Protein AF-0000000087714950 (afdb_homodimer)

Structure (mmCIF, N/CA/C/O backbone):
data_AF-0000000087714950-model_v1
#
loop_
_entity.id
_entity.type
_entity.pdbx_description
1 polymer 'Arogenate dehydratase'
#
loop_
_atom_site.group_PDB
_atom_site.id
_atom_site.type_symbol
_atom_site.label_atom_id
_atom_site.label_alt_id
_atom_site.label_comp_id
_atom_site.label_asym_id
_atom_site.label_entity_id
_atom_site.label_seq_id
_atom_site.pdbx_PDB_ins_code
_atom_site.Cartn_x
_atom_site.Cartn_y
_atom_site.Cartn_z
_atom_site.occupancy
_atom_site.B_iso_or_equiv
_atom_site.auth_seq_id
_atom_site.auth_comp_id
_atom_site.auth_asym_id
_atom_site.auth_atom_id
_atom_site.pdbx_PDB_model_num
ATOM 1 N N . MET A 1 1 ? -13.219 -39.031 -60.844 1 15.3 1 MET A N 1
ATOM 2 C CA . MET A 1 1 ? -12.625 -40.375 -60.906 1 15.3 1 MET A CA 1
ATOM 3 C C . MET A 1 1 ? -11.664 -40.594 -59.75 1 15.3 1 MET A C 1
ATOM 5 O O . MET A 1 1 ? -11.156 -39.625 -59.156 1 15.3 1 MET A O 1
ATOM 9 N N . MET A 1 2 ? -10.938 -41.938 -59.406 1 16.28 2 MET A N 1
ATOM 10 C CA . MET A 1 2 ? -10.492 -42.906 -58.406 1 16.28 2 MET A CA 1
ATOM 11 C C . MET A 1 2 ? -9.055 -42.656 -57.969 1 16.28 2 MET A C 1
ATOM 13 O O . MET A 1 2 ? -8.672 -42.938 -56.844 1 16.28 2 MET A O 1
ATOM 17 N N . PRO A 1 3 ? -7.832 -42.438 -58.625 1 15.53 3 PRO A N 1
ATOM 18 C CA . PRO A 1 3 ? -6.824 -43.5 -58.812 1 15.53 3 PRO A CA 1
ATOM 19 C C . PRO A 1 3 ? -5.918 -43.656 -57.594 1 15.53 3 PRO A C 1
ATOM 21 O O . PRO A 1 3 ? -5.836 -42.781 -56.75 1 15.53 3 PRO A O 1
ATOM 24 N N . SER A 1 4 ? -4.766 -44.625 -57.594 1 15.7 4 SER A N 1
ATOM 25 C CA . SER A 1 4 ? -4.031 -45.844 -57.281 1 15.7 4 SER A CA 1
ATOM 26 C C . SER A 1 4 ? -2.832 -45.562 -56.375 1 15.7 4 SER A C 1
ATOM 28 O O . SER A 1 4 ? -2.713 -46.125 -55.281 1 15.7 4 SER A O 1
ATOM 30 N N . GLY A 1 5 ? -1.456 -45.938 -56.719 1 15.38 5 GLY A N 1
ATOM 31 C CA . GLY A 1 5 ? -0.588 -47.094 -56.594 1 15.38 5 GLY A CA 1
ATOM 32 C C . GLY A 1 5 ? 0.594 -46.844 -55.688 1 15.38 5 GLY A C 1
ATOM 33 O O . GLY A 1 5 ? 0.843 -47.625 -54.75 1 15.38 5 GLY A O 1
ATOM 34 N N . ARG A 1 6 ? 1.871 -46.375 -56.094 1 15.61 6 ARG A N 1
ATOM 35 C CA . ARG A 1 6 ? 3.086 -47.156 -56.25 1 15.61 6 ARG A CA 1
ATOM 36 C C . ARG A 1 6 ? 3.922 -47.188 -55 1 15.61 6 ARG A C 1
ATOM 38 O O . ARG A 1 6 ? 3.789 -46.281 -54.125 1 15.61 6 ARG A O 1
ATOM 45 N N . GLY A 1 7 ? 5.199 -48.031 -54.844 1 15.09 7 GLY A N 1
ATOM 46 C CA . GLY A 1 7 ? 6.035 -49.156 -54.406 1 15.09 7 GLY A CA 1
ATOM 47 C C . GLY A 1 7 ? 7.223 -48.719 -53.562 1 15.09 7 GLY A C 1
ATOM 48 O O . GLY A 1 7 ? 7.512 -49.312 -52.531 1 15.09 7 GLY A O 1
ATOM 49 N N . VAL A 1 8 ? 8.258 -47.844 -53.906 1 15.03 8 VAL A N 1
ATOM 50 C CA . VAL A 1 8 ? 9.617 -48.312 -54.188 1 15.03 8 VAL A CA 1
ATOM 51 C C . VAL A 1 8 ? 10.367 -48.531 -52.875 1 15.03 8 VAL A C 1
ATOM 53 O O . VAL A 1 8 ? 10.023 -47.969 -51.844 1 15.03 8 VAL A O 1
ATOM 56 N N . ALA A 1 9 ? 11.703 -49.219 -52.875 1 14.42 9 ALA A N 1
ATOM 57 C CA . ALA A 1 9 ? 12.672 -50.281 -52.594 1 14.42 9 ALA A CA 1
ATOM 58 C C . ALA A 1 9 ? 13.57 -49.875 -51.406 1 14.42 9 ALA A C 1
ATOM 60 O O . ALA A 1 9 ? 13.57 -48.719 -51 1 14.42 9 ALA A O 1
ATOM 61 N N . SER A 1 10 ? 15.148 -50.125 -51.5 1 13.69 10 SER A N 1
ATOM 62 C CA . SER A 1 10 ? 16.156 -51.156 -51.281 1 13.69 10 SER A CA 1
ATOM 63 C C . SER A 1 10 ? 17.172 -50.719 -50.219 1 13.69 10 SER A C 1
ATOM 65 O O . SER A 1 10 ? 17.625 -51.562 -49.406 1 13.69 10 SER A O 1
ATOM 67 N N . ARG A 1 11 ? 18.062 -49.562 -50.312 1 14.57 11 ARG A N 1
ATOM 68 C CA . ARG A 1 11 ? 19.5 -49.812 -50.406 1 14.57 11 ARG A CA 1
ATOM 69 C C . ARG A 1 11 ? 20.047 -50.312 -49.062 1 14.57 11 ARG A C 1
ATOM 71 O O . ARG A 1 11 ? 19.594 -49.875 -48 1 14.57 11 ARG A O 1
ATOM 78 N N . SER A 1 12 ? 21.328 -51.25 -48.875 1 13.93 12 SER A N 1
ATOM 79 C CA . SER A 1 12 ? 22.188 -52.375 -48.5 1 13.93 12 SER A CA 1
ATOM 80 C C . SER A 1 12 ? 23.172 -51.938 -47.406 1 13.93 12 SER A C 1
ATOM 82 O O . SER A 1 12 ? 23.375 -52.688 -46.438 1 13.93 12 SER A O 1
ATOM 84 N N . MET A 1 13 ? 24.234 -50.938 -47.5 1 14.24 13 MET A N 1
ATOM 85 C CA . MET A 1 13 ? 25.641 -51.312 -47.531 1 14.24 13 MET A CA 1
ATOM 86 C C . MET A 1 13 ? 26.141 -51.688 -46.125 1 14.24 13 MET A C 1
ATOM 88 O O . MET A 1 13 ? 25.734 -51.094 -45.156 1 14.24 13 MET A O 1
ATOM 92 N N . ALA A 1 14 ? 27.312 -52.75 -45.844 1 14.48 14 ALA A N 1
ATOM 93 C CA . ALA A 1 14 ? 28.016 -53.875 -45.25 1 14.48 14 ALA A CA 1
ATOM 94 C C . ALA A 1 14 ? 29.141 -53.406 -44.344 1 14.48 14 ALA A C 1
ATOM 96 O O . ALA A 1 14 ? 29.469 -54.062 -43.344 1 14.48 14 ALA A O 1
ATOM 97 N N . VAL A 1 15 ? 29.938 -52.281 -44.438 1 14.29 15 VAL A N 1
ATOM 98 C CA . VAL A 1 15 ? 31.375 -52.531 -44.531 1 14.29 15 VAL A CA 1
ATOM 99 C C . VAL A 1 15 ? 31.891 -53.125 -43.25 1 14.29 15 VAL A C 1
ATOM 101 O O . VAL A 1 15 ? 31.344 -52.875 -42.156 1 14.29 15 VAL A O 1
ATOM 104 N N . GLN A 1 16 ? 33.312 -53.625 -43.188 1 13.65 16 GLN A N 1
ATOM 105 C CA . GLN A 1 16 ? 34.281 -54.688 -42.938 1 13.65 16 GLN A CA 1
ATOM 106 C C . GLN A 1 16 ? 34.969 -54.531 -41.594 1 13.65 16 GLN A C 1
ATOM 108 O O . GLN A 1 16 ? 35 -55.469 -40.781 1 13.65 16 GLN A O 1
ATOM 113 N N . THR A 1 17 ? 36.344 -54 -41.5 1 14.19 17 THR A N 1
ATOM 114 C CA . THR A 1 17 ? 37.594 -54.781 -41.438 1 14.19 17 THR A CA 1
ATOM 115 C C . THR A 1 17 ? 38 -55.031 -40 1 14.19 17 THR A C 1
ATOM 117 O O . THR A 1 17 ? 37.5 -54.375 -39.062 1 14.19 17 THR A O 1
ATOM 120 N N . ASP A 1 18 ? 39.531 -54.969 -39.656 1 13.77 18 ASP A N 1
ATOM 121 C CA . ASP A 1 18 ? 40.594 -55.938 -39.406 1 13.77 18 ASP A CA 1
ATOM 122 C C . ASP A 1 18 ? 40.969 -55.906 -37.938 1 13.77 18 ASP A C 1
ATOM 124 O O . ASP A 1 18 ? 40.562 -55.031 -37.188 1 13.77 18 ASP A O 1
ATOM 128 N N . ALA A 1 19 ? 42.5 -55.625 -37.5 1 14.11 19 ALA A N 1
ATOM 129 C CA . ALA A 1 19 ? 43.594 -56.562 -37.25 1 14.11 19 ALA A CA 1
ATOM 130 C C . ALA A 1 19 ? 43.906 -56.656 -35.75 1 14.11 19 ALA A C 1
ATOM 132 O O . ALA A 1 19 ? 43.281 -55.969 -34.938 1 14.11 19 ALA A O 1
ATOM 133 N N . SER A 1 20 ? 45.406 -56.375 -35.25 1 13.87 20 SER A N 1
ATOM 134 C CA . SER A 1 20 ? 46.469 -57.281 -34.844 1 13.87 20 SER A CA 1
ATOM 135 C C . SER A 1 20 ? 46.625 -57.312 -33.344 1 13.87 20 SER A C 1
ATOM 137 O O . SER A 1 20 ? 46.625 -58.406 -32.719 1 13.87 20 SER A O 1
ATOM 139 N N . ALA A 1 21 ? 47.844 -56.625 -32.625 1 14.31 21 ALA A N 1
ATOM 140 C CA . ALA A 1 21 ? 49.094 -57.281 -32.188 1 14.31 21 ALA A CA 1
ATOM 141 C C . ALA A 1 21 ? 49 -57.656 -30.719 1 14.31 21 ALA A C 1
ATOM 143 O O . ALA A 1 21 ? 48.188 -57.094 -29.969 1 14.31 21 ALA A O 1
ATOM 144 N N . ALA A 1 22 ? 50.375 -57.938 -29.938 1 13.62 22 ALA A N 1
ATOM 145 C CA . ALA A 1 22 ? 51.094 -59.031 -29.328 1 13.62 22 ALA A CA 1
ATOM 146 C C . ALA A 1 22 ? 51.094 -58.906 -27.797 1 13.62 22 ALA A C 1
ATOM 148 O O . ALA A 1 22 ? 50.719 -59.875 -27.109 1 13.62 22 ALA A O 1
ATOM 149 N N . ALA A 1 23 ? 52.125 -58.125 -27.094 1 14.54 23 ALA A N 1
ATOM 150 C CA . ALA A 1 23 ? 53.25 -58.812 -26.469 1 14.54 23 ALA A CA 1
ATOM 151 C C . ALA A 1 23 ? 52.938 -59.188 -25.016 1 14.54 23 ALA A C 1
ATOM 153 O O . ALA A 1 23 ? 52.031 -58.594 -24.422 1 14.54 23 ALA A O 1
ATOM 154 N N . GLU A 1 24 ? 54.188 -59.438 -24.156 1 14.49 24 GLU A N 1
ATOM 155 C CA . GLU A 1 24 ? 54.719 -60.531 -23.359 1 14.49 24 GLU A CA 1
ATOM 156 C C . GLU A 1 24 ? 54.406 -60.344 -21.875 1 14.49 24 GLU A C 1
ATOM 158 O O . GLU A 1 24 ? 54 -59.25 -21.469 1 14.49 24 GLU A O 1
ATOM 163 N N . ALA A 1 25 ? 55.531 -60.719 -20.906 1 14.48 25 ALA A N 1
ATOM 164 C CA . ALA A 1 25 ? 55.719 -61.812 -19.984 1 14.48 25 ALA A CA 1
ATOM 165 C C . ALA A 1 25 ? 55.5 -61.375 -18.531 1 14.48 25 ALA A C 1
ATOM 167 O O . ALA A 1 25 ? 54.719 -62 -17.797 1 14.48 25 ALA A O 1
ATOM 168 N N . PRO A 1 26 ? 56.562 -60.688 -17.828 1 14.62 26 PRO A N 1
ATOM 169 C CA . PRO A 1 26 ? 57.312 -61.5 -16.859 1 14.62 26 PRO A CA 1
ATOM 170 C C . PRO A 1 26 ? 56.75 -61.438 -15.453 1 14.62 26 PRO A C 1
ATOM 172 O O . PRO A 1 26 ? 55.906 -60.562 -15.164 1 14.62 26 PRO A O 1
ATOM 175 N N . THR A 1 27 ? 57.719 -61.719 -14.43 1 14.76 27 THR A N 1
ATOM 176 C CA . THR A 1 27 ? 57.938 -62.688 -13.336 1 14.76 27 THR A CA 1
ATOM 177 C C . THR A 1 27 ? 57.594 -62.031 -11.992 1 14.76 27 THR A C 1
ATOM 179 O O . THR A 1 27 ? 56.781 -62.562 -11.227 1 14.76 27 THR A O 1
ATOM 182 N N . GLY A 1 28 ? 58.688 -61.375 -11.258 1 14.37 28 GLY A N 1
ATOM 183 C CA . GLY A 1 28 ? 59.312 -62.031 -10.117 1 14.37 28 GLY A CA 1
ATOM 184 C C . GLY A 1 28 ? 58.688 -61.594 -8.789 1 14.37 28 GLY A C 1
ATOM 185 O O . GLY A 1 28 ? 57.875 -60.688 -8.742 1 14.37 28 GLY A O 1
ATOM 186 N N . PRO A 1 29 ? 59.688 -61.469 -7.691 1 15.43 29 PRO A N 1
ATOM 187 C CA . PRO A 1 29 ? 59.812 -62.156 -6.402 1 15.43 29 PRO A CA 1
ATOM 188 C C . PRO A 1 29 ? 59.188 -61.375 -5.258 1 15.43 29 PRO A C 1
ATOM 190 O O . PRO A 1 29 ? 58.75 -60.219 -5.449 1 15.43 29 PRO A O 1
ATOM 193 N N . SER A 1 30 ? 59.719 -61.688 -4.02 1 14.6 30 SER A N 1
ATOM 194 C CA . SER A 1 30 ? 59.406 -62.156 -2.67 1 14.6 30 SER A CA 1
ATOM 195 C C . SER A 1 30 ? 59.312 -61 -1.687 1 14.6 30 SER A C 1
ATOM 197 O O . SER A 1 30 ? 58.344 -60.906 -0.93 1 14.6 30 SER A O 1
ATOM 199 N N . ALA A 1 31 ? 60.531 -60.281 -1.38 1 14.11 31 ALA A N 1
ATOM 200 C CA . ALA A 1 31 ? 61.188 -60.438 -0.092 1 14.11 31 ALA A CA 1
ATOM 201 C C . ALA A 1 31 ? 60.594 -59.5 0.951 1 14.11 31 ALA A C 1
ATOM 203 O O . ALA A 1 31 ? 59.875 -58.562 0.611 1 14.11 31 ALA A O 1
ATOM 204 N N . ALA A 1 32 ? 61.562 -58.875 1.852 1 14.25 32 ALA A N 1
ATOM 205 C CA . ALA A 1 32 ? 61.969 -59.031 3.242 1 14.25 32 ALA A CA 1
ATOM 206 C C . ALA A 1 32 ? 61.438 -57.906 4.109 1 14.25 32 ALA A C 1
ATOM 208 O O . ALA A 1 32 ? 60.656 -58.125 5.031 1 14.25 32 ALA A O 1
ATOM 209 N N . GLY A 1 33 ? 62.406 -57 4.637 1 14.34 33 GLY A N 1
ATOM 210 C CA . GLY A 1 33 ? 62.938 -56.875 5.988 1 14.34 33 GLY A CA 1
ATOM 211 C C . GLY A 1 33 ? 62.25 -55.781 6.797 1 14.34 33 GLY A C 1
ATOM 212 O O . GLY A 1 33 ? 61.406 -55.031 6.273 1 14.34 33 GLY A O 1
ATOM 213 N N . GLY A 1 34 ? 63.094 -54.969 7.621 1 14.45 34 GLY A N 1
ATOM 214 C CA . GLY A 1 34 ? 63.344 -54.781 9.039 1 14.45 34 GLY A CA 1
ATOM 215 C C . GLY A 1 34 ? 62.688 -53.531 9.594 1 14.45 34 GLY A C 1
ATOM 216 O O . GLY A 1 34 ? 61.781 -53.594 10.398 1 14.45 34 GLY A O 1
ATOM 217 N N . ALA A 1 35 ? 63.5 -52.344 9.711 1 14.24 35 ALA A N 1
ATOM 218 C CA . ALA A 1 35 ? 64.062 -51.844 10.961 1 14.24 35 ALA A CA 1
ATOM 219 C C . ALA A 1 35 ? 63.188 -50.75 11.562 1 14.24 35 ALA A C 1
ATOM 221 O O . ALA A 1 35 ? 62.312 -51.031 12.383 1 14.24 35 ALA A O 1
ATOM 222 N N . ALA A 1 36 ? 63.781 -49.438 11.695 1 14.85 36 ALA A N 1
ATOM 223 C CA . ALA A 1 36 ? 64.25 -48.719 12.867 1 14.85 36 ALA A CA 1
ATOM 224 C C . ALA A 1 36 ? 63.219 -47.719 13.367 1 14.85 36 ALA A C 1
ATOM 226 O O . ALA A 1 36 ? 62.344 -47.281 12.602 1 14.85 36 ALA A O 1
ATOM 227 N N . ALA A 1 37 ? 63.438 -47.062 14.711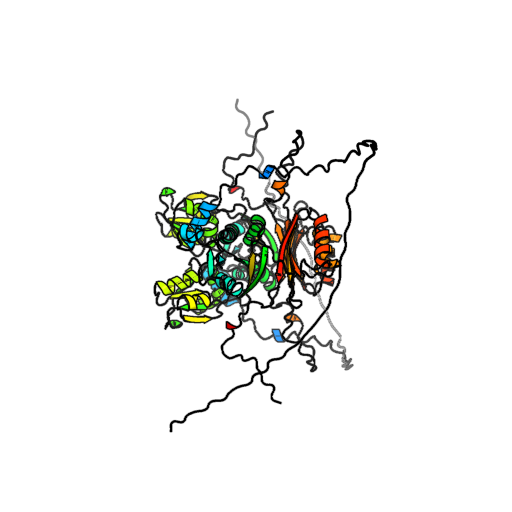 1 15.73 37 ALA A N 1
ATOM 228 C CA . ALA A 1 37 ? 62.875 -46.688 16.016 1 15.73 37 ALA A CA 1
ATOM 229 C C . ALA A 1 37 ? 62.438 -45.219 16 1 15.73 37 ALA A C 1
ATOM 231 O O . ALA A 1 37 ? 61.719 -44.781 16.922 1 15.73 37 ALA A O 1
ATOM 232 N N . ALA A 1 38 ? 62.688 -44.375 14.984 1 15.3 38 ALA A N 1
ATOM 233 C CA . ALA A 1 38 ? 63.125 -43.094 15.531 1 15.3 38 ALA A CA 1
ATOM 234 C C . ALA A 1 38 ? 62 -42.344 16.234 1 15.3 38 ALA A C 1
ATOM 236 O O . ALA A 1 38 ? 60.844 -42.375 15.766 1 15.3 38 ALA A O 1
ATOM 237 N N . SER A 1 39 ? 62.219 -41.781 17.484 1 16.08 39 SER A N 1
ATOM 238 C CA . SER A 1 39 ? 61.625 -41.312 18.734 1 16.08 39 SER A CA 1
ATOM 239 C C . SER A 1 39 ? 60.969 -39.938 18.578 1 16.08 39 SER A C 1
ATOM 241 O O . SER A 1 39 ? 60.25 -39.5 19.469 1 16.08 39 SER A O 1
ATOM 243 N N . GLY A 1 40 ? 61.062 -39.219 17.469 1 15.93 40 GLY A N 1
ATOM 244 C CA . GLY A 1 40 ? 61.25 -37.812 17.797 1 15.93 40 GLY A CA 1
ATOM 245 C C . GLY A 1 40 ? 60.062 -37.219 18.516 1 15.93 40 GLY A C 1
ATOM 246 O O . GLY A 1 40 ? 58.969 -37.781 18.484 1 15.93 40 GLY A O 1
ATOM 247 N N . SER A 1 41 ? 60.344 -35.969 19.203 1 17.78 41 SER A N 1
ATOM 248 C CA . SER A 1 41 ? 59.938 -35.094 20.312 1 17.78 41 SER A CA 1
ATOM 249 C C . SER A 1 41 ? 58.656 -34.375 20 1 17.78 41 SER A C 1
ATOM 251 O O . SER A 1 41 ? 58.375 -34.062 18.844 1 17.78 41 SER A O 1
ATOM 253 N N . SER A 1 42 ? 57.656 -34.281 21.016 1 16.75 42 SER A N 1
ATOM 254 C CA . SER A 1 42 ? 56.219 -34.094 21.219 1 16.75 42 SER A CA 1
ATOM 255 C C . SER A 1 42 ? 55.844 -32.625 21.156 1 16.75 42 SER A C 1
ATOM 257 O O . SER A 1 42 ? 54.688 -32.25 21.453 1 16.75 42 SER A O 1
ATOM 259 N N . SER A 1 43 ? 56.594 -31.688 20.438 1 18.31 43 SER A N 1
ATOM 260 C CA . SER A 1 43 ? 56.406 -30.312 20.859 1 18.31 43 SER A CA 1
ATOM 261 C C . SER A 1 43 ? 54.938 -29.891 20.703 1 18.31 43 SER A C 1
ATOM 263 O O . SER A 1 43 ? 54.312 -30.219 19.703 1 18.31 43 SER A O 1
ATOM 265 N N . SER A 1 44 ? 54.281 -29.469 21.859 1 17.69 44 SER A N 1
ATOM 266 C CA . SER A 1 44 ? 52.906 -29.234 22.297 1 17.69 44 SER A CA 1
ATOM 267 C C . SER A 1 44 ? 52.312 -28 21.625 1 17.69 44 SER A C 1
ATOM 269 O O . SER A 1 44 ? 52.344 -26.906 22.219 1 17.69 44 SER A O 1
ATOM 271 N N . SER A 1 45 ? 52.438 -27.812 20.344 1 17.39 45 SER A N 1
ATOM 272 C CA . SER A 1 45 ? 52.062 -26.5 19.828 1 17.39 45 SER A CA 1
ATOM 273 C C . SER A 1 45 ? 50.594 -26.172 20.172 1 17.39 45 SER A C 1
ATOM 275 O O . SER A 1 45 ? 49.719 -27.031 20.078 1 17.39 45 SER A O 1
ATOM 277 N N . GLY A 1 46 ? 50.375 -25.188 21.156 1 19.08 46 GLY A N 1
ATOM 278 C CA . GLY A 1 46 ? 49.188 -24.625 21.812 1 19.08 46 GLY A CA 1
ATOM 279 C C . GLY A 1 46 ? 48.156 -24.125 20.844 1 19.08 46 GLY A C 1
ATOM 280 O O . GLY A 1 46 ? 48.406 -23.156 20.109 1 19.08 46 GLY A O 1
ATOM 281 N N . GLY A 1 47 ? 47.469 -24.938 20.094 1 17.45 47 GLY A N 1
ATOM 282 C CA . GLY A 1 47 ? 46.5 -24.531 19.078 1 17.45 47 GLY A CA 1
ATOM 283 C C . GLY A 1 47 ? 45.344 -23.75 19.656 1 17.45 47 GLY A C 1
ATOM 284 O O . GLY A 1 47 ? 44.719 -24.172 20.625 1 17.45 47 GLY A O 1
ATOM 285 N N . ALA A 1 48 ? 45.562 -22.406 19.688 1 19.53 48 ALA A N 1
ATOM 286 C CA . ALA A 1 48 ? 44.531 -21.5 20.188 1 19.53 48 ALA A CA 1
ATOM 287 C C . ALA A 1 48 ? 43.156 -21.859 19.594 1 19.53 48 ALA A C 1
ATOM 289 O O . ALA A 1 48 ? 43.031 -21.984 18.359 1 19.53 48 ALA A O 1
ATOM 290 N N . ARG A 1 49 ? 42.375 -22.641 20.328 1 19.66 49 ARG A N 1
ATOM 291 C CA . ARG A 1 49 ? 41.062 -23.188 20.047 1 19.66 49 ARG A CA 1
ATOM 292 C C . ARG A 1 49 ? 40.094 -22.078 19.625 1 19.66 49 ARG A C 1
ATOM 294 O O . ARG A 1 49 ? 40 -21.047 20.297 1 19.66 49 ARG A O 1
ATOM 301 N N . ALA A 1 50 ? 39.938 -21.938 18.328 1 18.92 50 ALA A N 1
ATOM 302 C CA . ALA A 1 50 ? 39 -21.031 17.719 1 18.92 50 ALA A CA 1
ATOM 303 C C . ALA A 1 50 ? 37.656 -21.078 18.438 1 18.92 50 ALA A C 1
ATOM 305 O O . ALA A 1 50 ? 37.094 -22.156 18.641 1 18.92 50 ALA A O 1
ATOM 306 N N . GLY A 1 51 ? 37.5 -20.266 19.531 1 20.08 51 GLY A N 1
ATOM 307 C CA . GLY A 1 51 ? 36.312 -20.141 20.359 1 20.08 51 GLY A CA 1
ATOM 308 C C . GLY A 1 51 ? 35.031 -20.219 19.562 1 20.08 51 GLY A C 1
ATOM 309 O O . GLY A 1 51 ? 34.844 -19.469 18.609 1 20.08 51 GLY A O 1
ATOM 310 N N . GLY A 1 52 ? 34.562 -21.438 19.312 1 21.25 52 GLY A N 1
ATOM 311 C CA . GLY A 1 52 ? 33.312 -21.734 18.641 1 21.25 52 GLY A CA 1
ATOM 312 C C . GLY A 1 52 ? 32.156 -20.891 19.125 1 21.25 52 GLY A C 1
ATOM 313 O O . GLY A 1 52 ? 32 -20.625 20.312 1 21.25 52 GLY A O 1
ATOM 314 N N . VAL A 1 53 ? 31.938 -19.859 18.375 1 22.27 53 VAL A N 1
ATOM 315 C CA . VAL A 1 53 ? 30.812 -18.984 18.688 1 22.27 53 VAL A CA 1
ATOM 316 C C . VAL A 1 53 ? 29.641 -19.828 19.172 1 22.27 53 VAL A C 1
ATOM 318 O O . VAL A 1 53 ? 29.297 -20.844 18.562 1 22.27 53 VAL A O 1
ATOM 321 N N . PRO A 1 54 ? 29.609 -19.922 20.5 1 24.28 54 PRO A N 1
ATOM 322 C CA . PRO A 1 54 ? 28.562 -20.781 21.062 1 24.28 54 PRO A CA 1
ATOM 323 C C . PRO A 1 54 ? 27.281 -20.766 20.219 1 24.28 54 PRO A C 1
ATOM 325 O O . PRO A 1 54 ? 26.984 -19.766 19.547 1 24.28 54 PRO A O 1
ATOM 328 N N . PRO A 1 55 ? 26.969 -21.906 19.766 1 23.2 55 PRO A N 1
ATOM 329 C CA . PRO A 1 55 ? 25.734 -22.047 18.984 1 23.2 55 PRO A CA 1
ATOM 330 C C . PRO A 1 55 ? 24.562 -21.281 19.578 1 23.2 55 PRO A C 1
ATOM 332 O O . PRO A 1 55 ? 24.547 -21.016 20.797 1 23.2 55 PRO A O 1
ATOM 335 N N . LEU A 1 56 ? 24.188 -20.359 18.906 1 23.86 56 LEU A N 1
ATOM 336 C CA . LEU A 1 56 ? 23.031 -19.562 19.281 1 23.86 56 LEU A CA 1
ATOM 337 C C . LEU A 1 56 ? 21.969 -20.406 19.969 1 23.86 56 LEU A C 1
ATOM 339 O O . LEU A 1 56 ? 21.312 -21.219 19.312 1 23.86 56 LEU A O 1
ATOM 343 N N . ARG A 1 57 ? 22.234 -20.969 21.141 1 25.05 57 ARG A N 1
ATOM 344 C CA . ARG A 1 57 ? 21.422 -21.906 21.906 1 25.05 57 ARG A CA 1
ATOM 345 C C . ARG A 1 57 ? 19.969 -21.422 21.969 1 25.05 57 ARG A C 1
ATOM 347 O O . ARG A 1 57 ? 19.094 -22.188 22.375 1 25.05 57 ARG A O 1
ATOM 354 N N . GLY A 1 58 ? 19.953 -20.094 22.094 1 25.59 58 GLY A N 1
ATOM 355 C CA . GLY A 1 58 ? 18.672 -19.703 22.672 1 25.59 58 GLY A CA 1
ATOM 356 C C . GLY A 1 58 ? 17.5 -20.094 21.797 1 25.59 58 GLY A C 1
ATOM 357 O O . GLY A 1 58 ? 16.359 -19.734 22.109 1 25.59 58 GLY A O 1
ATOM 358 N N . LEU A 1 59 ? 17.766 -20.281 20.5 1 24.59 59 LEU A N 1
ATOM 359 C CA . LEU A 1 59 ? 16.609 -20.703 19.719 1 24.59 59 LEU A CA 1
ATOM 360 C C . LEU A 1 59 ? 16.156 -22.094 20.125 1 24.59 59 LEU A C 1
ATOM 362 O O . LEU A 1 59 ? 15.375 -22.734 19.406 1 24.59 59 LEU A O 1
ATOM 366 N N . GLU A 1 60 ? 16.812 -22.656 21.141 1 26.08 60 GLU A N 1
ATOM 367 C CA . GLU A 1 60 ? 16.469 -24.062 21.297 1 26.08 60 GLU A CA 1
ATOM 368 C C . GLU A 1 60 ? 14.969 -24.234 21.547 1 26.08 60 GLU A C 1
ATOM 370 O O . GLU A 1 60 ? 14.328 -25.109 20.969 1 26.08 60 GLU A O 1
ATOM 375 N N . GLY A 1 61 ? 14.516 -23.766 22.797 1 28.62 61 GLY A N 1
ATOM 376 C CA . GLY A 1 61 ? 13.367 -24.484 23.344 1 28.62 61 GLY A CA 1
ATOM 377 C C . GLY A 1 61 ? 12.062 -24.094 22.688 1 28.62 61 GLY A C 1
ATOM 378 O O . GLY A 1 61 ? 10.984 -24.469 23.156 1 28.62 61 GLY A O 1
ATOM 379 N N . ALA A 1 62 ? 11.867 -22.875 22.297 1 26.19 62 ALA A N 1
ATOM 380 C CA . ALA A 1 62 ? 10.477 -22.812 21.844 1 26.19 62 ALA A CA 1
ATOM 381 C C . ALA A 1 62 ? 10.211 -23.859 20.766 1 26.19 62 ALA A C 1
ATOM 383 O O . ALA A 1 62 ? 10.711 -23.75 19.641 1 26.19 62 ALA A O 1
ATOM 384 N N . ARG A 1 63 ? 10.125 -25.031 21.125 1 26.98 63 ARG A N 1
ATOM 385 C CA . ARG A 1 63 ? 9.602 -26.125 20.312 1 26.98 63 ARG A CA 1
ATOM 386 C C . ARG A 1 63 ? 8.414 -25.641 19.469 1 26.98 63 ARG A C 1
ATOM 388 O O . ARG A 1 63 ? 7.344 -25.359 20 1 26.98 63 ARG A O 1
ATOM 395 N N . LEU A 1 64 ? 8.703 -24.781 18.484 1 27.25 64 LEU A N 1
ATOM 396 C CA . LEU A 1 64 ? 7.652 -24.609 17.484 1 27.25 64 LEU A CA 1
ATOM 397 C C . LEU A 1 64 ? 6.836 -25.891 17.328 1 27.25 64 LEU A C 1
ATOM 399 O O . LEU A 1 64 ? 7.371 -26.938 16.953 1 27.25 64 LEU A O 1
ATOM 403 N N . ALA A 1 65 ? 5.895 -26.047 18.156 1 29.78 65 ALA A N 1
ATOM 404 C CA . ALA A 1 65 ? 4.98 -27.188 18.031 1 29.78 65 ALA A CA 1
ATOM 405 C C . ALA A 1 65 ? 4.793 -27.578 16.578 1 29.78 65 ALA A C 1
ATOM 407 O O . ALA A 1 65 ? 4.949 -26.75 15.672 1 29.78 65 ALA A O 1
ATOM 408 N N . SER A 1 66 ? 4.742 -28.781 16.188 1 29.92 66 SER A N 1
ATOM 409 C CA . SER A 1 66 ? 4.719 -29.406 14.875 1 29.92 66 SER A CA 1
ATOM 410 C C . SER A 1 66 ? 3.699 -28.734 13.961 1 29.92 66 SER A C 1
ATOM 412 O O . SER A 1 66 ? 2.504 -28.719 14.266 1 29.92 66 SER A O 1
ATOM 414 N N . PRO A 1 67 ? 3.893 -27.641 13.375 1 32.41 67 PRO A N 1
ATOM 415 C CA . PRO A 1 67 ? 3.115 -26.781 12.477 1 32.41 67 PRO A CA 1
ATOM 416 C C . PRO A 1 67 ? 2.332 -27.578 11.438 1 32.41 67 PRO A C 1
ATOM 418 O O . PRO A 1 67 ? 1.703 -26.984 10.555 1 32.41 67 PRO A O 1
ATOM 421 N N . ARG A 1 68 ? 2.439 -28.859 11.359 1 33.75 68 ARG A N 1
ATOM 422 C CA . ARG A 1 68 ? 1.912 -29.766 10.352 1 33.75 68 ARG A CA 1
ATOM 423 C C . ARG A 1 68 ? 0.387 -29.766 10.352 1 33.75 68 ARG A C 1
ATOM 425 O O . ARG A 1 68 ? -0.24 -29.812 9.297 1 33.75 68 ARG A O 1
ATOM 432 N N . SER A 1 69 ? -0.183 -29.781 11.586 1 34.59 69 SER A N 1
ATOM 433 C CA . SER A 1 69 ? -1.581 -30.188 11.672 1 34.59 69 SER A CA 1
ATOM 434 C C . SER A 1 69 ? -2.514 -29.062 11.242 1 34.59 69 SER A C 1
ATOM 436 O O . SER A 1 69 ? -3.508 -29.312 10.555 1 34.59 69 SER A O 1
ATOM 438 N N . LEU A 1 70 ? -2.229 -27.906 11.672 1 35.31 70 LEU A N 1
ATOM 439 C CA . LEU A 1 70 ? -3.18 -26.828 11.43 1 35.31 70 LEU A CA 1
ATOM 440 C C . LEU A 1 70 ? -3.131 -26.375 9.977 1 35.31 70 LEU A C 1
ATOM 442 O O . LEU A 1 70 ? -4.168 -26.094 9.375 1 35.31 70 LEU A O 1
ATOM 446 N N . THR A 1 71 ? -1.96 -26.375 9.375 1 39.06 71 THR A N 1
ATOM 447 C CA . THR A 1 71 ? -1.737 -25.922 8.008 1 39.06 71 THR A CA 1
ATOM 448 C C . THR A 1 71 ? -2.4 -26.875 7.008 1 39.06 71 THR A C 1
ATOM 450 O O . THR A 1 71 ? -3.027 -26.422 6.043 1 39.06 71 THR A O 1
ATOM 453 N N . THR A 1 72 ? -2.301 -28.109 7.316 1 41.28 72 THR A N 1
ATOM 454 C CA . THR A 1 72 ? -2.875 -29.125 6.441 1 41.28 72 THR A CA 1
ATOM 455 C C . THR A 1 72 ? -4.398 -29.016 6.41 1 41.28 72 THR A C 1
ATOM 457 O O . THR A 1 72 ? -5.012 -29.125 5.348 1 41.28 72 THR A O 1
ATOM 460 N N . ALA A 1 73 ? -4.922 -28.703 7.477 1 44.03 73 ALA A N 1
ATOM 461 C CA . ALA A 1 73 ? -6.379 -28.625 7.535 1 44.03 73 ALA A CA 1
ATOM 462 C C . ALA A 1 73 ? -6.883 -27.391 6.777 1 44.03 73 ALA A C 1
ATOM 464 O O . ALA A 1 73 ? -7.898 -27.469 6.078 1 44.03 73 ALA A O 1
ATOM 465 N N . LEU A 1 74 ? -6.168 -26.344 6.852 1 45.66 74 LEU A N 1
ATOM 466 C CA . LEU A 1 74 ? -6.598 -25.125 6.176 1 45.66 74 LEU A CA 1
ATOM 467 C C . LEU A 1 74 ? -6.477 -25.266 4.664 1 45.66 74 LEU A C 1
ATOM 469 O O . LEU A 1 74 ? -7.363 -24.844 3.922 1 45.66 74 LEU A O 1
ATOM 473 N N . ILE A 1 75 ? -5.445 -25.938 4.316 1 44 75 ILE A N 1
ATOM 474 C CA . ILE A 1 75 ? -5.23 -26.234 2.906 1 44 75 ILE A CA 1
ATOM 475 C C . ILE A 1 75 ? -6.293 -27.219 2.416 1 44 75 ILE A C 1
ATOM 477 O O . ILE A 1 75 ? -6.855 -27.031 1.332 1 44 75 ILE A O 1
ATOM 481 N N . ALA A 1 76 ? -6.586 -28.141 3.283 1 44.94 76 ALA A N 1
ATOM 482 C CA . ALA A 1 76 ? -7.613 -29.125 2.926 1 44.94 76 ALA A CA 1
ATOM 483 C C . ALA A 1 76 ? -8.961 -28.438 2.689 1 44.94 76 ALA A C 1
ATOM 485 O O . ALA A 1 76 ? -9.656 -28.734 1.719 1 44.94 76 ALA A O 1
ATOM 486 N N . ARG A 1 77 ? -9.164 -27.547 3.518 1 47.41 77 ARG A N 1
ATOM 487 C CA . ARG A 1 77 ? -10.43 -26.828 3.398 1 47.41 77 ARG A CA 1
ATOM 488 C C . ARG A 1 77 ? -10.438 -25.922 2.166 1 47.41 77 ARG A C 1
ATOM 490 O O . ARG A 1 77 ? -11.453 -25.828 1.474 1 47.41 77 ARG A O 1
ATOM 497 N N . ALA A 1 78 ? -9.297 -25.359 2.055 1 43.84 78 ALA A N 1
ATOM 498 C CA . ALA A 1 78 ? -9.234 -24.422 0.938 1 43.84 78 ALA A CA 1
ATOM 499 C C . ALA A 1 78 ? -9.273 -25.156 -0.399 1 43.84 78 ALA A C 1
ATOM 501 O O . ALA A 1 78 ? -9.789 -24.625 -1.389 1 43.84 78 ALA A O 1
ATOM 502 N N . THR A 1 79 ? -8.688 -26.422 -0.387 1 45.12 79 THR A N 1
ATOM 503 C CA . THR A 1 79 ? -8.617 -27.203 -1.622 1 45.12 79 THR A CA 1
ATOM 504 C C . THR A 1 79 ? -9.734 -28.234 -1.673 1 45.12 79 THR A C 1
ATOM 506 O O . THR A 1 79 ? -9.836 -29 -2.641 1 45.12 79 THR A O 1
ATOM 509 N N . ASN A 1 80 ? -10.695 -28.203 -0.871 1 47.09 80 ASN A N 1
ATOM 510 C CA . ASN A 1 80 ? -11.711 -29.234 -0.723 1 47.09 80 ASN A CA 1
ATOM 511 C C . ASN A 1 80 ? -11.102 -30.625 -0.807 1 47.09 80 ASN A C 1
ATOM 513 O O . ASN A 1 80 ? -11.711 -31.547 -1.354 1 47.09 80 ASN A O 1
ATOM 517 N N . LYS A 1 81 ? -9.781 -30.984 -0.607 1 46.69 81 LYS A N 1
ATOM 518 C CA . LYS A 1 81 ? -9.211 -32.312 -0.625 1 46.69 81 LYS A CA 1
ATOM 519 C C . LYS A 1 81 ? -8.883 -32.812 0.788 1 46.69 81 LYS A C 1
ATOM 521 O O . LYS A 1 81 ? -8.703 -31.984 1.698 1 46.69 81 LYS A O 1
ATOM 526 N N . THR A 1 82 ? -9.055 -34.188 1.089 1 47.59 82 THR A N 1
ATOM 527 C CA . THR A 1 82 ? -8.742 -34.844 2.357 1 47.59 82 THR A CA 1
ATOM 528 C C . THR A 1 82 ? -7.238 -34.812 2.621 1 47.59 82 THR A C 1
ATOM 530 O O . THR A 1 82 ? -6.441 -34.688 1.692 1 47.59 82 THR A O 1
ATOM 533 N N . LEU A 1 83 ? -6.703 -34.781 3.916 1 46.25 83 LEU A N 1
ATOM 534 C CA . LEU A 1 83 ? -5.312 -34.812 4.348 1 46.25 83 LEU A CA 1
ATOM 535 C C . LEU A 1 83 ? -4.578 -36 3.693 1 46.25 83 LEU A C 1
ATOM 537 O O . LEU A 1 83 ? -3.416 -35.844 3.301 1 46.25 83 LEU A O 1
ATOM 541 N N . ASP A 1 84 ? -5.172 -37.188 3.762 1 49.22 84 ASP A N 1
ATOM 542 C CA . ASP A 1 84 ? -4.602 -38.406 3.184 1 49.22 84 ASP A CA 1
ATOM 543 C C . ASP A 1 84 ? -4.262 -38.188 1.71 1 49.22 84 ASP A C 1
ATOM 545 O O . ASP A 1 84 ? -3.221 -38.656 1.238 1 49.22 84 ASP A O 1
ATOM 549 N N . GLU A 1 85 ? -5.133 -37.531 1.033 1 49.75 85 GLU A N 1
ATOM 550 C CA . GLU A 1 85 ? -4.906 -37.281 -0.386 1 49.75 85 GLU A CA 1
ATOM 551 C C . GLU A 1 85 ? -3.754 -36.281 -0.596 1 49.75 85 GLU A C 1
ATOM 553 O O . GLU A 1 85 ? -3.039 -36.375 -1.597 1 49.75 85 GLU A O 1
ATOM 558 N N . LEU A 1 86 ? -3.59 -35.406 0.331 1 45.44 86 LEU A N 1
ATOM 559 C CA . LEU A 1 86 ? -2.486 -34.469 0.275 1 45.44 86 LEU A CA 1
ATOM 560 C C . LEU A 1 86 ? -1.166 -35.156 0.622 1 45.44 86 LEU A C 1
ATOM 562 O O . LEU A 1 86 ? -0.114 -34.781 0.096 1 45.44 86 LEU A O 1
ATOM 566 N N . ASN A 1 87 ? -1.024 -35.938 1.559 1 43.72 87 ASN A N 1
ATOM 567 C CA . ASN A 1 87 ? 0.156 -36.688 2 1 43.72 87 ASN A CA 1
ATOM 568 C C . ASN A 1 87 ? 0.568 -37.75 0.984 1 43.72 87 ASN A C 1
ATOM 570 O O . ASN A 1 87 ? 1.702 -38.219 1.011 1 43.72 87 ASN A O 1
ATOM 574 N N . MET A 1 88 ? -0.331 -38.531 0.464 1 39.56 88 MET A N 1
ATOM 575 C CA . MET A 1 88 ? 0.059 -39.688 -0.349 1 39.56 88 MET A CA 1
ATOM 576 C C . MET A 1 88 ? 0.894 -39.25 -1.547 1 39.56 88 MET A C 1
ATOM 578 O O . MET A 1 88 ? 1.369 -40.062 -2.318 1 39.56 88 MET A O 1
ATOM 582 N N . SER A 1 89 ? 0.642 -38.094 -2.219 1 38.72 89 SER A N 1
ATOM 583 C CA . SER A 1 89 ? 1.478 -37.938 -3.404 1 38.72 89 SER A CA 1
ATOM 584 C C . SER A 1 89 ? 2.914 -37.594 -3.027 1 38.72 89 SER A C 1
ATOM 586 O O . SER A 1 89 ? 3.156 -36.594 -2.342 1 38.72 89 SER A O 1
ATOM 588 N N . SER A 1 90 ? 3.906 -38.375 -2.857 1 42.78 90 SER A N 1
ATOM 589 C CA . SER A 1 90 ? 5.363 -38.312 -2.781 1 42.78 90 SER A CA 1
ATOM 590 C C . SER A 1 90 ? 5.898 -37.062 -3.434 1 42.78 90 SER A C 1
ATOM 592 O O . SER A 1 90 ? 6.965 -36.562 -3.061 1 42.78 90 SER A O 1
ATOM 594 N N . LYS A 1 91 ? 5.844 -36.906 -4.832 1 46.16 91 LYS A N 1
A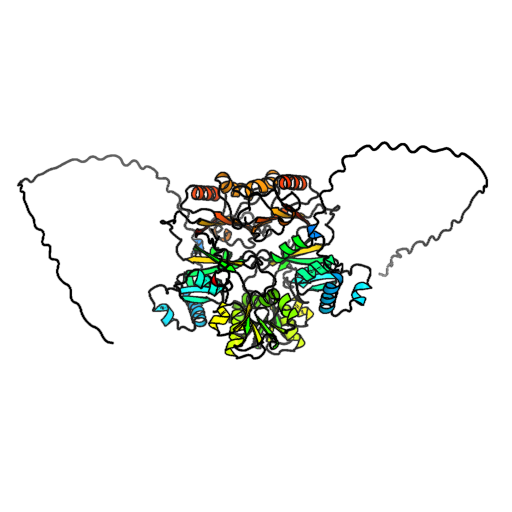TOM 595 C CA . LYS A 1 91 ? 6.441 -35.906 -5.719 1 46.16 91 LYS A CA 1
ATOM 596 C C . LYS A 1 91 ? 5.832 -34.531 -5.484 1 46.16 91 LYS A C 1
ATOM 598 O O . LYS A 1 91 ? 4.617 -34.406 -5.305 1 46.16 91 LYS A O 1
ATOM 603 N N . SER A 1 92 ? 6.496 -33.594 -4.898 1 56.84 92 SER A N 1
ATOM 604 C CA . SER A 1 92 ? 5.98 -32.25 -4.766 1 56.84 92 SER A CA 1
ATOM 605 C C . SER A 1 92 ? 5.016 -31.891 -5.898 1 56.84 92 SER A C 1
ATOM 607 O O . SER A 1 92 ? 5.344 -32.062 -7.074 1 56.84 92 SER A O 1
ATOM 609 N N . PRO A 1 93 ? 3.684 -31.844 -5.586 1 68.62 93 PRO A N 1
ATOM 610 C CA . PRO A 1 93 ? 2.691 -31.562 -6.625 1 68.62 93 PRO A CA 1
ATOM 611 C C . PRO A 1 93 ? 3.053 -30.359 -7.473 1 68.62 93 PRO A C 1
ATOM 613 O O . PRO A 1 93 ? 3.688 -29.422 -6.98 1 68.62 93 PRO A O 1
ATOM 616 N N . ASN A 1 94 ? 3.246 -30.516 -8.727 1 89.56 94 ASN A N 1
ATOM 617 C CA . ASN A 1 94 ? 3.408 -29.453 -9.719 1 89.56 94 ASN A CA 1
ATOM 618 C C . ASN A 1 94 ? 2.359 -28.359 -9.547 1 89.56 94 ASN A C 1
ATOM 620 O O . ASN A 1 94 ? 1.533 -28.141 -10.43 1 89.56 94 ASN A O 1
ATOM 624 N N . ARG A 1 95 ? 2.381 -27.781 -8.227 1 96.38 95 ARG A N 1
ATOM 625 C CA . ARG A 1 95 ? 1.401 -26.75 -7.875 1 96.38 95 ARG A CA 1
ATOM 626 C C . ARG A 1 95 ? 2.08 -25.422 -7.602 1 96.38 95 ARG A C 1
ATOM 628 O O . ARG A 1 95 ? 3.242 -25.375 -7.195 1 96.38 95 ARG A O 1
ATOM 635 N N . VAL A 1 96 ? 1.358 -24.359 -7.844 1 98 96 VAL A N 1
ATOM 636 C CA . VAL A 1 96 ? 1.809 -23.016 -7.547 1 98 96 VAL A CA 1
ATOM 637 C C . VAL A 1 96 ? 0.793 -22.312 -6.641 1 98 96 VAL A C 1
ATOM 639 O O . VAL A 1 96 ? -0.366 -22.141 -7.023 1 98 96 VAL A O 1
ATOM 642 N N . ALA A 1 97 ? 1.262 -21.969 -5.453 1 98.19 97 ALA A N 1
ATOM 643 C CA . ALA A 1 97 ? 0.392 -21.312 -4.477 1 98.19 97 ALA A CA 1
ATOM 644 C C . ALA A 1 97 ? 0.252 -19.828 -4.773 1 98.19 97 ALA A C 1
ATOM 646 O O . ALA A 1 97 ? 1.209 -19.188 -5.207 1 98.19 97 ALA A O 1
ATOM 647 N N . TYR A 1 98 ? -0.905 -19.25 -4.605 1 97.62 98 TYR A N 1
ATOM 648 C CA . TYR A 1 98 ? -1.191 -17.828 -4.711 1 97.62 98 TYR A CA 1
ATOM 649 C C . TYR A 1 98 ? -2.268 -17.406 -3.713 1 97.62 98 TYR A C 1
ATOM 651 O O . TYR A 1 98 ? -3.023 -18.25 -3.221 1 97.62 98 TYR A O 1
ATOM 659 N N . GLN A 1 99 ? -2.27 -16.172 -3.322 1 95.31 99 GLN A N 1
ATOM 660 C CA . GLN A 1 99 ? -3.32 -15.672 -2.441 1 95.31 99 GLN A CA 1
ATOM 661 C C . GLN A 1 99 ? -4.543 -15.227 -3.238 1 95.31 99 GLN A C 1
ATOM 663 O O . GLN A 1 99 ? -4.441 -14.375 -4.125 1 95.31 99 GLN A O 1
ATOM 668 N N . GLY A 1 100 ? -5.629 -15.727 -3.025 1 92.94 100 GLY A N 1
ATOM 669 C CA . GLY A 1 100 ? -6.867 -15.383 -3.705 1 92.94 100 GLY A CA 1
ATOM 670 C C . GLY A 1 100 ? -7.664 -16.594 -4.141 1 92.94 100 GLY A C 1
ATOM 671 O O . GLY A 1 100 ? -7.398 -17.719 -3.693 1 92.94 100 GLY A O 1
ATOM 672 N N . VAL A 1 101 ? -8.719 -16.359 -4.938 1 93.06 101 VAL A N 1
ATOM 673 C CA . VAL A 1 101 ? -9.594 -17.406 -5.461 1 93.06 101 VAL A CA 1
ATOM 674 C C . VAL A 1 101 ? -9.453 -17.469 -6.98 1 93.06 101 VAL A C 1
ATOM 676 O O . VAL A 1 101 ? -8.906 -16.562 -7.609 1 93.06 101 VAL A O 1
ATOM 679 N N . PRO A 1 102 ? -9.875 -18.625 -7.547 1 94.94 102 PRO A N 1
ATOM 680 C CA . PRO A 1 102 ? -9.828 -18.719 -9.008 1 94.94 102 PRO A CA 1
ATOM 681 C C . PRO A 1 102 ? -10.508 -17.531 -9.695 1 94.94 102 PRO A C 1
ATOM 683 O O . PRO A 1 102 ? -11.594 -17.109 -9.281 1 94.94 102 PRO A O 1
ATOM 686 N N . GLY A 1 103 ? -9.852 -16.969 -10.641 1 95.38 103 GLY A N 1
ATOM 687 C CA . GLY A 1 103 ? -10.359 -15.805 -11.344 1 95.38 103 GLY A CA 1
ATOM 688 C C . GLY A 1 103 ? -9.719 -14.508 -10.883 1 95.38 103 GLY A C 1
ATOM 689 O O . GLY A 1 103 ? -9.867 -13.469 -11.531 1 95.38 103 GLY A O 1
ATOM 690 N N . ALA A 1 104 ? -8.977 -14.555 -9.773 1 96.12 104 ALA A N 1
ATOM 691 C CA . ALA A 1 104 ? -8.312 -13.375 -9.227 1 96.12 104 ALA A CA 1
ATOM 692 C C . ALA A 1 104 ? -7.105 -12.984 -10.078 1 96.12 104 ALA A C 1
ATOM 694 O O . ALA A 1 104 ? -6.562 -13.812 -10.812 1 96.12 104 ALA A O 1
ATOM 695 N N . TYR A 1 105 ? -6.66 -11.797 -10 1 95.69 105 TYR A N 1
ATOM 696 C CA . TYR A 1 105 ? -5.465 -11.328 -10.695 1 95.69 105 TYR A CA 1
ATOM 697 C C . TYR A 1 105 ? -4.234 -12.102 -10.227 1 95.69 105 TYR A C 1
ATOM 699 O O . TYR A 1 105 ? -3.309 -12.336 -11.008 1 95.69 105 TYR A O 1
ATOM 707 N N . SER A 1 106 ? -4.234 -12.5 -8.992 1 96.94 106 SER A N 1
ATOM 708 C CA . SER A 1 106 ? -3.125 -13.289 -8.477 1 96.94 106 SER A CA 1
ATOM 709 C C . SER A 1 106 ? -3.045 -14.648 -9.164 1 96.94 106 SER A C 1
ATOM 711 O O . SER A 1 106 ? -1.956 -15.195 -9.352 1 96.94 106 SER A O 1
ATOM 713 N N . GLU A 1 107 ? -4.188 -15.18 -9.492 1 96.62 107 GLU A N 1
ATOM 714 C CA . GLU A 1 107 ? -4.156 -16.422 -10.25 1 96.62 107 GLU A CA 1
ATOM 715 C C . GLU A 1 107 ? -3.555 -16.203 -11.641 1 96.62 107 GLU A C 1
ATOM 717 O O . GLU A 1 107 ? -2.783 -17.047 -12.125 1 96.62 107 GLU A O 1
ATOM 722 N N . MET A 1 108 ? -3.951 -15.117 -12.227 1 95.69 108 MET A N 1
ATOM 723 C CA . MET A 1 108 ? -3.377 -14.781 -13.531 1 95.69 108 MET A CA 1
ATOM 724 C C . MET A 1 108 ? -1.856 -14.695 -13.445 1 95.69 108 MET A C 1
ATOM 726 O O . MET A 1 108 ? -1.156 -15.211 -14.32 1 95.69 108 MET A O 1
ATOM 730 N N . ALA A 1 109 ? -1.396 -14.078 -12.406 1 96.81 109 ALA A N 1
ATOM 731 C CA . ALA A 1 109 ? 0.046 -13.969 -12.195 1 96.81 109 ALA A CA 1
ATOM 732 C C . ALA A 1 109 ? 0.677 -15.352 -12.023 1 96.81 109 ALA A C 1
ATOM 734 O O . ALA A 1 109 ? 1.741 -15.625 -12.578 1 96.81 109 ALA A O 1
ATOM 735 N N . ALA A 1 110 ? 0.036 -16.188 -11.258 1 97.44 110 ALA A N 1
ATOM 736 C CA . ALA A 1 110 ? 0.532 -17.547 -11.016 1 97.44 110 ALA A CA 1
ATOM 737 C C . ALA A 1 110 ? 0.611 -18.344 -12.32 1 97.44 110 ALA A C 1
ATOM 739 O O . ALA A 1 110 ? 1.61 -19.016 -12.578 1 97.44 110 ALA A O 1
ATOM 740 N N . ARG A 1 111 ? -0.394 -18.25 -13.133 1 95.81 111 ARG A N 1
ATOM 741 C CA . ARG A 1 111 ? -0.436 -18.984 -14.398 1 95.81 111 ARG A CA 1
ATOM 742 C C . ARG A 1 111 ? 0.614 -18.453 -15.367 1 95.81 111 ARG A C 1
ATOM 744 O O . ARG A 1 111 ? 1.207 -19.203 -16.141 1 95.81 111 ARG A O 1
ATOM 751 N N . LYS A 1 112 ? 0.776 -17.156 -15.328 1 94.62 112 LYS A N 1
ATOM 752 C CA . LYS A 1 112 ? 1.778 -16.531 -16.188 1 94.62 112 LYS A CA 1
ATOM 753 C C . LYS A 1 112 ? 3.188 -16.953 -15.781 1 94.62 112 LYS A C 1
ATOM 755 O O . LYS A 1 112 ? 4.012 -17.281 -16.641 1 94.62 112 LYS A O 1
ATOM 760 N N . ALA A 1 113 ? 3.434 -17.016 -14.508 1 95.44 113 ALA A N 1
ATOM 761 C CA . ALA A 1 113 ? 4.762 -17.328 -13.984 1 95.44 113 ALA A CA 1
ATOM 762 C C . ALA A 1 113 ? 5.039 -18.828 -14.055 1 95.44 113 ALA A C 1
ATOM 764 O O . ALA A 1 113 ? 6.195 -19.234 -14.188 1 95.44 113 ALA A O 1
ATOM 765 N N . CYS A 1 114 ? 3.977 -19.625 -13.875 1 96 114 CYS A N 1
ATOM 766 C CA . CYS A 1 114 ? 4.082 -21.078 -13.883 1 96 114 CYS A CA 1
ATOM 767 C C . CYS A 1 114 ? 3.002 -21.703 -14.766 1 96 114 CYS A C 1
ATOM 769 O O . CYS A 1 114 ? 2.09 -22.359 -14.266 1 96 114 CYS A O 1
ATOM 771 N N . PRO A 1 115 ? 3.199 -21.672 -16.047 1 93.69 115 PRO A N 1
ATOM 772 C CA . PRO A 1 115 ? 2.146 -22.125 -16.953 1 93.69 115 PRO A CA 1
ATOM 773 C C . PRO A 1 115 ? 1.85 -23.609 -16.844 1 93.69 115 PRO A C 1
ATOM 775 O O . PRO A 1 115 ? 0.728 -24.047 -17.125 1 93.69 115 PRO A O 1
ATOM 778 N N . ASP A 1 116 ? 2.738 -24.422 -16.375 1 93.56 116 ASP A N 1
ATOM 779 C CA . ASP A 1 116 ? 2.564 -25.875 -16.344 1 93.56 116 ASP A CA 1
ATOM 780 C C . ASP A 1 116 ? 2.16 -26.344 -14.961 1 93.56 116 ASP A C 1
ATOM 782 O O . ASP A 1 116 ? 2.049 -27.547 -14.711 1 93.56 116 ASP A O 1
ATOM 786 N N . CYS A 1 117 ? 1.934 -25.422 -14.078 1 95.69 117 CYS A N 1
ATOM 787 C CA . CYS A 1 117 ? 1.599 -25.797 -12.711 1 95.69 117 CYS A CA 1
ATOM 788 C C . CYS A 1 117 ? 0.109 -25.625 -12.445 1 95.69 117 CYS A C 1
ATOM 790 O O . CYS A 1 117 ? -0.542 -24.781 -13.078 1 95.69 117 CYS A O 1
ATOM 792 N N . GLU A 1 118 ? -0.339 -26.438 -11.617 1 95.62 118 GLU A N 1
ATOM 793 C CA . GLU A 1 118 ? -1.71 -26.266 -11.148 1 95.62 118 GLU A CA 1
ATOM 794 C C . GLU A 1 118 ? -1.793 -25.203 -10.062 1 95.62 118 GLU A C 1
ATOM 796 O O . GLU A 1 118 ? -1.102 -25.281 -9.039 1 95.62 118 GLU A O 1
ATOM 801 N N . PRO A 1 119 ? -2.629 -24.219 -10.258 1 96.31 119 PRO A N 1
ATOM 802 C CA . PRO A 1 119 ? -2.744 -23.188 -9.234 1 96.31 119 PRO A CA 1
ATOM 803 C C . PRO A 1 119 ? -3.367 -23.688 -7.938 1 96.31 119 PRO A C 1
ATOM 805 O O . PRO A 1 119 ? -4.301 -24.5 -7.973 1 96.31 119 PRO A O 1
ATOM 808 N N . LEU A 1 120 ? -2.826 -23.281 -6.848 1 97 120 LEU A N 1
ATOM 809 C CA . LEU A 1 120 ? -3.316 -23.594 -5.508 1 97 120 LEU A CA 1
ATOM 810 C C . LEU A 1 120 ? -3.762 -22.328 -4.781 1 97 120 LEU A C 1
ATOM 812 O O . LEU A 1 120 ? -2.932 -21.594 -4.258 1 97 120 LEU A O 1
ATOM 816 N N . PRO A 1 121 ? -5.07 -22.078 -4.777 1 96.06 121 PRO A N 1
ATOM 817 C CA . PRO A 1 121 ? -5.574 -20.891 -4.102 1 96.06 121 PRO A CA 1
ATOM 818 C C . PRO A 1 121 ? -5.348 -20.922 -2.59 1 96.06 121 PRO A C 1
ATOM 820 O O . PRO A 1 121 ? -5.496 -21.984 -1.967 1 96.06 121 PRO A O 1
ATOM 823 N N . CYS A 1 122 ? -4.883 -19.828 -2.021 1 94.31 122 CYS A N 1
ATOM 824 C CA . CYS A 1 122 ? -4.688 -19.641 -0.588 1 94.31 122 CYS A CA 1
ATOM 825 C C . CYS A 1 122 ? -5.441 -18.406 -0.091 1 94.31 122 CYS A C 1
ATOM 827 O O . CYS A 1 122 ? -5.488 -17.391 -0.772 1 94.31 122 CYS A O 1
ATOM 829 N N . ASP A 1 123 ? -5.941 -18.406 1.095 1 86.69 123 ASP A N 1
ATOM 830 C CA . ASP A 1 123 ? -6.777 -17.344 1.631 1 86.69 123 ASP A CA 1
ATOM 831 C C . ASP A 1 123 ? -5.926 -16.156 2.072 1 86.69 123 ASP A C 1
ATOM 833 O O . ASP A 1 123 ? -6.395 -15.008 2.07 1 86.69 123 ASP A O 1
ATOM 837 N N . GLN A 1 124 ? -4.719 -16.5 2.48 1 89.5 124 GLN A N 1
ATOM 838 C CA . GLN A 1 124 ? -3.82 -15.477 3.008 1 89.5 124 GLN A CA 1
ATOM 839 C C . GLN A 1 124 ? -2.416 -15.625 2.43 1 89.5 124 GLN A C 1
ATOM 841 O O . GLN A 1 124 ? -2.043 -16.703 1.962 1 89.5 124 GLN A O 1
ATOM 846 N N . PHE A 1 125 ? -1.683 -14.539 2.5 1 93.75 125 PHE A N 1
ATOM 847 C CA . PHE A 1 125 ? -0.302 -14.586 2.035 1 93.75 125 PHE A CA 1
ATOM 848 C C . PHE A 1 125 ? 0.489 -15.648 2.785 1 93.75 125 PHE A C 1
ATOM 850 O O . PHE A 1 125 ? 1.207 -16.438 2.172 1 93.75 125 PHE A O 1
ATOM 857 N N . GLU A 1 126 ? 0.314 -15.664 4.043 1 92.06 126 GLU A N 1
ATOM 858 C CA . GLU A 1 126 ? 1.113 -16.562 4.871 1 92.06 126 GLU A CA 1
ATOM 859 C C . GLU A 1 126 ? 0.812 -18.016 4.551 1 92.06 126 GLU A C 1
ATOM 861 O O . GLU A 1 126 ? 1.699 -18.875 4.621 1 92.06 126 GLU A O 1
ATOM 866 N N . VAL A 1 127 ? -0.403 -18.281 4.16 1 93.06 127 VAL A N 1
ATOM 867 C CA . VAL A 1 127 ? -0.782 -19.641 3.811 1 93.06 127 VAL A CA 1
ATOM 868 C C . VAL A 1 127 ? -0.018 -20.094 2.566 1 93.06 127 VAL A C 1
ATOM 870 O O . VAL A 1 127 ? 0.37 -21.266 2.451 1 93.06 127 VAL A O 1
ATOM 873 N N . ALA A 1 128 ? 0.213 -19.203 1.693 1 96.69 128 ALA A N 1
ATOM 874 C CA . ALA A 1 128 ? 1.006 -19.516 0.508 1 96.69 128 ALA A CA 1
ATOM 875 C C . ALA A 1 128 ? 2.453 -19.828 0.883 1 96.69 128 ALA A C 1
ATOM 877 O O . ALA A 1 128 ? 3.059 -20.75 0.33 1 96.69 128 ALA A O 1
ATOM 878 N N . PHE A 1 129 ? 3.033 -19.094 1.878 1 96.56 129 PHE A N 1
ATOM 879 C CA . PHE A 1 129 ? 4.375 -19.375 2.377 1 96.56 129 PHE A CA 1
ATOM 880 C C . PHE A 1 129 ? 4.43 -20.734 3.053 1 96.56 129 PHE A C 1
ATOM 882 O O . PHE A 1 129 ? 5.367 -21.516 2.832 1 96.56 129 PHE A O 1
ATOM 889 N N . GLN A 1 130 ? 3.383 -21 3.764 1 94.25 130 GLN A N 1
ATOM 890 C CA . GLN A 1 130 ? 3.305 -22.281 4.457 1 94.25 130 GLN A CA 1
ATOM 891 C C . GLN A 1 130 ? 3.188 -23.438 3.469 1 94.25 130 GLN A C 1
ATOM 893 O O . GLN A 1 130 ? 3.799 -24.484 3.662 1 94.25 130 GLN A O 1
ATOM 898 N N . ALA A 1 131 ? 2.43 -23.188 2.424 1 94.88 131 ALA A N 1
ATOM 899 C CA . ALA A 1 131 ? 2.268 -24.234 1.409 1 94.88 131 ALA A CA 1
ATOM 900 C C . ALA A 1 131 ? 3.611 -24.609 0.8 1 94.88 131 ALA A C 1
ATOM 902 O O . ALA A 1 131 ? 3.869 -25.797 0.545 1 94.88 131 ALA A O 1
ATOM 903 N N . LEU A 1 132 ? 4.379 -23.672 0.593 1 93.88 132 LEU A N 1
ATOM 904 C CA . LEU A 1 132 ? 5.715 -23.922 0.056 1 93.88 132 LEU A CA 1
ATOM 905 C C . LEU A 1 132 ? 6.594 -24.609 1.093 1 93.88 132 LEU A C 1
ATOM 907 O O . LEU A 1 132 ? 7.254 -25.609 0.789 1 93.88 132 LEU A O 1
ATOM 911 N N . SER A 1 133 ? 6.582 -24.141 2.316 1 92.31 133 SER A N 1
ATOM 912 C CA . SER A 1 133 ? 7.449 -24.641 3.379 1 92.31 133 SER A CA 1
ATOM 913 C C . SER A 1 133 ? 7.086 -26.062 3.77 1 92.31 133 SER A C 1
ATOM 915 O O . SER A 1 133 ? 7.949 -26.844 4.188 1 92.31 133 SER A O 1
ATOM 917 N N . GLN A 1 134 ? 5.828 -26.344 3.604 1 90.62 134 GLN A N 1
ATOM 918 C CA . GLN A 1 134 ? 5.344 -27.672 4.008 1 90.62 134 GLN A CA 1
ATOM 919 C C . GLN A 1 134 ? 5.215 -28.594 2.809 1 90.62 134 GLN A C 1
ATOM 921 O O . GLN A 1 134 ? 4.512 -29.609 2.875 1 90.62 134 GLN A O 1
ATOM 926 N N . TRP A 1 135 ? 5.734 -28.234 1.674 1 90.06 135 TRP A N 1
ATOM 927 C CA . TRP A 1 135 ? 5.875 -29.047 0.473 1 90.06 135 TRP A CA 1
ATOM 928 C C . TRP A 1 135 ? 4.516 -29.359 -0.141 1 90.06 135 TRP A C 1
ATOM 930 O O . TRP A 1 135 ? 4.336 -30.406 -0.778 1 90.06 135 TRP A O 1
ATOM 940 N N . MET A 1 136 ? 3.588 -28.484 0.063 1 92.06 136 MET A N 1
ATOM 941 C CA . MET A 1 136 ? 2.273 -28.625 -0.556 1 92.06 136 MET A CA 1
ATOM 942 C C . MET A 1 136 ? 2.252 -27.984 -1.939 1 92.06 136 MET A C 1
ATOM 944 O O . MET A 1 136 ? 1.347 -28.25 -2.734 1 92.06 136 MET A O 1
ATOM 948 N N . ALA A 1 137 ? 3.17 -27.188 -2.17 1 95.5 137 ALA A N 1
ATOM 949 C CA . ALA A 1 137 ? 3.363 -26.547 -3.465 1 95.5 137 ALA A CA 1
ATOM 950 C C . ALA A 1 137 ? 4.848 -26.453 -3.816 1 95.5 137 ALA A C 1
ATOM 952 O O . ALA A 1 137 ? 5.703 -26.438 -2.928 1 95.5 137 ALA A O 1
ATOM 953 N N . GLU A 1 138 ? 5.039 -26.453 -5.098 1 94.69 138 GLU A N 1
ATOM 954 C CA . GLU A 1 138 ? 6.414 -26.312 -5.555 1 94.69 138 GLU A CA 1
ATOM 955 C C . GLU A 1 138 ? 6.832 -24.844 -5.605 1 94.69 138 GLU A C 1
ATOM 957 O O . GLU A 1 138 ? 7.988 -24.516 -5.336 1 94.69 138 GLU A O 1
ATOM 962 N N . TRP A 1 139 ? 5.891 -24.047 -5.949 1 96.81 139 TRP A N 1
ATOM 963 C CA . TRP A 1 139 ? 6.125 -22.609 -6.117 1 96.81 139 TRP A CA 1
ATOM 964 C C . TRP A 1 139 ? 5.043 -21.797 -5.418 1 96.81 139 TRP A C 1
ATOM 966 O O . TRP A 1 139 ? 3.988 -22.328 -5.066 1 96.81 139 TRP A O 1
ATOM 976 N N . ALA A 1 140 ? 5.383 -20.531 -5.168 1 98.19 140 ALA A N 1
ATOM 977 C CA . ALA A 1 140 ? 4.387 -19.531 -4.781 1 98.19 140 ALA A CA 1
ATOM 978 C C . ALA A 1 140 ? 4.578 -18.234 -5.566 1 98.19 140 ALA A C 1
ATOM 980 O O . ALA A 1 140 ? 5.707 -17.844 -5.871 1 98.19 140 ALA A O 1
ATOM 981 N N . VAL A 1 141 ? 3.52 -17.656 -5.945 1 98.38 141 VAL A N 1
ATOM 982 C CA . VAL A 1 141 ? 3.535 -16.359 -6.625 1 98.38 141 VAL A CA 1
ATOM 983 C C . VAL A 1 141 ? 2.744 -15.344 -5.812 1 98.38 141 VAL A C 1
ATOM 985 O O . VAL A 1 141 ? 1.548 -15.523 -5.57 1 98.38 141 VAL A O 1
ATOM 988 N N . LEU A 1 142 ? 3.449 -14.305 -5.387 1 98.44 142 LEU A N 1
ATOM 989 C CA . LEU A 1 142 ? 2.846 -13.32 -4.488 1 98.44 142 LEU A CA 1
ATOM 990 C C . LEU A 1 142 ? 3.158 -11.906 -4.949 1 98.44 142 LEU A C 1
ATOM 992 O O . LEU A 1 142 ? 4.238 -11.641 -5.484 1 98.44 142 LEU A O 1
ATOM 996 N N . PRO A 1 143 ? 2.154 -11.008 -4.703 1 96.56 143 PRO A N 1
ATOM 997 C CA . PRO A 1 143 ? 2.404 -9.602 -5.055 1 96.56 143 PRO A CA 1
ATOM 998 C C . PRO A 1 143 ? 3.393 -8.93 -4.109 1 96.56 143 PRO A C 1
ATOM 1000 O O . PRO A 1 143 ? 3.365 -9.172 -2.9 1 96.56 143 PRO A O 1
ATOM 1003 N N . ILE A 1 144 ? 4.281 -8.055 -4.648 1 95.31 144 ILE A N 1
ATOM 1004 C CA . ILE A 1 144 ? 5.285 -7.43 -3.795 1 95.31 144 ILE A CA 1
ATOM 1005 C C . ILE A 1 144 ? 5.238 -5.914 -3.971 1 95.31 144 ILE A C 1
ATOM 1007 O O . ILE A 1 144 ? 5.703 -5.168 -3.107 1 95.31 144 ILE A O 1
ATOM 1011 N N . GLU A 1 145 ? 4.699 -5.484 -5.078 1 91.81 145 GLU A N 1
ATOM 1012 C CA . GLU A 1 145 ? 4.617 -4.055 -5.367 1 91.81 145 GLU A CA 1
ATOM 1013 C C . GLU A 1 145 ? 3.457 -3.748 -6.309 1 91.81 145 GLU A C 1
ATOM 1015 O O . GLU A 1 145 ? 3.221 -4.48 -7.27 1 91.81 145 GLU A O 1
ATOM 1020 N N . ASN A 1 146 ? 2.744 -2.711 -5.973 1 88.56 146 ASN A N 1
ATOM 1021 C CA . ASN A 1 146 ? 1.676 -2.199 -6.824 1 88.56 146 ASN A CA 1
ATOM 1022 C C . ASN A 1 1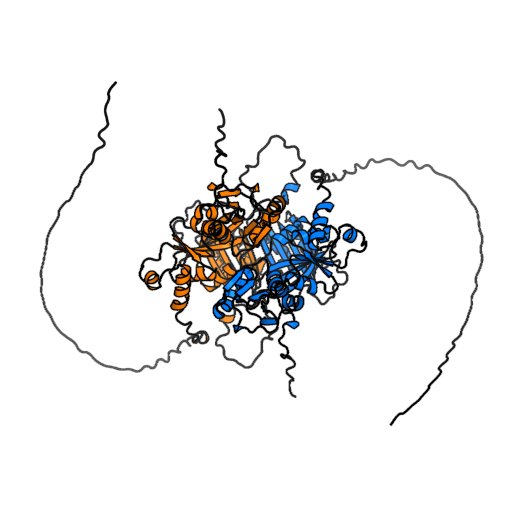46 ? 1.894 -0.731 -7.176 1 88.56 146 ASN A C 1
ATOM 1024 O O . ASN A 1 146 ? 2.297 0.063 -6.324 1 88.56 146 ASN A O 1
ATOM 1028 N N . SER A 1 147 ? 1.603 -0.408 -8.391 1 84.31 147 SER A N 1
ATOM 1029 C CA . SER A 1 147 ? 1.876 0.937 -8.891 1 84.31 147 SER A CA 1
ATOM 1030 C C . SER A 1 147 ? 1.041 1.979 -8.156 1 84.31 147 SER A C 1
ATOM 1032 O O . SER A 1 147 ? 1.438 3.143 -8.055 1 84.31 147 SER A O 1
ATOM 1034 N N . LEU A 1 148 ? -0.091 1.624 -7.602 1 79.19 148 LEU A N 1
ATOM 1035 C CA . LEU A 1 148 ? -0.961 2.568 -6.91 1 79.19 148 LEU A CA 1
ATOM 1036 C C . LEU A 1 148 ? -0.812 2.436 -5.398 1 79.19 148 LEU A C 1
ATOM 1038 O O . LEU A 1 148 ? -0.783 3.439 -4.68 1 79.19 148 LEU A O 1
ATOM 1042 N N . GLY A 1 149 ? -0.613 1.204 -4.949 1 81.88 149 GLY A N 1
ATOM 1043 C CA . GLY A 1 149 ? -0.606 0.924 -3.523 1 81.88 149 GLY A CA 1
ATOM 1044 C C . GLY A 1 149 ? 0.79 0.882 -2.93 1 81.88 149 GLY A C 1
ATOM 1045 O O . GLY A 1 149 ? 0.951 0.876 -1.708 1 81.88 149 GLY A O 1
ATOM 1046 N N . GLY A 1 150 ? 1.807 0.838 -3.83 1 85.56 150 GLY A N 1
ATOM 1047 C CA . GLY A 1 150 ? 3.17 0.78 -3.328 1 85.56 150 GLY A CA 1
ATOM 1048 C C . GLY A 1 150 ? 3.611 -0.625 -2.961 1 85.56 150 GLY A C 1
ATOM 1049 O O . GLY A 1 150 ? 3.096 -1.604 -3.5 1 85.56 150 GLY A O 1
ATOM 1050 N N . SER A 1 151 ? 4.59 -0.638 -2.076 1 90.44 151 SER A N 1
ATOM 1051 C CA . SER A 1 151 ? 5.145 -1.915 -1.645 1 90.44 151 SER A CA 1
ATOM 1052 C C . SER A 1 151 ? 4.18 -2.66 -0.731 1 90.44 151 SER A C 1
ATOM 1054 O O . SER A 1 151 ? 3.477 -2.043 0.074 1 90.44 151 SER A O 1
ATOM 1056 N N . ILE A 1 152 ? 4.148 -3.912 -0.904 1 91.81 152 ILE A N 1
ATOM 1057 C CA . ILE A 1 152 ? 3.332 -4.762 -0.04 1 91.81 152 ILE A CA 1
ATOM 1058 C C . ILE A 1 152 ? 4.195 -5.34 1.078 1 91.81 152 ILE A C 1
ATOM 1060 O O . ILE A 1 152 ? 4.707 -6.457 0.964 1 91.81 152 ILE A O 1
ATOM 1064 N N . HIS A 1 153 ? 4.242 -4.699 2.168 1 89.88 153 HIS A N 1
ATOM 1065 C CA . HIS A 1 153 ? 5.184 -4.961 3.254 1 89.88 153 HIS A CA 1
ATOM 1066 C C . HIS A 1 153 ? 4.902 -6.305 3.916 1 89.88 153 HIS A C 1
ATOM 1068 O O . HIS A 1 153 ? 5.824 -6.98 4.375 1 89.88 153 HIS A O 1
ATOM 1074 N N . ALA A 1 154 ? 3.631 -6.711 3.918 1 89 154 ALA A N 1
ATOM 1075 C CA . ALA A 1 154 ? 3.281 -8 4.508 1 89 154 ALA A CA 1
ATOM 1076 C C . ALA A 1 154 ? 4.051 -9.133 3.84 1 89 154 ALA A C 1
ATOM 1078 O O . ALA A 1 154 ? 4.477 -10.078 4.508 1 89 154 ALA A O 1
ATOM 1079 N N . VAL A 1 155 ? 4.207 -9.023 2.584 1 94.44 155 VAL A N 1
ATOM 1080 C CA . VAL A 1 155 ? 4.914 -10.062 1.848 1 94.44 155 VAL A CA 1
ATOM 1081 C C . VAL A 1 155 ? 6.41 -9.984 2.148 1 94.44 155 VAL A C 1
ATOM 1083 O O . VAL A 1 155 ? 7.066 -11.008 2.342 1 94.44 155 VAL A O 1
ATOM 1086 N N . TYR A 1 156 ? 6.934 -8.805 2.24 1 92.31 156 TYR A N 1
ATOM 1087 C CA . TYR A 1 156 ? 8.328 -8.625 2.623 1 92.31 156 TYR A CA 1
ATOM 1088 C C . TYR A 1 156 ? 8.602 -9.227 3.994 1 92.31 156 TYR A C 1
ATOM 1090 O O . TYR A 1 156 ? 9.602 -9.922 4.184 1 92.31 156 TYR A O 1
ATOM 1098 N N . ASP A 1 157 ? 7.75 -9.016 4.898 1 88.94 157 ASP A N 1
ATOM 1099 C CA . ASP A 1 157 ? 7.906 -9.539 6.25 1 88.94 157 ASP A CA 1
ATOM 1100 C C . ASP A 1 157 ? 7.914 -11.062 6.246 1 88.94 157 ASP A C 1
ATOM 1102 O O . ASP A 1 157 ? 8.703 -11.688 6.961 1 88.94 157 ASP A O 1
ATOM 1106 N N . LEU A 1 158 ? 7.059 -11.586 5.477 1 92.81 158 LEU A N 1
ATOM 1107 C CA . LEU A 1 158 ? 6.98 -13.047 5.395 1 92.81 158 LEU A CA 1
ATOM 1108 C C . LEU A 1 158 ? 8.242 -13.617 4.754 1 92.81 158 LEU A C 1
ATOM 1110 O O . LEU A 1 158 ? 8.68 -14.711 5.121 1 92.81 158 LEU A O 1
ATOM 1114 N N . LEU A 1 159 ? 8.812 -12.898 3.824 1 94.19 159 LEU A N 1
ATOM 1115 C CA . LEU A 1 159 ? 10.062 -13.32 3.211 1 94.19 159 LEU A CA 1
ATOM 1116 C C . LEU A 1 159 ? 11.172 -13.422 4.25 1 94.19 159 LEU A C 1
ATOM 1118 O O . LEU A 1 159 ? 12.023 -14.312 4.18 1 94.19 159 LEU A O 1
ATOM 1122 N N . LEU A 1 160 ? 11.133 -12.562 5.148 1 88.88 160 LEU A N 1
ATOM 1123 C CA . LEU A 1 160 ? 12.141 -12.547 6.199 1 88.88 160 LEU A CA 1
ATOM 1124 C C . LEU A 1 160 ? 11.898 -13.672 7.199 1 88.88 160 LEU A C 1
ATOM 1126 O O . LEU A 1 160 ? 12.844 -14.273 7.711 1 88.88 160 LEU A O 1
ATOM 1130 N N . ARG A 1 161 ? 10.672 -13.992 7.391 1 89.81 161 ARG A N 1
ATOM 1131 C CA . ARG A 1 161 ? 10.297 -14.977 8.398 1 89.81 161 ARG A CA 1
ATOM 1132 C C . ARG A 1 161 ? 10.5 -16.391 7.879 1 89.81 161 ARG A C 1
ATOM 1134 O O . ARG A 1 161 ? 10.984 -17.266 8.609 1 89.81 161 ARG A O 1
ATOM 1141 N N . TYR A 1 162 ? 10.117 -16.797 6.66 1 92 162 TYR A N 1
ATOM 1142 C CA . TYR A 1 162 ? 10.086 -18.156 6.137 1 92 162 TYR A CA 1
ATOM 1143 C C . TYR A 1 162 ? 11.367 -18.484 5.379 1 92 162 TYR A C 1
ATOM 1145 O O . TYR A 1 162 ? 11.617 -19.641 5.023 1 92 162 TYR A O 1
ATOM 1153 N N . ARG A 1 163 ? 12.305 -17.75 5.277 1 85.94 163 ARG A N 1
ATOM 1154 C CA . ARG A 1 163 ? 13.594 -17.938 4.629 1 85.94 163 ARG A CA 1
ATOM 1155 C C . ARG A 1 163 ? 13.43 -18.562 3.244 1 85.94 163 ARG A C 1
ATOM 1157 O O . ARG A 1 163 ? 14.133 -19.5 2.896 1 85.94 163 ARG A O 1
ATOM 1164 N N . LEU A 1 164 ? 12.492 -18.312 2.455 1 95 164 LEU A N 1
ATOM 1165 C CA . LEU A 1 164 ? 12.273 -18.672 1.062 1 95 164 LEU A CA 1
ATOM 1166 C C . LEU A 1 164 ? 13.016 -17.734 0.121 1 95 164 LEU A C 1
ATOM 1168 O O . LEU A 1 164 ? 13.578 -16.734 0.558 1 95 164 LEU A O 1
ATOM 1172 N N . HIS A 1 165 ? 13.086 -18.172 -1.234 1 95.94 165 HIS A N 1
ATOM 1173 C CA . HIS A 1 165 ? 13.914 -17.438 -2.184 1 95.94 165 HIS A CA 1
ATOM 1174 C C . HIS A 1 165 ? 13.102 -16.953 -3.377 1 95.94 165 HIS A C 1
ATOM 1176 O O . HIS A 1 165 ? 12.273 -17.703 -3.91 1 95.94 165 HIS A O 1
ATOM 1182 N N . ILE A 1 166 ? 13.359 -15.695 -3.752 1 97.44 166 ILE A N 1
ATOM 1183 C CA . ILE A 1 166 ? 12.781 -15.211 -5 1 97.44 166 ILE A CA 1
ATOM 1184 C C . ILE A 1 166 ? 13.547 -15.789 -6.188 1 97.44 166 ILE A C 1
ATOM 1186 O O . ILE A 1 166 ? 14.758 -15.617 -6.293 1 97.44 166 ILE A O 1
ATOM 1190 N N . VAL A 1 167 ? 12.812 -16.406 -7.141 1 95.75 167 VAL A N 1
ATOM 1191 C CA . VAL A 1 167 ? 13.5 -17.062 -8.258 1 95.75 167 VAL A CA 1
ATOM 1192 C C . VAL A 1 167 ? 12.961 -16.516 -9.578 1 95.75 167 VAL A C 1
ATOM 1194 O O . VAL A 1 167 ? 13.398 -16.938 -10.648 1 95.75 167 VAL A O 1
ATOM 1197 N N . GLY A 1 168 ? 12.031 -15.609 -9.492 1 95.19 168 GLY A N 1
ATOM 1198 C CA . GLY A 1 168 ? 11.453 -14.969 -10.664 1 95.19 168 GLY A CA 1
ATOM 1199 C C . GLY A 1 168 ? 10.484 -13.852 -10.312 1 95.19 168 GLY A C 1
ATOM 1200 O O . GLY A 1 168 ? 10.203 -13.609 -9.141 1 95.19 168 GLY A O 1
ATOM 1201 N N . GLU A 1 169 ? 10.125 -13.148 -11.328 1 96.06 169 GLU A N 1
ATOM 1202 C CA . GLU A 1 169 ? 9.102 -12.109 -11.18 1 96.06 169 GLU A CA 1
ATOM 1203 C C . GLU A 1 169 ? 8.219 -12.031 -12.422 1 96.06 169 GLU A C 1
ATOM 1205 O O . GLU A 1 169 ? 8.594 -12.516 -13.492 1 96.06 169 GLU A O 1
ATOM 1210 N N . THR A 1 170 ? 7.027 -11.562 -12.227 1 94.94 170 THR A N 1
ATOM 1211 C CA . THR A 1 170 ? 6.102 -11.266 -13.312 1 94.94 170 THR A CA 1
ATOM 1212 C C . THR A 1 170 ? 5.215 -10.078 -12.961 1 94.94 170 THR A C 1
ATOM 1214 O O . THR A 1 170 ? 5.102 -9.703 -11.789 1 94.94 170 THR A O 1
ATOM 1217 N N . SER A 1 171 ? 4.742 -9.43 -13.969 1 93.62 171 SER A N 1
ATOM 1218 C CA . SER A 1 171 ? 3.861 -8.281 -13.766 1 93.62 171 SER A CA 1
ATOM 1219 C C . SER A 1 171 ? 2.502 -8.508 -14.422 1 93.62 171 SER A C 1
ATOM 1221 O O . SER A 1 171 ? 2.414 -9.117 -15.484 1 93.62 171 SER A O 1
ATOM 1223 N N . VAL A 1 172 ? 1.48 -8.031 -13.695 1 93.12 172 VAL A N 1
ATOM 1224 C CA . VAL A 1 172 ? 0.119 -8.141 -14.211 1 93.12 172 VAL A CA 1
ATOM 1225 C C . VAL A 1 172 ? -0.561 -6.773 -14.172 1 93.12 172 VAL A C 1
ATOM 1227 O O . VAL A 1 172 ? -0.551 -6.098 -13.141 1 93.12 172 VAL A O 1
ATOM 1230 N N . SER A 1 173 ? -1.025 -6.348 -15.32 1 91.44 173 SER A N 1
ATOM 1231 C CA . SER A 1 173 ? -1.848 -5.145 -15.375 1 91.44 173 SER A CA 1
ATOM 1232 C C . SER A 1 173 ? -3.27 -5.422 -14.898 1 91.44 173 SER A C 1
ATOM 1234 O O . SER A 1 173 ? -3.885 -6.406 -15.312 1 91.44 173 SER A O 1
ATOM 1236 N N . VAL A 1 174 ? -3.684 -4.625 -13.984 1 92.06 174 VAL A N 1
ATOM 1237 C CA . VAL A 1 174 ? -5.062 -4.75 -13.516 1 92.06 174 VAL A CA 1
ATOM 1238 C C . VAL A 1 174 ? -6.008 -4.09 -14.516 1 92.06 174 VAL A C 1
ATOM 1240 O O . VAL A 1 174 ? -6.023 -2.865 -14.648 1 92.06 174 VAL A O 1
ATOM 1243 N N . ASN A 1 175 ? -6.656 -4.867 -15.281 1 94.5 175 ASN A N 1
ATOM 1244 C CA . ASN A 1 175 ? -7.652 -4.438 -16.25 1 94.5 175 ASN A CA 1
ATOM 1245 C C . ASN A 1 175 ? -9.055 -4.883 -15.852 1 94.5 175 ASN A C 1
ATOM 1247 O O . ASN A 1 175 ? -9.438 -6.031 -16.094 1 94.5 175 ASN A O 1
ATOM 1251 N N . HIS A 1 176 ? -9.82 -3.934 -15.328 1 97.31 176 HIS A N 1
ATOM 1252 C CA . HIS A 1 176 ? -11.148 -4.277 -14.828 1 97.31 176 HIS A CA 1
ATOM 1253 C C . HIS A 1 176 ? -12.148 -4.41 -15.977 1 97.31 176 HIS A C 1
ATOM 1255 O O . HIS A 1 176 ? -12.141 -3.602 -16.906 1 97.31 176 HIS A O 1
ATOM 1261 N N . CYS A 1 177 ? -12.938 -5.434 -15.906 1 98.06 177 CYS A N 1
ATOM 1262 C CA . CYS A 1 177 ? -14.023 -5.691 -16.844 1 98.06 177 CYS A CA 1
ATOM 1263 C C . CYS A 1 177 ? -15.375 -5.648 -16.141 1 98.06 177 CYS A C 1
ATOM 1265 O O . CYS A 1 177 ? -15.469 -5.938 -14.953 1 98.06 177 CYS A O 1
ATOM 1267 N N . LEU A 1 178 ? -16.312 -5.195 -16.891 1 98.69 178 LEU A N 1
ATOM 1268 C CA . LEU A 1 178 ? -17.703 -5.355 -16.453 1 98.69 178 LEU A CA 1
ATOM 1269 C C . LEU A 1 178 ? -18.281 -6.66 -16.984 1 98.69 178 LEU A C 1
ATOM 1271 O O . LEU A 1 178 ? -18.422 -6.84 -18.188 1 98.69 178 LEU A O 1
ATOM 1275 N N . LEU A 1 179 ? -18.625 -7.57 -16.062 1 98.81 179 LEU A N 1
ATOM 1276 C CA . LEU A 1 179 ? -19.031 -8.922 -16.422 1 98.81 179 LEU A CA 1
ATOM 1277 C C . LEU A 1 179 ? -20.5 -9.156 -16.062 1 98.81 179 LEU A C 1
ATOM 1279 O O . LEU A 1 179 ? -20.953 -8.742 -15 1 98.81 179 LEU A O 1
ATOM 1283 N N . ALA A 1 180 ? -21.219 -9.805 -16.938 1 98.69 180 ALA A N 1
ATOM 1284 C CA . ALA A 1 180 ? -22.625 -10.156 -16.703 1 98.69 180 ALA A CA 1
ATOM 1285 C C . ALA A 1 180 ? -22.984 -11.484 -17.359 1 98.69 180 ALA A C 1
ATOM 1287 O O . ALA A 1 180 ? -22.141 -12.102 -18.016 1 98.69 180 ALA A O 1
ATOM 1288 N N . LEU A 1 181 ? -24.203 -11.93 -17.047 1 98.5 181 LEU A N 1
ATOM 1289 C CA . LEU A 1 181 ? -24.703 -13.148 -17.688 1 98.5 181 LEU A CA 1
ATOM 1290 C C . LEU A 1 181 ? -24.719 -12.992 -19.203 1 98.5 181 LEU A C 1
ATOM 1292 O O . LEU A 1 181 ? -24.953 -11.898 -19.719 1 98.5 181 LEU A O 1
ATOM 1296 N N . PRO A 1 182 ? -24.422 -14.133 -19.922 1 97.94 182 PRO A N 1
ATOM 1297 C CA . PRO A 1 182 ? -24.484 -14.062 -21.375 1 97.94 182 PRO A CA 1
ATOM 1298 C C . PRO A 1 182 ? -25.828 -13.516 -21.875 1 97.94 182 PRO A C 1
ATOM 1300 O O . PRO A 1 182 ? -26.875 -13.875 -21.344 1 97.94 182 PRO A O 1
ATOM 1303 N N . GLY A 1 183 ? -25.75 -12.641 -22.844 1 97.06 183 GLY A N 1
ATOM 1304 C CA . GLY A 1 183 ? -26.953 -12.07 -23.422 1 97.06 183 GLY A CA 1
ATOM 1305 C C . GLY A 1 183 ? -27.391 -10.773 -22.75 1 97.06 183 GLY A C 1
ATOM 1306 O O . GLY A 1 183 ? -28.266 -10.078 -23.25 1 97.06 183 GLY A O 1
ATOM 1307 N N . THR A 1 184 ? -26.766 -10.391 -21.641 1 97.5 184 THR A N 1
ATOM 1308 C CA . THR A 1 184 ? -27.109 -9.164 -20.922 1 97.5 184 THR A CA 1
ATOM 1309 C C . THR A 1 184 ? -26.672 -7.938 -21.703 1 97.5 184 THR A C 1
ATOM 1311 O O . THR A 1 184 ? -25.562 -7.895 -22.25 1 97.5 184 THR A O 1
ATOM 1314 N N . LYS A 1 185 ? -27.516 -6.973 -21.828 1 96.88 185 LYS A N 1
ATOM 1315 C CA . LYS A 1 185 ? -27.172 -5.68 -22.406 1 96.88 185 LYS A CA 1
ATOM 1316 C C . LYS A 1 185 ? -26.734 -4.691 -21.328 1 96.88 185 LYS A C 1
ATOM 1318 O O . LYS A 1 185 ? -27.266 -4.723 -20.203 1 96.88 185 LYS A O 1
ATOM 1323 N N . LEU A 1 186 ? -25.891 -3.822 -21.703 1 97 186 LEU A N 1
ATOM 1324 C CA . LEU A 1 186 ? -25.344 -2.852 -20.766 1 97 186 LEU A CA 1
ATOM 1325 C C . LEU A 1 186 ? -26.438 -2.043 -20.094 1 97 186 LEU A C 1
ATOM 1327 O O . LEU A 1 186 ? -26.375 -1.788 -18.891 1 97 186 LEU A O 1
ATOM 1331 N N . GLY A 1 187 ? -27.422 -1.653 -20.844 1 95.69 187 GLY A N 1
ATOM 1332 C CA . GLY A 1 187 ? -28.516 -0.828 -20.344 1 95.69 187 GLY A CA 1
ATOM 1333 C C . GLY A 1 187 ? -29.391 -1.542 -19.328 1 95.69 187 GLY A C 1
ATOM 1334 O O . GLY A 1 187 ? -30.141 -0.904 -18.594 1 95.69 187 GLY A O 1
ATOM 1335 N N . GLU A 1 188 ? -29.25 -2.816 -19.188 1 96.5 188 GLU A N 1
ATOM 1336 C CA . GLU A 1 188 ? -30.062 -3.619 -18.281 1 96.5 188 GLU A CA 1
ATOM 1337 C C . GLU A 1 188 ? -29.406 -3.73 -16.906 1 96.5 188 GLU A C 1
ATOM 1339 O O . GLU A 1 188 ? -30.062 -4.152 -15.945 1 96.5 188 GLU A O 1
ATOM 1344 N N . VAL A 1 189 ? -28.203 -3.32 -16.828 1 97.94 189 VAL A N 1
ATOM 1345 C CA . VAL A 1 189 ? -27.469 -3.453 -15.578 1 97.94 189 VAL A CA 1
ATOM 1346 C C . VAL A 1 189 ? -27.922 -2.369 -14.602 1 97.94 189 VAL A C 1
ATOM 1348 O O . VAL A 1 189 ? -27.906 -1.182 -14.93 1 97.94 189 VAL A O 1
ATOM 1351 N N . THR A 1 190 ? -28.281 -2.797 -13.383 1 97.81 190 THR A N 1
ATOM 1352 C CA . THR A 1 190 ? -28.766 -1.847 -12.383 1 97.81 190 THR A CA 1
ATOM 1353 C C . THR A 1 190 ? -27.875 -1.878 -11.148 1 97.81 190 THR A C 1
ATOM 1355 O O . THR A 1 190 ? -27.828 -0.918 -10.375 1 97.81 190 THR A O 1
ATOM 1358 N N . ARG A 1 191 ? -27.188 -3.006 -10.961 1 97.94 191 ARG A N 1
ATOM 1359 C CA . ARG A 1 191 ? -26.312 -3.191 -9.812 1 97.94 191 ARG A CA 1
ATOM 1360 C C . ARG A 1 191 ? -24.969 -3.783 -10.234 1 97.94 191 ARG A C 1
ATOM 1362 O O . ARG A 1 191 ? -24.922 -4.617 -11.141 1 97.94 191 ARG A O 1
ATOM 1369 N N . VAL A 1 192 ? -24.016 -3.338 -9.539 1 98.5 192 VAL A N 1
ATOM 1370 C CA . VAL A 1 192 ? -22.672 -3.842 -9.836 1 98.5 192 VAL A CA 1
ATOM 1371 C C . VAL A 1 192 ? -22 -4.316 -8.555 1 98.5 192 VAL A C 1
ATOM 1373 O O . VAL A 1 192 ? -21.969 -3.588 -7.559 1 98.5 192 VAL A O 1
ATOM 1376 N N . LEU A 1 193 ? -21.469 -5.57 -8.633 1 98 193 LEU A N 1
ATOM 1377 C CA . LEU A 1 193 ? -20.812 -6.191 -7.488 1 98 193 LEU A CA 1
ATOM 1378 C C . LEU A 1 193 ? -19.297 -6.223 -7.684 1 98 193 LEU A C 1
ATOM 1380 O O . LEU A 1 193 ? -18.812 -6.504 -8.781 1 98 193 LEU A O 1
ATOM 1384 N N . SER A 1 194 ? -18.547 -5.918 -6.656 1 97.94 194 SER A N 1
ATOM 1385 C CA . SER A 1 194 ? -17.109 -6.152 -6.656 1 97.94 194 SER A CA 1
ATOM 1386 C C . SER A 1 194 ? -16.484 -5.832 -5.297 1 97.94 194 SER A C 1
ATOM 1388 O O . SER A 1 194 ? -17.219 -5.578 -4.328 1 97.94 194 SER A O 1
ATOM 1390 N N . HIS A 1 195 ? -15.203 -6.066 -5.148 1 95.31 195 HIS A N 1
ATOM 1391 C CA . HIS A 1 195 ? -14.453 -5.59 -3.992 1 95.31 195 HIS A CA 1
ATOM 1392 C C . HIS A 1 195 ? -14.508 -4.066 -3.893 1 95.31 195 HIS A C 1
ATOM 1394 O O . HIS A 1 195 ? -14.414 -3.369 -4.902 1 95.31 195 HIS A O 1
ATOM 1400 N N . PRO A 1 196 ? -14.578 -3.555 -2.609 1 92.06 196 PRO A N 1
ATOM 1401 C CA . PRO A 1 196 ? -14.672 -2.104 -2.443 1 92.06 196 PRO A CA 1
ATOM 1402 C C . PRO A 1 196 ? -13.547 -1.354 -3.154 1 92.06 196 PRO A C 1
ATOM 1404 O O . PRO A 1 196 ? -13.781 -0.302 -3.754 1 92.06 196 PRO A O 1
ATOM 1407 N N . GLN A 1 197 ? -12.406 -1.876 -3.145 1 89.88 197 GLN A N 1
ATOM 1408 C CA . GLN A 1 197 ? -11.266 -1.233 -3.799 1 89.88 197 GLN A CA 1
ATOM 1409 C C . GLN A 1 197 ? -11.461 -1.182 -5.312 1 89.88 197 GLN A C 1
ATOM 1411 O O . GLN A 1 197 ? -11.164 -0.168 -5.945 1 89.88 197 GLN A O 1
ATOM 1416 N N . ALA A 1 198 ? -11.938 -2.244 -5.828 1 94.44 198 ALA A N 1
ATOM 1417 C CA . ALA A 1 198 ? -12.203 -2.289 -7.262 1 94.44 198 ALA A CA 1
ATOM 1418 C C . ALA A 1 198 ? -13.32 -1.323 -7.645 1 94.44 198 ALA A C 1
ATOM 1420 O O . ALA A 1 198 ? -13.219 -0.612 -8.648 1 94.44 198 ALA A O 1
ATOM 1421 N N . LEU A 1 199 ? -14.344 -1.286 -6.848 1 94.62 199 LEU A N 1
ATOM 1422 C CA . LEU A 1 199 ? -15.453 -0.367 -7.09 1 94.62 199 LEU A CA 1
ATOM 1423 C C . LEU A 1 199 ? -14.969 1.079 -7.078 1 94.62 199 LEU A C 1
ATOM 1425 O O . LEU A 1 199 ? -15.391 1.885 -7.914 1 94.62 199 LEU A O 1
ATOM 1429 N N . ALA A 1 200 ? -14.078 1.319 -6.195 1 88.81 200 ALA A N 1
ATOM 1430 C CA . ALA A 1 200 ? -13.531 2.668 -6.098 1 88.81 200 ALA A CA 1
ATOM 1431 C C . ALA A 1 200 ? -12.688 3.006 -7.328 1 88.81 200 ALA A C 1
ATOM 1433 O O . ALA A 1 200 ? -12.664 4.156 -7.773 1 88.81 200 ALA A O 1
ATOM 1434 N N . GLN A 1 201 ? -12.07 2.068 -7.898 1 92.06 201 GLN A N 1
ATOM 1435 C CA . GLN A 1 201 ? -11.156 2.26 -9.023 1 92.06 201 GLN A CA 1
ATOM 1436 C C . GLN A 1 201 ? -11.922 2.443 -10.328 1 92.06 201 GLN A C 1
ATOM 1438 O O . GLN A 1 201 ? -11.352 2.859 -11.336 1 92.06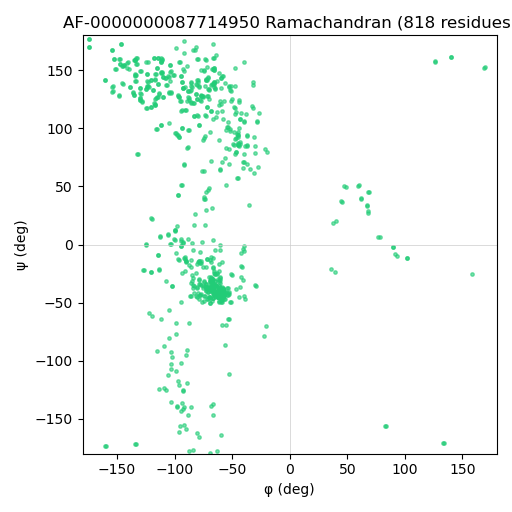 201 GLN A O 1
ATOM 1443 N N . VAL A 1 202 ? -13.195 2.125 -10.312 1 95.75 202 VAL A N 1
ATOM 1444 C CA . VAL A 1 202 ? -14.008 2.295 -11.516 1 95.75 202 VAL A CA 1
ATOM 1445 C C . VAL A 1 202 ? -15.156 3.26 -11.227 1 95.75 202 VAL A C 1
ATOM 1447 O O . VAL A 1 202 ? -16.203 3.199 -11.883 1 95.75 202 VAL A O 1
ATOM 1450 N N . ASP A 1 203 ? -15.047 4.043 -10.32 1 92.31 203 ASP A N 1
ATOM 1451 C CA . ASP A 1 203 ? -16.109 4.906 -9.836 1 92.31 203 ASP A CA 1
ATOM 1452 C C . ASP A 1 203 ? -16.625 5.832 -10.945 1 92.31 203 ASP A C 1
ATOM 1454 O O . ASP A 1 203 ? -17.828 6.016 -11.109 1 92.31 203 ASP A O 1
ATOM 1458 N N . GLY A 1 204 ? -15.734 6.48 -11.656 1 90.56 204 GLY A N 1
ATOM 1459 C CA . GLY A 1 204 ? -16.156 7.348 -12.742 1 90.56 204 GLY A CA 1
ATOM 1460 C C . GLY A 1 204 ? -17.047 6.652 -13.75 1 90.56 204 GLY A C 1
ATOM 1461 O O . GLY A 1 204 ? -18.078 7.199 -14.156 1 90.56 204 GLY A O 1
ATOM 1462 N N . TYR A 1 205 ? -16.625 5.477 -14.062 1 95 205 TYR A N 1
ATOM 1463 C CA . TYR A 1 205 ? -17.375 4.672 -15.016 1 95 205 TYR A CA 1
ATOM 1464 C C . TYR A 1 205 ? -18.766 4.324 -14.477 1 95 205 TYR A C 1
ATOM 1466 O O . TYR A 1 205 ? -19.766 4.449 -15.18 1 95 205 TYR A O 1
ATOM 1474 N N . LEU A 1 206 ? -18.859 3.957 -13.211 1 96.38 206 LEU A N 1
ATOM 1475 C CA . LEU A 1 206 ? -20.109 3.496 -12.602 1 96.38 206 LEU A CA 1
ATOM 1476 C C . LEU A 1 206 ? -21.078 4.656 -12.398 1 96.38 206 LEU A C 1
ATOM 1478 O O . LEU A 1 206 ? -22.297 4.477 -12.484 1 96.38 206 LEU A O 1
ATOM 1482 N N . ARG A 1 207 ? -20.562 5.738 -12.125 1 92.19 207 ARG A N 1
ATOM 1483 C CA . ARG A 1 207 ? -21.406 6.922 -11.984 1 92.19 207 ARG A CA 1
ATOM 1484 C C . ARG A 1 207 ? -22.094 7.266 -13.297 1 92.19 207 ARG A C 1
ATOM 1486 O O . ARG A 1 207 ? -23.266 7.629 -13.312 1 92.19 207 ARG A O 1
ATOM 1493 N N . LYS A 1 208 ? -21.391 7.152 -14.359 1 93.94 208 LYS A N 1
ATOM 1494 C CA . LYS A 1 208 ? -21.953 7.414 -15.688 1 93.94 208 LYS A CA 1
ATOM 1495 C C . LYS A 1 208 ? -23.062 6.41 -16.016 1 93.94 208 LYS A C 1
ATOM 1497 O O . LYS A 1 208 ? -24.047 6.758 -16.656 1 93.94 208 LYS A O 1
ATOM 1502 N N . LEU A 1 209 ? -22.859 5.23 -15.57 1 95.62 209 LEU A N 1
ATOM 1503 C CA . LEU A 1 209 ? -23.828 4.172 -15.852 1 95.62 209 LEU A CA 1
ATOM 1504 C C . LEU A 1 209 ? -25.031 4.273 -14.922 1 95.62 209 LEU A C 1
ATOM 1506 O O . LEU A 1 209 ? -26.062 3.633 -15.164 1 95.62 209 LEU A O 1
ATOM 1510 N N . LYS A 1 210 ? -24.938 5.035 -13.828 1 94.88 210 LYS A N 1
ATOM 1511 C CA . LYS A 1 210 ? -26 5.246 -12.852 1 94.88 210 LYS A CA 1
ATOM 1512 C C . LYS A 1 210 ? -26.438 3.924 -12.227 1 94.88 210 LYS A C 1
ATOM 1514 O O . LYS A 1 210 ? -27.641 3.625 -12.172 1 94.88 210 LYS A O 1
ATOM 1519 N N . VAL A 1 211 ? -25.547 3.164 -11.773 1 96.81 211 VAL A N 1
ATOM 1520 C CA . VAL A 1 211 ? -25.812 1.862 -11.172 1 96.81 211 VAL A CA 1
ATOM 1521 C C . VAL A 1 211 ? -25.531 1.914 -9.672 1 96.81 211 VAL A C 1
ATOM 1523 O O . VAL A 1 211 ? -24.828 2.805 -9.195 1 96.81 211 VAL A O 1
ATOM 1526 N N . VAL A 1 212 ? -26.125 0.948 -8.992 1 96.12 212 VAL A N 1
ATOM 1527 C CA . VAL A 1 212 ? -25.875 0.803 -7.559 1 96.12 212 VAL A CA 1
ATOM 1528 C C . VAL A 1 212 ? -24.672 -0.09 -7.328 1 96.12 212 VAL A C 1
ATOM 1530 O O . VAL A 1 212 ? -24.562 -1.166 -7.922 1 96.12 212 VAL A O 1
ATOM 1533 N N . LYS A 1 213 ? -23.781 0.382 -6.465 1 95.25 213 LYS A N 1
ATOM 1534 C CA . LYS A 1 213 ? -22.578 -0.379 -6.129 1 95.25 213 LYS A CA 1
ATOM 1535 C C . LYS A 1 213 ? -22.828 -1.274 -4.918 1 95.25 213 LYS A C 1
ATOM 1537 O O . LYS A 1 213 ? -23.438 -0.848 -3.934 1 95.25 213 LYS A O 1
ATOM 1542 N N . GLU A 1 214 ? -22.359 -2.457 -5.078 1 94.5 214 GLU A N 1
ATOM 1543 C CA . GLU A 1 214 ? -22.484 -3.402 -3.973 1 94.5 214 GLU A CA 1
ATOM 1544 C C . GLU A 1 214 ? -21.141 -4.074 -3.674 1 94.5 214 GLU A C 1
ATOM 1546 O O . GLU A 1 214 ? -20.578 -4.762 -4.531 1 94.5 214 GLU A O 1
ATOM 1551 N N . ALA A 1 215 ? -20.734 -3.975 -2.412 1 93.5 215 ALA A N 1
ATOM 1552 C CA . ALA A 1 215 ? -19.438 -4.504 -2.004 1 93.5 215 ALA A CA 1
ATOM 1553 C C . ALA A 1 215 ? -19.531 -5.988 -1.661 1 93.5 215 ALA A C 1
ATOM 1555 O O . ALA A 1 215 ? -20.484 -6.426 -1.023 1 93.5 215 ALA A O 1
ATOM 1556 N N . VAL A 1 216 ? -18.547 -6.711 -2.15 1 93.56 216 VAL A N 1
ATOM 1557 C CA . VAL A 1 216 ? -18.406 -8.117 -1.776 1 93.56 216 VAL A CA 1
ATOM 1558 C C . VAL A 1 216 ? -16.938 -8.398 -1.436 1 93.56 216 VAL A C 1
ATOM 1560 O O . VAL A 1 216 ? -16.109 -7.484 -1.376 1 93.56 216 VAL A O 1
ATOM 1563 N N . ASP A 1 217 ? -16.594 -9.617 -1.243 1 89.38 217 ASP A N 1
ATOM 1564 C CA . ASP A 1 217 ? -15.328 -10 -0.634 1 89.38 217 ASP A CA 1
ATOM 1565 C C . ASP A 1 217 ? -14.156 -9.734 -1.585 1 89.38 217 ASP A C 1
ATOM 1567 O O . ASP A 1 217 ? -13.102 -9.266 -1.164 1 89.38 217 ASP A O 1
ATOM 1571 N N . ASP A 1 218 ? -14.359 -10.156 -2.797 1 92.12 218 ASP A N 1
ATOM 1572 C CA . ASP A 1 218 ? -13.281 -10.008 -3.775 1 92.12 218 ASP A CA 1
ATOM 1573 C C . ASP A 1 218 ? -13.836 -9.938 -5.195 1 92.12 218 ASP A C 1
ATOM 1575 O O . ASP A 1 218 ? -15.031 -10.164 -5.414 1 92.12 218 ASP A O 1
ATOM 1579 N N . THR A 1 219 ? -13.016 -9.57 -6.082 1 95.62 219 THR A N 1
ATOM 1580 C CA . THR A 1 219 ? -13.445 -9.359 -7.457 1 95.62 219 THR A CA 1
ATOM 1581 C C . THR A 1 219 ? -13.859 -10.68 -8.109 1 95.62 219 THR A C 1
ATOM 1583 O O . THR A 1 219 ? -14.906 -10.758 -8.758 1 95.62 219 THR A O 1
ATOM 1586 N N . ALA A 1 220 ? -13.07 -11.695 -7.938 1 96.12 220 ALA A N 1
ATOM 1587 C CA . ALA A 1 220 ? -13.383 -13 -8.516 1 96.12 220 ALA A CA 1
ATOM 1588 C C . ALA A 1 220 ? -14.664 -13.57 -7.906 1 96.12 220 ALA A C 1
ATOM 1590 O O . ALA A 1 220 ? -15.492 -14.148 -8.617 1 96.12 220 ALA A O 1
ATOM 1591 N N . GLY A 1 221 ? -14.766 -13.383 -6.645 1 94.56 221 GLY A N 1
ATOM 1592 C CA . GLY A 1 221 ? -15.984 -13.82 -5.973 1 94.56 221 GLY A CA 1
ATOM 1593 C C . GLY A 1 221 ? -17.234 -13.133 -6.484 1 94.56 221 GLY A C 1
ATOM 1594 O O . GLY A 1 221 ? -18.297 -13.742 -6.551 1 94.56 221 GLY A O 1
ATOM 1595 N N . ALA A 1 222 ? -17.125 -11.875 -6.801 1 97.31 222 ALA A N 1
ATOM 1596 C CA . ALA A 1 222 ? -18.25 -11.141 -7.383 1 97.31 222 ALA A CA 1
ATOM 1597 C C . ALA A 1 222 ? -18.703 -11.781 -8.688 1 97.31 222 ALA A C 1
ATOM 1599 O O . ALA A 1 222 ? -19.906 -12 -8.891 1 97.31 222 ALA A O 1
ATOM 1600 N N . ALA A 1 223 ? -17.781 -12.109 -9.539 1 98.06 223 ALA A N 1
ATOM 1601 C CA . ALA A 1 223 ? -18.094 -12.766 -10.805 1 98.06 223 ALA A CA 1
ATOM 1602 C C . ALA A 1 223 ? -18.734 -14.133 -10.578 1 98.06 223 ALA A C 1
ATOM 1604 O O . ALA A 1 223 ? -19.734 -14.477 -11.219 1 98.06 223 ALA A O 1
ATOM 1605 N N . GLN A 1 224 ? -18.156 -14.859 -9.695 1 97.38 224 GLN A N 1
ATOM 1606 C CA . GLN A 1 224 ? -18.672 -16.188 -9.359 1 97.38 224 GLN A CA 1
ATOM 1607 C C . GLN A 1 224 ? -20.125 -16.094 -8.891 1 97.38 224 GLN A C 1
ATOM 1609 O O . GLN A 1 224 ? -20.953 -16.922 -9.289 1 97.38 224 GLN A O 1
ATOM 1614 N N . MET A 1 225 ? -20.406 -15.117 -8.055 1 97.25 225 MET A N 1
ATOM 1615 C CA . MET A 1 225 ? -21.75 -14.938 -7.512 1 97.25 225 MET A CA 1
ATOM 1616 C C . MET A 1 225 ? -22.75 -14.656 -8.625 1 97.25 225 MET A C 1
ATOM 1618 O O . MET A 1 225 ? -23.828 -15.258 -8.656 1 97.25 225 MET A O 1
ATOM 1622 N N . VAL A 1 226 ? -22.406 -13.82 -9.5 1 98.25 226 VAL A N 1
ATOM 1623 C CA . VAL A 1 226 ? -23.297 -13.469 -10.609 1 98.25 226 VAL A CA 1
ATOM 1624 C C . VAL A 1 226 ? -23.578 -14.719 -11.445 1 98.25 226 VAL A C 1
ATOM 1626 O O . VAL A 1 226 ? -24.734 -14.969 -11.812 1 98.25 226 VAL A O 1
ATOM 1629 N N . ALA A 1 227 ? -22.562 -15.469 -11.734 1 98 227 ALA A N 1
ATOM 1630 C CA . ALA A 1 227 ? -22.672 -16.641 -12.586 1 98 227 ALA A CA 1
ATOM 1631 C C . ALA A 1 227 ? -23.469 -17.75 -11.891 1 98 227 ALA A C 1
ATOM 1633 O O . ALA A 1 227 ? -24.406 -18.312 -12.469 1 98 227 ALA A O 1
ATOM 1634 N N . GLU A 1 228 ? -23.078 -18.047 -10.664 1 97.19 228 GLU A N 1
ATOM 1635 C CA . GLU A 1 228 ? -23.641 -19.188 -9.953 1 97.19 228 GLU A CA 1
ATOM 1636 C C . GLU A 1 228 ? -25.078 -18.922 -9.539 1 97.19 228 GLU A C 1
ATOM 1638 O O . GLU A 1 228 ? -25.922 -19.812 -9.578 1 97.19 228 GLU A O 1
ATOM 1643 N N . GLN A 1 229 ? -25.344 -17.688 -9.156 1 97.5 229 GLN A N 1
ATOM 1644 C CA . GLN A 1 229 ? -26.688 -17.344 -8.703 1 97.5 229 GLN A CA 1
ATOM 1645 C C . GLN A 1 229 ? -27.531 -16.812 -9.852 1 97.5 229 GLN A C 1
ATOM 1647 O O . GLN A 1 229 ? -28.703 -16.5 -9.664 1 97.5 229 GLN A O 1
ATOM 1652 N N . LYS A 1 230 ? -27 -16.781 -11.039 1 97.5 230 LYS A N 1
ATOM 1653 C CA . LYS A 1 230 ? -27.688 -16.328 -12.242 1 97.5 230 LYS A CA 1
ATOM 1654 C C . LYS A 1 230 ? -28.406 -15 -12.008 1 97.5 230 LYS A C 1
ATOM 1656 O O . LYS A 1 230 ? -29.594 -14.875 -12.297 1 97.5 230 LYS A O 1
ATOM 1661 N N . LEU A 1 231 ? -27.672 -14.047 -11.453 1 97.12 231 LEU A N 1
ATOM 1662 C CA . LEU A 1 231 ? -28.234 -12.758 -11.086 1 97.12 231 LEU A CA 1
ATOM 1663 C C . LEU A 1 231 ? -28.516 -11.914 -12.328 1 97.12 231 LEU A C 1
ATOM 1665 O O . LEU A 1 231 ? -27.578 -11.469 -13 1 97.12 231 LEU A O 1
ATOM 1669 N N . VAL A 1 232 ? -29.812 -11.703 -12.625 1 96.62 232 VAL A N 1
ATOM 1670 C CA . VAL A 1 232 ? -30.234 -10.906 -13.773 1 96.62 232 VAL A CA 1
ATOM 1671 C C . VAL A 1 232 ? -30.156 -9.422 -13.422 1 96.62 232 VAL A C 1
ATOM 1673 O O . VAL A 1 232 ? -30.562 -9.016 -12.328 1 96.62 232 VAL A O 1
ATOM 1676 N N . GLY A 1 233 ? -29.656 -8.609 -14.32 1 96.69 233 GLY A N 1
ATOM 1677 C CA . GLY A 1 233 ? -29.578 -7.172 -14.10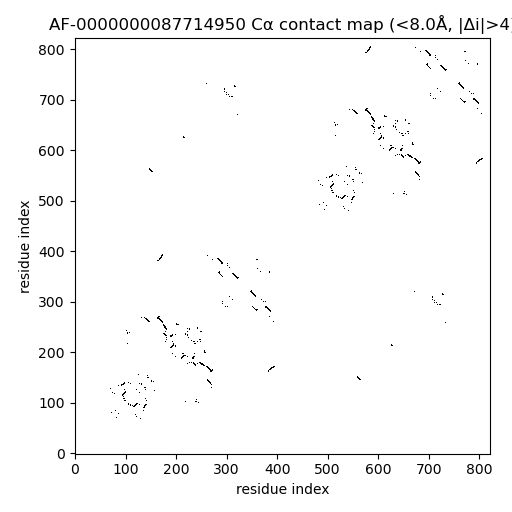2 1 96.69 233 GLY A CA 1
ATOM 1678 C C . GLY A 1 233 ? -28.422 -6.773 -13.203 1 96.69 233 GLY A C 1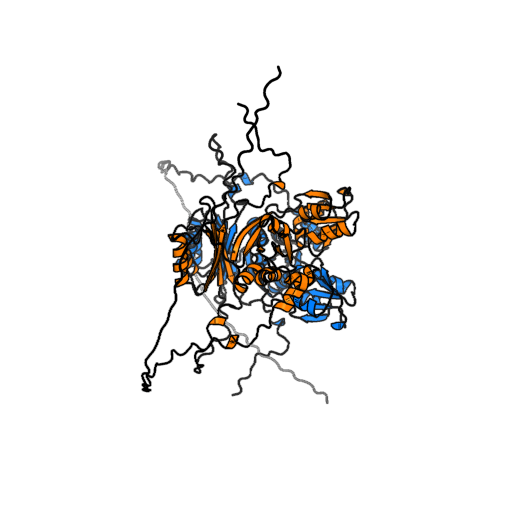
ATOM 1679 O O . GLY A 1 233 ? -28.312 -5.617 -12.789 1 96.69 233 GLY A O 1
ATOM 1680 N N . VAL A 1 234 ? -27.562 -7.762 -12.852 1 98.25 234 VAL A N 1
ATOM 1681 C CA . VAL A 1 234 ? -26.422 -7.535 -11.969 1 98.25 234 VAL A CA 1
ATOM 1682 C C . VAL A 1 234 ? -25.125 -7.848 -12.719 1 98.25 234 VAL A C 1
ATOM 1684 O O . VAL A 1 234 ? -25.047 -8.836 -13.453 1 98.25 234 VAL A O 1
ATOM 1687 N N . ALA A 1 235 ? -24.172 -6.93 -12.602 1 98.69 235 ALA A N 1
ATOM 1688 C CA . ALA A 1 235 ? -22.859 -7.16 -13.195 1 98.69 235 ALA A CA 1
ATOM 1689 C C . ALA A 1 235 ? -21.781 -7.191 -12.125 1 98.69 235 ALA A C 1
ATOM 1691 O O . ALA A 1 235 ? -22 -6.754 -10.992 1 98.69 235 ALA A O 1
ATOM 1692 N N . ALA A 1 236 ? -20.672 -7.77 -12.484 1 98.75 236 ALA A N 1
ATOM 1693 C CA . ALA A 1 236 ? -19.484 -7.809 -11.625 1 98.75 236 ALA A CA 1
ATOM 1694 C C . ALA A 1 236 ? -18.312 -7.059 -12.258 1 98.75 236 ALA A C 1
ATOM 1696 O O . ALA A 1 236 ? -18.156 -7.066 -13.484 1 98.75 236 ALA A O 1
ATOM 1697 N N . VAL A 1 237 ? -17.562 -6.367 -11.422 1 98.56 237 VAL A N 1
ATOM 1698 C CA . VAL A 1 237 ? -16.266 -5.844 -11.852 1 98.56 237 VAL A CA 1
ATOM 1699 C C . VAL A 1 237 ? -15.172 -6.832 -11.477 1 98.56 237 VAL A C 1
ATOM 1701 O O . VAL A 1 237 ? -14.938 -7.094 -10.289 1 98.56 237 VAL A O 1
ATOM 1704 N N . ALA A 1 238 ? -14.539 -7.375 -12.461 1 98.19 238 ALA A N 1
ATOM 1705 C CA . ALA A 1 238 ? -13.531 -8.398 -12.219 1 98.19 238 ALA A CA 1
ATOM 1706 C C . ALA A 1 238 ? -12.594 -8.539 -13.414 1 98.19 238 ALA A C 1
ATOM 1708 O O . ALA A 1 238 ? -12.586 -7.688 -14.312 1 98.19 238 ALA A O 1
ATOM 1709 N N . SER A 1 239 ? -11.742 -9.523 -13.352 1 96.56 239 SER A N 1
ATOM 1710 C CA . SER A 1 239 ? -10.75 -9.766 -14.391 1 96.56 239 SER A CA 1
ATOM 1711 C C . SER A 1 239 ? -11.367 -10.484 -15.586 1 96.56 239 SER A C 1
ATOM 1713 O O . SER A 1 239 ? -12.43 -11.094 -15.469 1 96.56 239 SER A O 1
ATOM 1715 N N . ARG A 1 240 ? -10.68 -10.367 -16.734 1 95.31 240 ARG A N 1
ATOM 1716 C CA . ARG A 1 240 ? -11.062 -11.156 -17.906 1 95.31 240 ARG A CA 1
ATOM 1717 C C . ARG A 1 240 ? -11.023 -12.648 -17.594 1 95.31 240 ARG A C 1
ATOM 1719 O O . ARG A 1 240 ? -11.891 -13.406 -18.047 1 95.31 240 ARG A O 1
ATOM 1726 N N . ARG A 1 241 ? -10.07 -13.047 -16.828 1 94.06 241 ARG A N 1
ATOM 1727 C CA . ARG A 1 241 ? -9.938 -14.445 -16.422 1 94.06 241 ARG A CA 1
ATOM 1728 C C . ARG A 1 241 ? -11.188 -14.93 -15.711 1 94.06 241 ARG A C 1
ATOM 1730 O O . ARG A 1 241 ? -11.633 -16.062 -15.922 1 94.06 241 ARG A O 1
ATOM 1737 N N . ALA A 1 242 ? -11.734 -14.109 -14.875 1 97 242 ALA A N 1
ATOM 1738 C CA . ALA A 1 242 ? -12.961 -14.469 -14.164 1 97 242 ALA A CA 1
ATOM 1739 C C . ALA A 1 242 ? -14.109 -14.695 -15.148 1 97 242 ALA A C 1
ATOM 1741 O O . ALA A 1 242 ? -14.922 -15.602 -14.961 1 97 242 ALA A O 1
ATOM 1742 N N . ALA A 1 243 ? -14.18 -13.898 -16.156 1 97.5 243 ALA A N 1
ATOM 1743 C CA . ALA A 1 243 ? -15.211 -14.07 -17.172 1 97.5 243 ALA A CA 1
ATOM 1744 C C . ALA A 1 243 ? -15.117 -15.438 -17.828 1 97.5 243 ALA A C 1
ATOM 1746 O O . ALA A 1 243 ? -16.125 -16.141 -17.969 1 97.5 243 ALA A O 1
ATOM 1747 N N . GLU A 1 244 ? -13.961 -15.789 -18.234 1 96 244 GLU A N 1
ATOM 1748 C CA . GLU A 1 244 ? -13.703 -17.062 -18.891 1 96 244 GLU A CA 1
ATOM 1749 C C . GLU A 1 244 ? -14.031 -18.234 -17.969 1 96 244 GLU A C 1
ATOM 1751 O O . GLU A 1 244 ? -14.703 -19.188 -18.375 1 96 244 GLU A O 1
ATOM 1756 N N . LEU A 1 245 ? -13.609 -18.109 -16.797 1 95.88 245 LEU A N 1
ATOM 1757 C CA . LEU A 1 245 ? -13.742 -19.188 -15.82 1 95.88 245 LEU A CA 1
ATOM 1758 C C . LEU A 1 245 ? -15.211 -19.438 -15.469 1 95.88 245 LEU A C 1
ATOM 1760 O O . LEU A 1 245 ? -15.633 -20.578 -15.32 1 95.88 245 LEU A O 1
ATOM 1764 N N . TYR A 1 246 ? -15.977 -18.328 -15.352 1 97.25 246 TYR A N 1
ATOM 1765 C CA . TYR A 1 246 ? -17.328 -18.469 -14.828 1 97.25 246 TYR A CA 1
ATOM 1766 C C . TYR A 1 246 ? -18.359 -18.328 -15.938 1 97.25 246 TYR A C 1
ATOM 1768 O O . TYR A 1 246 ? -19.562 -18.266 -15.672 1 97.25 246 TYR A O 1
ATOM 1776 N N . GLY A 1 247 ? -17.922 -18.281 -17.156 1 97.56 247 GLY A N 1
ATOM 1777 C CA . GLY A 1 247 ? -18.812 -18.25 -18.297 1 97.56 247 GLY A CA 1
ATOM 1778 C C . GLY A 1 247 ? -19.625 -16.969 -18.391 1 97.56 247 GLY A C 1
ATOM 1779 O O . GLY A 1 247 ? -20.812 -17 -18.719 1 97.56 247 GLY A O 1
ATOM 1780 N N . LEU A 1 248 ? -19.047 -15.859 -17.969 1 98.44 248 LEU A N 1
ATOM 1781 C CA . LEU A 1 248 ? -19.734 -14.57 -18.016 1 98.44 248 LEU A CA 1
ATOM 1782 C C . LEU A 1 248 ? -19.359 -13.805 -19.281 1 98.44 248 LEU A C 1
ATOM 1784 O O . LEU A 1 248 ? -18.328 -14.078 -19.891 1 98.44 248 LEU A O 1
ATOM 1788 N N . GLU A 1 249 ? -20.172 -12.906 -19.688 1 98.38 249 GLU A N 1
ATOM 1789 C CA . GLU A 1 249 ? -19.938 -12.031 -20.828 1 98.38 249 GLU A CA 1
ATOM 1790 C C . GLU A 1 249 ? -19.281 -10.719 -20.391 1 98.38 249 GLU A C 1
ATOM 1792 O O . GLU A 1 249 ? -19.672 -10.141 -19.375 1 98.38 249 GLU A O 1
ATOM 1797 N N . ILE A 1 250 ? -18.281 -10.336 -21.141 1 98.44 250 ILE A N 1
ATOM 1798 C CA . ILE A 1 250 ? -17.656 -9.039 -20.906 1 98.44 250 ILE A CA 1
ATOM 1799 C C . ILE A 1 250 ? -18.453 -7.941 -21.609 1 98.44 250 ILE A C 1
ATOM 1801 O O . ILE A 1 250 ? -18.453 -7.848 -22.828 1 98.44 250 ILE A O 1
ATOM 1805 N N . LEU A 1 251 ? -19.094 -7.113 -20.844 1 98.44 251 LEU A N 1
ATOM 1806 C CA . LEU A 1 251 ? -19.875 -6.02 -21.406 1 98.44 251 LEU A CA 1
ATOM 1807 C C . LEU A 1 251 ? -18.984 -4.848 -21.781 1 98.44 251 LEU A C 1
ATOM 1809 O O . LEU A 1 251 ? -19.281 -4.109 -22.719 1 98.44 251 LEU A O 1
ATOM 1813 N N . ASP A 1 252 ? -18 -4.656 -20.953 1 97.62 252 ASP A N 1
ATOM 1814 C CA . ASP A 1 252 ? -17.016 -3.602 -21.172 1 97.62 252 ASP A CA 1
ATOM 1815 C C . ASP A 1 252 ? -15.664 -3.973 -20.547 1 97.62 252 ASP A C 1
ATOM 1817 O O . ASP A 1 252 ? -15.609 -4.77 -19.609 1 97.62 252 ASP A O 1
ATOM 1821 N N . GLU A 1 253 ? -14.617 -3.443 -21.172 1 96.56 253 GLU A N 1
ATOM 1822 C CA . GLU A 1 253 ? -13.266 -3.734 -20.719 1 96.56 253 GLU A CA 1
ATOM 1823 C C . GLU A 1 253 ? -12.453 -2.451 -20.531 1 96.56 253 GLU A C 1
ATOM 1825 O O . GLU A 1 253 ? -12.672 -1.469 -21.25 1 96.56 253 GLU A O 1
ATOM 1830 N N . GLY A 1 254 ? -11.492 -2.508 -19.547 1 95.88 254 GLY A N 1
ATOM 1831 C CA . GLY A 1 254 ? -10.656 -1.339 -19.312 1 95.88 254 GLY A CA 1
ATOM 1832 C C . GLY A 1 254 ? -11.43 -0.173 -18.719 1 95.88 254 GLY A C 1
ATOM 1833 O O . GLY A 1 254 ? -11.305 0.961 -19.188 1 95.88 254 GLY A O 1
ATOM 1834 N N . ILE A 1 255 ? -12.25 -0.496 -17.719 1 96.38 255 ILE A N 1
ATOM 1835 C CA . ILE A 1 255 ? -13.203 0.501 -17.234 1 96.38 255 ILE A CA 1
ATOM 1836 C C . ILE A 1 255 ? -12.609 1.256 -16.047 1 96.38 255 ILE A C 1
ATOM 1838 O O . ILE A 1 255 ? -13.258 2.139 -15.484 1 96.38 255 ILE A O 1
ATOM 1842 N N . GLN A 1 256 ? -11.367 0.926 -15.578 1 94.5 256 GLN A N 1
ATOM 1843 C CA . GLN A 1 256 ? -10.758 1.578 -14.43 1 94.5 256 GLN A CA 1
ATOM 1844 C C . GLN A 1 256 ? -10.438 3.039 -14.734 1 94.5 256 GLN A C 1
ATOM 1846 O O . GLN A 1 256 ? -10.141 3.393 -15.875 1 94.5 256 GLN A O 1
ATOM 1851 N N . ASP A 1 257 ? -10.477 3.797 -13.68 1 87.62 257 ASP A N 1
ATOM 1852 C CA . ASP A 1 257 ? -10.234 5.23 -13.789 1 87.62 257 ASP A CA 1
ATOM 1853 C C . ASP A 1 257 ? -8.773 5.512 -14.148 1 87.62 257 ASP A C 1
ATOM 1855 O O . ASP A 1 257 ? -8.477 6.457 -14.883 1 87.62 257 ASP A O 1
ATOM 1859 N N . TYR A 1 258 ? -7.875 4.625 -13.602 1 82.06 258 TYR A N 1
ATOM 1860 C CA . TYR A 1 258 ? -6.445 4.746 -13.875 1 82.06 258 TYR A CA 1
ATOM 1861 C C . TYR A 1 258 ? -5.938 3.545 -14.664 1 82.06 258 TYR A C 1
ATOM 1863 O O . TYR A 1 258 ? -6.074 2.4 -14.227 1 82.06 258 TYR A O 1
ATOM 1871 N N . LYS A 1 259 ? -5.309 3.812 -15.719 1 82.06 259 LYS A N 1
ATOM 1872 C CA . LYS A 1 259 ? -4.91 2.732 -16.625 1 82.06 259 LYS A CA 1
ATOM 1873 C C . LYS A 1 259 ? -3.523 2.203 -16.266 1 82.06 259 LYS A C 1
ATOM 1875 O O . LYS A 1 259 ? -3.135 1.122 -16.703 1 82.06 259 LYS A O 1
ATOM 1880 N N . ASP A 1 260 ? -2.805 2.857 -15.5 1 80.12 260 ASP A N 1
ATOM 1881 C CA . ASP A 1 260 ? -1.447 2.443 -15.156 1 80.12 260 ASP A CA 1
ATOM 1882 C C . ASP A 1 260 ? -1.423 1.695 -13.828 1 80.12 260 ASP A C 1
ATOM 1884 O O . ASP A 1 260 ? -0.555 1.939 -12.984 1 80.12 260 ASP A O 1
ATOM 1888 N N . ASN A 1 261 ? -2.367 0.836 -13.633 1 87.12 261 ASN A N 1
ATOM 1889 C CA . ASN A 1 261 ? -2.416 -0.019 -12.453 1 87.12 261 ASN A CA 1
ATOM 1890 C C . ASN A 1 261 ? -1.756 -1.37 -12.719 1 87.12 261 ASN A C 1
ATOM 1892 O O . ASN A 1 261 ? -2.342 -2.238 -13.367 1 87.12 261 ASN A O 1
ATOM 1896 N N . VAL A 1 262 ? -0.527 -1.489 -12.266 1 89.75 262 VAL A N 1
ATOM 1897 C CA . VAL A 1 262 ? 0.255 -2.701 -12.492 1 89.75 262 VAL A CA 1
ATOM 1898 C C . VAL A 1 262 ? 0.745 -3.258 -11.156 1 89.75 262 VAL A C 1
ATOM 1900 O O . VAL A 1 262 ? 1.18 -2.502 -10.281 1 89.75 262 VAL A O 1
ATOM 1903 N N . THR A 1 263 ? 0.591 -4.551 -11 1 92.62 263 THR A N 1
ATOM 1904 C CA . THR A 1 263 ? 1.139 -5.223 -9.828 1 92.62 263 THR A CA 1
ATOM 1905 C C . THR A 1 263 ? 2.314 -6.117 -10.211 1 92.62 263 THR A C 1
ATOM 1907 O O . THR A 1 263 ? 2.23 -6.879 -11.18 1 92.62 263 THR A O 1
ATOM 1910 N N . ARG A 1 264 ? 3.453 -5.93 -9.547 1 94.31 264 ARG A N 1
ATOM 1911 C CA . ARG A 1 264 ? 4.613 -6.805 -9.68 1 94.31 264 ARG A CA 1
ATOM 1912 C C . ARG A 1 264 ? 4.527 -7.977 -8.703 1 94.31 264 ARG A C 1
ATOM 1914 O O . ARG A 1 264 ? 4.281 -7.785 -7.512 1 94.31 264 ARG A O 1
ATOM 1921 N N . PHE A 1 265 ? 4.652 -9.227 -9.25 1 97.31 265 PHE A N 1
ATOM 1922 C CA . PHE A 1 265 ? 4.629 -10.453 -8.469 1 97.31 265 PHE A CA 1
ATOM 1923 C C . PHE A 1 265 ? 5.996 -11.117 -8.461 1 97.31 265 PHE A C 1
ATOM 1925 O O . PHE A 1 265 ? 6.75 -11.016 -9.43 1 97.31 265 PHE A O 1
ATOM 1932 N N . ILE A 1 266 ? 6.266 -11.773 -7.352 1 97.69 266 ILE A N 1
ATOM 1933 C CA . ILE A 1 266 ? 7.488 -12.562 -7.262 1 97.69 266 ILE A CA 1
ATOM 1934 C C . ILE A 1 266 ? 7.145 -14.055 -7.238 1 97.69 266 ILE A C 1
ATOM 1936 O O . ILE A 1 266 ? 6.102 -14.445 -6.711 1 97.69 266 ILE A O 1
ATOM 1940 N N . LYS A 1 267 ? 8.008 -14.797 -7.871 1 97.69 267 LYS A N 1
ATOM 1941 C CA . LYS A 1 267 ? 7.961 -16.25 -7.801 1 97.69 267 LYS A CA 1
ATOM 1942 C C . LYS A 1 267 ? 8.914 -16.781 -6.73 1 97.69 267 LYS A C 1
ATOM 1944 O O . LYS A 1 267 ? 10.102 -16.469 -6.738 1 97.69 267 LYS A O 1
ATOM 1949 N N . LEU A 1 268 ? 8.375 -17.625 -5.805 1 97.88 268 LEU A N 1
ATOM 1950 C CA . LEU A 1 268 ? 9.148 -18.109 -4.66 1 97.88 268 LEU A CA 1
ATOM 1951 C C . LEU A 1 268 ? 9.43 -19.594 -4.781 1 97.88 268 LEU A C 1
ATOM 1953 O O . LEU A 1 268 ? 8.617 -20.344 -5.336 1 97.88 268 LEU A O 1
ATOM 1957 N N . SER A 1 269 ? 10.57 -19.953 -4.25 1 96.12 269 SER A N 1
ATOM 1958 C CA . SER A 1 269 ? 11.008 -21.344 -4.18 1 96.12 269 SER A CA 1
ATOM 1959 C C . SER A 1 269 ? 11.703 -21.641 -2.852 1 96.12 269 SER A C 1
ATOM 1961 O O . SER A 1 269 ? 12.133 -20.719 -2.156 1 96.12 269 SER A O 1
ATOM 1963 N N . ARG A 1 270 ? 11.695 -22.875 -2.52 1 93.5 270 ARG A N 1
ATOM 1964 C CA . ARG A 1 270 ? 12.438 -23.312 -1.334 1 93.5 270 ARG A CA 1
ATOM 1965 C C . ARG A 1 270 ? 13.938 -23.188 -1.552 1 93.5 270 ARG A C 1
ATOM 1967 O O . ARG A 1 270 ? 14.68 -22.828 -0.633 1 93.5 270 ARG A O 1
ATOM 1974 N N . ASP A 1 271 ? 14.352 -23.469 -2.746 1 89.56 271 ASP A N 1
ATOM 1975 C CA . ASP A 1 271 ? 15.766 -23.422 -3.09 1 89.56 271 ASP A CA 1
ATOM 1976 C C . ASP A 1 271 ? 16.078 -22.219 -3.982 1 89.56 271 ASP A C 1
ATOM 1978 O O . ASP A 1 271 ? 15.25 -21.828 -4.82 1 89.56 271 ASP A O 1
ATOM 1982 N N . PRO A 1 272 ? 17.25 -21.609 -3.766 1 87.38 272 PRO A N 1
ATOM 1983 C CA . PRO A 1 272 ? 17.641 -20.5 -4.629 1 87.38 272 PRO A CA 1
ATOM 1984 C C . PRO A 1 272 ? 17.875 -20.922 -6.074 1 87.38 272 PRO A C 1
ATOM 1986 O O . PRO A 1 272 ? 18.141 -22.094 -6.344 1 87.38 272 PRO A O 1
ATOM 1989 N N . LEU A 1 273 ? 17.625 -19.906 -6.934 1 81.25 273 LEU A N 1
ATOM 1990 C CA . LEU A 1 273 ? 17.953 -20.172 -8.336 1 81.25 273 LEU A CA 1
ATOM 1991 C C . LEU A 1 273 ? 19.469 -20.281 -8.523 1 81.25 273 LEU A C 1
ATOM 1993 O O . LEU A 1 273 ? 20.219 -19.391 -8.109 1 81.25 273 LEU A O 1
ATOM 1997 N N . VAL A 1 274 ? 19.953 -21.438 -8.898 1 63.09 274 VAL A N 1
ATOM 1998 C CA . VAL A 1 274 ? 21.391 -21.609 -9.164 1 63.09 274 VAL A CA 1
ATOM 1999 C C . VAL A 1 274 ? 21.672 -21.359 -10.641 1 63.09 274 VAL A C 1
ATOM 2001 O O . VAL A 1 274 ? 21.109 -22.016 -11.516 1 63.09 274 VAL A O 1
ATOM 2004 N N . THR A 1 275 ? 21.547 -20.172 -11.102 1 58.62 275 THR A N 1
ATOM 2005 C CA . THR A 1 275 ? 21.672 -19.891 -12.531 1 58.62 275 THR A CA 1
ATOM 2006 C C . THR A 1 275 ? 23.047 -20.281 -13.047 1 58.62 275 THR A C 1
ATOM 2008 O O . THR A 1 275 ? 24.062 -19.656 -12.688 1 58.62 275 THR A O 1
ATOM 2011 N N . THR A 1 276 ? 23.469 -21.438 -13.055 1 51.06 276 THR A N 1
ATOM 2012 C CA . THR A 1 276 ? 24.641 -21.641 -13.898 1 51.06 276 THR A CA 1
ATOM 2013 C C . THR A 1 276 ? 24.375 -21.125 -15.312 1 51.06 276 THR A C 1
ATOM 2015 O O . THR A 1 276 ? 25.312 -20.719 -16.016 1 51.06 276 THR A O 1
ATOM 2018 N N . ASP A 1 277 ? 23.234 -21.328 -15.883 1 47.56 277 ASP A N 1
ATOM 2019 C CA . ASP A 1 277 ? 23 -21.062 -17.297 1 47.56 277 ASP A CA 1
ATOM 2020 C C . ASP A 1 277 ? 22.406 -19.672 -17.5 1 47.56 277 ASP A C 1
ATOM 2022 O O . ASP A 1 277 ? 21.188 -19.531 -17.625 1 47.56 277 ASP A O 1
ATOM 2026 N N . THR A 1 278 ? 23.016 -18.719 -16.938 1 53.75 278 THR A N 1
ATOM 2027 C CA . THR A 1 278 ? 22.562 -17.344 -17.219 1 53.75 278 THR A CA 1
ATOM 2028 C C . THR A 1 278 ? 22.422 -17.125 -18.719 1 53.75 278 THR A C 1
ATOM 2030 O O . THR A 1 278 ? 23.375 -17.344 -19.484 1 53.75 278 THR A O 1
ATOM 2033 N N . ALA A 1 279 ? 21.266 -17.469 -19.203 1 52.97 279 ALA A N 1
ATOM 2034 C CA . ALA A 1 279 ? 21.156 -17.016 -20.578 1 52.97 279 ALA A CA 1
ATOM 2035 C C . ALA A 1 279 ? 21.75 -15.633 -20.766 1 52.97 279 ALA A C 1
ATOM 2037 O O . ALA A 1 279 ? 21.391 -14.695 -20.047 1 52.97 279 ALA A O 1
ATOM 2038 N N . PRO A 1 280 ? 22.922 -15.562 -21.391 1 57.09 280 PRO A N 1
ATOM 2039 C CA . PRO A 1 280 ? 23.703 -14.328 -21.516 1 57.09 280 PRO A CA 1
ATOM 2040 C C . PRO A 1 280 ? 22.859 -13.109 -21.828 1 57.09 280 PRO A C 1
ATOM 2042 O O . PRO A 1 280 ? 23.234 -11.984 -21.5 1 57.09 280 PRO A O 1
ATOM 2045 N N . ASP A 1 281 ? 21.609 -13.375 -22.344 1 66.06 281 ASP A N 1
ATOM 2046 C CA . ASP A 1 281 ? 21 -12.203 -22.969 1 66.06 281 ASP A CA 1
ATOM 2047 C C . ASP A 1 281 ? 19.922 -11.609 -22.062 1 66.06 281 ASP A C 1
ATOM 2049 O O . ASP A 1 281 ? 19.359 -10.555 -22.375 1 66.06 281 ASP A O 1
ATOM 2053 N N . ARG A 1 282 ? 19.703 -12.188 -20.891 1 80.25 282 ARG A N 1
ATOM 2054 C CA . ARG A 1 282 ? 18.625 -11.562 -20.125 1 80.25 282 ARG A CA 1
ATOM 2055 C C . ARG A 1 282 ? 19.156 -10.906 -18.859 1 80.25 282 ARG A C 1
ATOM 2057 O O . ARG A 1 282 ? 19.953 -11.516 -18.125 1 80.25 282 ARG A O 1
ATOM 2064 N N . PRO A 1 283 ? 18.766 -9.68 -18.719 1 88.62 283 PRO A N 1
ATOM 2065 C CA . PRO A 1 283 ? 19.219 -9.016 -17.484 1 88.62 283 PRO A CA 1
ATOM 2066 C C . PRO A 1 283 ? 18.672 -9.656 -16.219 1 88.62 283 PRO A C 1
ATOM 2068 O O . PRO A 1 283 ? 17.547 -10.18 -16.234 1 88.62 283 PRO A O 1
ATOM 2071 N N . TYR A 1 284 ? 19.562 -9.719 -15.234 1 92.56 284 TYR A N 1
ATOM 2072 C CA . TYR A 1 284 ? 19.172 -10.266 -13.938 1 92.56 284 TYR A CA 1
ATOM 2073 C C . TYR A 1 284 ? 18.969 -9.148 -12.922 1 92.56 284 TYR A C 1
ATOM 2075 O O . TYR A 1 284 ? 19.484 -8.039 -13.086 1 92.56 284 TYR A O 1
ATOM 2083 N N . LYS A 1 285 ? 18.109 -9.523 -11.945 1 94.38 285 LYS A N 1
ATOM 2084 C CA . LYS A 1 285 ? 17.844 -8.664 -10.805 1 94.38 285 LYS A CA 1
ATOM 2085 C C . LYS A 1 285 ? 18.125 -9.383 -9.492 1 94.38 285 LYS A C 1
ATOM 2087 O O . LYS A 1 285 ? 17.844 -10.578 -9.352 1 94.38 285 LYS A O 1
ATOM 2092 N N . THR A 1 286 ? 18.781 -8.664 -8.594 1 96.19 286 THR A N 1
ATOM 2093 C CA . THR A 1 286 ? 19 -9.18 -7.246 1 96.19 286 THR A CA 1
ATOM 2094 C C . THR A 1 286 ? 18.297 -8.305 -6.215 1 96.19 286 THR A C 1
ATOM 2096 O O . THR A 1 286 ? 18.406 -7.078 -6.246 1 96.19 286 THR A O 1
ATOM 2099 N N . SER A 1 287 ? 17.453 -8.938 -5.383 1 97 287 SER A N 1
ATOM 2100 C CA . SER A 1 287 ? 16.75 -8.258 -4.305 1 97 287 SER A CA 1
ATOM 2101 C C . SER A 1 287 ? 17.391 -8.547 -2.953 1 97 287 SER A C 1
ATOM 2103 O O . SER A 1 287 ? 17.672 -9.703 -2.623 1 97 287 SER A O 1
ATOM 2105 N N . ILE A 1 288 ? 17.656 -7.41 -2.148 1 96.88 288 ILE A N 1
ATOM 2106 C CA . ILE A 1 288 ? 18.281 -7.57 -0.844 1 96.88 288 ILE A CA 1
ATOM 2107 C C . ILE A 1 288 ? 17.547 -6.727 0.194 1 96.88 288 ILE A C 1
ATOM 2109 O O . ILE A 1 288 ? 16.766 -5.836 -0.159 1 96.88 288 ILE A O 1
ATOM 2113 N N . VAL A 1 289 ? 17.719 -7.109 1.436 1 95.25 289 VAL A N 1
ATOM 2114 C CA . VAL A 1 289 ? 17.281 -6.32 2.578 1 95.25 289 VAL A CA 1
ATOM 2115 C C . VAL A 1 289 ? 18.422 -6.18 3.584 1 95.25 289 VAL A C 1
ATOM 2117 O O . VAL A 1 289 ? 19.172 -7.129 3.814 1 95.25 289 VAL A O 1
ATOM 2120 N N . PHE A 1 290 ? 18.641 -4.949 4.102 1 94.31 290 PHE A N 1
ATOM 2121 C CA . PHE A 1 290 ? 19.703 -4.746 5.082 1 94.31 290 PHE A CA 1
ATOM 2122 C C . PHE A 1 290 ? 19.312 -3.648 6.07 1 94.31 290 PHE A C 1
ATOM 2124 O O . PHE A 1 290 ? 18.359 -2.916 5.848 1 94.31 290 PHE A O 1
ATOM 2131 N N . SER A 1 291 ? 19.953 -3.668 7.18 1 92.06 291 SER A N 1
ATOM 2132 C CA . SER A 1 291 ? 19.828 -2.6 8.164 1 92.06 291 SER A CA 1
ATOM 2133 C C . SER A 1 291 ? 21.125 -1.801 8.281 1 92.06 291 SER A C 1
ATOM 2135 O O . SER A 1 291 ? 22.156 -2.211 7.75 1 92.06 291 SER A O 1
ATOM 2137 N N . LEU A 1 292 ? 20.953 -0.622 8.758 1 90.88 292 LEU A N 1
ATOM 2138 C CA . LEU A 1 292 ? 22.109 0.244 8.953 1 90.88 292 LEU A CA 1
ATOM 2139 C C . LEU A 1 292 ? 22.203 0.71 10.406 1 90.88 292 LEU A C 1
ATOM 2141 O O . LEU A 1 292 ? 21.219 0.669 11.141 1 90.88 292 LEU A O 1
ATOM 2145 N N . LYS A 1 293 ? 23.438 1.072 10.758 1 86.12 293 LYS A N 1
ATOM 2146 C CA . LYS A 1 293 ? 23.625 1.739 12.047 1 86.12 293 LYS A CA 1
ATOM 2147 C C . LYS A 1 293 ? 22.938 3.102 12.055 1 86.12 293 LYS A C 1
ATOM 2149 O O . LYS A 1 293 ? 22.641 3.664 11 1 86.12 293 LYS A O 1
ATOM 2154 N N . GLN A 1 294 ? 22.734 3.52 13.258 1 81.5 294 GLN A N 1
ATOM 2155 C CA . GLN A 1 294 ? 22.094 4.824 13.383 1 81.5 294 GLN A CA 1
ATOM 2156 C C . GLN A 1 294 ? 23.062 5.953 13.055 1 81.5 294 GLN A C 1
ATOM 2158 O O . GLN A 1 294 ? 24.266 5.805 13.219 1 81.5 294 GLN A O 1
ATOM 2163 N N . GLY A 1 295 ? 22.391 7.082 12.492 1 83 295 GLY A N 1
ATOM 2164 C CA . GLY A 1 295 ? 23.203 8.266 12.266 1 83 295 GLY A CA 1
ATOM 2165 C C . GLY A 1 295 ? 23.125 8.773 10.836 1 83 295 GLY A C 1
ATOM 2166 O O . GLY A 1 295 ? 22.812 8.008 9.914 1 83 295 GLY A O 1
ATOM 2167 N N . PRO A 1 296 ? 23.453 10.047 10.695 1 87.06 296 PRO A N 1
ATOM 2168 C CA . PRO A 1 296 ? 23.406 10.656 9.359 1 87.06 296 PRO A CA 1
ATOM 2169 C C . PRO A 1 296 ? 24.422 10.07 8.406 1 87.06 296 PRO A C 1
ATOM 2171 O O . PRO A 1 296 ? 25.531 9.711 8.82 1 87.06 296 PRO A O 1
ATOM 2174 N N . GLY A 1 297 ? 24.047 9.852 7.148 1 90.38 297 GLY A N 1
ATOM 2175 C CA . GLY A 1 297 ? 24.984 9.484 6.102 1 90.38 297 GLY A CA 1
ATOM 2176 C C . GLY A 1 297 ? 25.172 7.98 5.969 1 90.38 297 GLY A C 1
ATOM 2177 O O . GLY A 1 297 ? 25.891 7.516 5.09 1 90.38 297 GLY A O 1
ATOM 2178 N N . GLN A 1 298 ? 24.531 7.188 6.812 1 91.06 298 GLN A N 1
ATOM 2179 C CA . GLN A 1 298 ? 24.703 5.738 6.773 1 91.06 298 GLN A CA 1
ATOM 2180 C C . GLN A 1 298 ? 24.219 5.156 5.449 1 91.06 298 GLN A C 1
ATOM 2182 O O . GLN A 1 298 ? 24.875 4.289 4.871 1 91.06 298 GLN A O 1
ATOM 2187 N N . LEU A 1 299 ? 23.109 5.645 5.004 1 92.75 299 LEU A N 1
ATOM 2188 C CA . LEU A 1 299 ? 22.609 5.148 3.732 1 92.75 299 LEU A CA 1
ATOM 2189 C C . LEU A 1 299 ? 23.531 5.543 2.582 1 92.75 299 LEU A C 1
ATOM 2191 O O . LEU A 1 299 ? 23.75 4.754 1.661 1 92.75 299 LEU A O 1
ATOM 2195 N N . PHE A 1 300 ? 24.047 6.75 2.672 1 93.5 300 PHE A N 1
ATOM 2196 C CA . PHE A 1 300 ? 25.016 7.227 1.685 1 93.5 300 PHE A CA 1
ATOM 2197 C C . PHE A 1 300 ? 26.203 6.285 1.601 1 93.5 300 PHE A C 1
ATOM 2199 O O . PHE A 1 300 ? 26.594 5.863 0.51 1 93.5 300 PHE A O 1
ATOM 2206 N N . LYS A 1 301 ? 26.688 5.938 2.691 1 93.25 301 LYS A N 1
ATOM 2207 C CA . LYS A 1 301 ? 27.828 5.023 2.744 1 93.25 301 LYS A CA 1
ATOM 2208 C C . LYS A 1 301 ? 27.453 3.652 2.186 1 93.25 301 LYS A C 1
ATOM 2210 O O . LYS A 1 301 ? 28.203 3.068 1.403 1 93.25 301 LYS A O 1
ATOM 2215 N N . ALA A 1 302 ? 26.344 3.184 2.547 1 94.56 302 ALA A N 1
ATOM 2216 C CA . ALA A 1 302 ? 25.875 1.866 2.117 1 94.56 302 ALA A CA 1
ATOM 2217 C C . ALA A 1 302 ? 25.719 1.809 0.602 1 94.56 302 ALA A C 1
ATOM 2219 O O . ALA A 1 302 ? 26.078 0.812 -0.03 1 94.56 302 ALA A O 1
ATOM 2220 N N . LEU A 1 303 ? 25.203 2.879 0.047 1 95.5 303 LEU A N 1
ATOM 2221 C CA . LEU A 1 303 ? 24.906 2.883 -1.382 1 95.5 303 LEU A CA 1
ATOM 2222 C C . LEU A 1 303 ? 26.188 3.061 -2.199 1 95.5 303 LEU A C 1
ATOM 2224 O O . LEU A 1 303 ? 26.188 2.809 -3.406 1 95.5 303 LEU A O 1
ATOM 2228 N N . SER A 1 304 ? 27.25 3.486 -1.595 1 95.25 304 SER A N 1
ATOM 2229 C CA . SER A 1 304 ? 28.516 3.682 -2.293 1 95.25 304 SER A CA 1
ATOM 2230 C C . SER A 1 304 ? 29.016 2.377 -2.896 1 95.25 304 SER A C 1
ATOM 2232 O O . SER A 1 304 ? 29.672 2.381 -3.939 1 95.25 304 SER A O 1
ATOM 2234 N N . VAL A 1 305 ? 28.641 1.299 -2.264 1 95.69 305 VAL A N 1
ATOM 2235 C CA . VAL A 1 305 ? 29.172 0.011 -2.703 1 95.69 305 VAL A CA 1
ATOM 2236 C C . VAL A 1 305 ? 28.609 -0.331 -4.086 1 95.69 305 VAL A C 1
ATOM 2238 O O . VAL A 1 305 ? 29.266 -1.028 -4.867 1 95.69 305 VAL A O 1
ATOM 2241 N N . PHE A 1 306 ? 27.516 0.109 -4.391 1 96.38 306 PHE A N 1
ATOM 2242 C CA . PHE A 1 306 ? 26.906 -0.116 -5.695 1 96.38 306 PHE A CA 1
ATOM 2243 C C . PHE A 1 306 ? 27.375 0.932 -6.699 1 96.38 306 PHE A C 1
ATOM 2245 O O . PHE A 1 306 ? 27.734 0.598 -7.824 1 96.38 306 PHE A O 1
ATOM 2252 N N . ALA A 1 307 ? 27.375 2.154 -6.223 1 94.88 307 ALA A N 1
ATOM 2253 C CA . ALA A 1 307 ? 27.703 3.279 -7.094 1 94.88 307 ALA A CA 1
ATOM 2254 C C . ALA A 1 307 ? 29.125 3.152 -7.641 1 94.88 307 ALA A C 1
ATOM 2256 O O . ALA A 1 307 ? 29.359 3.361 -8.828 1 94.88 307 ALA A O 1
ATOM 2257 N N . LEU A 1 308 ? 30.031 2.82 -6.852 1 94.25 308 LEU A N 1
ATOM 2258 C CA . LEU A 1 308 ? 31.438 2.764 -7.211 1 94.25 308 LEU A CA 1
ATOM 2259 C C . LEU A 1 308 ? 31.719 1.586 -8.141 1 94.25 308 LEU A C 1
ATOM 2261 O O . LEU A 1 308 ? 32.781 1.524 -8.773 1 94.25 308 LEU A O 1
ATOM 2265 N N . ARG A 1 309 ? 30.766 0.709 -8.258 1 96.19 309 ARG A N 1
ATOM 2266 C CA . ARG A 1 309 ? 30.922 -0.459 -9.117 1 96.19 309 ARG A CA 1
ATOM 2267 C C . ARG A 1 309 ? 29.969 -0.386 -10.32 1 96.19 309 ARG A C 1
ATOM 2269 O O . ARG A 1 309 ? 29.766 -1.386 -11.008 1 96.19 309 ARG A O 1
ATOM 2276 N N . ASP A 1 310 ? 29.328 0.671 -10.477 1 95.31 310 ASP A N 1
ATOM 2277 C CA . ASP A 1 310 ? 28.438 0.957 -11.594 1 95.31 310 ASP A CA 1
ATOM 2278 C C . ASP A 1 310 ? 27.281 -0.029 -11.625 1 95.31 310 ASP A C 1
ATOM 2280 O O . ASP A 1 310 ? 26.938 -0.552 -12.688 1 95.31 310 ASP A O 1
ATOM 2284 N N . ILE A 1 311 ? 26.828 -0.307 -10.484 1 95.5 311 ILE A N 1
ATOM 2285 C CA . ILE A 1 311 ? 25.656 -1.17 -10.367 1 95.5 311 ILE A CA 1
ATOM 2286 C C . ILE A 1 311 ? 24.406 -0.316 -10.242 1 95.5 311 ILE A C 1
ATOM 2288 O O . ILE A 1 311 ? 24.281 0.482 -9.312 1 95.5 311 ILE A O 1
ATOM 2292 N N . ASP A 1 312 ? 23.469 -0.55 -11.148 1 92.75 312 ASP A N 1
ATOM 2293 C CA . ASP A 1 312 ? 22.219 0.214 -11.156 1 92.75 312 ASP A CA 1
ATOM 2294 C C . ASP A 1 312 ? 21.188 -0.399 -10.211 1 92.75 312 ASP A C 1
ATOM 2296 O O . ASP A 1 312 ? 21.047 -1.622 -10.148 1 92.75 312 ASP A O 1
ATOM 2300 N N . MET A 1 313 ? 20.531 0.503 -9.531 1 92.69 313 MET A N 1
ATOM 2301 C CA . MET A 1 313 ? 19.453 0.059 -8.664 1 92.69 313 MET A CA 1
ATOM 2302 C C . MET A 1 313 ? 18.094 0.288 -9.328 1 92.69 313 MET A C 1
ATOM 2304 O O . MET A 1 313 ? 17.891 1.286 -10.023 1 92.69 313 MET A O 1
ATOM 2308 N N . THR A 1 314 ? 17.125 -0.607 -9.086 1 89.56 314 THR A N 1
ATOM 2309 C CA . THR A 1 314 ? 15.812 -0.486 -9.695 1 89.56 314 THR A CA 1
ATOM 2310 C C . THR A 1 314 ? 14.75 -0.228 -8.633 1 89.56 314 THR A C 1
ATOM 2312 O O . THR A 1 314 ? 13.594 0.059 -8.953 1 89.56 314 THR A O 1
ATOM 2315 N N . LYS A 1 315 ? 15.117 -0.338 -7.383 1 92.94 315 LYS A N 1
ATOM 2316 C CA . LYS A 1 315 ? 14.203 -0.051 -6.277 1 92.94 315 LYS A CA 1
ATOM 2317 C C . LYS A 1 315 ? 14.977 0.21 -4.984 1 92.94 315 LYS A C 1
ATOM 2319 O O . LYS A 1 315 ? 15.961 -0.469 -4.695 1 92.94 315 LYS A O 1
ATOM 2324 N N . ILE A 1 316 ? 14.539 1.141 -4.184 1 94.19 316 ILE A N 1
ATOM 2325 C CA . ILE A 1 316 ? 14.984 1.324 -2.811 1 94.19 316 ILE A CA 1
ATOM 2326 C C . ILE A 1 316 ? 13.828 1.808 -1.945 1 94.19 316 ILE A C 1
ATOM 2328 O O . ILE A 1 316 ? 13.016 2.633 -2.383 1 94.19 316 ILE A O 1
ATOM 2332 N N . GLU A 1 317 ? 13.758 1.264 -0.787 1 93.62 317 GLU A N 1
ATOM 2333 C CA . GLU A 1 317 ? 12.711 1.667 0.146 1 93.62 317 GLU A CA 1
ATOM 2334 C C . GLU A 1 317 ? 13.141 1.434 1.592 1 93.62 317 GLU A C 1
ATOM 2336 O O . GLU A 1 317 ? 13.703 0.386 1.916 1 93.62 317 GLU A O 1
ATOM 2341 N N . SER A 1 318 ? 12.922 2.477 2.35 1 92 318 SER A N 1
ATOM 2342 C CA . SER A 1 318 ? 13.148 2.324 3.783 1 92 318 SER A CA 1
ATOM 2343 C C . SER A 1 318 ? 11.867 1.948 4.512 1 92 318 SER A C 1
ATOM 2345 O O . SER A 1 318 ? 10.781 2.424 4.156 1 92 318 SER A O 1
ATOM 2347 N N . ARG A 1 319 ? 11.992 1.082 5.43 1 86.5 319 ARG A N 1
ATOM 2348 C CA . ARG A 1 319 ? 10.852 0.687 6.258 1 86.5 319 ARG A CA 1
ATOM 2349 C C . ARG A 1 319 ? 11.203 0.745 7.738 1 86.5 319 ARG A C 1
ATOM 2351 O O . ARG A 1 319 ? 12.18 0.125 8.172 1 86.5 319 ARG A O 1
ATOM 2358 N N . PRO A 1 320 ? 10.367 1.543 8.492 1 73.56 320 PRO A N 1
ATOM 2359 C CA . PRO A 1 320 ? 10.617 1.563 9.938 1 73.56 320 PRO A CA 1
ATOM 2360 C C . PRO A 1 320 ? 10.227 0.255 10.617 1 73.56 320 PRO A C 1
ATOM 2362 O O . PRO A 1 320 ? 9.242 -0.377 10.234 1 73.56 320 PRO A O 1
ATOM 2365 N N . MET A 1 321 ? 11.156 -0.332 11.398 1 64.19 321 MET A N 1
ATOM 2366 C CA . MET A 1 321 ? 10.828 -1.553 12.125 1 64.19 321 MET A CA 1
ATOM 2367 C C . MET A 1 321 ? 10.453 -1.236 13.57 1 64.19 321 MET A C 1
ATOM 2369 O O . MET A 1 321 ? 11.188 -0.54 14.273 1 64.19 321 MET A O 1
ATOM 2373 N N . ARG A 1 322 ? 9.289 -1.071 13.969 1 53.38 322 ARG A N 1
ATOM 2374 C CA . ARG A 1 322 ? 8.953 -0.863 15.375 1 53.38 322 ARG A CA 1
ATOM 2375 C C . ARG A 1 322 ? 9.539 -1.974 16.25 1 53.38 322 ARG A C 1
ATOM 2377 O O . ARG A 1 322 ? 10.117 -1.706 17.297 1 53.38 322 ARG A O 1
ATOM 2384 N N . SER A 1 323 ? 9.164 -3.238 16.141 1 47.41 323 SER A N 1
ATOM 2385 C CA . SER A 1 323 ? 9.703 -4.332 16.938 1 47.41 323 SER A CA 1
ATOM 2386 C C . SER A 1 323 ? 10.758 -5.113 16.172 1 47.41 323 SER A C 1
ATOM 2388 O O . SER A 1 323 ? 10.562 -5.441 14.992 1 47.41 323 SER A O 1
ATOM 2390 N N . ASN A 1 324 ? 12.055 -4.676 16.469 1 41.44 324 ASN A N 1
ATOM 2391 C CA . ASN A 1 324 ? 13.156 -5.336 15.773 1 41.44 324 ASN A CA 1
ATOM 2392 C C . ASN A 1 324 ? 13 -6.855 15.789 1 41.44 324 ASN A C 1
ATOM 2394 O O . ASN A 1 324 ? 13.156 -7.488 16.844 1 41.44 324 ASN A O 1
ATOM 2398 N N . PRO A 1 325 ? 12.312 -7.414 15.086 1 39.06 325 PRO A N 1
ATOM 2399 C CA . PRO A 1 325 ? 12.297 -8.875 15.164 1 39.06 325 PRO A CA 1
ATOM 2400 C C . PRO A 1 325 ? 13.695 -9.484 15.117 1 39.06 325 PRO A C 1
ATOM 2402 O O . PRO A 1 325 ? 13.906 -10.594 15.625 1 39.06 325 PRO A O 1
ATOM 2405 N N . ILE A 1 326 ? 14.672 -8.742 14.477 1 38.88 326 ILE A N 1
ATOM 2406 C CA . ILE A 1 326 ? 15.992 -9.336 14.328 1 38.88 326 ILE A CA 1
ATOM 2407 C C . ILE A 1 326 ? 16.75 -9.266 15.648 1 38.88 326 ILE A C 1
ATOM 2409 O O . ILE A 1 326 ? 17.5 -10.18 15.992 1 38.88 326 ILE A O 1
ATOM 2413 N N . LEU A 1 327 ? 16.688 -8.062 16.406 1 36.84 327 LEU A N 1
ATOM 2414 C CA . LEU A 1 327 ? 17.578 -7.922 17.562 1 36.84 327 LEU A CA 1
ATOM 2415 C C . LEU A 1 327 ? 17.203 -8.914 18.656 1 36.84 327 LEU A C 1
ATOM 2417 O O . LEU A 1 327 ? 17.906 -9.039 19.656 1 36.84 327 LEU A O 1
ATOM 2421 N N . THR A 1 328 ? 16.047 -9.422 18.672 1 33.91 328 THR A N 1
ATOM 2422 C CA . THR A 1 328 ? 15.844 -10.391 19.75 1 33.91 328 THR A CA 1
ATOM 2423 C C . THR A 1 328 ? 16.828 -11.562 19.609 1 33.91 328 THR A C 1
ATOM 2425 O O . THR A 1 328 ? 16.875 -12.438 20.469 1 33.91 328 THR A O 1
ATOM 2428 N N . VAL A 1 329 ? 17.609 -11.641 18.594 1 30.05 329 VAL A N 1
ATOM 2429 C CA . VAL A 1 329 ? 18.438 -12.836 18.562 1 30.05 329 VAL A CA 1
ATOM 2430 C C . VAL A 1 329 ? 19.562 -12.711 19.594 1 30.05 329 VAL A C 1
ATOM 2432 O O . VAL A 1 329 ? 19.906 -13.68 20.266 1 30.05 329 VAL A O 1
ATOM 2435 N N . GLU A 1 330 ? 20.375 -11.586 19.719 1 29.77 330 GLU A N 1
ATOM 2436 C CA . GLU A 1 330 ? 21.641 -11.703 20.453 1 29.77 330 GLU A CA 1
ATOM 2437 C C . GLU A 1 330 ? 21.406 -11.609 21.969 1 29.77 330 GLU A C 1
ATOM 2439 O O . GLU A 1 330 ? 22.312 -11.844 22.75 1 29.77 330 GLU A O 1
ATOM 2444 N N . SER A 1 331 ? 20.453 -11.062 22.578 1 30.58 331 SER A N 1
ATOM 2445 C CA . SER A 1 331 ? 20.641 -10.875 24.016 1 30.58 331 SER A CA 1
ATOM 2446 C C . SER A 1 331 ? 20.516 -12.195 24.766 1 30.58 331 SER A C 1
ATOM 2448 O O . SER A 1 331 ? 20.219 -12.203 25.953 1 30.58 331 SER A O 1
ATOM 2450 N N . GLY A 1 332 ? 20.594 -13.336 24.125 1 28.11 332 GLY A N 1
ATOM 2451 C CA . GLY A 1 332 ? 20.594 -14.43 25.078 1 28.11 332 GLY A CA 1
ATOM 2452 C C . GLY A 1 332 ? 21.703 -14.32 26.109 1 28.11 332 GLY A C 1
ATOM 2453 O O . GLY A 1 332 ? 21.469 -14.5 27.312 1 28.11 332 GLY A O 1
ATOM 2454 N N . ALA A 1 333 ? 22.984 -14.805 25.922 1 26.95 333 ALA A N 1
ATOM 2455 C CA . ALA A 1 333 ? 23.797 -15.438 26.953 1 26.95 333 ALA A CA 1
ATOM 2456 C C . ALA A 1 333 ? 24.516 -14.398 27.812 1 26.95 333 ALA A C 1
ATOM 2458 O O . ALA A 1 333 ? 25.281 -14.742 28.703 1 26.95 333 ALA A O 1
ATOM 2459 N N . ALA A 1 334 ? 25.109 -13.281 27.359 1 28.28 334 ALA A N 1
ATOM 2460 C CA . ALA A 1 334 ? 26.016 -12.852 28.422 1 28.28 334 ALA A CA 1
ATOM 2461 C C . ALA A 1 334 ? 25.266 -12.562 29.719 1 28.28 334 ALA A C 1
ATOM 2463 O O . ALA A 1 334 ? 24.078 -12.203 29.688 1 28.28 334 ALA A O 1
ATOM 2464 N N . GLY A 1 335 ? 25.766 -13.047 30.859 1 26.41 335 GLY A N 1
ATOM 2465 C CA . GLY A 1 335 ? 25.625 -12.742 32.281 1 26.41 335 GLY A CA 1
ATOM 2466 C C . GLY A 1 335 ? 25.359 -11.273 32.531 1 26.41 335 GLY A C 1
ATOM 2467 O O . GLY A 1 335 ? 26.109 -10.406 32.094 1 26.41 335 GLY A O 1
ATOM 2468 N N . ALA A 1 336 ? 24.141 -10.828 32.625 1 25.38 336 ALA A N 1
ATOM 2469 C CA . ALA A 1 336 ? 23.844 -9.586 33.312 1 25.38 336 ALA A CA 1
ATOM 2470 C C . ALA A 1 336 ? 24.688 -9.453 34.594 1 25.38 336 ALA A C 1
ATOM 2472 O O . ALA A 1 336 ? 24.469 -10.188 35.562 1 25.38 336 ALA A O 1
ATOM 2473 N N . GLY A 1 337 ? 25.922 -9.336 34.594 1 26.38 337 GLY A N 1
ATOM 2474 C CA . GLY A 1 337 ? 26.125 -8.508 35.75 1 26.38 337 GLY A CA 1
ATOM 2475 C C . GLY A 1 337 ? 25.094 -7.406 35.906 1 26.38 337 GLY A C 1
ATOM 2476 O O . GLY A 1 337 ? 24.375 -7.09 34.969 1 26.38 337 GLY A O 1
ATOM 2477 N N . GLU A 1 338 ? 24.766 -6.777 37.094 1 27.27 338 GLU A N 1
ATOM 2478 C CA . GLU A 1 338 ? 23.781 -5.867 37.656 1 27.27 338 GLU A CA 1
ATOM 2479 C C . GLU A 1 338 ? 23.469 -4.719 36.719 1 27.27 338 GLU A C 1
ATOM 2481 O O . GLU A 1 338 ? 22.609 -3.885 37 1 27.27 338 GLU A O 1
ATOM 2486 N N . GLY A 1 339 ? 24.453 -4.359 35.875 1 26.73 339 GLY A N 1
ATOM 2487 C CA . GLY A 1 339 ? 24.391 -2.939 35.562 1 26.73 339 GLY A CA 1
ATOM 2488 C C . GLY A 1 339 ? 23.156 -2.568 34.75 1 26.73 339 GLY A C 1
ATOM 2489 O O . GLY A 1 339 ? 22.359 -3.439 34.375 1 26.73 339 GLY A O 1
ATOM 2490 N N . THR A 1 340 ? 23.219 -1.48 33.75 1 26.89 340 THR A N 1
ATOM 2491 C CA . THR A 1 340 ? 22.375 -0.328 33.469 1 26.89 340 THR A CA 1
ATOM 2492 C C . THR A 1 340 ? 21.25 -0.712 32.5 1 26.89 340 THR A C 1
ATOM 2494 O O . THR A 1 340 ? 21.5 -1.324 31.469 1 26.89 340 THR A O 1
ATOM 2497 N N . ALA A 1 341 ? 20.016 -1.005 32.969 1 28.03 341 ALA A N 1
ATOM 2498 C CA . ALA A 1 341 ? 18.688 -0.931 32.312 1 28.03 341 ALA A CA 1
ATOM 2499 C C . ALA A 1 341 ? 18.719 -0.009 31.109 1 28.03 341 ALA A C 1
ATOM 2501 O O . ALA A 1 341 ? 18.984 1.189 31.234 1 28.03 341 ALA A O 1
ATOM 2502 N N . MET A 1 342 ? 19.188 -0.459 30.062 1 32.41 342 MET A N 1
ATOM 2503 C CA . MET A 1 342 ? 18.969 0.556 29.031 1 32.41 342 MET A CA 1
ATOM 2504 C C . MET A 1 342 ? 17.547 1.076 29.094 1 32.41 342 MET A C 1
ATOM 2506 O O . MET A 1 342 ? 16.594 0.301 29.266 1 32.41 342 MET A O 1
ATOM 2510 N N . PRO A 1 343 ? 17.25 2.346 29.438 1 28.88 343 PRO A N 1
ATOM 2511 C CA . PRO A 1 343 ? 15.891 2.875 29.594 1 28.88 343 PRO A CA 1
ATOM 2512 C C . PRO A 1 343 ? 14.953 2.432 28.469 1 28.88 343 PRO A C 1
ATOM 2514 O O . PRO A 1 343 ? 15.391 2.201 27.344 1 28.88 343 PRO A O 1
ATOM 2517 N N . ALA A 1 344 ? 13.789 1.794 28.719 1 32.91 344 ALA A N 1
ATOM 2518 C CA . ALA A 1 344 ? 12.594 1.382 27.984 1 32.91 344 ALA A CA 1
ATOM 2519 C C . ALA A 1 344 ? 12.32 2.33 26.812 1 32.91 344 ALA A C 1
ATOM 2521 O O . ALA A 1 344 ? 11.531 2.01 25.922 1 32.91 344 ALA A O 1
ATOM 2522 N N . GLY A 1 345 ? 12.555 3.682 26.828 1 34.44 345 GLY A N 1
ATOM 2523 C CA . GLY A 1 345 ? 12.133 4.766 25.953 1 34.44 345 GLY A CA 1
ATOM 2524 C C . GLY A 1 345 ? 12.773 4.711 24.578 1 34.44 345 GLY A C 1
ATOM 2525 O O . GLY A 1 345 ? 12.422 5.496 23.703 1 34.44 345 GLY A O 1
ATOM 2526 N N . SER A 1 346 ? 14.062 4.473 24.531 1 34.66 346 SER A N 1
ATOM 2527 C CA . SER A 1 346 ? 14.672 4.676 23.234 1 34.66 346 SER A CA 1
ATOM 2528 C C . SER A 1 346 ? 14.305 3.551 22.266 1 34.66 346 SER A C 1
ATOM 2530 O O . SER A 1 346 ? 15.055 2.584 22.109 1 34.66 346 SER A O 1
ATOM 2532 N N . GLN A 1 347 ? 13.125 3.076 22.281 1 35.94 347 GLN A N 1
ATOM 2533 C CA . GLN A 1 347 ? 12.797 2.146 21.203 1 35.94 347 GLN A CA 1
ATOM 2534 C C . GLN A 1 347 ? 13.375 2.623 19.875 1 35.94 347 GLN A C 1
ATOM 2536 O O . GLN A 1 347 ? 12.867 3.568 19.266 1 35.94 347 GLN A O 1
ATOM 2541 N N . ARG A 1 348 ? 14.664 2.578 19.656 1 40.62 348 ARG A N 1
ATOM 2542 C CA . ARG A 1 348 ? 15.477 2.865 18.484 1 40.62 348 ARG A CA 1
ATOM 2543 C C . ARG A 1 348 ? 14.867 2.24 17.234 1 40.62 348 ARG A C 1
ATOM 2545 O O . ARG A 1 348 ? 14.656 1.027 17.172 1 40.62 348 ARG A O 1
ATOM 2552 N N . PHE A 1 349 ? 13.977 2.906 16.609 1 49.41 349 PHE A N 1
ATOM 2553 C CA . PHE A 1 349 ? 13.445 2.465 15.32 1 49.41 349 PHE A CA 1
ATOM 2554 C C . PHE A 1 349 ? 14.578 2.008 14.398 1 49.41 349 PHE A C 1
ATOM 2556 O O . PHE A 1 349 ? 15.5 2.77 14.117 1 49.41 349 PHE A O 1
ATOM 2563 N N . ASN A 1 350 ? 14.922 0.718 14.328 1 63.59 350 ASN A N 1
ATOM 2564 C CA . ASN A 1 350 ? 15.797 0.155 13.305 1 63.59 350 ASN A CA 1
ATOM 2565 C C . ASN A 1 350 ? 15.102 0.087 11.953 1 63.59 350 ASN A C 1
ATOM 2567 O O . ASN A 1 350 ? 13.898 -0.166 11.883 1 63.59 350 ASN A O 1
ATOM 2571 N N . TYR A 1 351 ? 15.711 0.847 10.992 1 79.88 351 TYR A N 1
ATOM 2572 C CA . TYR A 1 351 ? 15.188 0.86 9.633 1 79.88 351 TYR A CA 1
ATOM 2573 C C . TYR A 1 351 ? 15.75 -0.298 8.82 1 79.88 351 TYR A C 1
ATOM 2575 O O . TYR A 1 351 ? 16.938 -0.636 8.945 1 79.88 351 TYR A O 1
ATOM 2583 N N . LEU A 1 352 ? 14.883 -0.948 8.164 1 90.25 352 LEU A N 1
ATOM 2584 C CA . LEU A 1 352 ? 15.281 -1.858 7.094 1 90.25 352 LEU A CA 1
ATOM 2585 C C . LEU A 1 352 ? 15.242 -1.158 5.742 1 90.25 352 LEU A C 1
ATOM 2587 O O . LEU A 1 352 ? 14.414 -0.278 5.516 1 90.25 352 LEU A O 1
ATOM 2591 N N . PHE A 1 353 ? 16.188 -1.547 4.918 1 94.5 353 PHE A N 1
ATOM 2592 C CA . PHE A 1 353 ? 16.219 -1.052 3.547 1 94.5 353 PHE A CA 1
ATOM 2593 C C . PHE A 1 353 ? 16.062 -2.195 2.555 1 94.5 353 PHE A C 1
ATOM 2595 O O . PHE A 1 353 ? 16.812 -3.172 2.592 1 94.5 353 PHE A O 1
ATOM 2602 N N . TYR A 1 354 ? 15.039 -2.09 1.731 1 94.94 354 TYR A N 1
ATOM 2603 C CA . TYR A 1 354 ? 14.836 -3.018 0.625 1 94.94 354 TYR A CA 1
ATOM 2604 C C . TYR A 1 354 ? 15.383 -2.441 -0.677 1 94.94 354 TYR A C 1
ATOM 2606 O O . TYR A 1 354 ? 15.031 -1.323 -1.061 1 94.94 354 TYR A O 1
ATOM 2614 N N . VAL A 1 355 ? 16.219 -3.258 -1.331 1 96.62 355 VAL A N 1
ATOM 2615 C CA . VAL A 1 355 ? 16.859 -2.762 -2.545 1 96.62 355 VAL A CA 1
ATOM 2616 C C . VAL A 1 355 ? 16.812 -3.838 -3.627 1 96.62 355 VAL A C 1
ATOM 2618 O O . VAL A 1 355 ? 17.062 -5.012 -3.352 1 96.62 355 VAL A O 1
ATOM 2621 N N . ASP A 1 356 ? 16.375 -3.449 -4.824 1 95.62 356 ASP A N 1
ATOM 2622 C CA . ASP A 1 356 ? 16.594 -4.223 -6.043 1 95.62 356 ASP A CA 1
ATOM 2623 C C . ASP A 1 356 ? 17.688 -3.588 -6.91 1 95.62 356 ASP A C 1
ATOM 2625 O O . ASP A 1 356 ? 17.656 -2.379 -7.156 1 95.62 356 ASP A O 1
ATOM 2629 N N . PHE A 1 357 ? 18.641 -4.402 -7.363 1 95.38 357 PHE A N 1
ATOM 2630 C CA . PHE A 1 357 ? 19.656 -3.873 -8.266 1 95.38 357 PHE A CA 1
ATOM 2631 C C . PHE A 1 357 ? 19.859 -4.809 -9.453 1 95.38 357 PHE A C 1
ATOM 2633 O O . PHE A 1 357 ? 19.562 -6 -9.367 1 95.38 357 PHE A O 1
ATOM 2640 N N . VAL A 1 358 ? 20.328 -4.211 -10.539 1 93.19 358 VAL A N 1
ATOM 2641 C CA . VAL A 1 358 ? 20.578 -4.977 -11.758 1 93.19 358 VAL A CA 1
ATOM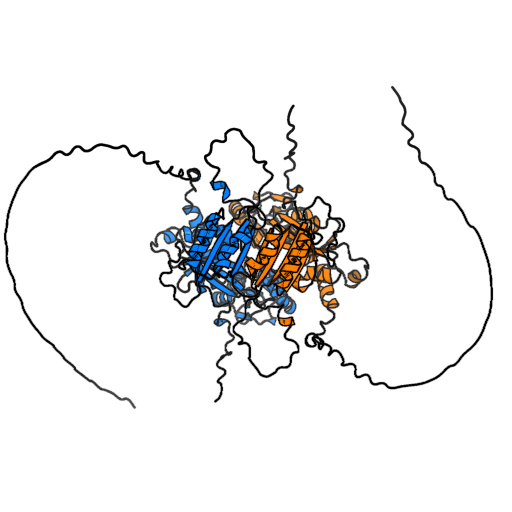 2642 C C . VAL A 1 358 ? 21.891 -5.762 -11.617 1 93.19 358 VAL A C 1
ATOM 2644 O O . VAL A 1 358 ? 22.938 -5.18 -11.336 1 93.19 358 VAL A O 1
ATOM 2647 N N . GLY A 1 359 ? 21.797 -7.031 -11.797 1 92.62 359 GLY A N 1
ATOM 2648 C CA . GLY A 1 359 ? 22.953 -7.91 -11.695 1 92.62 359 GLY A CA 1
ATOM 2649 C C . GLY A 1 359 ? 22.641 -9.219 -11 1 92.62 359 GLY A C 1
ATOM 2650 O O . GLY A 1 359 ? 21.625 -9.344 -10.312 1 92.62 359 GLY A O 1
ATOM 2651 N N . THR A 1 360 ? 23.516 -10.148 -11.234 1 91.56 360 THR A N 1
ATOM 2652 C CA . THR A 1 360 ? 23.375 -11.469 -10.641 1 91.56 360 THR A CA 1
ATOM 2653 C C . THR A 1 360 ? 24.484 -11.719 -9.609 1 91.56 360 THR A C 1
ATOM 2655 O O . THR A 1 360 ? 25.531 -11.086 -9.656 1 91.56 360 THR A O 1
ATOM 2658 N N . LEU A 1 361 ? 24.156 -12.609 -8.758 1 89.94 361 LEU A N 1
ATOM 2659 C CA . LEU A 1 361 ? 25.156 -12.977 -7.75 1 89.94 361 LEU A CA 1
ATOM 2660 C C . LEU A 1 361 ? 26.312 -13.719 -8.383 1 89.94 361 LEU A C 1
ATOM 2662 O O . LEU A 1 361 ? 27.359 -13.891 -7.754 1 89.94 361 LEU A O 1
ATOM 2666 N N . ALA A 1 362 ? 26.141 -14.109 -9.523 1 87 362 ALA A N 1
ATOM 2667 C CA . ALA A 1 362 ? 27.234 -14.789 -10.227 1 87 362 ALA A CA 1
ATOM 2668 C C . ALA A 1 362 ? 28.297 -13.789 -10.672 1 87 362 ALA A C 1
ATOM 2670 O O . ALA A 1 362 ? 29.438 -14.18 -10.945 1 87 362 ALA A O 1
ATOM 2671 N N . GLU A 1 363 ? 28 -12.531 -10.75 1 89.75 363 GLU A N 1
ATOM 2672 C CA . GLU A 1 363 ? 28.938 -11.492 -11.156 1 89.75 363 GLU A CA 1
ATOM 2673 C C . GLU A 1 363 ? 29.844 -11.07 -10 1 89.75 363 GLU A C 1
ATOM 2675 O O . GLU A 1 363 ? 29.344 -10.703 -8.93 1 89.75 363 GLU A O 1
ATOM 2680 N N . PRO A 1 364 ? 31.125 -11.062 -10.273 1 93.56 364 PRO A N 1
ATOM 2681 C CA . PRO A 1 364 ? 32.031 -10.664 -9.211 1 93.56 364 PRO A CA 1
ATOM 2682 C C . PRO A 1 364 ? 31.75 -9.266 -8.672 1 93.56 364 PRO A C 1
ATOM 2684 O O . PRO A 1 364 ? 31.906 -9.016 -7.469 1 93.56 364 PRO A O 1
ATOM 2687 N N . ARG A 1 365 ? 31.422 -8.383 -9.516 1 94.75 365 ARG A N 1
ATOM 2688 C CA . ARG A 1 365 ? 31.141 -7.027 -9.055 1 94.75 365 ARG A CA 1
ATOM 2689 C C . ARG A 1 365 ? 30 -7.016 -8.039 1 94.75 365 ARG A C 1
ATOM 2691 O O . ARG A 1 365 ? 30.047 -6.262 -7.066 1 94.75 365 ARG A O 1
ATOM 2698 N N . CYS A 1 366 ? 29.016 -7.793 -8.305 1 94.75 366 CYS A N 1
ATOM 2699 C CA . CYS A 1 366 ? 27.875 -7.871 -7.387 1 94.75 366 CYS A CA 1
ATOM 2700 C C . CYS A 1 366 ? 28.281 -8.555 -6.086 1 94.75 366 CYS A C 1
ATOM 2702 O O . CYS A 1 366 ? 27.875 -8.117 -5.004 1 94.75 366 CYS A O 1
ATOM 2704 N N . GLN A 1 367 ? 29.047 -9.539 -6.18 1 94.94 367 GLN A N 1
ATOM 2705 C CA . GLN A 1 367 ? 29.547 -10.227 -4.988 1 94.94 367 GLN A CA 1
ATOM 2706 C C . GLN A 1 367 ? 30.375 -9.297 -4.113 1 94.94 367 GLN A C 1
ATOM 2708 O O . GLN A 1 367 ? 30.188 -9.25 -2.895 1 94.94 367 GLN A O 1
ATOM 2713 N N . ASN A 1 368 ? 31.234 -8.648 -4.707 1 96.31 368 ASN A N 1
ATOM 2714 C CA . ASN A 1 368 ? 32.094 -7.723 -3.982 1 96.31 368 ASN A CA 1
ATOM 2715 C C . ASN A 1 368 ? 31.297 -6.609 -3.318 1 96.31 368 ASN A C 1
ATOM 2717 O O . ASN A 1 368 ? 31.609 -6.199 -2.197 1 96.31 368 ASN A O 1
ATOM 2721 N N . ALA A 1 369 ? 30.328 -6.137 -4.016 1 97.06 369 ALA A N 1
ATOM 2722 C CA . ALA A 1 369 ? 29.469 -5.102 -3.451 1 97.06 369 ALA A CA 1
ATOM 2723 C C . ALA A 1 369 ? 28.781 -5.594 -2.176 1 97.06 369 ALA A C 1
ATOM 2725 O O . ALA A 1 369 ? 28.781 -4.895 -1.159 1 97.06 369 ALA A O 1
ATOM 2726 N N . LEU A 1 370 ? 28.281 -6.773 -2.227 1 96.94 370 LEU A N 1
ATOM 2727 C CA . LEU A 1 370 ? 27.531 -7.316 -1.101 1 96.94 370 LEU A CA 1
ATOM 2728 C C . LEU A 1 370 ? 28.453 -7.648 0.064 1 96.94 370 LEU A C 1
ATOM 2730 O O . LEU A 1 370 ? 28.078 -7.469 1.227 1 96.94 370 LEU A O 1
ATOM 2734 N N . ARG A 1 371 ? 29.625 -8.125 -0.226 1 96.12 371 ARG A N 1
ATOM 2735 C CA . ARG A 1 371 ? 30.609 -8.367 0.82 1 96.12 371 ARG A CA 1
ATOM 2736 C C . ARG A 1 371 ? 30.984 -7.07 1.541 1 96.12 371 ARG A C 1
ATOM 2738 O O . ARG A 1 371 ? 31.062 -7.043 2.77 1 96.12 371 ARG A O 1
ATOM 2745 N N . HIS A 1 372 ? 31.188 -6.109 0.741 1 96.56 372 HIS A N 1
ATOM 2746 C CA . HIS A 1 372 ? 31.5 -4.805 1.311 1 96.56 372 HIS A CA 1
ATOM 2747 C C . HIS A 1 372 ? 30.344 -4.285 2.162 1 96.56 372 HIS A C 1
ATOM 2749 O O . HIS A 1 372 ? 30.562 -3.762 3.258 1 96.56 372 HIS A O 1
ATOM 2755 N N . LEU A 1 373 ? 29.141 -4.395 1.69 1 96.56 373 LEU A N 1
ATOM 2756 C CA . LEU A 1 373 ? 27.953 -3.969 2.434 1 96.56 373 LEU A CA 1
ATOM 2757 C C . LEU A 1 373 ? 27.844 -4.723 3.756 1 96.56 373 LEU A C 1
ATOM 2759 O O . LEU A 1 373 ? 27.484 -4.141 4.777 1 96.56 373 LEU A O 1
ATOM 2763 N N . GLN A 1 374 ? 28.172 -5.91 3.717 1 94.44 374 GLN A N 1
ATOM 2764 C CA . GLN A 1 374 ? 28.094 -6.777 4.887 1 94.44 374 GLN A CA 1
ATOM 2765 C C . GLN A 1 374 ? 29.031 -6.301 5.996 1 94.44 374 GLN A C 1
ATOM 2767 O O . GLN A 1 374 ? 28.766 -6.527 7.18 1 94.44 374 GLN A O 1
ATOM 2772 N N . GLU A 1 375 ? 30.047 -5.609 5.703 1 93 375 GLU A N 1
ATOM 2773 C CA . GLU A 1 375 ? 31 -5.102 6.684 1 93 375 GLU A CA 1
ATOM 2774 C C . GLU A 1 375 ? 30.391 -3.998 7.539 1 93 375 GLU A C 1
ATOM 2776 O O . GLU A 1 375 ? 30.766 -3.82 8.695 1 93 375 GLU A O 1
ATOM 2781 N N . SER A 1 376 ? 29.484 -3.359 6.961 1 88.94 376 SER A N 1
ATOM 2782 C CA . SER A 1 376 ? 28.969 -2.188 7.66 1 88.94 376 SER A CA 1
ATOM 2783 C C . SER A 1 376 ? 27.516 -2.391 8.086 1 88.94 376 SER A C 1
ATOM 2785 O O . SER A 1 376 ? 27.016 -1.692 8.969 1 88.94 376 SER A O 1
ATOM 2787 N N . ALA A 1 377 ? 26.844 -3.281 7.469 1 91.94 377 ALA A N 1
ATOM 2788 C CA . ALA A 1 377 ? 25.422 -3.508 7.762 1 91.94 377 ALA A CA 1
ATOM 2789 C C . ALA A 1 377 ? 25.25 -4.539 8.875 1 91.94 377 ALA A C 1
ATOM 2791 O O . ALA A 1 377 ? 25.719 -5.676 8.75 1 91.94 377 ALA A O 1
ATOM 2792 N N . PRO A 1 378 ? 24.562 -4.137 9.906 1 89.06 378 PRO A N 1
ATOM 2793 C CA . PRO A 1 378 ? 24.312 -5.098 10.984 1 89.06 378 PRO A CA 1
ATOM 2794 C C . PRO A 1 378 ? 23.531 -6.32 10.508 1 89.06 378 PRO A C 1
ATOM 2796 O O . PRO A 1 378 ? 23.688 -7.41 11.062 1 89.06 378 PRO A O 1
ATOM 2799 N N . PHE A 1 379 ? 22.781 -6.133 9.625 1 90.25 379 PHE A N 1
ATOM 2800 C CA . PHE A 1 379 ? 21.969 -7.191 9.047 1 90.25 379 PHE A CA 1
ATOM 2801 C C . PHE A 1 379 ? 21.922 -7.078 7.527 1 90.25 379 PHE A C 1
ATOM 2803 O O . PHE A 1 379 ? 21.828 -5.977 6.98 1 90.25 379 PHE A O 1
ATOM 2810 N N . LEU A 1 380 ? 22.094 -8.25 6.836 1 94.5 380 LEU A N 1
ATOM 2811 C CA . LEU A 1 380 ? 22 -8.312 5.383 1 94.5 380 LEU A CA 1
ATOM 2812 C C . LEU A 1 380 ? 21.469 -9.672 4.938 1 94.5 380 LEU A C 1
ATOM 2814 O O . LEU A 1 380 ? 21.953 -10.711 5.387 1 94.5 380 LEU A O 1
ATOM 2818 N N . ARG A 1 381 ? 20.422 -9.625 4.102 1 94.56 381 ARG A N 1
ATOM 2819 C CA . ARG A 1 381 ? 19.875 -10.852 3.523 1 94.56 381 ARG A CA 1
ATOM 2820 C C . ARG A 1 381 ? 19.609 -10.688 2.031 1 94.56 381 ARG A C 1
ATOM 2822 O O . ARG A 1 381 ? 19.031 -9.68 1.604 1 94.56 381 ARG A O 1
ATOM 2829 N N . VAL A 1 382 ? 20.141 -11.633 1.319 1 95.44 382 VAL A N 1
ATOM 2830 C CA . VAL A 1 382 ? 19.797 -11.711 -0.096 1 95.44 382 VAL A CA 1
ATOM 2831 C C . VAL A 1 382 ? 18.484 -12.469 -0.266 1 95.44 382 VAL A C 1
ATOM 2833 O O . VAL A 1 382 ? 18.375 -13.633 0.119 1 95.44 382 VAL A O 1
ATOM 2836 N N . LEU A 1 383 ? 17.484 -11.844 -0.863 1 96.44 383 LEU A N 1
ATOM 2837 C CA . LEU A 1 383 ? 16.172 -12.453 -1.025 1 96.44 383 LEU A CA 1
ATOM 2838 C C . LEU A 1 383 ? 16.125 -13.32 -2.277 1 96.44 383 LEU A C 1
ATOM 2840 O O . LEU A 1 383 ? 15.328 -14.258 -2.355 1 96.44 383 LEU A O 1
ATOM 2844 N N . GLY A 1 384 ? 16.891 -12.906 -3.275 1 95.5 384 GLY A N 1
ATOM 2845 C CA . GLY A 1 384 ? 16.969 -13.719 -4.48 1 95.5 384 GLY A CA 1
ATOM 2846 C C . GLY A 1 384 ? 17.656 -13.008 -5.629 1 95.5 384 GLY A C 1
ATOM 2847 O O . GLY A 1 384 ? 17.734 -11.773 -5.648 1 95.5 384 GLY A O 1
ATOM 2848 N N . SER A 1 385 ? 18.266 -13.75 -6.496 1 94.81 385 SER A N 1
ATOM 2849 C CA . SER A 1 385 ? 18.797 -13.336 -7.789 1 94.81 385 SER A CA 1
ATOM 2850 C C . SER A 1 385 ? 18.094 -14.062 -8.93 1 94.81 385 SER A C 1
ATOM 2852 O O . SER A 1 385 ? 18.141 -15.297 -9.008 1 94.81 385 SER A O 1
ATOM 2854 N N . TYR A 1 386 ? 17.438 -13.297 -9.844 1 93.75 386 TYR A N 1
ATOM 2855 C CA . TYR A 1 386 ? 16.5 -13.891 -10.789 1 93.75 386 TYR A CA 1
ATOM 2856 C C . TYR A 1 386 ? 16.422 -13.062 -12.062 1 93.75 386 TYR A C 1
ATOM 2858 O O . TYR A 1 386 ? 16.797 -11.891 -12.078 1 93.75 386 TYR A O 1
ATOM 2866 N N . PRO A 1 387 ? 15.938 -13.711 -13.164 1 92.12 387 PRO A N 1
ATOM 2867 C CA . PRO A 1 387 ? 15.781 -12.945 -14.406 1 92.12 387 PRO A CA 1
ATOM 2868 C C . PRO A 1 387 ? 14.711 -11.859 -14.305 1 92.12 387 PRO A C 1
ATOM 2870 O O . PRO A 1 387 ? 13.656 -12.086 -13.719 1 92.12 387 PRO A O 1
ATOM 2873 N N . MET A 1 388 ? 15.023 -10.758 -14.836 1 90.06 388 MET A N 1
ATOM 2874 C CA . MET A 1 388 ? 14.094 -9.633 -14.82 1 90.06 388 MET A CA 1
ATOM 2875 C C . MET A 1 388 ? 12.922 -9.883 -15.758 1 90.06 388 MET A C 1
ATOM 2877 O O . MET A 1 388 ? 13.086 -10.516 -16.812 1 90.06 388 MET A O 1
ATOM 2881 N N . ASP A 1 389 ? 11.789 -9.406 -15.281 1 83.81 389 ASP A N 1
ATOM 2882 C CA . ASP A 1 389 ? 10.625 -9.406 -16.156 1 83.81 389 ASP A CA 1
ATOM 2883 C C . ASP A 1 389 ? 10.664 -8.227 -17.141 1 83.81 389 ASP A C 1
ATOM 2885 O O . ASP A 1 389 ? 10.656 -7.066 -16.703 1 83.81 389 ASP A O 1
ATOM 2889 N N . LEU A 1 390 ? 10.852 -8.477 -18.359 1 65.69 390 LEU A N 1
ATOM 2890 C CA . LEU A 1 390 ? 10.969 -7.422 -19.359 1 65.69 390 LEU A CA 1
ATOM 2891 C C . LEU A 1 390 ? 9.602 -7.082 -19.953 1 65.69 390 LEU A C 1
ATOM 2893 O O . LEU A 1 390 ? 9.469 -6.121 -20.719 1 65.69 390 LEU A O 1
ATOM 2897 N N . GLU A 1 391 ? 8.555 -7.891 -19.734 1 62.06 391 GLU A N 1
ATOM 2898 C CA . GLU A 1 391 ? 7.219 -7.656 -20.266 1 62.06 391 GLU A CA 1
ATOM 2899 C C . GLU A 1 391 ? 6.383 -6.805 -19.312 1 62.06 391 GLU A C 1
ATOM 2901 O O . GLU A 1 391 ? 6.234 -7.145 -18.141 1 62.06 391 GLU A O 1
ATOM 2906 N N . LEU A 1 392 ? 6.609 -5.531 -19.453 1 50.84 392 LEU A N 1
ATOM 2907 C CA . LEU A 1 392 ? 5.762 -4.695 -18.609 1 50.84 392 LEU A CA 1
ATOM 2908 C C . LEU A 1 392 ? 4.285 -5.012 -18.844 1 50.84 392 LEU A C 1
ATOM 2910 O O . LEU A 1 392 ? 3.803 -4.938 -19.969 1 50.84 392 LEU A O 1
ATOM 2914 N N . GLY A 1 393 ? 3.58 -5.781 -18 1 50.06 393 GLY A N 1
ATOM 2915 C CA . GLY A 1 393 ? 2.23 -6.18 -17.641 1 50.06 393 GLY A CA 1
ATOM 2916 C C . GLY A 1 393 ? 1.319 -6.371 -18.844 1 50.06 393 GLY A C 1
ATOM 2917 O O . GLY A 1 393 ? 0.118 -6.598 -18.688 1 50.06 393 GLY A O 1
ATOM 2918 N N . VAL A 1 394 ? 1.576 -5.73 -20.047 1 39.5 394 VAL A N 1
ATOM 2919 C CA . VAL A 1 394 ? 0.511 -5.828 -21.031 1 39.5 394 VAL A CA 1
ATOM 2920 C C . VAL A 1 394 ? 0.497 -7.23 -21.641 1 39.5 394 VAL A C 1
ATOM 2922 O O . VAL A 1 394 ? 1.523 -7.715 -22.125 1 39.5 394 VAL A O 1
ATOM 2925 N N . VAL A 1 395 ? -0.184 -8.109 -21.109 1 37.66 395 VAL A N 1
ATOM 2926 C CA . VAL A 1 395 ? -0.387 -9.375 -21.812 1 37.66 395 VAL A CA 1
ATOM 2927 C C . VAL A 1 395 ? -0.858 -9.117 -23.234 1 37.66 395 VAL A C 1
ATOM 2929 O O . VAL A 1 395 ? -1.635 -8.188 -23.484 1 37.66 395 VAL A O 1
ATOM 2932 N N . ASP A 1 396 ? -0.191 -9.648 -24.281 1 36.16 396 ASP A N 1
ATOM 2933 C CA . ASP A 1 396 ? -0.605 -9.68 -25.688 1 36.16 396 ASP A CA 1
ATOM 2934 C C . ASP A 1 396 ? -2.1 -9.961 -25.812 1 36.16 396 ASP A C 1
ATOM 2936 O O . ASP A 1 396 ? -2.742 -9.523 -26.766 1 36.16 396 ASP A O 1
ATOM 2940 N N . SER A 1 397 ? -2.604 -10.867 -25.094 1 35.41 397 SER A N 1
ATOM 2941 C CA . SER A 1 397 ? -4 -11.211 -25.344 1 35.41 397 SER A CA 1
ATOM 2942 C C . SER A 1 397 ? -4.914 -10.016 -25.109 1 35.41 397 SER A C 1
ATOM 2944 O O . SER A 1 397 ? -6.117 -10.086 -25.359 1 35.41 397 SER A O 1
ATOM 2946 N N . ASP A 1 398 ? -4.395 -9.094 -24.453 1 34.59 398 ASP A N 1
ATOM 2947 C CA . ASP A 1 398 ? -5.242 -7.918 -24.281 1 34.59 398 ASP A CA 1
ATOM 2948 C C . ASP A 1 398 ? -5.137 -6.973 -25.469 1 34.59 398 ASP A C 1
ATOM 2950 O O . ASP A 1 398 ? -5.5 -5.801 -25.375 1 34.59 398 ASP A O 1
ATOM 2954 N N . LYS A 1 399 ? -4.367 -7.273 -26.5 1 33.88 399 LYS A N 1
ATOM 2955 C CA . LYS A 1 399 ? -4.434 -6.57 -27.781 1 33.88 399 LYS A CA 1
ATOM 2956 C C . LYS A 1 399 ? -5.809 -6.727 -28.422 1 33.88 399 LYS A C 1
ATOM 2958 O O . LYS A 1 399 ? -6.371 -7.824 -28.438 1 33.88 399 LYS A O 1
ATOM 2963 N N . PRO A 1 400 ? -6.512 -5.578 -28.656 1 29.94 400 PRO A N 1
ATOM 2964 C CA . PRO A 1 400 ? -7.699 -5.852 -29.469 1 29.94 400 PRO A CA 1
ATOM 2965 C C . PRO A 1 400 ? -7.395 -6.723 -30.688 1 29.94 400 PRO A C 1
ATOM 2967 O O . PRO A 1 400 ? -6.266 -6.723 -31.172 1 29.94 400 PRO A O 1
ATOM 2970 N N . PRO A 1 401 ? -8.148 -7.715 -31.062 1 28.47 401 PRO A N 1
ATOM 2971 C CA . PRO A 1 401 ? -8.148 -8.359 -32.375 1 28.47 401 PRO A CA 1
ATOM 2972 C C . PRO A 1 401 ? -8.195 -7.359 -33.531 1 28.47 401 PRO A C 1
ATOM 2974 O O . PRO A 1 401 ? -9.062 -6.484 -33.562 1 28.47 401 PRO A O 1
ATOM 2977 N N . GLY A 1 402 ? -6.98 -6.777 -34.219 1 32.38 402 GLY A N 1
ATOM 2978 C CA . GLY A 1 402 ? -6.762 -6.035 -35.438 1 32.38 402 GLY A CA 1
ATOM 2979 C C . GLY A 1 402 ? -5.469 -5.238 -35.438 1 32.38 402 GLY A C 1
ATOM 2980 O O . GLY A 1 402 ? -5.152 -4.551 -36.406 1 32.38 402 GLY A O 1
ATOM 2981 N N . PHE A 1 403 ? -4.938 -4.863 -34.344 1 28.78 403 PHE A N 1
ATOM 2982 C CA . PHE A 1 403 ? -3.756 -4.027 -34.5 1 28.78 403 PHE A CA 1
ATOM 2983 C C . PHE A 1 403 ? -2.551 -4.859 -34.938 1 28.78 403 PHE A C 1
ATOM 2985 O O . PHE A 1 403 ? -1.937 -5.535 -34.094 1 28.78 403 PHE A O 1
ATOM 2992 N N . ASP A 1 404 ? -2.652 -5.438 -36.094 1 29.06 404 ASP A N 1
ATOM 2993 C CA . ASP A 1 404 ? -1.51 -5.988 -36.844 1 29.06 404 ASP A CA 1
ATOM 2994 C C . ASP A 1 404 ? -0.408 -4.941 -37 1 29.06 404 ASP A C 1
ATOM 2996 O O . ASP A 1 404 ? -0.655 -3.846 -37.5 1 29.06 404 ASP A O 1
ATOM 3000 N N . GLY A 1 405 ? 0.406 -4.691 -36.156 1 28.06 405 GLY A N 1
ATOM 3001 C CA . GLY A 1 405 ? 1.568 -3.834 -36.312 1 28.06 405 GLY A CA 1
ATOM 3002 C C . GLY A 1 405 ? 2.252 -4.016 -37.656 1 28.06 405 GLY A C 1
ATOM 3003 O O . GLY A 1 405 ? 3.373 -3.543 -37.844 1 28.06 405 GLY A O 1
ATOM 3004 N N . SER A 1 406 ? 1.81 -4.98 -38.469 1 26.47 406 SER A N 1
ATOM 3005 C CA . SER A 1 406 ? 2.564 -5.094 -39.719 1 26.47 406 SER A CA 1
ATOM 3006 C C . SER A 1 406 ? 2.297 -3.906 -40.625 1 26.47 406 SER A C 1
ATOM 3008 O O . SER A 1 406 ? 1.263 -3.854 -41.312 1 26.47 406 SER A O 1
ATOM 3010 N N . GLY A 1 407 ? 2.357 -2.668 -40.219 1 24.03 407 GLY A N 1
ATOM 3011 C CA . GLY A 1 407 ? 2.42 -1.705 -41.312 1 24.03 407 GLY A CA 1
ATOM 3012 C C . GLY A 1 407 ? 3.43 -2.078 -42.375 1 24.03 407 GLY A C 1
ATOM 3013 O O . GLY A 1 407 ? 4.605 -2.299 -42.094 1 24.03 407 GLY A O 1
ATOM 3014 N N . SER A 1 408 ? 2.961 -2.834 -43.438 1 22.92 408 SER A N 1
ATOM 3015 C CA . SER A 1 408 ? 3.568 -3.068 -44.719 1 22.92 408 SER A CA 1
ATOM 3016 C C . SER A 1 408 ? 4.117 -1.776 -45.312 1 22.92 408 SER A C 1
ATOM 3018 O O . SER A 1 408 ? 3.385 -0.798 -45.469 1 22.92 408 SER A O 1
ATOM 3020 N N . GLY A 1 409 ? 5.297 -1.335 -45.062 1 20.53 409 GLY A N 1
ATOM 3021 C CA . GLY A 1 409 ? 6.062 -0.483 -45.969 1 20.53 409 GLY A CA 1
ATOM 3022 C C . GLY A 1 409 ? 6 -0.926 -47.406 1 20.53 409 GLY A C 1
ATOM 3023 O O . GLY A 1 409 ? 6.242 -2.094 -47.719 1 20.53 409 GLY A O 1
ATOM 3024 N N . GLN A 1 410 ? 4.965 -0.525 -48.188 1 20.03 410 GLN A N 1
ATOM 3025 C CA . GLN A 1 410 ? 5.047 -0.498 -49.656 1 20.03 410 GLN A CA 1
ATOM 3026 C C . GLN A 1 410 ? 6.383 0.067 -50.125 1 20.03 410 GLN A C 1
ATOM 3028 O O . GLN A 1 410 ? 6.77 1.171 -49.719 1 20.03 410 GLN A O 1
ATOM 3033 N N . ALA A 1 411 ? 7.227 -0.833 -50.656 1 19.11 411 ALA A N 1
ATOM 3034 C CA . ALA A 1 411 ? 8.195 -0.464 -51.656 1 19.11 411 ALA A CA 1
ATOM 3035 C C . ALA A 1 411 ? 7.5 0.059 -52.938 1 19.11 411 ALA A C 1
ATOM 3037 O O . ALA A 1 411 ? 6.453 -0.457 -53.312 1 19.11 411 ALA A O 1
ATOM 3038 N N . MET B 1 1 ? -13.156 29.234 66.312 1 16.55 1 MET B N 1
ATOM 3039 C CA . MET B 1 1 ? -13.039 30.688 66.25 1 16.55 1 MET B CA 1
ATOM 3040 C C . MET B 1 1 ? -13.32 31.172 64.812 1 16.55 1 MET B C 1
ATOM 3042 O O . MET B 1 1 ? -13.094 30.453 63.844 1 16.55 1 MET B O 1
ATOM 3046 N N . MET B 1 2 ? -13.719 32.469 64.5 1 17.91 2 MET B N 1
ATOM 3047 C CA . MET B 1 2 ? -14.695 33.156 63.656 1 17.91 2 MET B CA 1
ATOM 3048 C C . MET B 1 2 ? -14.078 33.531 62.312 1 17.91 2 MET B C 1
ATOM 3050 O O . MET B 1 2 ? -14.797 33.781 61.344 1 17.91 2 MET B O 1
ATOM 3054 N N . PRO B 1 3 ? -12.75 33.719 62.031 1 17.28 3 PRO B N 1
ATOM 3055 C CA . PRO B 1 3 ? -12.359 35.031 61.469 1 17.28 3 PRO B CA 1
ATOM 3056 C C . PRO B 1 3 ? -12.633 35.125 59.969 1 17.28 3 PRO B C 1
ATOM 3058 O O . PRO B 1 3 ? -12.883 34.125 59.312 1 17.28 3 PRO B O 1
ATOM 3061 N N . SER B 1 4 ? -11.93 36.188 59.25 1 17.47 4 SER B N 1
ATOM 3062 C CA . SER B 1 4 ? -12 37.406 58.5 1 17.47 4 SER B CA 1
ATOM 3063 C C . SER B 1 4 ? -11.766 37.188 57.031 1 17.47 4 SER B C 1
ATOM 3065 O O . SER B 1 4 ? -10.781 36.531 56.625 1 17.47 4 SER B O 1
ATOM 3067 N N . GLY B 1 5 ? -12.758 37.188 56.031 1 20.62 5 GLY B N 1
ATOM 3068 C CA . GLY B 1 5 ? -13.234 37 54.688 1 20.62 5 GLY B CA 1
ATOM 3069 C C . GLY B 1 5 ? -12.672 38.031 53.719 1 20.62 5 GLY B C 1
ATOM 3070 O O . GLY B 1 5 ? -13 39.219 53.812 1 20.62 5 GLY B O 1
ATOM 3071 N N . ARG B 1 6 ? -11.352 37.969 53.344 1 17.88 6 ARG B N 1
ATOM 3072 C CA . ARG B 1 6 ? -10.531 39 52.719 1 17.88 6 ARG B CA 1
ATOM 3073 C C . ARG B 1 6 ? -11.141 39.469 51.406 1 17.88 6 ARG B C 1
ATOM 3075 O O . ARG B 1 6 ? -11.617 38.656 50.594 1 17.88 6 ARG B O 1
ATOM 3082 N N . GLY B 1 7 ? -11.438 40.844 51.188 1 17.31 7 GLY B N 1
ATOM 3083 C CA . GLY B 1 7 ? -12.125 41.875 50.438 1 17.31 7 GLY B CA 1
ATOM 3084 C C . GLY B 1 7 ? -11.531 42.156 49.062 1 17.31 7 GLY B C 1
ATOM 3085 O O . GLY B 1 7 ? -10.719 43.062 48.906 1 17.31 7 GLY B O 1
ATOM 3086 N N . VAL B 1 8 ? -11.031 41.219 48.188 1 18.98 8 VAL B N 1
ATOM 3087 C CA . VAL B 1 8 ? -10.141 41.625 47.094 1 18.98 8 VAL B CA 1
ATOM 3088 C C . VAL B 1 8 ? -10.867 42.562 46.125 1 18.98 8 VAL B C 1
ATOM 3090 O O . VAL B 1 8 ? -11.961 42.25 45.656 1 18.98 8 VAL B O 1
ATOM 3093 N N . ALA B 1 9 ? -10.477 43.875 46 1 16.23 9 ALA B N 1
ATOM 3094 C CA . ALA B 1 9 ? -10.891 45.188 45.5 1 16.23 9 ALA B CA 1
ATOM 3095 C C . ALA B 1 9 ? -11.023 45.188 43.969 1 16.23 9 ALA B C 1
ATOM 3097 O O . ALA B 1 9 ? -10.25 44.531 43.281 1 16.23 9 ALA B O 1
ATOM 3098 N N . SER B 1 10 ? -12.172 45.812 43.281 1 16.69 10 SER B N 1
ATOM 3099 C CA . SER B 1 10 ? -13.031 46.062 42.125 1 16.69 10 SER B CA 1
ATOM 3100 C C . SER B 1 10 ? -12.445 47.156 41.219 1 16.69 10 SER B C 1
ATOM 3102 O O . SER B 1 10 ? -13.078 47.594 40.25 1 16.69 10 SER B O 1
ATOM 3104 N N . ARG B 1 11 ? -11.094 47.562 41.312 1 15.04 11 ARG B N 1
ATOM 3105 C CA . ARG B 1 11 ? -11.008 48.969 40.969 1 15.04 11 ARG B CA 1
ATOM 3106 C C . ARG B 1 11 ? -11.5 49.219 39.562 1 15.04 11 ARG B C 1
ATOM 3108 O O . ARG B 1 11 ? -11.562 48.312 38.75 1 15.04 11 ARG B O 1
ATOM 3115 N N . SER B 1 12 ? -11.109 50.562 38.969 1 14.84 12 SER B N 1
ATOM 3116 C CA . SER B 1 12 ? -11.656 51.875 38.531 1 14.84 12 SER B CA 1
ATOM 3117 C C . SER B 1 12 ? -11.742 51.969 37 1 14.84 12 SER B C 1
ATOM 3119 O O . SER B 1 12 ? -10.953 51.344 36.312 1 14.84 12 SER B O 1
ATOM 3121 N N . MET B 1 13 ? -12.797 52.562 36.344 1 15.98 13 MET B N 1
ATOM 3122 C CA . MET B 1 13 ? -13.68 52.906 35.25 1 15.98 13 MET B CA 1
ATOM 3123 C C . MET B 1 13 ? -13.031 53.938 34.312 1 15.98 13 MET B C 1
ATOM 3125 O O . MET B 1 13 ? -13.625 54.344 33.312 1 15.98 13 MET B O 1
ATOM 3129 N N . ALA B 1 14 ? -11.711 54.469 34.438 1 14.76 14 ALA B N 1
ATOM 3130 C CA . ALA B 1 14 ? -11.781 55.875 34.094 1 14.76 14 ALA B CA 1
ATOM 3131 C C . ALA B 1 14 ? -12.039 56.062 32.594 1 14.76 14 ALA B C 1
ATOM 3133 O O . ALA B 1 14 ? -11.422 55.375 31.766 1 14.76 14 ALA B O 1
ATOM 3134 N N . VAL B 1 15 ? -13.125 56.844 32.125 1 15.48 15 VAL B N 1
ATOM 3135 C CA . VAL B 1 15 ? -13.977 57.281 31.031 1 15.48 15 VAL B CA 1
ATOM 3136 C C . VAL B 1 15 ? -13.227 58.312 30.188 1 15.48 15 VAL B C 1
ATOM 3138 O O . VAL B 1 15 ? -13.648 58.656 29.078 1 15.48 15 VAL B O 1
ATOM 3141 N N . GLN B 1 16 ? -12.031 58.969 30.609 1 13.91 16 GLN B N 1
ATOM 3142 C CA . GLN B 1 16 ? -12.133 60.375 30.328 1 13.91 16 GLN B CA 1
ATOM 3143 C C . GLN B 1 16 ? -12.242 60.656 28.828 1 13.91 16 GLN B C 1
ATOM 3145 O O . GLN B 1 16 ? -11.852 59.812 28.016 1 13.91 16 GLN B O 1
ATOM 3150 N N . THR B 1 17 ? -12.289 62.062 28.5 1 14.32 17 THR B N 1
ATOM 3151 C CA . THR B 1 17 ? -12.977 63.219 27.906 1 14.32 17 THR B CA 1
ATOM 3152 C C . THR B 1 17 ? -12.352 63.594 26.578 1 14.32 17 THR B C 1
ATOM 3154 O O . THR B 1 17 ? -13.062 63.906 25.609 1 14.32 17 THR B O 1
ATOM 3157 N N . ASP B 1 18 ? -10.977 63.906 26.453 1 13.96 18 ASP B N 1
ATOM 3158 C CA . ASP B 1 18 ? -10.758 65.312 26.031 1 13.96 18 ASP B CA 1
ATOM 3159 C C . ASP B 1 18 ? -10.961 65.438 24.531 1 13.96 18 ASP B C 1
ATOM 3161 O O . ASP B 1 18 ? -10.539 64.625 23.75 1 13.96 18 ASP B O 1
ATOM 3165 N N . ALA B 1 19 ? -11.641 66.625 24.125 1 14.1 19 ALA B N 1
ATOM 3166 C CA . ALA B 1 19 ? -12.414 67.312 23.125 1 14.1 19 ALA B CA 1
ATOM 3167 C C . ALA B 1 19 ? -11.508 67.938 22.062 1 14.1 19 ALA B C 1
ATOM 3169 O O . ALA B 1 19 ? -11.93 68.188 20.922 1 14.1 19 ALA B O 1
ATOM 3170 N N . SER B 1 20 ? -10.273 68.5 22.438 1 14.01 20 SER B N 1
ATOM 3171 C CA . SER B 1 20 ? -10.227 69.875 22 1 14.01 20 SER B CA 1
ATOM 3172 C C . SER B 1 20 ? -10.172 70 20.469 1 14.01 20 SER B C 1
ATOM 3174 O O . SER B 1 20 ? -9.906 69 19.797 1 14.01 20 SER B O 1
ATOM 3176 N N . ALA B 1 21 ? -9.219 71.062 20.031 1 13.79 21 ALA B N 1
ATOM 3177 C CA . ALA B 1 21 ? -9.391 72.375 19.469 1 13.79 21 ALA B CA 1
ATOM 3178 C C . ALA B 1 21 ? -9.219 72.375 17.953 1 13.79 21 ALA B C 1
ATOM 3180 O O . ALA B 1 21 ? -10.086 72.812 17.203 1 13.79 21 ALA B O 1
ATOM 3181 N N . ALA B 1 22 ? -8.023 73 17.438 1 13.81 22 ALA B N 1
ATOM 3182 C CA . ALA B 1 22 ? -8.023 74.312 16.844 1 13.81 22 ALA B CA 1
ATOM 3183 C C . ALA B 1 22 ? -8.211 74.25 15.336 1 13.81 22 ALA B C 1
ATOM 3185 O O . ALA B 1 22 ? -8.117 73.125 14.742 1 13.81 22 ALA B O 1
ATOM 3186 N N . ALA B 1 23 ? -7.195 74.938 14.641 1 14.09 23 ALA B N 1
ATOM 3187 C CA . ALA B 1 23 ? -7.293 76.188 13.945 1 14.09 23 ALA B CA 1
ATOM 3188 C C . ALA B 1 23 ? -7.582 76 12.461 1 14.09 23 ALA B C 1
ATOM 3190 O O . ALA B 1 23 ? -7.445 74.875 11.938 1 14.09 23 ALA B O 1
ATOM 3191 N N . GLU B 1 24 ? -6.758 76.875 11.695 1 14.27 24 GLU B N 1
ATOM 3192 C CA . GLU B 1 24 ? -7.059 77.938 10.773 1 14.27 24 GLU B CA 1
ATOM 3193 C C . GLU B 1 24 ? -7.246 77.438 9.352 1 14.27 24 GLU B C 1
ATOM 3195 O O . GLU B 1 24 ? -6.77 76.375 9.016 1 14.27 24 GLU B O 1
ATOM 3200 N N . ALA B 1 25 ? -7.477 78.5 8.547 1 13.88 25 ALA B N 1
ATOM 3201 C CA . ALA B 1 25 ? -8.391 78.875 7.465 1 13.88 25 ALA B CA 1
ATOM 3202 C C . ALA B 1 25 ? -7.836 78.438 6.109 1 13.88 25 ALA B C 1
ATOM 3204 O O . ALA B 1 25 ? -8.547 77.812 5.301 1 13.88 25 ALA B O 1
ATOM 3205 N N . PRO B 1 26 ? -6.656 79.125 5.699 1 14.27 26 PRO B N 1
ATOM 3206 C CA . PRO B 1 26 ? -7.004 80.062 4.625 1 14.27 26 PRO B CA 1
ATOM 3207 C C . PRO B 1 26 ? -7.16 79.375 3.271 1 14.27 26 PRO B C 1
ATOM 3209 O O . PRO B 1 26 ? -6.758 78.188 3.111 1 14.27 26 PRO B O 1
ATOM 3212 N N . THR B 1 27 ? -7.16 80.312 2.342 1 14.23 27 THR B N 1
ATOM 3213 C CA . THR B 1 27 ? -7.887 80.688 1.137 1 14.23 27 THR B CA 1
ATOM 3214 C C . THR B 1 27 ? -7.289 80.062 -0.096 1 14.23 27 THR B C 1
ATOM 3216 O O . THR B 1 27 ? -7.996 79.375 -0.852 1 14.23 27 THR B O 1
ATOM 3219 N N . GLY B 1 28 ? -6.309 80.812 -0.729 1 13.92 28 GLY B N 1
ATOM 3220 C CA . GLY B 1 28 ? -6.672 81.438 -1.992 1 13.92 28 GLY B CA 1
ATOM 3221 C C . GLY B 1 28 ? -6.352 80.625 -3.197 1 13.92 28 GLY B C 1
ATOM 3222 O O . GLY B 1 28 ? -5.98 79.438 -3.049 1 13.92 28 GLY B O 1
ATOM 3223 N N . PRO B 1 29 ? -5.539 81.375 -4.098 1 14.37 29 PRO B N 1
ATOM 3224 C CA . PRO B 1 29 ? -5.969 81.688 -5.457 1 14.37 29 PRO B CA 1
ATOM 3225 C C . PRO B 1 29 ? -5.551 80.625 -6.488 1 14.37 29 PRO B C 1
ATOM 3227 O O . PRO B 1 29 ? -6.402 80.062 -7.184 1 14.37 29 PRO B O 1
ATOM 3230 N N . SER B 1 30 ? -4.332 81 -7.105 1 13.99 30 SER B N 1
ATOM 3231 C CA . SER B 1 30 ? -4.238 81.562 -8.445 1 13.99 30 SER B CA 1
ATOM 3232 C C . SER B 1 30 ? -4.027 80.5 -9.492 1 13.99 30 SER B C 1
ATOM 3234 O O . SER B 1 30 ? -3.672 79.312 -9.156 1 13.99 30 SER B O 1
ATOM 3236 N N . ALA B 1 31 ? -3.102 80.938 -10.469 1 13.79 31 ALA B N 1
ATOM 3237 C CA . ALA B 1 31 ? -3.211 81.25 -11.891 1 13.79 31 ALA B CA 1
ATOM 3238 C C . ALA B 1 31 ? -2.775 80 -12.742 1 13.79 31 ALA B C 1
ATOM 3240 O O . ALA B 1 31 ? -3.584 79.438 -13.469 1 13.79 31 ALA B O 1
ATOM 3241 N N . ALA B 1 32 ? -1.692 80.375 -13.547 1 13.45 32 ALA B N 1
ATOM 3242 C CA . ALA B 1 32 ? -1.712 80.562 -15 1 13.45 32 ALA B CA 1
ATOM 3243 C C . ALA B 1 32 ? -1.28 79.312 -15.734 1 13.45 32 ALA B C 1
ATOM 3245 O O . ALA B 1 32 ? -2.02 78.75 -16.578 1 13.45 32 ALA B O 1
ATOM 3246 N N . GLY B 1 33 ? 0.028 79.375 -16.203 1 13.37 33 GLY B N 1
ATOM 3247 C CA . GLY B 1 33 ? 0.357 79.562 -17.609 1 13.37 33 GLY B CA 1
ATOM 3248 C C . GLY B 1 33 ? 0.478 78.25 -18.359 1 13.37 33 GLY B C 1
ATOM 3249 O O . GLY B 1 33 ? 0.214 77.125 -17.812 1 13.37 33 GLY B O 1
ATOM 3250 N N . GLY B 1 34 ? 1.704 78.062 -18.891 1 13.98 34 GLY B N 1
ATOM 3251 C CA . GLY B 1 34 ? 2.133 78.062 -20.281 1 13.98 34 GLY B CA 1
ATOM 3252 C C . GLY B 1 34 ? 2.1 76.625 -20.906 1 13.98 34 GLY B C 1
ATOM 3253 O O . GLY B 1 34 ? 2.055 75.625 -20.203 1 13.98 34 GLY B O 1
ATOM 3254 N N . ALA B 1 35 ? 2.18 76.75 -22.281 1 13.68 35 ALA B N 1
ATOM 3255 C CA . ALA B 1 35 ? 1.688 76.125 -23.5 1 13.68 35 ALA B CA 1
ATOM 3256 C C . ALA B 1 35 ? 2.477 74.875 -23.812 1 13.68 35 ALA B C 1
ATOM 3258 O O . ALA B 1 35 ? 1.913 73.875 -24.281 1 13.68 35 ALA B O 1
ATOM 3259 N N . ALA B 1 36 ? 3.859 75 -23.719 1 13.87 36 ALA B N 1
ATOM 3260 C CA . ALA B 1 36 ? 4.504 74.812 -25.016 1 13.87 36 ALA B CA 1
ATOM 3261 C C . ALA B 1 36 ? 4.406 73.375 -25.469 1 13.87 36 ALA B C 1
ATOM 3263 O O . ALA B 1 36 ? 4.242 72.438 -24.656 1 13.87 36 ALA B O 1
ATOM 3264 N N . ALA B 1 37 ? 5.051 73.188 -26.719 1 14.18 37 ALA B N 1
ATOM 3265 C CA . ALA B 1 37 ? 4.82 72.688 -28.047 1 14.18 37 ALA B CA 1
ATOM 3266 C C . ALA B 1 37 ? 5.145 71.188 -28.078 1 14.18 37 ALA B C 1
ATOM 3268 O O . ALA B 1 37 ? 5.793 70.625 -27.172 1 14.18 37 ALA B O 1
ATOM 3269 N N . ALA B 1 38 ? 5.672 70.812 -29.312 1 13.51 38 ALA B N 1
ATOM 3270 C CA . ALA B 1 38 ? 5.227 69.938 -30.391 1 13.51 38 ALA B CA 1
ATOM 3271 C C . ALA B 1 38 ? 5.902 68.562 -30.297 1 13.51 38 ALA B C 1
ATOM 3273 O O . ALA B 1 38 ? 5.23 67.562 -30.297 1 13.51 38 ALA B O 1
ATOM 3274 N N . SER B 1 39 ? 7.238 68.5 -30.734 1 15.09 39 SER B N 1
ATOM 3275 C CA . SER B 1 39 ? 7.551 67.812 -31.984 1 15.09 39 SER B CA 1
ATOM 3276 C C . SER B 1 39 ? 7.828 66.375 -31.75 1 15.09 39 SER B C 1
ATOM 3278 O O . SER B 1 39 ? 8.203 65.938 -30.656 1 15.09 39 SER B O 1
ATOM 3280 N N . GLY B 1 40 ? 7.578 65.5 -32.844 1 14.72 40 GLY B N 1
ATOM 3281 C CA . GLY B 1 40 ? 7.125 64.188 -33.188 1 14.72 40 GLY B CA 1
ATOM 3282 C C . GLY B 1 40 ? 8.234 63.156 -33.156 1 14.72 40 GLY B C 1
ATOM 3283 O O . GLY B 1 40 ? 8 61.969 -33.406 1 14.72 40 GLY B O 1
ATOM 3284 N N . SER B 1 41 ? 9.555 63.594 -33.094 1 15.91 41 SER B N 1
ATOM 3285 C CA . SER B 1 41 ? 10.414 62.812 -34 1 15.91 41 SER B CA 1
ATOM 3286 C C . SER B 1 41 ? 10.43 61.344 -33.625 1 15.91 41 SER B C 1
ATOM 3288 O O . SER B 1 41 ? 10.258 61 -32.438 1 15.91 41 SER B O 1
ATOM 3290 N N . SER B 1 42 ? 10.57 60.5 -34.719 1 16.05 42 SER B N 1
ATOM 3291 C CA . SER B 1 42 ? 10.172 59.156 -35.188 1 16.05 42 SER B CA 1
ATOM 3292 C C . SER B 1 42 ? 11.125 58.094 -34.656 1 16.05 42 SER B C 1
ATOM 3294 O O . SER B 1 42 ? 10.945 56.906 -34.938 1 16.05 42 SER B O 1
ATOM 3296 N N . SER B 1 43 ? 12.164 58.5 -33.969 1 16.89 43 SER B N 1
ATOM 3297 C CA . SER B 1 43 ? 13.297 57.625 -34.219 1 16.89 43 SER B CA 1
ATOM 3298 C C . SER B 1 43 ? 12.961 56.188 -33.844 1 16.89 43 SER B C 1
ATOM 3300 O O . SER B 1 43 ? 12.461 55.906 -32.75 1 16.89 43 SER B O 1
ATOM 3302 N N . SER B 1 44 ? 12.945 55.344 -34.875 1 16.47 44 SER B N 1
ATOM 3303 C CA . SER B 1 44 ? 12.461 53.969 -35.062 1 16.47 44 SER B CA 1
ATOM 3304 C C . SER B 1 44 ? 13.305 53 -34.25 1 16.47 44 SER B C 1
ATOM 3306 O O . SER B 1 44 ? 13.133 51.781 -34.406 1 16.47 44 SER B O 1
ATOM 3308 N N . SER B 1 45 ? 13.805 53.375 -33.188 1 16.89 45 SER B N 1
ATOM 3309 C CA . SER B 1 45 ? 14.844 52.469 -32.719 1 16.89 45 SER B CA 1
ATOM 3310 C C . SER B 1 45 ? 14.352 51.031 -32.625 1 16.89 45 SER B C 1
ATOM 3312 O O . SER B 1 45 ? 13.281 50.75 -32.062 1 16.89 45 SER B O 1
ATOM 3314 N N . GLY B 1 46 ? 14.766 50.219 -33.562 1 17.52 46 GLY B N 1
ATOM 3315 C CA . GLY B 1 46 ? 14.391 48.844 -33.906 1 17.52 46 GLY B CA 1
ATOM 3316 C C . GLY B 1 46 ? 14.539 47.875 -32.719 1 17.52 46 GLY B C 1
ATOM 3317 O O . GLY B 1 46 ? 15.656 47.562 -32.344 1 17.52 46 GLY B O 1
ATOM 3318 N N . GLY B 1 47 ? 14.047 48.125 -31.656 1 16.25 47 GLY B N 1
ATOM 3319 C CA . GLY B 1 47 ? 14.32 47.281 -30.484 1 16.25 47 GLY B CA 1
ATOM 3320 C C . GLY B 1 47 ? 14 45.812 -30.703 1 16.25 47 GLY B C 1
ATOM 3321 O O . GLY B 1 47 ? 12.93 45.5 -31.219 1 16.25 47 GLY B O 1
ATOM 3322 N N . ALA B 1 48 ? 15.016 45.031 -31 1 18.34 48 ALA B N 1
ATOM 3323 C CA . ALA B 1 48 ? 14.859 43.625 -31.266 1 18.34 48 ALA B CA 1
ATOM 3324 C C . ALA B 1 48 ? 13.945 42.969 -30.234 1 18.34 48 ALA B C 1
ATOM 3326 O O . ALA B 1 48 ? 14.172 43.094 -29.031 1 18.34 48 ALA B O 1
ATOM 3327 N N . ARG B 1 49 ? 12.695 42.875 -30.469 1 18.14 49 ARG B N 1
ATOM 3328 C CA . ARG B 1 49 ? 11.594 42.375 -29.656 1 18.14 49 ARG B CA 1
ATOM 3329 C C . ARG B 1 49 ? 11.898 40.969 -29.109 1 18.14 49 ARG B C 1
ATOM 3331 O O . ARG B 1 49 ? 12.336 40.094 -29.844 1 18.14 49 ARG B O 1
ATOM 3338 N N . ALA B 1 50 ? 12.312 40.969 -27.875 1 17.89 50 ALA B N 1
ATOM 3339 C CA . ALA B 1 50 ? 12.578 39.75 -27.094 1 17.89 50 ALA B CA 1
ATOM 3340 C C . ALA B 1 50 ? 11.562 38.656 -27.422 1 17.89 50 ALA B C 1
ATOM 3342 O O . ALA B 1 50 ? 10.352 38.875 -27.344 1 17.89 50 ALA B O 1
ATOM 3343 N N . GLY B 1 51 ? 11.789 37.938 -28.391 1 19.81 51 GLY B N 1
ATOM 3344 C CA . GLY B 1 51 ? 10.945 36.906 -28.938 1 19.81 51 GLY B CA 1
ATOM 3345 C C . GLY B 1 51 ? 10.234 36.094 -27.875 1 19.81 51 GLY B C 1
ATOM 3346 O O . GLY B 1 51 ? 10.875 35.531 -26.969 1 19.81 51 GLY B O 1
ATOM 3347 N N . GLY B 1 52 ? 9.141 36.562 -27.422 1 20.53 52 GLY B N 1
ATOM 3348 C CA . GLY B 1 52 ? 8.289 36 -26.375 1 20.53 52 GLY B CA 1
ATOM 3349 C C . GLY B 1 52 ? 8.094 34.5 -26.531 1 20.53 52 GLY B C 1
ATOM 3350 O O . GLY B 1 52 ? 7.977 33.969 -27.641 1 20.53 52 GLY B O 1
ATOM 3351 N N . VAL B 1 53 ? 8.82 33.844 -25.781 1 21.27 53 VAL B N 1
ATOM 3352 C CA . VAL B 1 53 ? 8.727 32.406 -25.797 1 21.27 53 VAL B CA 1
ATOM 3353 C C . VAL B 1 53 ? 7.273 31.969 -26 1 21.27 53 VAL B C 1
ATOM 3355 O O . VAL B 1 53 ? 6.367 32.5 -25.344 1 21.27 53 VAL B O 1
ATOM 3358 N N . PRO B 1 54 ? 6.969 31.766 -27.25 1 24.16 54 PRO B N 1
ATOM 3359 C CA . PRO B 1 54 ? 5.547 31.531 -27.516 1 24.16 54 PRO B CA 1
ATOM 3360 C C . PRO B 1 54 ? 4.848 30.812 -26.359 1 24.16 54 PRO B C 1
ATOM 3362 O O . PRO B 1 54 ? 5.48 30.062 -25.609 1 24.16 54 PRO B O 1
ATOM 3365 N N . PRO B 1 55 ? 3.926 31.5 -25.828 1 22.95 55 PRO B N 1
ATOM 3366 C CA . PRO B 1 55 ? 3.17 30.906 -24.719 1 22.95 55 PRO B CA 1
ATOM 3367 C C . PRO B 1 55 ? 2.908 29.406 -24.922 1 22.95 55 PRO B C 1
ATOM 3369 O O . PRO B 1 55 ? 2.877 28.922 -26.047 1 22.95 55 PRO B O 1
ATOM 3372 N N . LEU B 1 56 ? 3.484 28.766 -24.156 1 23.75 56 LEU B N 1
ATOM 3373 C CA . LEU B 1 56 ? 3.26 27.328 -24.188 1 23.75 56 LEU B CA 1
ATOM 3374 C C . LEU B 1 56 ? 1.839 27 -24.641 1 23.75 56 LEU B C 1
ATOM 3376 O O . LEU B 1 56 ? 0.882 27.203 -23.891 1 23.75 56 LEU B O 1
ATOM 3380 N N . ARG B 1 57 ? 1.436 27.375 -25.844 1 25.84 57 ARG B N 1
ATOM 3381 C CA . ARG B 1 57 ? 0.122 27.453 -26.469 1 25.84 57 ARG B CA 1
ATOM 3382 C C . ARG B 1 57 ? -0.708 26.219 -26.172 1 25.84 57 ARG B C 1
ATOM 3384 O O . ARG B 1 57 ? -1.937 26.25 -26.266 1 25.84 57 ARG B O 1
ATOM 3391 N N . GLY B 1 58 ? 0.024 25.188 -26.344 1 25.31 58 GLY B N 1
ATOM 3392 C CA . GLY B 1 58 ? -0.845 24.047 -26.516 1 25.31 58 GLY B CA 1
ATOM 3393 C C . GLY B 1 58 ? -1.71 23.766 -25.312 1 25.31 58 GLY B C 1
ATOM 3394 O O . GLY B 1 58 ? -2.492 22.812 -25.297 1 25.31 58 GLY B O 1
ATOM 3395 N N . LEU B 1 59 ? -1.161 24.125 -24.156 1 24.55 59 LEU B N 1
ATOM 3396 C CA . LEU B 1 59 ? -2.055 24.062 -23 1 24.55 59 LEU B CA 1
ATOM 3397 C C . LEU B 1 59 ? -3.191 25.062 -23.141 1 24.55 59 LEU B C 1
ATOM 3399 O O . LEU B 1 59 ? -3.902 25.344 -22.172 1 24.55 59 LEU B O 1
ATOM 3403 N N . GLU B 1 60 ? -3.115 25.844 -24.172 1 26.22 60 GLU B N 1
ATOM 3404 C CA . GLU B 1 60 ? -4.086 26.938 -24.188 1 26.22 60 GLU B CA 1
ATOM 3405 C C . GLU B 1 60 ? -5.512 26.406 -24.062 1 26.22 60 GLU B C 1
ATOM 3407 O O . GLU B 1 60 ? -6.324 26.953 -23.312 1 26.22 60 GLU B O 1
ATOM 3412 N N . GLY B 1 61 ? -5.953 25.719 -25.172 1 28.16 61 GLY B N 1
ATOM 3413 C CA . GLY B 1 61 ? -7.387 25.688 -25.406 1 28.16 61 GLY B CA 1
ATOM 3414 C C . GLY B 1 61 ? -8.125 24.766 -24.453 1 28.16 61 GLY B C 1
ATOM 3415 O O . GLY B 1 61 ? -9.32 24.5 -24.625 1 28.16 61 GLY B O 1
ATOM 3416 N N . ALA B 1 62 ? -7.539 23.656 -24.078 1 25.41 62 ALA B N 1
ATOM 3417 C CA . ALA B 1 62 ? -8.57 23 -23.281 1 25.41 62 ALA B CA 1
ATOM 3418 C C . ALA B 1 62 ? -9 23.859 -22.109 1 25.41 62 ALA B C 1
ATOM 3420 O O . ALA B 1 62 ? -8.219 24.094 -21.172 1 25.41 62 ALA B O 1
ATOM 3421 N N . ARG B 1 63 ? -9.656 24.859 -22.297 1 26.88 63 ARG B N 1
ATOM 3422 C CA . ARG B 1 63 ? -10.461 25.578 -21.312 1 26.88 63 ARG B CA 1
ATOM 3423 C C . ARG B 1 63 ? -10.945 24.641 -20.219 1 26.88 63 ARG B C 1
ATOM 3425 O O . ARG B 1 63 ? -11.773 23.75 -20.469 1 26.88 63 ARG B O 1
ATOM 3432 N N . LEU B 1 64 ? -9.969 24.141 -19.438 1 27.09 64 LEU B N 1
ATOM 3433 C CA . LEU B 1 64 ? -10.492 23.531 -18.234 1 27.09 64 LEU B CA 1
ATOM 3434 C C . LEU B 1 64 ? -11.781 24.203 -17.781 1 27.09 64 LEU B C 1
ATOM 3436 O O . LEU B 1 64 ? -11.773 25.391 -17.422 1 27.09 64 LEU B O 1
ATOM 3440 N N . ALA B 1 65 ? -12.773 23.859 -18.406 1 29.17 65 ALA B N 1
ATOM 3441 C CA . ALA B 1 65 ? -14.102 24.375 -18.062 1 29.17 65 ALA B CA 1
ATOM 3442 C C . ALA B 1 65 ? -14.219 24.656 -16.562 1 29.17 65 ALA B C 1
ATOM 3444 O O . ALA B 1 65 ? -13.516 24.047 -15.766 1 29.17 65 ALA B O 1
ATOM 3445 N N . SER B 1 66 ? -14.773 25.688 -16.094 1 29.69 66 SER B N 1
ATOM 3446 C CA . SER B 1 66 ? -14.953 26.219 -14.75 1 29.69 66 SER B CA 1
ATOM 3447 C C . SER B 1 66 ? -15.266 25.109 -13.75 1 29.69 66 SER B C 1
ATOM 3449 O O . SER B 1 66 ? -16.281 24.422 -13.875 1 29.69 66 SER B O 1
ATOM 3451 N N . PRO B 1 67 ? -14.398 24.375 -13.305 1 32.44 67 PRO B N 1
ATOM 3452 C CA . PRO B 1 67 ? -14.414 23.234 -12.398 1 32.44 67 PRO B CA 1
ATOM 3453 C C . PRO B 1 67 ? -15.344 23.438 -11.203 1 32.44 67 PRO B C 1
ATOM 3455 O O . PRO B 1 67 ? -15.383 22.609 -10.297 1 32.44 67 PRO B O 1
ATOM 3458 N N . ARG B 1 68 ? -15.883 24.562 -11.031 1 33.62 68 ARG B N 1
ATOM 3459 C CA . ARG B 1 68 ? -16.734 25 -9.938 1 33.62 68 ARG B CA 1
ATOM 3460 C C . ARG B 1 68 ? -17.953 24.094 -9.781 1 33.62 68 ARG B C 1
ATOM 3462 O O . ARG B 1 68 ? -18.375 23.797 -8.664 1 33.62 68 ARG B O 1
ATOM 3469 N N . SER B 1 69 ? -18.5 23.734 -10.945 1 34.53 69 SER B N 1
ATOM 3470 C CA . SER B 1 69 ? -19.875 23.219 -10.898 1 34.53 69 SER B CA 1
ATOM 3471 C C . SER B 1 69 ? -19.891 21.75 -10.445 1 34.53 69 SER B C 1
ATOM 3473 O O . SER B 1 69 ? -20.781 21.359 -9.68 1 34.53 69 SER B O 1
ATOM 3475 N N . LEU B 1 70 ? -18.969 21.031 -10.953 1 35.41 70 LEU B N 1
ATOM 3476 C CA . LEU B 1 70 ? -19.078 19.594 -10.688 1 35.41 70 LEU B CA 1
ATOM 3477 C C . LEU B 1 70 ? -18.656 19.281 -9.25 1 35.41 70 LEU B C 1
ATOM 3479 O O . LEU B 1 70 ? -19.281 18.438 -8.594 1 35.41 70 LEU B O 1
ATOM 3483 N N . THR B 1 71 ? -17.656 19.969 -8.742 1 38.66 71 THR B N 1
ATOM 3484 C CA . THR B 1 71 ? -17.109 19.75 -7.41 1 38.66 71 THR B CA 1
ATOM 3485 C C . THR B 1 71 ? -18.125 20.125 -6.34 1 38.66 71 THR B C 1
ATOM 3487 O O . THR B 1 71 ? -18.297 19.406 -5.352 1 38.66 71 THR B O 1
ATOM 3490 N N . THR B 1 72 ? -18.734 21.188 -6.586 1 40.56 72 THR B N 1
ATOM 3491 C CA . THR B 1 72 ? -19.734 21.672 -5.645 1 40.56 72 THR B CA 1
ATOM 3492 C C . THR B 1 72 ? -20.906 20.688 -5.539 1 40.56 72 THR B C 1
ATOM 3494 O O . THR B 1 72 ? -21.391 20.406 -4.445 1 40.56 72 THR B O 1
ATOM 3497 N N . ALA B 1 73 ? -21.188 20.125 -6.598 1 42.47 73 ALA B N 1
ATOM 3498 C CA . ALA B 1 73 ? -22.312 19.203 -6.582 1 42.47 73 ALA B CA 1
ATOM 3499 C C . ALA B 1 73 ? -21.969 17.906 -5.852 1 42.47 73 ALA B C 1
ATOM 3501 O O . ALA B 1 73 ? -22.781 17.359 -5.109 1 42.47 73 ALA B O 1
ATOM 3502 N N . LEU B 1 74 ? -20.781 17.469 -6.02 1 43.88 74 LEU B N 1
ATOM 3503 C CA . LEU B 1 74 ? -20.391 16.219 -5.375 1 43.88 74 LEU B CA 1
ATOM 3504 C C . LEU B 1 74 ? -20.25 16.406 -3.869 1 43.88 74 LEU B C 1
ATOM 3506 O O . LEU B 1 74 ? -20.672 15.555 -3.092 1 43.88 74 LEU B O 1
ATOM 3510 N N . ILE B 1 75 ? -19.75 17.531 -3.547 1 43.44 75 ILE B N 1
ATOM 3511 C CA . ILE B 1 75 ? -19.641 17.906 -2.139 1 43.44 75 ILE B CA 1
ATOM 3512 C C . ILE B 1 75 ? -21.047 18.094 -1.552 1 43.44 75 ILE B C 1
ATOM 3514 O O . ILE B 1 75 ? -21.328 17.641 -0.442 1 43.44 75 ILE B O 1
ATOM 3518 N N . ALA B 1 76 ? -21.844 18.703 -2.365 1 43.38 76 ALA B N 1
ATOM 3519 C CA . ALA B 1 76 ? -23.219 18.906 -1.908 1 43.38 76 ALA B CA 1
ATOM 3520 C C . ALA B 1 76 ? -23.906 17.578 -1.624 1 43.38 76 ALA B C 1
ATOM 3522 O O . ALA B 1 76 ? -24.594 17.422 -0.606 1 43.38 76 ALA B O 1
ATOM 3523 N N . ARG B 1 77 ? -23.625 16.734 -2.488 1 45.28 77 ARG B N 1
ATOM 3524 C CA . ARG B 1 77 ? -24.25 15.422 -2.318 1 45.28 77 ARG B CA 1
ATOM 3525 C C . ARG B 1 77 ? -23.641 14.68 -1.134 1 45.28 77 ARG B C 1
ATOM 3527 O O . ARG B 1 77 ? -24.344 14 -0.391 1 45.28 77 ARG B O 1
ATOM 3534 N N . ALA B 1 78 ? -22.391 14.836 -1.109 1 42.28 78 ALA B N 1
ATOM 3535 C CA . ALA B 1 78 ? -21.719 14.102 -0.042 1 42.28 78 ALA B CA 1
ATOM 3536 C C . ALA B 1 78 ? -22.062 14.68 1.327 1 42.28 78 ALA B C 1
ATOM 3538 O O . ALA B 1 78 ? -22.109 13.953 2.32 1 42.28 78 ALA B O 1
ATOM 3539 N N . THR B 1 79 ? -22.281 16.062 1.35 1 43.84 79 THR B N 1
ATOM 3540 C CA . THR B 1 79 ? -22.594 16.734 2.607 1 43.84 79 THR B CA 1
ATOM 3541 C C . THR B 1 79 ? -24.109 16.938 2.756 1 43.84 79 THR B C 1
ATOM 3543 O O . THR B 1 79 ? -24.578 17.484 3.756 1 43.84 79 THR B O 1
ATOM 3546 N N . ASN B 1 80 ? -24.922 16.328 2.062 1 46.22 80 ASN B N 1
ATOM 3547 C CA . ASN B 1 80 ? -26.359 16.578 2.016 1 46.22 80 ASN B CA 1
ATOM 3548 C C . ASN B 1 80 ? -26.672 18.078 2.104 1 46.22 80 ASN B C 1
ATOM 3550 O O . ASN B 1 80 ? -27.672 18.469 2.711 1 46.22 80 ASN B O 1
ATOM 3554 N N . LYS B 1 81 ? -25.812 19.094 1.868 1 45.06 81 LYS B N 1
ATOM 3555 C CA . LYS B 1 81 ? -26.125 20.516 1.904 1 45.06 81 LYS B CA 1
ATOM 3556 C C . LYS B 1 81 ? -26.203 21.094 0.495 1 45.06 81 LYS B C 1
AT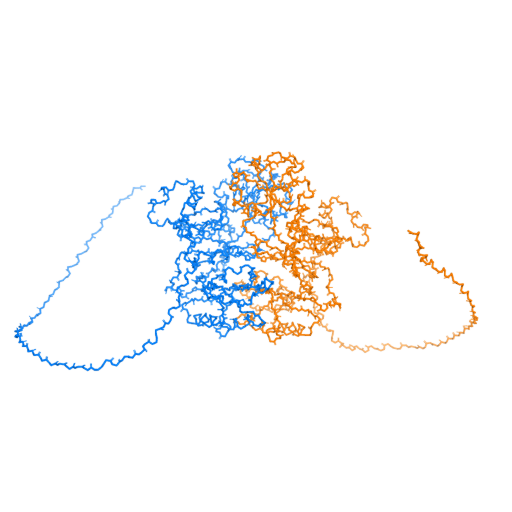OM 3558 O O . LYS B 1 81 ? -25.641 20.531 -0.444 1 45.06 81 LYS B O 1
ATOM 3563 N N . THR B 1 82 ? -27.188 22.141 0.235 1 45.5 82 THR B N 1
ATOM 3564 C CA . THR B 1 82 ? -27.391 22.859 -1.021 1 45.5 82 THR B CA 1
ATOM 3565 C C . THR B 1 82 ? -26.188 23.719 -1.364 1 45.5 82 THR B C 1
ATOM 3567 O O . THR B 1 82 ? -25.406 24.078 -0.482 1 45.5 82 THR B O 1
ATOM 3570 N N . LEU B 1 83 ? -25.828 24 -2.674 1 44.94 83 LEU B N 1
ATOM 3571 C CA . LEU B 1 83 ? -24.75 24.859 -3.184 1 44.94 83 LEU B CA 1
ATOM 3572 C C . LEU B 1 83 ? -24.812 26.234 -2.541 1 44.94 83 LEU B C 1
ATOM 3574 O O . LEU B 1 83 ? -23.781 26.828 -2.225 1 44.94 83 LEU B O 1
ATOM 3578 N N . ASP B 1 84 ? -26 26.844 -2.541 1 48.03 84 ASP B N 1
ATOM 3579 C CA . ASP B 1 84 ? -26.219 28.156 -1.946 1 48.03 84 ASP B CA 1
ATOM 3580 C C . ASP B 1 84 ? -25.719 28.188 -0.502 1 48.03 84 ASP B C 1
ATOM 3582 O O . ASP B 1 84 ? -25.125 29.188 -0.072 1 48.03 84 ASP B O 1
ATOM 3586 N N . GLU B 1 85 ? -26 27.156 0.192 1 48.88 85 GLU B N 1
ATOM 3587 C CA . GLU B 1 85 ? -25.547 27.078 1.582 1 48.88 85 GLU B CA 1
ATOM 3588 C C . GLU B 1 85 ? -24.031 26.953 1.675 1 48.88 85 GLU B C 1
ATOM 3590 O O . GLU B 1 85 ? -23.422 27.438 2.631 1 48.88 85 GLU B O 1
ATOM 3595 N N . LEU B 1 86 ? -23.469 26.328 0.701 1 44.38 86 LEU B N 1
ATOM 3596 C CA . LEU B 1 86 ? -22.016 26.219 0.636 1 44.38 86 LEU B CA 1
ATOM 3597 C C . LEU B 1 86 ? -21.391 27.547 0.235 1 44.38 86 LEU B C 1
ATOM 3599 O O . LEU B 1 86 ? -20.281 27.875 0.676 1 44.38 86 LEU B O 1
ATOM 3603 N N . ASN B 1 87 ? -21.812 28.266 -0.671 1 42.44 87 ASN B N 1
ATOM 3604 C CA . ASN B 1 87 ? -21.344 29.547 -1.158 1 42.44 87 ASN B CA 1
ATOM 3605 C C . ASN B 1 87 ? -21.547 30.656 -0.126 1 42.44 87 ASN B C 1
ATOM 3607 O O . ASN B 1 87 ? -20.938 31.719 -0.211 1 42.44 87 ASN B O 1
ATOM 3611 N N . MET B 1 88 ? -22.703 30.781 0.455 1 39.16 88 MET B N 1
ATOM 3612 C CA . MET B 1 88 ? -22.984 31.938 1.308 1 39.16 88 MET B CA 1
ATOM 3613 C C . MET B 1 88 ? -21.953 32.031 2.434 1 39.16 88 MET B C 1
ATOM 3615 O O . MET B 1 88 ? -21.984 33 3.217 1 39.16 88 MET B O 1
ATOM 3619 N N . SER B 1 89 ? -21.547 30.969 3.135 1 38.25 89 SER B N 1
ATOM 3620 C CA . SER B 1 89 ? -20.672 31.281 4.25 1 38.25 89 SER B CA 1
ATOM 3621 C C . SER B 1 89 ? -19.297 31.766 3.76 1 38.25 89 SER B C 1
ATOM 3623 O O . SER B 1 89 ? -18.625 31.062 3.006 1 38.25 89 SER B O 1
ATOM 3625 N N . SER B 1 90 ? -18.906 33.062 3.635 1 41.47 90 SER B N 1
ATOM 3626 C CA . SER B 1 90 ? -17.688 33.844 3.428 1 41.47 90 SER B CA 1
ATOM 3627 C C . SER B 1 90 ? -16.453 33.062 3.85 1 41.47 90 SER B C 1
ATOM 3629 O O . SER B 1 90 ? -15.367 33.281 3.299 1 41.47 90 SER B O 1
ATOM 3631 N N . LYS B 1 91 ? -16.125 32.969 5.234 1 45.31 91 LYS B N 1
ATOM 3632 C CA . LYS B 1 91 ? -14.969 32.531 6.008 1 45.31 91 LYS B CA 1
ATOM 3633 C C . LYS B 1 91 ? -14.711 31.031 5.785 1 45.31 91 LYS B C 1
ATOM 3635 O O . LYS B 1 91 ? -15.648 30.234 5.758 1 45.31 91 LYS B O 1
ATOM 3640 N N . SER B 1 92 ? -13.664 30.625 5.105 1 56.91 92 SER B N 1
ATOM 3641 C CA . SER B 1 92 ? -13.328 29.219 4.957 1 56.91 92 SER B CA 1
ATOM 3642 C C . SER B 1 92 ? -13.812 28.391 6.148 1 56.91 92 SER B C 1
ATOM 3644 O O . SER B 1 92 ? -13.555 28.75 7.301 1 56.91 92 SER B O 1
ATOM 3646 N N . PRO B 1 93 ? -14.914 27.594 5.961 1 68 93 PRO B N 1
ATOM 3647 C CA . PRO B 1 93 ? -15.453 26.812 7.07 1 68 93 PRO B CA 1
ATOM 3648 C C . PRO B 1 93 ? -14.375 26.047 7.836 1 68 93 PRO B C 1
ATOM 3650 O O . PRO B 1 93 ? -13.359 25.656 7.254 1 68 93 PRO B O 1
ATOM 3653 N N . ASN B 1 94 ? -14.203 26.359 9.07 1 89.56 94 ASN B N 1
ATOM 3654 C CA . ASN B 1 94 ? -13.359 25.609 10 1 89.56 94 ASN B CA 1
ATOM 3655 C C . ASN B 1 94 ? -13.586 24.109 9.883 1 89.56 94 ASN B C 1
ATOM 3657 O O . ASN B 1 94 ? -14.047 23.469 10.836 1 89.56 94 ASN B O 1
ATOM 3661 N N . ARG B 1 95 ? -13.352 23.609 8.547 1 96.25 95 ARG B N 1
ATOM 3662 C CA . ARG B 1 95 ? -13.578 22.203 8.25 1 96.25 95 ARG B CA 1
ATOM 3663 C C . ARG B 1 95 ? -12.273 21.5 7.879 1 96.25 95 ARG B C 1
ATOM 3665 O O . ARG B 1 95 ? -11.352 22.141 7.363 1 96.25 95 ARG B O 1
ATOM 3672 N N . VAL B 1 96 ? -12.234 20.234 8.156 1 98 96 VAL B N 1
ATOM 3673 C CA . VAL B 1 96 ? -11.109 19.391 7.777 1 98 96 VAL B CA 1
ATOM 3674 C C . VAL B 1 96 ? -11.609 18.203 6.945 1 98 96 VAL B C 1
ATOM 3676 O O . VAL B 1 96 ? -12.406 17.406 7.426 1 98 96 VAL B O 1
ATOM 3679 N N . ALA B 1 97 ? -11.125 18.172 5.711 1 98.12 97 ALA B N 1
ATOM 3680 C CA . ALA B 1 97 ? -11.539 17.109 4.797 1 98.12 97 ALA B CA 1
ATOM 3681 C C . ALA B 1 97 ? -10.758 15.82 5.059 1 98.12 97 ALA B C 1
ATOM 3683 O O . ALA B 1 97 ? -9.57 15.867 5.383 1 98.12 97 ALA B O 1
ATOM 3684 N N . TYR B 1 98 ? -11.375 14.68 4.98 1 97.56 98 TYR B N 1
ATOM 3685 C CA . TYR B 1 98 ? -10.773 13.359 5.07 1 97.56 98 TYR B CA 1
ATOM 3686 C C . TYR B 1 98 ? -11.484 12.367 4.16 1 97.56 98 TYR B C 1
ATOM 3688 O O . TYR B 1 98 ? -12.633 12.594 3.762 1 97.56 98 TYR B O 1
ATOM 3696 N N . GLN B 1 99 ? -10.781 11.344 3.74 1 95.25 99 GLN B N 1
ATOM 3697 C CA . GLN B 1 99 ? -11.422 10.297 2.941 1 95.25 99 GLN B CA 1
ATOM 3698 C C . GLN B 1 99 ? -12.078 9.25 3.83 1 95.25 99 GLN B C 1
ATOM 3700 O O . GLN B 1 99 ? -11.422 8.648 4.68 1 95.25 99 GLN B O 1
ATOM 3705 N N . GLY B 1 100 ? -13.266 9.016 3.721 1 92.94 100 GLY B N 1
ATOM 3706 C CA . GLY B 1 100 ? -14.008 8.039 4.5 1 92.94 100 GLY B CA 1
ATOM 3707 C C . GLY B 1 100 ? -15.312 8.57 5.043 1 92.94 100 GLY B C 1
ATOM 3708 O O . GLY B 1 100 ? -15.781 9.633 4.621 1 92.94 100 GLY B O 1
ATOM 3709 N N . VAL B 1 101 ? -15.953 7.785 5.926 1 92.94 101 VAL B N 1
ATOM 3710 C CA . VAL B 1 101 ? -17.219 8.141 6.559 1 92.94 101 VAL B CA 1
ATOM 3711 C C . VAL B 1 101 ? -17.016 8.328 8.062 1 92.94 101 VAL B C 1
ATOM 3713 O O . VAL B 1 101 ? -15.984 7.93 8.609 1 92.94 101 VAL B O 1
ATOM 3716 N N . PRO B 1 102 ? -17.984 9.047 8.703 1 94.81 102 PRO B N 1
ATOM 3717 C CA . PRO B 1 102 ? -17.844 9.188 10.156 1 94.81 102 PRO B CA 1
ATOM 3718 C C . PRO B 1 102 ? -17.656 7.848 10.867 1 94.81 102 PRO B C 1
ATOM 3720 O O . PRO B 1 102 ? -18.328 6.867 10.531 1 94.81 102 PRO B O 1
ATOM 3723 N N . GLY B 1 103 ? -16.719 7.789 11.734 1 95.31 103 GLY B N 1
ATOM 3724 C CA . GLY B 1 103 ? -16.375 6.562 12.438 1 95.31 103 GLY B CA 1
ATOM 3725 C C . GLY B 1 103 ? -15.148 5.871 11.891 1 95.31 103 GLY B C 1
ATOM 3726 O O . GLY B 1 103 ? -14.609 4.965 12.523 1 95.31 103 GLY B O 1
ATOM 3727 N N . ALA B 1 104 ? -14.688 6.312 10.719 1 96.19 104 ALA B N 1
ATOM 3728 C CA . ALA B 1 104 ? -13.508 5.727 10.078 1 96.19 104 ALA B CA 1
ATOM 3729 C C . ALA B 1 104 ? -12.227 6.141 10.805 1 96.19 104 ALA B C 1
ATOM 3731 O O . ALA B 1 104 ? -12.211 7.148 11.516 1 96.19 104 ALA B O 1
ATOM 3732 N N . TYR B 1 105 ? -11.188 5.422 10.656 1 95.81 105 TYR B N 1
ATOM 3733 C CA . TYR B 1 105 ? -9.883 5.762 11.219 1 95.81 105 TYR B CA 1
ATOM 3734 C C . TYR B 1 105 ? -9.383 7.09 10.672 1 95.81 105 TYR B C 1
ATOM 3736 O O . TYR B 1 105 ? -8.703 7.84 11.375 1 95.81 105 TYR B O 1
ATOM 3744 N N . SER B 1 106 ? -9.719 7.371 9.453 1 97 106 SER B N 1
ATOM 3745 C CA . SER B 1 106 ? -9.336 8.648 8.859 1 97 106 SER B CA 1
ATOM 3746 C C . SER B 1 106 ? -10 9.812 9.578 1 97 106 SER B C 1
ATOM 3748 O O . SER B 1 106 ? -9.422 10.898 9.688 1 97 106 SER B O 1
ATOM 3750 N N . GLU B 1 107 ? -11.211 9.594 10.016 1 96.62 107 GLU B N 1
ATOM 3751 C CA . GLU B 1 107 ? -11.836 10.641 10.805 1 96.62 107 GLU B CA 1
ATOM 3752 C C . GLU B 1 107 ? -11.109 10.859 12.125 1 96.62 107 GLU B C 1
ATOM 3754 O O . GLU B 1 107 ? -10.93 11.992 12.57 1 96.62 107 GLU B O 1
ATOM 3759 N N . MET B 1 108 ? -10.734 9.766 12.711 1 95.81 108 MET B N 1
ATOM 3760 C CA . MET B 1 108 ? -9.961 9.859 13.945 1 95.81 108 MET B CA 1
ATOM 3761 C C . MET B 1 108 ? -8.688 10.672 13.727 1 95.81 108 MET B C 1
ATOM 3763 O O . MET B 1 108 ? -8.344 11.523 14.547 1 95.81 108 MET B O 1
ATOM 3767 N N . ALA B 1 109 ? -8.055 10.406 12.641 1 96.88 109 ALA B N 1
ATOM 3768 C CA . ALA B 1 109 ? -6.852 11.156 12.289 1 96.88 109 ALA B CA 1
ATOM 3769 C C . ALA B 1 109 ? -7.16 12.641 12.102 1 96.88 109 ALA B C 1
ATOM 3771 O O . ALA B 1 109 ? -6.41 13.5 12.57 1 96.88 109 ALA B O 1
ATOM 3772 N N . ALA B 1 110 ? -8.234 12.922 11.43 1 97.5 110 ALA B N 1
ATOM 3773 C CA . ALA B 1 110 ? -8.641 14.305 11.188 1 97.5 110 ALA B CA 1
ATOM 3774 C C . ALA B 1 110 ? -8.922 15.031 12.5 1 97.5 110 ALA B C 1
ATOM 3776 O O . ALA B 1 110 ? -8.484 16.172 12.688 1 97.5 110 ALA B O 1
ATOM 3777 N N . ARG B 1 111 ? -9.602 14.391 13.391 1 95.81 111 ARG B N 1
ATOM 3778 C CA . ARG B 1 111 ? -9.945 14.992 14.68 1 95.81 111 ARG B CA 1
ATOM 3779 C C . ARG B 1 111 ? -8.703 15.195 15.531 1 95.81 111 ARG B C 1
ATOM 3781 O O . ARG B 1 111 ? -8.602 16.188 16.266 1 95.81 111 ARG B O 1
ATOM 3788 N N . LYS B 1 112 ? -7.832 14.25 15.438 1 94.75 112 LYS B N 1
ATOM 3789 C CA . LYS B 1 112 ? -6.582 14.352 16.188 1 94.75 112 LYS B CA 1
ATOM 3790 C C . LYS B 1 112 ? -5.723 15.5 15.664 1 94.75 112 LYS B C 1
ATOM 3792 O O . LYS B 1 112 ? -5.172 16.281 16.453 1 94.75 112 LYS B O 1
ATOM 3797 N N . ALA B 1 113 ? -5.664 15.672 14.375 1 95.56 113 ALA B N 1
ATOM 3798 C CA . ALA B 1 113 ? -4.824 16.688 13.742 1 95.56 113 ALA B CA 1
ATOM 3799 C C . ALA B 1 113 ? -5.465 18.062 13.836 1 95.56 113 ALA B C 1
ATOM 3801 O O . ALA B 1 113 ? -4.762 19.078 13.883 1 95.56 113 ALA B O 1
ATOM 3802 N N . CYS B 1 114 ? -6.805 18.078 13.773 1 96 114 CYS B N 1
ATOM 3803 C CA . CYS B 1 114 ? -7.566 19.312 13.82 1 96 114 CYS B CA 1
ATOM 3804 C C . CYS B 1 114 ? -8.719 19.219 14.812 1 96 114 CYS B C 1
ATOM 3806 O O . CYS B 1 114 ? -9.883 19.203 14.422 1 96 114 CYS B O 1
ATOM 3808 N N . PRO B 1 115 ? -8.43 19.344 16.062 1 93.69 115 PRO B N 1
ATOM 3809 C CA . PRO B 1 115 ? -9.461 19.109 17.094 1 93.69 115 PRO B CA 1
ATOM 3810 C C . PRO B 1 115 ? -10.578 20.141 17.047 1 93.69 115 PRO B C 1
ATOM 3812 O O . PRO B 1 115 ? -11.711 19.844 17.422 1 93.69 115 PRO B O 1
ATOM 3815 N N . ASP B 1 116 ? -10.383 21.312 16.547 1 93.62 116 ASP B N 1
ATOM 3816 C CA . ASP B 1 116 ? -11.367 22.391 16.578 1 93.62 116 ASP B CA 1
ATOM 3817 C C . ASP B 1 116 ? -12.102 22.5 15.242 1 93.62 116 ASP B C 1
ATOM 3819 O O . ASP B 1 116 ? -12.906 23.406 15.047 1 93.62 116 ASP B O 1
ATOM 3823 N N . CYS B 1 117 ? -11.828 21.609 14.344 1 95.69 117 CYS B N 1
ATOM 3824 C CA . CYS B 1 117 ? -12.438 21.672 13.023 1 95.69 117 CYS B CA 1
ATOM 3825 C C . CYS B 1 117 ? -13.562 20.656 12.883 1 95.69 117 CYS B C 1
ATOM 3827 O O . CYS B 1 117 ? -13.547 19.625 13.547 1 95.69 117 CYS B O 1
ATOM 3829 N N . GLU B 1 118 ? -14.469 21.031 12.109 1 95.5 118 GLU B N 1
ATOM 3830 C CA . GLU B 1 118 ? -15.523 20.094 11.75 1 95.5 118 GLU B CA 1
ATOM 3831 C C . GLU B 1 118 ? -15.062 19.141 10.648 1 95.5 118 GLU B C 1
ATOM 3833 O O . GLU B 1 118 ? -14.641 19.594 9.578 1 95.5 118 GLU B O 1
ATOM 3838 N N . PRO B 1 119 ? -15.164 17.859 10.898 1 96.25 119 PRO B N 1
ATOM 3839 C CA . PRO B 1 119 ? -14.742 16.922 9.867 1 96.25 119 PRO B CA 1
ATOM 3840 C C . PRO B 1 119 ? -15.656 16.922 8.641 1 96.25 119 PRO B C 1
ATOM 3842 O O . PRO B 1 119 ? -16.875 17.047 8.773 1 96.25 119 PRO B O 1
ATOM 3845 N N . LEU B 1 120 ? -15.07 16.891 7.496 1 96.88 120 LEU B N 1
ATOM 3846 C CA . LEU B 1 120 ? -15.766 16.828 6.219 1 96.88 120 LEU B CA 1
ATOM 3847 C C . LEU B 1 120 ? -15.461 15.516 5.496 1 96.88 120 LEU B C 1
ATOM 3849 O O . LEU B 1 120 ? -14.398 15.375 4.887 1 96.88 120 LEU B O 1
ATOM 3853 N N . PRO B 1 121 ? -16.375 14.555 5.594 1 95.94 121 PRO B N 1
ATOM 3854 C CA . PRO B 1 121 ? -16.156 13.266 4.926 1 95.94 121 PRO B CA 1
ATOM 3855 C C . PRO B 1 121 ? -16.125 13.391 3.404 1 95.94 121 PRO B C 1
ATOM 3857 O O . PRO B 1 121 ? -16.906 14.141 2.828 1 95.94 121 PRO B O 1
ATOM 3860 N N . CYS B 1 122 ? -15.141 12.75 2.785 1 94.12 122 CYS B N 1
ATOM 3861 C CA . CYS B 1 122 ? -15 12.672 1.335 1 94.12 122 CYS B CA 1
ATOM 3862 C C . CYS B 1 122 ? -14.945 11.219 0.869 1 94.12 122 CYS B C 1
ATOM 3864 O O . CYS B 1 122 ? -14.32 10.383 1.52 1 94.12 122 CYS B O 1
ATOM 3866 N N . ASP B 1 123 ? -15.453 10.898 -0.265 1 86.44 123 ASP B N 1
ATOM 3867 C CA . ASP B 1 123 ? -15.555 9.523 -0.756 1 86.44 123 ASP B CA 1
ATOM 3868 C C . ASP B 1 123 ? -14.211 9.047 -1.311 1 86.44 123 ASP B C 1
ATOM 3870 O O . ASP B 1 123 ? -13.922 7.848 -1.304 1 86.44 123 ASP B O 1
ATOM 3874 N N . GLN B 1 124 ? -13.484 10.031 -1.817 1 89.5 124 GLN B N 1
ATOM 3875 C CA . GLN B 1 124 ? -12.211 9.711 -2.455 1 89.5 124 GLN B CA 1
ATOM 3876 C C . GLN B 1 124 ? -11.109 10.664 -1.999 1 89.5 124 GLN B C 1
ATOM 3878 O O . GLN B 1 124 ? -11.398 11.773 -1.536 1 89.5 124 GLN B O 1
ATOM 3883 N N . PHE B 1 125 ? -9.891 10.203 -2.168 1 93.75 125 PHE B N 1
ATOM 3884 C CA . PHE B 1 125 ? -8.758 11.055 -1.824 1 93.75 125 PHE B CA 1
ATOM 3885 C C . PHE B 1 125 ? -8.805 12.359 -2.607 1 93.75 125 PHE B C 1
ATOM 3887 O O . PHE B 1 125 ? -8.633 13.438 -2.035 1 93.75 125 PHE B O 1
ATOM 3894 N N . GLU B 1 126 ? -9.07 12.234 -3.848 1 91.94 126 GLU B N 1
ATOM 3895 C CA . GLU B 1 126 ? -9.023 13.414 -4.715 1 91.94 126 GLU B CA 1
ATOM 3896 C C . GLU B 1 126 ? -10.086 14.43 -4.324 1 91.94 126 GLU B C 1
ATOM 3898 O O . GLU B 1 126 ? -9.875 15.641 -4.445 1 91.94 126 GLU B O 1
ATOM 3903 N N . VAL B 1 127 ? -11.188 13.945 -3.83 1 92.94 127 VAL B N 1
ATOM 3904 C CA . VAL B 1 127 ? -12.258 14.844 -3.408 1 92.94 127 VAL B CA 1
ATOM 3905 C C . VAL B 1 127 ? -11.789 15.688 -2.225 1 92.94 127 VAL B C 1
ATOM 3907 O O . VAL B 1 127 ? -12.141 16.859 -2.111 1 92.94 127 VAL B O 1
ATOM 3910 N N . ALA B 1 128 ? -11 15.117 -1.401 1 96.62 128 ALA B N 1
ATOM 3911 C CA . ALA B 1 128 ? -10.438 15.867 -0.283 1 96.62 128 ALA B CA 1
ATOM 3912 C C . ALA B 1 128 ? -9.484 16.953 -0.777 1 96.62 128 ALA B C 1
ATOM 3914 O O . ALA B 1 128 ? -9.484 18.078 -0.255 1 96.62 128 ALA B O 1
ATOM 3915 N N . PHE B 1 129 ? -8.68 16.672 -1.84 1 96.44 129 PHE B N 1
ATOM 3916 C CA . PHE B 1 129 ? -7.801 17.656 -2.447 1 96.44 129 PHE B CA 1
ATOM 3917 C C . PHE B 1 129 ? -8.609 18.781 -3.084 1 96.44 129 PHE B C 1
ATOM 3919 O O . PHE B 1 129 ? -8.281 19.969 -2.922 1 96.44 129 PHE B O 1
ATOM 3926 N N . GLN B 1 130 ? -9.664 18.359 -3.686 1 94 130 GLN B N 1
ATOM 3927 C CA . GLN B 1 130 ? -10.539 19.344 -4.332 1 94 130 GLN B CA 1
ATOM 3928 C C . GLN B 1 130 ? -11.219 20.234 -3.305 1 94 130 GLN B C 1
ATOM 3930 O O . GLN B 1 130 ? -11.352 21.438 -3.516 1 94 130 GLN B O 1
ATOM 3935 N N . ALA B 1 131 ? -11.594 19.625 -2.207 1 94.69 131 ALA B N 1
ATOM 3936 C CA . ALA B 1 131 ? -12.242 20.406 -1.152 1 94.69 131 ALA B CA 1
ATOM 3937 C C . ALA B 1 131 ? -11.328 21.516 -0.647 1 94.69 131 ALA B C 1
ATOM 3939 O O . ALA B 1 131 ? -11.781 22.625 -0.378 1 94.69 131 ALA B O 1
ATOM 3940 N N . LEU B 1 132 ? -10.148 21.188 -0.533 1 93.81 132 LEU B N 1
ATOM 3941 C CA . LEU B 1 132 ? -9.172 22.188 -0.104 1 93.81 132 LEU B CA 1
ATOM 3942 C C . LEU B 1 132 ? -8.945 23.234 -1.191 1 93.81 132 LEU B C 1
ATOM 3944 O O . LEU B 1 132 ? -8.969 24.438 -0.916 1 93.81 132 LEU B O 1
ATOM 3948 N N . SER B 1 133 ? -8.789 22.812 -2.424 1 92.25 133 SER B N 1
ATOM 3949 C CA . SER B 1 133 ? -8.469 23.688 -3.545 1 92.25 133 SER B CA 1
ATOM 3950 C C . SER B 1 133 ? -9.633 24.625 -3.857 1 92.25 133 SER B C 1
ATOM 3952 O O . SER B 1 133 ? -9.422 25.75 -4.328 1 92.25 133 SER B O 1
ATOM 3954 N N . GLN B 1 134 ? -10.797 24.125 -3.572 1 90.31 134 GLN B N 1
ATOM 3955 C CA . GLN B 1 134 ? -11.984 24.906 -3.896 1 90.31 134 GLN B CA 1
ATOM 3956 C C . GLN B 1 134 ? -12.531 25.625 -2.662 1 90.31 134 GLN B C 1
ATOM 3958 O O . GLN B 1 134 ? -13.688 26.031 -2.641 1 90.31 134 GLN B O 1
ATOM 3963 N N . TRP B 1 135 ? -11.797 25.672 -1.587 1 89.69 135 TRP B N 1
ATOM 3964 C CA . TRP B 1 135 ? -12.047 26.453 -0.378 1 89.69 135 TRP B CA 1
ATOM 3965 C C . TRP B 1 135 ? -13.273 25.922 0.361 1 89.69 135 TRP B C 1
ATOM 3967 O O . TRP B 1 135 ? -13.969 26.688 1.044 1 89.69 135 TRP B O 1
ATOM 3977 N N . MET B 1 136 ? -13.547 24.672 0.195 1 91.62 136 MET B N 1
ATOM 3978 C CA . MET B 1 136 ? -14.633 24.031 0.935 1 91.62 136 MET B CA 1
ATOM 3979 C C . MET B 1 136 ? -14.148 23.547 2.295 1 91.62 136 MET B C 1
ATOM 3981 O O . MET B 1 136 ? -14.961 23.25 3.178 1 91.62 136 MET B O 1
ATOM 3985 N N . ALA B 1 137 ? -12.922 23.422 2.416 1 95.31 137 ALA B N 1
ATOM 3986 C CA . ALA B 1 137 ? -12.273 23.031 3.666 1 95.31 137 ALA B CA 1
ATOM 3987 C C . ALA B 1 137 ? -10.992 23.844 3.881 1 95.31 137 ALA B C 1
ATOM 3989 O O . ALA B 1 137 ? -10.367 24.297 2.918 1 95.31 137 ALA B O 1
ATOM 3990 N N . GLU B 1 138 ? -10.719 24 5.152 1 94.62 138 GLU B N 1
ATOM 3991 C CA . GLU B 1 138 ? -9.484 24.703 5.484 1 94.62 138 GLU B CA 1
ATOM 3992 C C . GLU B 1 138 ? -8.289 23.75 5.449 1 94.62 138 GLU B C 1
ATOM 3994 O O . GLU B 1 138 ? -7.188 24.156 5.059 1 94.62 138 GLU B O 1
ATOM 3999 N N . TRP B 1 139 ? -8.547 22.562 5.855 1 96.88 139 TRP B N 1
ATOM 4000 C CA . TRP B 1 139 ? -7.504 21.531 5.957 1 96.88 139 TRP B CA 1
ATOM 4001 C C . TRP B 1 139 ? -7.969 20.219 5.336 1 96.88 139 TRP B C 1
ATOM 4003 O O . TRP B 1 139 ? -9.164 20.031 5.098 1 96.88 139 TRP B O 1
ATOM 4013 N N . ALA B 1 140 ? -6.988 19.391 5.02 1 98.19 140 ALA B N 1
ATOM 4014 C CA . ALA B 1 140 ? -7.246 17.984 4.695 1 98.19 140 ALA B CA 1
ATOM 4015 C C . ALA B 1 140 ? -6.27 17.062 5.418 1 98.19 140 ALA B C 1
ATOM 4017 O O . ALA B 1 140 ? -5.102 17.422 5.609 1 98.19 140 ALA B O 1
ATOM 4018 N N . VAL B 1 141 ? -6.754 15.984 5.875 1 98.38 141 VAL B N 1
ATOM 4019 C CA . VAL B 1 141 ? -5.926 14.961 6.512 1 98.38 141 VAL B CA 1
ATOM 4020 C C . VAL B 1 141 ? -6.047 13.648 5.742 1 98.38 141 VAL B C 1
ATOM 4022 O O . VAL B 1 141 ? -7.141 13.094 5.617 1 98.38 141 VAL B O 1
ATOM 4025 N N . LEU B 1 142 ? -4.906 13.211 5.223 1 98.44 142 LEU B N 1
ATOM 4026 C CA . LEU B 1 142 ? -4.906 12.039 4.355 1 98.44 142 LEU B CA 1
ATOM 4027 C C . LEU B 1 142 ? -3.783 11.078 4.738 1 98.44 142 LEU B C 1
ATOM 4029 O O . LEU B 1 142 ? -2.711 11.516 5.164 1 98.44 142 LEU B O 1
ATOM 4033 N N . PRO B 1 143 ? -4.086 9.75 4.555 1 96.62 143 PRO B N 1
ATOM 4034 C CA . PRO B 1 143 ? -3.037 8.766 4.84 1 96.62 143 PRO B CA 1
ATOM 4035 C C . PRO B 1 143 ? -1.928 8.766 3.789 1 96.62 143 PRO B C 1
ATOM 4037 O O . PRO B 1 143 ? -2.201 8.922 2.596 1 96.62 143 PRO B O 1
ATOM 4040 N N . ILE B 1 144 ? -0.653 8.602 4.223 1 95.38 144 ILE B N 1
ATOM 4041 C CA . ILE B 1 144 ? 0.447 8.656 3.266 1 95.38 144 ILE B CA 1
ATOM 4042 C C . ILE B 1 144 ? 1.31 7.402 3.4 1 95.38 144 ILE B C 1
ATOM 4044 O O . ILE B 1 144 ? 2.043 7.047 2.477 1 95.38 144 ILE B O 1
ATOM 4048 N N . GLU B 1 145 ? 1.229 6.773 4.539 1 91.88 145 GLU B N 1
ATOM 4049 C CA . GLU B 1 145 ? 2.02 5.574 4.789 1 91.88 145 GLU B CA 1
ATOM 4050 C C . GLU B 1 145 ? 1.342 4.672 5.82 1 91.88 145 GLU B C 1
ATOM 4052 O O . GLU B 1 145 ? 0.804 5.156 6.816 1 91.88 145 GLU B O 1
ATOM 4057 N N . ASN B 1 146 ? 1.353 3.398 5.52 1 88.62 146 ASN B N 1
ATOM 4058 C CA . ASN B 1 146 ? 0.863 2.385 6.449 1 88.62 146 ASN B CA 1
ATOM 4059 C C . ASN B 1 146 ? 1.926 1.33 6.738 1 88.62 146 ASN B C 1
ATOM 4061 O O . ASN B 1 146 ? 2.637 0.893 5.832 1 88.62 146 ASN B O 1
ATOM 4065 N N . SER B 1 147 ? 1.985 0.929 7.969 1 84.25 147 SER B N 1
ATOM 4066 C CA . SER B 1 147 ? 3.033 0.012 8.406 1 84.25 147 SER B CA 1
ATOM 4067 C C . SER B 1 147 ? 2.902 -1.343 7.715 1 84.25 147 SER B C 1
ATOM 4069 O O . SER B 1 147 ? 3.893 -2.057 7.543 1 84.25 147 SER B O 1
ATOM 4071 N N . LEU B 1 148 ? 1.733 -1.729 7.273 1 79.69 148 LEU B N 1
ATOM 4072 C CA . LEU B 1 148 ? 1.522 -3.023 6.633 1 79.69 148 LEU B CA 1
ATOM 4073 C C . LEU B 1 148 ? 1.429 -2.871 5.117 1 79.69 148 LEU B C 1
ATOM 4075 O O . LEU B 1 148 ? 1.972 -3.689 4.375 1 79.69 148 LEU B O 1
ATOM 4079 N N . GLY B 1 149 ? 0.825 -1.768 4.695 1 82.25 149 GLY B N 1
ATOM 4080 C CA . GLY B 1 149 ? 0.542 -1.574 3.281 1 82.25 149 GLY B CA 1
ATOM 4081 C C . GLY B 1 149 ? 1.597 -0.749 2.568 1 82.25 149 GLY B C 1
ATOM 4082 O O . GLY B 1 149 ? 1.622 -0.693 1.337 1 82.25 149 GLY B O 1
ATOM 4083 N N . GLY B 1 150 ? 2.473 -0.09 3.367 1 85.62 150 GLY B N 1
ATOM 4084 C CA . GLY B 1 150 ? 3.494 0.74 2.746 1 85.62 150 GLY B CA 1
ATOM 4085 C C . GLY B 1 150 ? 2.998 2.127 2.385 1 85.62 150 GLY B C 1
ATOM 4086 O O . GLY B 1 150 ? 2.057 2.635 2.998 1 85.62 150 GLY B O 1
ATOM 4087 N N . SER B 1 151 ? 3.691 2.686 1.421 1 90.44 151 SER B N 1
ATOM 4088 C CA . SER B 1 151 ? 3.352 4.035 0.979 1 90.44 151 SER B CA 1
ATOM 4089 C C . SER B 1 151 ? 2.053 4.047 0.183 1 90.44 151 SER B C 1
ATOM 4091 O O . SER B 1 151 ? 1.769 3.107 -0.565 1 90.44 151 SER B O 1
ATOM 4093 N N . ILE B 1 152 ? 1.315 5.051 0.384 1 91.88 152 ILE B N 1
ATOM 4094 C CA . ILE B 1 152 ? 0.085 5.242 -0.377 1 91.88 152 ILE B CA 1
ATOM 4095 C C . ILE B 1 152 ? 0.346 6.18 -1.553 1 91.88 152 ILE B C 1
ATOM 4097 O O . ILE B 1 152 ? 0.112 7.387 -1.455 1 91.88 152 ILE B O 1
ATOM 4101 N N . HIS B 1 153 ? 0.661 5.652 -2.658 1 89.88 153 HIS B N 1
ATOM 4102 C CA . HIS B 1 153 ? 1.169 6.379 -3.816 1 89.88 153 HIS B CA 1
ATOM 4103 C C . HIS B 1 153 ? 0.099 7.289 -4.41 1 89.88 153 HIS B C 1
ATOM 4105 O O . HIS B 1 153 ? 0.409 8.359 -4.934 1 89.88 153 HIS B O 1
ATOM 4111 N N . ALA B 1 154 ? -1.165 6.883 -4.281 1 89.12 154 ALA B N 1
ATOM 4112 C CA . ALA B 1 154 ? -2.252 7.711 -4.801 1 89.12 154 ALA B CA 1
ATOM 4113 C C . ALA B 1 154 ? -2.232 9.102 -4.176 1 89.12 154 ALA B C 1
ATOM 4115 O O . ALA B 1 154 ? -2.494 10.094 -4.852 1 89.12 154 ALA B O 1
ATOM 4116 N N . VAL B 1 155 ? -1.927 9.133 -2.941 1 94.44 155 VAL B N 1
ATOM 4117 C CA . VAL B 1 155 ? -1.892 10.414 -2.244 1 94.44 155 VAL B CA 1
ATOM 4118 C C . VAL B 1 155 ? -0.662 11.211 -2.682 1 94.44 155 VAL B C 1
ATOM 4120 O O . VAL B 1 155 ? -0.744 12.422 -2.906 1 94.44 155 VAL B O 1
ATOM 4123 N N . TYR B 1 156 ? 0.428 10.547 -2.855 1 92.31 156 TYR B N 1
ATOM 4124 C CA . TYR B 1 156 ? 1.63 11.195 -3.365 1 92.31 156 TYR B CA 1
ATOM 4125 C C . TYR B 1 156 ? 1.376 11.812 -4.738 1 92.31 156 TYR B C 1
ATOM 4127 O O . TYR B 1 156 ? 1.761 12.953 -4.996 1 92.31 156 TYR B O 1
ATOM 4135 N N . ASP B 1 157 ? 0.731 11.109 -5.566 1 89 157 ASP B N 1
ATOM 4136 C CA . ASP B 1 157 ? 0.43 11.586 -6.914 1 89 157 ASP B CA 1
ATOM 4137 C C . ASP B 1 157 ? -0.449 12.836 -6.867 1 89 157 ASP B C 1
ATOM 4139 O O . ASP B 1 157 ? -0.238 13.781 -7.633 1 89 157 ASP B O 1
ATOM 4143 N N . LEU B 1 158 ? -1.374 12.797 -6.012 1 92.88 158 LEU B N 1
ATOM 4144 C CA . LEU B 1 158 ? -2.273 13.938 -5.879 1 92.88 158 LEU B CA 1
ATOM 4145 C C . LEU B 1 158 ? -1.532 15.156 -5.34 1 92.88 158 LEU B C 1
ATOM 4147 O O . LEU B 1 158 ? -1.841 16.297 -5.707 1 92.88 158 LEU B O 1
ATOM 4151 N N . LEU B 1 159 ? -0.567 14.922 -4.48 1 94.31 159 LEU B N 1
ATOM 4152 C CA . LEU B 1 159 ? 0.254 16.016 -3.971 1 94.31 159 LEU B CA 1
ATOM 4153 C C . LEU B 1 159 ? 1.005 16.703 -5.105 1 94.31 159 LEU B C 1
ATOM 4155 O O . LEU B 1 159 ? 1.191 17.922 -5.078 1 94.31 159 LEU B O 1
ATOM 4159 N N . LEU B 1 160 ? 1.387 15.953 -6.016 1 89.12 160 LEU B N 1
ATOM 4160 C CA . LEU B 1 160 ? 2.115 16.5 -7.156 1 89.12 160 LEU B CA 1
ATOM 4161 C C . LEU B 1 160 ? 1.175 17.25 -8.102 1 89.12 160 LEU B C 1
ATOM 4163 O O . LEU B 1 160 ? 1.549 18.266 -8.672 1 89.12 160 LEU B O 1
ATOM 4167 N N . ARG B 1 161 ? -0.029 16.797 -8.156 1 89.81 161 ARG B N 1
ATOM 4168 C CA . ARG B 1 161 ? -0.993 17.359 -9.102 1 89.81 161 ARG B CA 1
ATOM 4169 C C . ARG B 1 161 ? -1.609 18.641 -8.555 1 89.81 161 ARG B C 1
ATOM 4171 O O . ARG B 1 161 ? -1.796 19.609 -9.297 1 89.81 161 ARG B O 1
ATOM 4178 N N . TYR B 1 162 ? -2.039 18.781 -7.305 1 92 162 TYR B N 1
ATOM 4179 C CA . TYR B 1 162 ? -2.805 19.891 -6.742 1 92 162 TYR B CA 1
ATOM 4180 C C . TYR B 1 162 ? -1.885 20.922 -6.086 1 92 162 TYR B C 1
ATOM 4182 O O . TYR B 1 162 ? -2.322 22 -5.715 1 92 162 TYR B O 1
ATOM 4190 N N . ARG B 1 163 ? -0.715 20.891 -6.098 1 86 163 ARG B N 1
ATOM 4191 C CA . ARG B 1 163 ? 0.283 21.812 -5.551 1 86 163 ARG B CA 1
ATOM 4192 C C . ARG B 1 163 ? -0.093 22.25 -4.145 1 86 163 ARG B C 1
ATOM 4194 O O . ARG B 1 163 ? -0.047 23.453 -3.83 1 86 163 ARG B O 1
ATOM 4201 N N . LEU B 1 164 ? -0.62 21.516 -3.281 1 95.06 164 LEU B N 1
ATOM 4202 C CA . LEU B 1 164 ? -0.897 21.734 -1.865 1 95.06 164 LEU B CA 1
ATOM 4203 C C . LEU B 1 164 ? 0.335 21.422 -1.019 1 95.06 164 LEU B C 1
ATOM 4205 O O . LEU B 1 164 ? 1.337 20.922 -1.531 1 95.06 164 LEU B O 1
ATOM 4209 N N . HIS B 1 165 ? 0.257 21.859 0.335 1 96.19 165 HIS B N 1
ATOM 4210 C CA . HIS B 1 165 ? 1.438 21.781 1.188 1 96.19 165 HIS B CA 1
ATOM 4211 C C . HIS B 1 165 ? 1.162 20.938 2.434 1 96.19 165 HIS B C 1
ATOM 4213 O O . HIS B 1 165 ? 0.104 21.078 3.053 1 96.19 165 HIS B O 1
ATOM 4219 N N . ILE B 1 166 ? 2.143 20.062 2.738 1 97.5 166 ILE B N 1
ATOM 4220 C CA . ILE B 1 166 ? 2.074 19.359 4.016 1 97.5 166 ILE B CA 1
ATOM 4221 C C . ILE B 1 166 ? 2.463 20.312 5.148 1 97.5 166 ILE B C 1
ATOM 4223 O O . ILE B 1 166 ? 3.557 20.891 5.141 1 97.5 166 ILE B O 1
ATOM 4227 N N . VAL B 1 167 ? 1.604 20.438 6.18 1 95.88 167 VAL B N 1
ATOM 4228 C CA . VAL B 1 167 ? 1.883 21.391 7.25 1 95.88 167 VAL B CA 1
ATOM 4229 C C . VAL B 1 167 ? 1.88 20.672 8.594 1 95.88 167 VAL B C 1
ATOM 4231 O O . VAL B 1 167 ? 2.086 21.281 9.641 1 95.88 167 VAL B O 1
ATOM 4234 N N . GLY B 1 168 ? 1.65 19.391 8.57 1 95.19 168 GLY B N 1
ATOM 4235 C CA . GLY B 1 168 ? 1.657 18.562 9.766 1 95.19 168 GLY B CA 1
ATOM 4236 C C . GLY B 1 168 ? 1.496 17.078 9.477 1 95.19 168 GLY B C 1
ATOM 4237 O O . GLY B 1 168 ? 1.301 16.688 8.32 1 95.19 168 GLY B O 1
ATOM 4238 N N . GLU B 1 169 ? 1.701 16.312 10.492 1 96.06 169 GLU B N 1
ATOM 4239 C CA . GLU B 1 169 ? 1.463 14.875 10.414 1 96.06 169 GLU B CA 1
ATOM 4240 C C . GLU B 1 169 ? 0.903 14.336 11.719 1 96.06 169 GLU B C 1
ATOM 4242 O O . GLU B 1 169 ? 1.027 14.969 12.766 1 96.06 169 GLU B O 1
ATOM 4247 N N . THR B 1 170 ? 0.198 13.266 11.625 1 94.88 170 THR B N 1
ATOM 4248 C CA . THR B 1 170 ? -0.28 12.516 12.781 1 94.88 170 THR B CA 1
ATOM 4249 C C . THR B 1 170 ? -0.339 11.023 12.469 1 94.88 170 THR B C 1
ATOM 4251 O O . THR B 1 170 ? -0.33 10.625 11.305 1 94.88 170 THR B O 1
ATOM 4254 N N . SER B 1 171 ? -0.253 10.242 13.492 1 93.62 171 SER B N 1
ATOM 4255 C CA . SER B 1 171 ? -0.315 8.789 13.336 1 93.62 171 SER B CA 1
ATOM 4256 C C . SER B 1 171 ? -1.486 8.203 14.117 1 93.62 171 SER B C 1
ATOM 4258 O O . SER B 1 171 ? -1.821 8.68 15.203 1 93.62 171 SER B O 1
ATOM 4260 N N . VAL B 1 172 ? -2.1 7.207 13.477 1 93.19 172 VAL B N 1
ATOM 4261 C CA . VAL B 1 172 ? -3.219 6.516 14.109 1 93.19 172 VAL B CA 1
ATOM 4262 C C . VAL B 1 172 ? -2.975 5.008 14.086 1 93.19 172 VAL B C 1
ATOM 4264 O O . VAL B 1 172 ? -2.664 4.438 13.039 1 93.19 172 VAL B O 1
ATOM 4267 N N . SER B 1 173 ? -2.988 4.426 15.266 1 91.62 173 SER B N 1
ATOM 4268 C CA . SER B 1 173 ? -2.945 2.971 15.359 1 91.62 173 SER B CA 1
ATOM 4269 C C . SER B 1 173 ? -4.297 2.354 15.023 1 91.62 173 SER B C 1
ATOM 4271 O O . SER B 1 173 ? -5.332 2.807 15.516 1 91.62 173 SER B O 1
ATOM 4273 N N . VAL B 1 174 ? -4.25 1.436 14.125 1 92.25 174 VAL B N 1
ATOM 4274 C CA . VAL B 1 174 ? -5.477 0.719 13.789 1 92.25 174 VAL B CA 1
ATOM 4275 C C . VAL B 1 174 ? -5.77 -0.337 14.852 1 92.25 174 VAL B C 1
ATOM 4277 O O . VAL B 1 174 ? -5.059 -1.339 14.953 1 92.25 174 VAL B O 1
ATOM 4280 N N . ASN B 1 175 ? -6.676 -0.052 15.695 1 94.56 175 ASN B N 1
ATOM 4281 C CA . ASN B 1 175 ? -7.141 -0.952 16.75 1 94.56 175 ASN B CA 1
ATOM 4282 C C . ASN B 1 175 ? -8.57 -1.415 16.484 1 94.56 175 ASN B C 1
ATOM 4284 O O . ASN B 1 175 ? -9.523 -0.695 16.797 1 94.56 175 ASN B O 1
ATOM 4288 N N . HIS B 1 176 ? -8.688 -2.646 16 1 97.38 176 HIS B N 1
ATOM 4289 C CA . HIS B 1 176 ? -10 -3.154 15.641 1 97.38 176 HIS B CA 1
ATOM 4290 C C . HIS B 1 176 ? -10.781 -3.596 16.875 1 97.38 176 HIS B C 1
ATOM 4292 O O . HIS B 1 176 ? -10.227 -4.227 17.766 1 97.38 176 HIS B O 1
ATOM 4298 N N . CYS B 1 177 ? -12.031 -3.227 16.906 1 98.06 177 CYS B N 1
ATOM 4299 C CA . CYS B 1 177 ? -12.969 -3.621 17.953 1 98.06 177 CYS B CA 1
ATOM 4300 C C . CYS B 1 177 ? -14.102 -4.465 17.375 1 98.06 177 CYS B C 1
ATOM 4302 O O . CYS B 1 177 ? -14.453 -4.32 16.203 1 98.06 177 CYS B O 1
ATOM 4304 N N . LEU B 1 178 ? -14.531 -5.355 18.188 1 98.75 178 LEU B N 1
ATOM 4305 C CA . LEU B 1 178 ? -15.781 -6.043 17.891 1 98.75 178 LEU B CA 1
ATOM 4306 C C . LEU B 1 178 ? -16.969 -5.305 18.5 1 98.75 178 LEU B C 1
ATOM 4308 O O . LEU B 1 178 ? -17.078 -5.207 19.734 1 98.75 178 LEU B O 1
ATOM 4312 N N . LEU B 1 179 ? -17.859 -4.789 17.656 1 98.81 179 LEU B N 1
ATOM 4313 C CA . LEU B 1 179 ? -18.938 -3.918 18.094 1 98.81 179 LEU B CA 1
ATOM 4314 C C . LEU B 1 179 ? -20.297 -4.582 17.875 1 98.81 179 LEU B C 1
ATOM 4316 O O . LEU B 1 179 ? -20.516 -5.219 16.844 1 98.81 179 LEU B O 1
ATOM 4320 N N . ALA B 1 180 ? -21.172 -4.449 18.828 1 98.75 180 ALA B N 1
ATOM 4321 C CA . ALA B 1 180 ? -22.531 -4.984 18.734 1 98.75 180 ALA B CA 1
ATOM 4322 C C . ALA B 1 180 ? -23.531 -4.094 19.469 1 98.75 180 ALA B C 1
ATOM 4324 O O . ALA B 1 180 ? -23.141 -3.084 20.062 1 98.75 180 ALA B O 1
ATOM 4325 N N . LEU B 1 181 ? -24.812 -4.461 19.281 1 98.5 181 LEU B N 1
ATOM 4326 C CA . LEU B 1 181 ? -25.859 -3.734 20 1 98.5 181 LEU B CA 1
ATOM 4327 C C . LEU B 1 181 ? -25.641 -3.82 21.5 1 98.5 181 LEU B C 1
ATOM 4329 O O . LEU B 1 181 ? -25.141 -4.832 22 1 98.5 181 LEU B O 1
ATOM 4333 N N . PRO B 1 182 ? -26 -2.701 22.219 1 98 182 PRO B N 1
ATOM 4334 C CA . PRO B 1 182 ? -25.875 -2.756 23.688 1 98 182 PRO B CA 1
ATOM 4335 C C . PRO B 1 182 ? -26.594 -3.961 24.297 1 98 182 PRO B C 1
ATOM 4337 O O . PRO B 1 182 ? -27.703 -4.301 23.875 1 98 182 PRO B O 1
ATOM 4340 N N . GLY B 1 183 ? -25.922 -4.613 25.219 1 97 183 GLY B N 1
ATOM 4341 C CA . GLY B 1 183 ? -26.516 -5.762 25.875 1 97 183 GLY B CA 1
ATOM 4342 C C . GLY B 1 183 ? -26.172 -7.078 25.219 1 97 183 GLY B C 1
ATOM 4343 O O . GLY B 1 183 ? -26.438 -8.148 25.781 1 97 183 GLY B O 1
ATOM 4344 N N . THR B 1 184 ? -25.562 -7.055 24.031 1 97.56 184 THR B N 1
ATOM 4345 C CA . THR B 1 184 ? -25.203 -8.273 23.312 1 97.56 184 THR B CA 1
ATOM 4346 C C . THR B 1 184 ? -24.062 -9 24.031 1 97.56 184 THR B C 1
ATOM 4348 O O . THR B 1 184 ? -23.078 -8.375 24.453 1 97.56 184 THR B O 1
ATOM 4351 N N . LYS B 1 185 ? -24.172 -10.281 24.203 1 96.88 185 LYS B N 1
ATOM 4352 C CA . LYS B 1 185 ? -23.078 -11.109 24.703 1 96.88 185 LYS B CA 1
ATOM 4353 C C . LYS B 1 185 ? -22.266 -11.695 23.562 1 96.88 185 LYS B C 1
ATOM 4355 O O . LYS B 1 185 ? -22.812 -12 22.484 1 96.88 185 LYS B O 1
ATOM 4360 N N . LEU B 1 186 ? -21.047 -11.914 23.828 1 97 186 LEU B N 1
ATOM 4361 C CA . LEU B 1 186 ? -20.109 -12.398 22.828 1 97 186 LEU B CA 1
ATOM 4362 C C . LEU B 1 186 ? -20.594 -13.719 22.234 1 97 186 LEU B C 1
ATOM 4364 O O . LEU B 1 186 ? -20.516 -13.93 21.016 1 97 186 LEU B O 1
ATOM 4368 N N . GLY B 1 187 ? -21.109 -14.578 23.062 1 95.75 187 GLY B N 1
ATOM 4369 C CA . GLY B 1 187 ? -21.547 -15.898 22.625 1 95.75 187 GLY B CA 1
ATOM 4370 C C . GLY B 1 187 ? -22.766 -15.852 21.719 1 95.75 187 GLY B C 1
ATOM 4371 O O . GLY B 1 187 ? -23.078 -16.828 21.047 1 95.75 187 GLY B O 1
ATOM 4372 N N . GLU B 1 188 ? -23.406 -14.734 21.594 1 96.56 188 GLU B N 1
ATOM 4373 C CA . GLU B 1 188 ? -24.625 -14.578 20.797 1 96.56 188 GLU B CA 1
ATOM 4374 C C . GLU B 1 188 ? -24.281 -14.156 19.359 1 96.56 188 GLU B C 1
ATOM 4376 O O . GLU B 1 188 ? -25.125 -14.211 18.484 1 96.56 188 GLU B O 1
ATOM 4381 N N . VAL B 1 189 ? -23.062 -13.789 19.172 1 97.94 189 VAL B N 1
ATOM 4382 C CA . VAL B 1 189 ? -22.656 -13.297 17.859 1 97.94 189 VAL B CA 1
ATOM 4383 C C . VAL B 1 189 ? -22.469 -14.469 16.891 1 97.94 189 VAL B C 1
ATOM 4385 O O . VAL B 1 189 ? -21.75 -15.422 17.188 1 97.94 189 VAL B O 1
ATOM 4388 N N . THR B 1 190 ? -23.125 -14.375 15.734 1 97.88 190 THR B N 1
ATOM 4389 C CA . THR B 1 190 ? -23.047 -15.453 14.758 1 97.88 190 THR B CA 1
ATOM 4390 C C . THR B 1 190 ? -22.469 -14.945 13.445 1 97.88 190 THR B C 1
ATOM 4392 O O . THR B 1 190 ? -21.953 -15.727 12.641 1 97.88 190 THR B O 1
ATOM 4395 N N . ARG B 1 191 ? -22.594 -13.633 13.227 1 97.94 191 ARG B N 1
ATOM 4396 C CA . ARG B 1 191 ? -22.094 -13.008 12.008 1 97.94 191 ARG B CA 1
ATOM 4397 C C . ARG B 1 191 ? -21.312 -11.734 12.328 1 97.94 191 ARG B C 1
ATOM 4399 O O . ARG B 1 191 ? -21.672 -10.992 13.25 1 97.94 191 ARG B O 1
ATOM 4406 N N . VAL B 1 192 ? -20.344 -11.555 11.516 1 98.5 192 VAL B N 1
ATOM 4407 C CA . VAL B 1 192 ? -19.531 -10.359 11.711 1 98.5 192 VAL B CA 1
ATOM 4408 C C . VAL B 1 192 ? -19.375 -9.617 10.383 1 98.5 192 VAL B C 1
ATOM 4410 O O . VAL B 1 192 ? -19.016 -10.219 9.367 1 98.5 192 VAL B O 1
ATOM 4413 N N . LEU B 1 193 ? -19.656 -8.281 10.453 1 98 193 LEU B N 1
ATOM 4414 C CA . LEU B 1 193 ? -19.594 -7.426 9.273 1 98 193 LEU B CA 1
ATOM 4415 C C . LEU B 1 193 ? -18.375 -6.516 9.328 1 98 193 LEU B C 1
ATOM 4417 O O . LEU B 1 193 ? -18.047 -5.977 10.391 1 98 193 LEU B O 1
ATOM 4421 N N . SER B 1 194 ? -17.672 -6.352 8.227 1 97.94 194 SER B N 1
ATOM 4422 C CA . SER B 1 194 ? -16.641 -5.324 8.102 1 97.94 194 SER B CA 1
ATOM 4423 C C . SER B 1 194 ? -16.094 -5.266 6.684 1 97.94 194 SER B C 1
ATOM 4425 O O . SER B 1 194 ? -16.609 -5.926 5.781 1 97.94 194 SER B O 1
ATOM 4427 N N . HIS B 1 195 ? -15.195 -4.328 6.438 1 95.38 195 HIS B N 1
ATOM 4428 C CA . HIS B 1 195 ? -14.414 -4.316 5.203 1 95.38 195 HIS B CA 1
ATOM 4429 C C . HIS B 1 195 ? -13.586 -5.586 5.062 1 95.38 195 HIS B C 1
ATOM 4431 O O . HIS B 1 195 ? -13.008 -6.066 6.043 1 95.38 195 HIS B O 1
ATOM 4437 N N . PRO B 1 196 ? -13.461 -6.086 3.771 1 92.12 196 PRO B N 1
ATOM 4438 C CA . PRO B 1 196 ? -12.703 -7.324 3.57 1 92.12 196 PRO B CA 1
ATOM 4439 C C . PRO B 1 196 ? -11.297 -7.262 4.156 1 92.12 196 PRO B C 1
ATOM 4441 O O . PRO B 1 196 ? -10.828 -8.234 4.746 1 92.12 196 PRO B O 1
ATOM 4444 N N . GLN B 1 197 ? -10.672 -6.172 4.062 1 90.06 197 GLN B N 1
ATOM 4445 C CA . GLN B 1 197 ? -9.32 -6.02 4.598 1 90.06 197 GLN B CA 1
ATOM 4446 C C . GLN B 1 197 ? -9.312 -6.129 6.117 1 90.06 197 GLN B C 1
ATOM 4448 O O . GLN B 1 197 ? -8.43 -6.762 6.695 1 90.06 197 GLN B O 1
ATOM 4453 N N . ALA B 1 198 ? -10.266 -5.531 6.703 1 94.56 198 ALA B N 1
ATOM 4454 C CA . ALA B 1 198 ? -10.375 -5.609 8.156 1 94.56 198 ALA B CA 1
ATOM 4455 C C . ALA B 1 198 ? -10.68 -7.031 8.609 1 94.56 198 ALA B C 1
ATOM 4457 O O . ALA B 1 198 ? -10.102 -7.523 9.578 1 94.56 198 ALA B O 1
ATOM 4458 N N . LEU B 1 199 ? -11.57 -7.672 7.902 1 94.62 199 LEU B N 1
ATOM 4459 C CA . LEU B 1 199 ? -11.906 -9.055 8.219 1 94.62 199 LEU B CA 1
ATOM 4460 C C . LEU B 1 199 ? -10.672 -9.953 8.117 1 94.62 199 LEU B C 1
ATOM 4462 O O . LEU B 1 199 ? -10.469 -10.828 8.969 1 94.62 199 LEU B O 1
ATOM 4466 N N . ALA B 1 200 ? -9.898 -9.664 7.148 1 89 200 ALA B N 1
ATOM 4467 C CA . ALA B 1 200 ? -8.68 -10.445 6.965 1 89 200 ALA B CA 1
ATOM 4468 C C . ALA B 1 200 ? -7.691 -10.195 8.102 1 89 200 ALA B C 1
ATOM 4470 O O . ALA B 1 200 ? -6.965 -11.102 8.508 1 89 200 ALA B O 1
ATOM 4471 N N . GLN B 1 201 ? -7.68 -9.039 8.641 1 92.06 201 GLN B N 1
ATOM 4472 C CA . GLN B 1 201 ? -6.73 -8.633 9.672 1 92.06 201 GLN B CA 1
ATOM 4473 C C . GLN B 1 201 ? -7.129 -9.188 11.039 1 92.06 201 GLN B C 1
ATOM 4475 O O . GLN B 1 201 ? -6.332 -9.164 11.984 1 92.06 201 GLN B O 1
ATOM 4480 N N . VAL B 1 202 ? -8.344 -9.672 11.156 1 95.81 202 VAL B N 1
ATOM 4481 C CA . VAL B 1 202 ? -8.797 -10.25 12.414 1 95.81 202 VAL B CA 1
ATOM 4482 C C . VAL B 1 202 ? -9.188 -11.711 12.211 1 95.81 202 VAL B C 1
ATOM 4484 O O . VAL B 1 202 ? -10.008 -12.25 12.953 1 95.81 202 VAL B O 1
ATOM 4487 N N . ASP B 1 203 ? -8.734 -12.312 11.273 1 92.38 203 ASP B N 1
ATOM 4488 C CA . ASP B 1 203 ? -9.141 -13.656 10.867 1 92.38 203 ASP B CA 1
ATOM 4489 C C . ASP B 1 203 ? -8.906 -14.664 11.984 1 92.38 203 ASP B C 1
ATOM 4491 O O . ASP B 1 203 ? -9.758 -15.508 12.258 1 92.38 203 ASP B O 1
ATOM 4495 N N . GLY B 1 204 ? -7.746 -14.648 12.586 1 90.81 204 GLY B N 1
ATOM 4496 C CA . GLY B 1 204 ? -7.477 -15.562 13.688 1 90.81 204 GLY B CA 1
ATOM 4497 C C . GLY B 1 204 ? -8.516 -15.492 14.789 1 90.81 204 GLY B C 1
ATOM 4498 O O . GLY B 1 204 ? -8.984 -16.531 15.273 1 90.81 204 GLY B O 1
ATOM 4499 N N . TYR B 1 205 ? -8.852 -14.297 15.094 1 95.31 205 TYR B N 1
ATOM 4500 C CA . TYR B 1 205 ? -9.836 -14.055 16.141 1 95.31 205 TYR B CA 1
ATOM 4501 C C . TYR B 1 205 ? -11.203 -14.586 15.734 1 95.31 205 TYR B C 1
ATOM 4503 O O . TYR B 1 205 ? -11.875 -15.25 16.531 1 95.31 205 TYR B O 1
ATOM 4511 N N . LEU B 1 206 ? -11.617 -14.383 14.492 1 96.38 206 LEU B N 1
ATOM 4512 C CA . LEU B 1 206 ? -12.945 -14.75 14.016 1 96.38 206 LEU B CA 1
ATOM 4513 C C . LEU B 1 206 ? -13.07 -16.266 13.867 1 96.38 206 LEU B C 1
ATOM 4515 O O . LEU B 1 206 ? -14.148 -16.828 14.07 1 96.38 206 LEU B O 1
ATOM 4519 N N . ARG B 1 207 ? -12.039 -16.844 13.523 1 92.38 207 ARG B N 1
ATOM 4520 C CA . ARG B 1 207 ? -12.047 -18.312 13.422 1 92.38 207 ARG B CA 1
ATOM 4521 C C . ARG B 1 207 ? -12.281 -18.953 14.781 1 92.38 207 ARG B C 1
ATOM 4523 O O . ARG B 1 207 ? -13.023 -19.922 14.891 1 92.38 207 ARG B O 1
ATOM 4530 N N . LYS B 1 208 ? -11.68 -18.422 15.773 1 94.06 208 LYS B N 1
ATOM 4531 C CA . LYS B 1 208 ? -11.859 -18.922 17.141 1 94.06 208 LYS B CA 1
ATOM 4532 C C . LYS B 1 208 ? -13.305 -18.734 17.609 1 94.06 208 LYS B C 1
ATOM 4534 O O . LYS B 1 208 ? -13.844 -19.578 18.328 1 94.06 208 LYS B O 1
ATOM 4539 N N . LEU B 1 209 ? -13.875 -17.688 17.172 1 95.62 209 LEU B N 1
ATOM 4540 C CA . LEU B 1 209 ? -15.242 -17.375 17.578 1 95.62 209 LEU B CA 1
ATOM 4541 C C . LEU B 1 209 ? -16.234 -18.188 16.766 1 95.62 209 LEU B C 1
ATOM 4543 O O . LEU B 1 209 ? -17.422 -18.25 17.109 1 95.62 209 LEU B O 1
ATOM 4547 N N . LYS B 1 210 ? -15.82 -18.766 15.648 1 95.06 210 LYS B N 1
ATOM 4548 C CA . LYS B 1 210 ? -16.656 -19.594 14.758 1 95.06 210 LYS B CA 1
ATOM 4549 C C . LYS B 1 210 ? -17.828 -18.781 14.219 1 95.06 210 LYS B C 1
ATOM 4551 O O . LYS B 1 210 ? -18.969 -19.234 14.281 1 95.06 210 LYS B O 1
ATOM 4556 N N . VAL B 1 211 ? -17.578 -17.672 13.695 1 96.88 211 VAL B N 1
ATOM 4557 C CA . VAL B 1 211 ? -18.625 -16.781 13.164 1 96.88 211 VAL B CA 1
ATOM 4558 C C . VAL B 1 211 ? -18.5 -16.703 11.641 1 96.88 211 VAL B C 1
ATOM 4560 O O . VAL B 1 211 ? -17.453 -17.031 11.078 1 96.88 211 VAL B O 1
ATOM 4563 N N . VAL B 1 212 ? -19.594 -16.281 11.047 1 96.25 212 VAL B N 1
ATOM 4564 C CA . VAL B 1 212 ? -19.625 -16.062 9.602 1 96.25 212 VAL B CA 1
ATOM 4565 C C . VAL B 1 212 ? -19.172 -14.641 9.297 1 96.25 212 VAL B C 1
ATOM 4567 O O . VAL B 1 212 ? -19.656 -13.688 9.914 1 96.25 212 VAL B O 1
ATOM 4570 N N . LYS B 1 213 ? -18.281 -14.531 8.344 1 95.31 213 LYS B N 1
ATOM 4571 C CA . LYS B 1 213 ? -17.781 -13.227 7.926 1 95.31 213 LYS B CA 1
ATOM 4572 C C . LYS B 1 213 ? -18.594 -12.672 6.766 1 95.31 213 LYS B C 1
ATOM 4574 O O . LYS B 1 213 ? -18.938 -13.398 5.828 1 95.31 213 LYS B O 1
ATOM 4579 N N . GLU B 1 214 ? -18.906 -11.422 6.906 1 94.5 214 GLU B N 1
ATOM 4580 C CA . GLU B 1 214 ? -19.641 -10.758 5.84 1 94.5 214 GLU B CA 1
ATOM 4581 C C . GLU B 1 214 ? -18.969 -9.445 5.445 1 94.5 214 GLU B C 1
ATOM 4583 O O . GLU B 1 214 ? -18.844 -8.531 6.266 1 94.5 214 GLU B O 1
ATOM 4588 N N . ALA B 1 215 ? -18.688 -9.32 4.148 1 93.56 215 ALA B N 1
ATOM 4589 C CA . ALA B 1 215 ? -17.984 -8.148 3.641 1 93.56 215 ALA B CA 1
ATOM 4590 C C . ALA B 1 215 ? -18.953 -7.008 3.352 1 93.56 215 ALA B C 1
ATOM 4592 O O . ALA B 1 215 ? -20.047 -7.227 2.818 1 93.56 215 ALA B O 1
ATOM 4593 N N . VAL B 1 216 ? -18.547 -5.836 3.77 1 93.56 216 VAL B N 1
ATOM 4594 C CA . VAL B 1 216 ? -19.281 -4.617 3.426 1 93.56 216 VAL B CA 1
ATOM 4595 C C . VAL B 1 216 ? -18.297 -3.545 2.961 1 93.56 216 VAL B C 1
ATOM 4597 O O . VAL B 1 216 ? -17.109 -3.812 2.801 1 93.56 216 VAL B O 1
ATOM 4600 N N . ASP B 1 217 ? -18.734 -2.361 2.771 1 89.19 217 ASP B N 1
ATOM 4601 C CA . ASP B 1 217 ? -17.984 -1.331 2.062 1 89.19 217 ASP B CA 1
ATOM 4602 C C . ASP B 1 217 ? -16.797 -0.838 2.896 1 89.19 217 ASP B C 1
ATOM 4604 O O . ASP B 1 217 ? -15.711 -0.619 2.369 1 89.19 217 ASP B O 1
ATOM 4608 N N . ASP B 1 218 ? -17.109 -0.58 4.133 1 92.06 218 ASP B N 1
ATOM 4609 C CA . ASP B 1 218 ? -16.062 -0.049 5.008 1 92.06 218 ASP B CA 1
ATOM 4610 C C . ASP B 1 218 ? -16.344 -0.391 6.469 1 92.06 218 ASP B C 1
ATOM 4612 O O . ASP B 1 218 ? -17.422 -0.89 6.797 1 92.06 218 ASP B O 1
ATOM 4616 N N . THR B 1 219 ? -15.383 -0.19 7.266 1 95.69 219 THR B N 1
ATOM 4617 C CA . THR B 1 219 ? -15.484 -0.578 8.664 1 95.69 219 THR B CA 1
ATOM 4618 C C . THR B 1 219 ? -16.531 0.275 9.391 1 95.69 219 THR B C 1
ATOM 4620 O O . THR B 1 219 ? -17.359 -0.249 10.133 1 95.69 219 THR B O 1
ATOM 4623 N N . ALA B 1 220 ? -16.484 1.56 9.188 1 96.12 220 ALA B N 1
ATOM 4624 C CA . ALA B 1 220 ? -17.453 2.453 9.828 1 96.12 220 ALA B CA 1
ATOM 4625 C C . ALA B 1 220 ? -18.875 2.16 9.352 1 96.12 220 ALA B C 1
ATOM 4627 O O . ALA B 1 220 ? -19.812 2.168 10.148 1 96.12 220 ALA B O 1
ATOM 4628 N N . GLY B 1 221 ? -18.969 1.903 8.094 1 94.44 221 GLY B N 1
ATOM 4629 C CA . GLY B 1 221 ? -20.266 1.536 7.547 1 94.44 221 GLY B CA 1
ATOM 4630 C C . GLY B 1 221 ? -20.828 0.265 8.156 1 94.44 221 GLY B C 1
ATOM 4631 O O . GLY B 1 221 ? -22.047 0.142 8.336 1 94.44 221 GLY B O 1
ATOM 4632 N N . ALA B 1 222 ? -19.984 -0.687 8.43 1 97.31 222 ALA B N 1
ATOM 4633 C CA . ALA B 1 222 ? -20.422 -1.918 9.086 1 97.31 222 ALA B CA 1
ATOM 4634 C C . ALA B 1 222 ? -21.047 -1.622 10.445 1 97.31 222 ALA B C 1
ATOM 4636 O O . ALA B 1 222 ? -22.125 -2.137 10.766 1 97.31 222 ALA B O 1
ATOM 4637 N N . ALA B 1 223 ? -20.406 -0.787 11.211 1 98.06 223 ALA B N 1
ATOM 4638 C CA . ALA B 1 223 ? -20.922 -0.399 12.523 1 98.06 223 ALA B CA 1
ATOM 4639 C C . ALA B 1 223 ? -22.25 0.33 12.398 1 98.06 223 ALA B C 1
ATOM 4641 O O . ALA B 1 223 ? -23.203 0.047 13.141 1 98.06 223 ALA B O 1
ATOM 4642 N N . GLN B 1 224 ? -22.297 1.234 11.492 1 97.38 224 GLN B N 1
ATOM 4643 C CA . GLN B 1 224 ? -23.516 1.998 11.25 1 97.38 224 GLN B CA 1
ATOM 4644 C C . GLN B 1 224 ? -24.672 1.076 10.906 1 97.38 224 GLN B C 1
ATOM 4646 O O . GLN B 1 224 ? -25.781 1.265 11.406 1 97.38 224 GLN B O 1
ATOM 4651 N N . MET B 1 225 ? -24.406 0.094 10.07 1 97.19 225 MET B N 1
ATOM 4652 C CA . MET B 1 225 ? -25.438 -0.852 9.648 1 97.19 225 MET B CA 1
ATOM 4653 C C . MET B 1 225 ? -25.984 -1.633 10.836 1 97.19 225 MET B C 1
ATOM 4655 O O . MET B 1 225 ? -27.203 -1.768 10.992 1 97.19 225 MET B O 1
ATOM 4659 N N . VAL B 1 226 ? -25.141 -2.094 11.656 1 98.31 226 VAL B N 1
ATOM 4660 C CA . VAL B 1 226 ? -25.562 -2.857 12.828 1 98.31 226 VAL B CA 1
ATOM 4661 C C . VAL B 1 226 ? -26.438 -1.991 13.727 1 98.31 226 VAL B C 1
ATOM 4663 O O . VAL B 1 226 ? -27.484 -2.441 14.211 1 98.31 226 VAL B O 1
ATOM 4666 N N . ALA B 1 227 ? -26.016 -0.771 13.938 1 98 227 ALA B N 1
ATOM 4667 C CA . ALA B 1 227 ? -26.719 0.149 14.828 1 98 227 ALA B CA 1
ATOM 4668 C C . ALA B 1 227 ? -28.062 0.572 14.242 1 98 227 ALA B C 1
ATOM 4670 O O . ALA B 1 227 ? -29.078 0.508 14.922 1 98 227 ALA B O 1
ATOM 4671 N N . GLU B 1 228 ? -28.016 1.004 13.008 1 97.12 228 GLU B N 1
ATOM 4672 C CA . GLU B 1 228 ? -29.219 1.583 12.383 1 97.12 228 GLU B CA 1
ATOM 4673 C C . GLU B 1 228 ? -30.266 0.513 12.094 1 97.12 228 GLU B C 1
ATOM 4675 O O . GLU B 1 228 ? -31.453 0.759 12.227 1 97.12 228 GLU B O 1
ATOM 4680 N N . GLN B 1 229 ? -29.797 -0.638 11.711 1 97.5 229 GLN B N 1
ATOM 4681 C CA . GLN B 1 229 ? -30.719 -1.712 11.367 1 97.5 229 GLN B CA 1
ATOM 4682 C C . GLN B 1 229 ? -31 -2.602 12.578 1 97.5 229 GLN B C 1
ATOM 4684 O O . GLN B 1 229 ? -31.781 -3.549 12.484 1 97.5 229 GLN B O 1
ATOM 4689 N N . LYS B 1 230 ? -30.438 -2.303 13.711 1 97.5 230 LYS B N 1
ATOM 4690 C CA . LYS B 1 230 ? -30.625 -3.035 14.961 1 97.5 230 LYS B CA 1
ATOM 4691 C C . LYS B 1 230 ? -30.453 -4.535 14.75 1 97.5 230 LYS B C 1
ATOM 4693 O O . LYS B 1 230 ? -31.312 -5.324 15.141 1 97.5 230 LYS B O 1
ATOM 4698 N N . LEU B 1 231 ? -29.359 -4.906 14.094 1 97.19 231 LEU B N 1
ATOM 4699 C CA . LEU B 1 231 ? -29.109 -6.297 13.742 1 97.19 231 LEU B CA 1
ATOM 4700 C C . LEU B 1 231 ? -28.719 -7.109 14.977 1 97.19 231 LEU B C 1
ATOM 4702 O O . LEU B 1 231 ? -27.641 -6.914 15.547 1 97.19 231 LEU B O 1
ATOM 4706 N N . VAL B 1 232 ? -29.609 -8.023 15.383 1 96.62 232 VAL B N 1
ATOM 4707 C CA . VAL B 1 232 ? -29.391 -8.883 16.547 1 96.62 232 VAL B CA 1
ATOM 4708 C C . VAL B 1 232 ? -28.5 -10.062 16.141 1 96.62 232 VAL B C 1
ATOM 4710 O O . VAL B 1 232 ? -28.688 -10.648 15.078 1 96.62 232 VAL B O 1
ATOM 4713 N N . GLY B 1 233 ? -27.547 -10.414 16.984 1 96.75 233 GLY B N 1
ATOM 4714 C CA . GLY B 1 233 ? -26.656 -11.531 16.703 1 96.75 233 GLY B CA 1
ATOM 4715 C C . GLY B 1 233 ? -25.578 -11.211 15.703 1 96.75 233 GLY B C 1
ATOM 4716 O O . GLY B 1 233 ? -24.859 -12.102 15.242 1 96.75 233 GLY B O 1
ATOM 4717 N N . VAL B 1 234 ? -25.484 -9.922 15.297 1 98.31 234 VAL B N 1
ATOM 4718 C CA . VAL B 1 234 ? -24.5 -9.461 14.305 1 98.31 234 VAL B CA 1
ATOM 4719 C C . VAL B 1 234 ? -23.578 -8.43 14.938 1 98.31 234 VAL B C 1
ATOM 4721 O O . VAL B 1 234 ? -24.016 -7.57 15.703 1 98.31 234 VAL B O 1
ATOM 4724 N N . ALA B 1 235 ? -22.281 -8.641 14.695 1 98.69 235 ALA B N 1
ATOM 4725 C CA . ALA B 1 235 ? -21.297 -7.672 15.18 1 98.69 235 ALA B CA 1
ATOM 4726 C C . ALA B 1 235 ? -20.531 -7.043 14.016 1 98.69 235 ALA B C 1
ATOM 4728 O O . ALA B 1 235 ? -20.562 -7.559 12.891 1 98.69 235 ALA B O 1
ATOM 4729 N N . ALA B 1 236 ? -19.938 -5.918 14.289 1 98.75 236 ALA B N 1
ATOM 4730 C CA . ALA B 1 236 ? -19.094 -5.227 13.328 1 98.75 236 ALA B CA 1
ATOM 4731 C C . ALA B 1 236 ? -17.656 -5.141 13.828 1 98.75 236 ALA B C 1
ATOM 4733 O O . ALA B 1 236 ? -17.422 -5.008 15.031 1 98.75 236 ALA B O 1
ATOM 4734 N N . VAL B 1 237 ? -16.719 -5.285 12.906 1 98.56 237 VAL B N 1
ATOM 4735 C CA . VAL B 1 237 ? -15.336 -4.949 13.195 1 98.56 237 VAL B CA 1
ATOM 4736 C C . VAL B 1 237 ? -15.047 -3.516 12.75 1 98.56 237 VAL B C 1
ATOM 4738 O O . VAL B 1 237 ? -15.117 -3.203 11.555 1 98.56 237 VAL B O 1
ATOM 4741 N N . ALA B 1 238 ? -14.766 -2.678 13.688 1 98.19 238 ALA B N 1
ATOM 4742 C CA . ALA B 1 238 ? -14.562 -1.262 13.383 1 98.19 238 ALA B CA 1
ATOM 4743 C C . ALA B 1 238 ? -13.781 -0.571 14.5 1 98.19 238 ALA B C 1
ATOM 4745 O O . ALA B 1 238 ? -13.203 -1.233 15.359 1 98.19 238 ALA B O 1
ATOM 4746 N N . SER B 1 239 ? -13.68 0.729 14.375 1 96.56 239 SER B N 1
ATOM 4747 C CA . SER B 1 239 ? -12.914 1.526 15.328 1 96.56 239 SER B CA 1
ATOM 4748 C C . SER B 1 239 ? -13.727 1.791 16.594 1 96.56 239 SER B C 1
ATOM 4750 O O . SER B 1 239 ? -14.953 1.667 16.594 1 96.56 239 SER B O 1
ATOM 4752 N N . ARG B 1 240 ? -13.008 2.121 17.672 1 95.44 240 ARG B N 1
ATOM 4753 C CA . ARG B 1 240 ? -13.664 2.572 18.891 1 95.44 240 ARG B CA 1
ATOM 4754 C C . ARG B 1 240 ? -14.523 3.803 18.625 1 95.44 240 ARG B C 1
ATOM 4756 O O . ARG B 1 240 ? -15.625 3.928 19.172 1 95.44 240 ARG B O 1
ATOM 4763 N N . ARG B 1 241 ? -14.047 4.656 17.797 1 94.12 241 ARG B N 1
ATOM 4764 C CA . ARG B 1 241 ? -14.781 5.859 17.422 1 94.12 241 ARG B CA 1
ATOM 4765 C C . ARG B 1 241 ? -16.156 5.508 16.844 1 94.12 241 ARG B C 1
ATOM 4767 O O . ARG B 1 241 ? -17.141 6.18 17.125 1 94.12 241 ARG B O 1
ATOM 4774 N N . ALA B 1 242 ? -16.188 4.508 16.031 1 97.06 242 ALA B N 1
ATOM 4775 C CA . ALA B 1 242 ? -17.453 4.062 15.453 1 97.06 242 ALA B CA 1
ATOM 4776 C C . ALA B 1 242 ? -18.422 3.607 16.531 1 97.06 242 ALA B C 1
ATOM 4778 O O . ALA B 1 242 ? -19.625 3.873 16.453 1 97.06 242 ALA B O 1
ATOM 4779 N N . ALA B 1 243 ? -17.938 2.947 17.531 1 97.56 243 ALA B N 1
ATOM 4780 C CA . ALA B 1 243 ? -18.766 2.51 18.641 1 97.56 243 ALA B CA 1
ATOM 4781 C C . ALA B 1 243 ? -19.438 3.701 19.328 1 97.56 243 ALA B C 1
ATOM 4783 O O . ALA B 1 243 ? -20.641 3.691 19.562 1 97.56 243 ALA B O 1
ATOM 4784 N N . GLU B 1 244 ? -18.641 4.668 19.625 1 95.94 244 GLU B N 1
ATOM 4785 C CA . GLU B 1 244 ? -19.125 5.875 20.297 1 95.94 244 GLU B CA 1
ATOM 4786 C C . GLU B 1 244 ? -20.156 6.609 19.438 1 95.94 244 GLU B C 1
ATOM 4788 O O . GLU B 1 244 ? -21.203 7.004 19.938 1 95.94 244 GLU B O 1
ATOM 4793 N N . LEU B 1 245 ? -19.859 6.723 18.25 1 95.88 245 LEU B N 1
ATOM 4794 C CA . LEU B 1 245 ? -20.672 7.492 17.312 1 95.88 245 LEU B CA 1
ATOM 4795 C C . LEU B 1 245 ? -22.031 6.828 17.109 1 95.88 245 LEU B C 1
ATOM 4797 O O . LEU B 1 245 ? -23.062 7.512 17.031 1 95.88 245 LEU B O 1
ATOM 4801 N N . TYR B 1 246 ? -22.016 5.492 17.016 1 97.25 246 TYR B N 1
ATOM 4802 C CA . TYR B 1 246 ? -23.25 4.809 16.625 1 97.25 246 TYR B CA 1
ATOM 4803 C C . TYR B 1 246 ? -23.891 4.125 17.828 1 97.25 246 TYR B C 1
ATOM 4805 O O . TYR B 1 246 ? -24.859 3.367 17.672 1 97.25 246 TYR B O 1
ATOM 4813 N N . GLY B 1 247 ? -23.406 4.375 19.016 1 97.56 247 GLY B N 1
ATOM 4814 C CA . GLY B 1 247 ? -24.016 3.859 20.219 1 97.56 247 GLY B CA 1
ATOM 4815 C C . GLY B 1 247 ? -23.922 2.35 20.344 1 97.56 247 GLY B C 1
ATOM 4816 O O . GLY B 1 247 ? -24.875 1.696 20.781 1 97.56 247 GLY B O 1
ATOM 4817 N N . LEU B 1 248 ? -22.844 1.775 19.859 1 98.5 248 LEU B N 1
ATOM 4818 C CA . LEU B 1 248 ? -22.641 0.332 19.922 1 98.5 248 LEU B CA 1
ATOM 4819 C C . LEU B 1 248 ? -21.781 -0.041 21.125 1 98.5 248 LEU B C 1
ATOM 4821 O O . LEU B 1 248 ? -21.047 0.799 21.656 1 98.5 248 LEU B O 1
ATOM 4825 N N . GLU B 1 249 ? -21.875 -1.237 21.578 1 98.38 249 GLU B N 1
ATOM 4826 C CA . GLU B 1 249 ? -21.062 -1.783 22.656 1 98.38 249 GLU B CA 1
ATOM 4827 C C . GLU B 1 249 ? -19.828 -2.486 22.125 1 98.38 249 GLU B C 1
ATOM 4829 O O . GLU B 1 249 ? -19.891 -3.209 21.125 1 98.38 249 GLU B O 1
ATOM 4834 N N . ILE B 1 250 ? -18.719 -2.199 22.766 1 98.44 250 ILE B N 1
ATOM 4835 C CA . ILE B 1 250 ? -17.484 -2.896 22.438 1 98.44 250 ILE B CA 1
ATOM 4836 C C . ILE B 1 250 ? -17.422 -4.234 23.172 1 98.44 250 ILE B C 1
ATOM 4838 O O . ILE B 1 250 ? -17.25 -4.27 24.391 1 98.44 250 ILE B O 1
ATOM 4842 N N . LEU B 1 251 ? -17.531 -5.289 22.438 1 98.44 251 LEU B N 1
ATOM 4843 C CA . LEU B 1 251 ? -17.484 -6.621 23.031 1 98.44 251 LEU B CA 1
ATOM 4844 C C . LEU B 1 251 ? -16.031 -7.039 23.297 1 98.44 251 LEU B C 1
ATOM 4846 O O . LEU B 1 251 ? -15.766 -7.785 24.234 1 98.44 251 LEU B O 1
ATOM 4850 N N . ASP B 1 252 ? -15.203 -6.652 22.375 1 97.69 252 ASP B N 1
ATOM 4851 C CA . ASP B 1 252 ? -13.773 -6.93 22.469 1 97.69 252 ASP B CA 1
ATOM 4852 C C . ASP B 1 252 ? -12.961 -5.863 21.75 1 97.69 252 ASP B C 1
ATOM 4854 O O . ASP B 1 252 ? -13.461 -5.211 20.828 1 97.69 252 ASP B O 1
ATOM 4858 N N . GLU B 1 253 ? -11.758 -5.66 22.25 1 96.62 253 GLU B N 1
ATOM 4859 C CA . GLU B 1 253 ? -10.867 -4.648 21.672 1 96.62 253 GLU B CA 1
ATOM 4860 C C . GLU B 1 253 ? -9.484 -5.227 21.391 1 96.62 253 GLU B C 1
ATOM 4862 O O . GLU B 1 253 ? -9.023 -6.129 22.094 1 96.62 253 GLU B O 1
ATOM 4867 N N . GLY B 1 254 ? -8.828 -4.656 20.328 1 95.88 254 GLY B N 1
ATOM 4868 C CA . GLY B 1 254 ? -7.5 -5.129 19.984 1 95.88 254 GLY B CA 1
ATOM 4869 C C . GLY B 1 254 ? -7.492 -6.539 19.438 1 95.88 254 GLY B C 1
ATOM 4870 O O . GLY B 1 254 ? -6.691 -7.375 19.859 1 95.88 254 GLY B O 1
ATOM 4871 N N . ILE B 1 255 ? -8.445 -6.793 18.516 1 96.44 255 ILE B N 1
ATOM 4872 C CA . ILE B 1 255 ? -8.672 -8.172 18.094 1 96.44 255 ILE B CA 1
ATOM 4873 C C . ILE B 1 255 ? -7.863 -8.477 16.828 1 96.44 255 ILE B C 1
ATOM 4875 O O . ILE B 1 255 ? -7.922 -9.586 16.312 1 96.44 255 ILE B O 1
ATOM 4879 N N . GLN B 1 256 ? -7.098 -7.488 16.266 1 94.56 256 GLN B N 1
ATOM 4880 C CA . GLN B 1 256 ? -6.324 -7.695 15.039 1 94.56 256 GLN B CA 1
ATOM 4881 C C . GLN B 1 256 ? -5.191 -8.688 15.266 1 94.56 256 GLN B C 1
ATOM 4883 O O . GLN B 1 256 ? -4.645 -8.773 16.359 1 94.56 256 GLN B O 1
ATOM 4888 N N . ASP B 1 257 ? -4.867 -9.359 14.195 1 87.75 257 ASP B N 1
ATOM 4889 C CA . ASP B 1 257 ? -3.822 -10.375 14.234 1 87.75 257 ASP B CA 1
ATOM 4890 C C . ASP B 1 257 ? -2.447 -9.75 14.453 1 87.75 257 ASP B C 1
ATOM 4892 O O . ASP B 1 257 ? -1.592 -10.328 15.125 1 87.75 257 ASP B O 1
ATOM 4896 N N . TYR B 1 258 ? -2.291 -8.516 13.859 1 82.25 258 TYR B N 1
ATOM 4897 C CA . TYR B 1 258 ? -1.04 -7.777 13.992 1 82.25 258 TYR B CA 1
ATOM 4898 C C . TYR B 1 258 ? -1.252 -6.488 14.773 1 82.25 258 TYR B C 1
ATOM 4900 O O . TYR B 1 258 ? -2.074 -5.648 14.398 1 82.25 258 TYR B O 1
ATOM 4908 N N . LYS B 1 259 ? -0.495 -6.309 15.766 1 82.38 259 LYS B N 1
ATOM 4909 C CA . LYS B 1 259 ? -0.717 -5.176 16.656 1 82.38 259 LYS B CA 1
ATOM 4910 C C . LYS B 1 259 ? 0.062 -3.947 16.188 1 82.38 259 LYS B C 1
ATOM 4912 O O . LYS B 1 259 ? -0.212 -2.83 16.641 1 82.38 259 LYS B O 1
ATOM 4917 N N . ASP B 1 260 ? 0.958 -4.074 15.352 1 80.38 260 ASP B N 1
ATOM 4918 C CA . ASP B 1 260 ? 1.78 -2.957 14.898 1 80.38 260 ASP B CA 1
ATOM 4919 C C . ASP B 1 260 ? 1.247 -2.379 13.586 1 80.38 260 ASP B C 1
ATOM 4921 O O . ASP B 1 260 ? 2.018 -2.105 12.664 1 80.38 260 ASP B O 1
ATOM 4925 N N . ASN B 1 261 ? -0.039 -2.232 13.5 1 87.44 261 ASN B N 1
ATOM 4926 C CA . ASN B 1 261 ? -0.682 -1.601 12.352 1 87.44 261 ASN B CA 1
ATOM 4927 C C . ASN B 1 261 ? -0.913 -0.111 12.594 1 87.44 261 ASN B C 1
ATOM 4929 O O . ASN B 1 261 ? -1.839 0.271 13.312 1 87.44 261 ASN B O 1
ATOM 4933 N N . VAL B 1 262 ? -0.032 0.685 12.039 1 89.88 262 VAL B N 1
ATOM 4934 C CA . VAL B 1 262 ? -0.086 2.129 12.234 1 89.88 262 VAL B CA 1
ATOM 4935 C C . VAL B 1 262 ? -0.132 2.832 10.875 1 89.88 262 VAL B C 1
ATOM 4937 O O . VAL B 1 262 ? 0.583 2.449 9.945 1 89.88 262 VAL B O 1
ATOM 4940 N N . THR B 1 263 ? -1.02 3.781 10.773 1 92.69 263 THR B N 1
ATOM 4941 C CA . THR B 1 263 ? -1.073 4.613 9.57 1 92.69 263 THR B CA 1
ATOM 4942 C C . THR B 1 263 ? -0.61 6.035 9.883 1 92.69 263 THR B C 1
ATOM 4944 O O . THR B 1 263 ? -1.04 6.633 10.867 1 92.69 263 THR B O 1
ATOM 4947 N N . ARG B 1 264 ? 0.348 6.527 9.109 1 94.25 264 ARG B N 1
ATOM 4948 C CA . ARG B 1 264 ? 0.787 7.918 9.164 1 94.25 264 ARG B CA 1
ATOM 4949 C C . ARG B 1 264 ? -0.055 8.789 8.234 1 94.25 264 ARG B C 1
ATOM 4951 O O . ARG B 1 264 ? -0.25 8.453 7.066 1 94.25 264 ARG B O 1
ATOM 4958 N N . PHE B 1 265 ? -0.62 9.891 8.805 1 97.38 265 PHE B N 1
ATOM 4959 C CA . PHE B 1 265 ? -1.427 10.852 8.062 1 97.38 265 PHE B CA 1
ATOM 4960 C C . PHE B 1 265 ? -0.708 12.195 7.953 1 97.38 265 PHE B C 1
ATOM 4962 O O . PHE B 1 265 ? 0.049 12.57 8.852 1 97.38 265 PHE B O 1
ATOM 4969 N N . ILE B 1 266 ? -0.977 12.859 6.84 1 97.75 266 ILE B N 1
ATOM 4970 C CA . ILE B 1 266 ? -0.456 14.211 6.664 1 97.75 266 ILE B CA 1
ATOM 4971 C C . ILE B 1 266 ? -1.604 15.219 6.719 1 97.75 266 ILE B C 1
ATOM 4973 O O . ILE B 1 266 ? -2.723 14.914 6.297 1 97.75 266 ILE B O 1
ATOM 4977 N N . LYS B 1 267 ? -1.277 16.328 7.289 1 97.69 267 LYS B N 1
ATOM 4978 C CA . LYS B 1 267 ? -2.168 17.484 7.27 1 97.69 267 LYS B CA 1
ATOM 4979 C C . LYS B 1 267 ? -1.805 18.453 6.133 1 97.69 267 LYS B C 1
ATOM 4981 O O . LYS B 1 267 ? -0.656 18.875 6.027 1 97.69 267 LYS B O 1
ATOM 4986 N N . LEU B 1 268 ? -2.816 18.797 5.289 1 97.88 268 LEU B N 1
ATOM 4987 C CA . LEU B 1 268 ? -2.576 19.594 4.094 1 97.88 268 LEU B CA 1
ATOM 4988 C C . LEU B 1 268 ? -3.207 20.969 4.234 1 97.88 268 LEU B C 1
ATOM 4990 O O . LEU B 1 268 ? -4.246 21.125 4.883 1 97.88 268 LEU B O 1
ATOM 4994 N N . SER B 1 269 ? -2.543 21.906 3.613 1 96.19 269 SER B N 1
ATOM 4995 C CA . SER B 1 269 ? -3.004 23.297 3.549 1 96.19 269 SER B CA 1
ATOM 4996 C C . SER B 1 269 ? -2.732 23.906 2.178 1 96.19 269 SER B C 1
ATOM 4998 O O . SER B 1 269 ? -1.91 23.391 1.415 1 96.19 269 SER B O 1
ATOM 5000 N N . ARG B 1 270 ? -3.486 24.891 1.885 1 93.56 270 ARG B N 1
ATOM 5001 C CA . ARG B 1 270 ? -3.248 25.641 0.653 1 93.56 270 ARG B CA 1
ATOM 5002 C C . ARG B 1 270 ? -1.943 26.438 0.734 1 93.56 270 ARG B C 1
ATOM 5004 O O . ARG B 1 270 ? -1.217 26.547 -0.256 1 93.56 270 ARG B O 1
ATOM 5011 N N . ASP B 1 271 ? -1.668 26.938 1.893 1 90.19 271 ASP B N 1
ATOM 5012 C CA . ASP B 1 271 ? -0.46 27.734 2.107 1 90.19 271 ASP B CA 1
ATOM 5013 C C . ASP B 1 271 ? 0.564 26.953 2.934 1 90.19 271 ASP B C 1
ATOM 5015 O O . ASP B 1 271 ? 0.197 26.188 3.828 1 90.19 271 ASP B O 1
ATOM 5019 N N . PRO B 1 272 ? 1.848 27.141 2.596 1 87.81 272 PRO B N 1
ATOM 5020 C CA . PRO B 1 272 ? 2.891 26.484 3.387 1 87.81 272 PRO B CA 1
ATOM 5021 C C . PRO B 1 272 ? 2.963 27 4.82 1 87.81 272 PRO B C 1
ATOM 5023 O O . PRO B 1 272 ? 2.521 28.125 5.098 1 87.81 272 PRO B O 1
ATOM 5026 N N . LEU B 1 273 ? 3.426 26.062 5.668 1 81.88 273 LEU B N 1
ATOM 5027 C CA . LEU B 1 273 ? 3.668 26.5 7.035 1 81.88 273 LEU B CA 1
ATOM 5028 C C . LEU B 1 273 ? 4.844 27.469 7.098 1 81.88 273 LEU B C 1
ATOM 5030 O O . LEU B 1 273 ? 5.93 27.172 6.598 1 81.88 273 LEU B O 1
ATOM 5034 N N . VAL B 1 274 ? 4.613 28.719 7.461 1 64.12 274 VAL B N 1
ATOM 5035 C CA . VAL B 1 274 ? 5.688 29.688 7.602 1 64.12 274 VAL B CA 1
ATOM 5036 C C . VAL B 1 274 ? 6.199 29.688 9.039 1 64.12 274 VAL B C 1
ATOM 5038 O O . VAL B 1 274 ? 5.434 29.906 9.984 1 64.12 274 VAL B O 1
ATOM 5041 N N . THR B 1 275 ? 6.832 28.672 9.469 1 59.03 275 THR B N 1
ATOM 5042 C CA . THR B 1 275 ? 7.219 28.547 10.867 1 59.03 275 THR B CA 1
ATOM 5043 C C . THR B 1 275 ? 8.148 29.688 11.273 1 59.03 275 THR B C 1
ATOM 5045 O O . THR B 1 275 ? 9.289 29.766 10.805 1 59.03 275 THR B O 1
ATOM 5048 N N . THR B 1 276 ? 7.797 30.859 11.305 1 51.78 276 THR B N 1
ATOM 5049 C CA . THR B 1 276 ? 8.711 31.734 12.039 1 51.78 276 THR B CA 1
ATOM 5050 C C . THR B 1 276 ? 8.938 31.219 13.453 1 51.78 276 THR B C 1
ATOM 5052 O O . THR B 1 276 ? 9.984 31.469 14.055 1 51.78 276 THR B O 1
ATOM 5055 N N . ASP B 1 277 ? 7.945 30.734 14.141 1 48.12 277 ASP B N 1
ATOM 5056 C CA . ASP B 1 277 ? 8.062 30.406 15.562 1 48.12 277 ASP B CA 1
ATOM 5057 C C . ASP B 1 277 ? 8.422 28.938 15.766 1 48.12 277 ASP B C 1
ATOM 5059 O O . ASP B 1 277 ? 7.551 28.109 16.031 1 48.12 277 ASP B O 1
ATOM 5063 N N . THR B 1 278 ? 9.422 28.5 15.109 1 53.78 278 THR B N 1
ATOM 5064 C CA . THR B 1 278 ? 9.898 27.156 15.383 1 53.78 278 THR B CA 1
ATOM 5065 C C . THR B 1 278 ? 10.062 26.938 16.891 1 53.78 278 THR B C 1
ATOM 5067 O O . THR B 1 278 ? 10.797 27.672 17.547 1 53.78 278 THR B O 1
ATOM 5070 N N . ALA B 1 279 ? 8.961 26.562 17.516 1 53.19 279 ALA B N 1
ATOM 5071 C CA . ALA B 1 279 ? 9.266 26.156 18.875 1 53.19 279 ALA B CA 1
ATOM 5072 C C . ALA B 1 279 ? 10.57 25.375 18.953 1 53.19 279 ALA B C 1
ATOM 5074 O O . ALA B 1 279 ? 10.734 24.375 18.234 1 53.19 279 ALA B O 1
ATOM 5075 N N . PRO B 1 280 ? 11.625 26.016 19.453 1 56.94 280 PRO B N 1
ATOM 5076 C CA . PRO B 1 280 ? 12.984 25.453 19.438 1 56.94 280 PRO B CA 1
ATOM 5077 C C . PRO B 1 280 ? 13.023 23.984 19.797 1 56.94 280 PRO B C 1
ATOM 5079 O O . PRO B 1 280 ? 13.945 23.266 19.391 1 56.94 280 PRO B O 1
ATOM 5082 N N . ASP B 1 281 ? 11.898 23.5 20.453 1 66 281 ASP B N 1
ATOM 5083 C CA . ASP B 1 281 ? 12.141 22.219 21.094 1 66 281 ASP B CA 1
ATOM 5084 C C . ASP B 1 281 ? 11.523 21.078 20.281 1 66 281 ASP B C 1
ATOM 5086 O O . ASP B 1 281 ? 11.711 19.906 20.594 1 66 281 ASP B O 1
ATOM 5090 N N . ARG B 1 282 ? 10.883 21.406 19.141 1 80 282 ARG B N 1
ATOM 5091 C CA . ARG B 1 282 ? 10.297 20.25 18.453 1 80 282 ARG B CA 1
ATOM 5092 C C . ARG B 1 282 ? 11 20 17.125 1 80 282 ARG B C 1
ATOM 5094 O O . ARG B 1 282 ? 11.227 20.922 16.344 1 80 282 ARG B O 1
ATOM 5101 N N . PRO B 1 283 ? 11.359 18.75 16.984 1 88.62 283 PRO B N 1
ATOM 5102 C CA . PRO B 1 283 ? 12 18.438 15.703 1 88.62 283 PRO B CA 1
ATOM 5103 C C . PRO B 1 283 ? 11.062 18.594 14.508 1 88.62 283 PRO B C 1
ATOM 5105 O O . PRO B 1 283 ? 9.852 18.375 14.641 1 88.62 283 PRO B O 1
ATOM 5108 N N . TYR B 1 284 ? 11.664 19.141 13.445 1 92.62 284 TYR B N 1
ATOM 5109 C CA . TYR B 1 284 ? 10.914 19.312 12.203 1 92.62 284 TYR B CA 1
ATOM 5110 C C . TYR B 1 284 ? 11.305 18.266 11.18 1 92.62 284 TYR B C 1
ATOM 5112 O O . TYR B 1 284 ? 12.383 17.672 11.266 1 92.62 284 TYR B O 1
ATOM 5120 N N . LYS B 1 285 ? 10.305 18.047 10.289 1 94.38 285 LYS B N 1
ATOM 5121 C CA . LYS B 1 285 ? 10.484 17.156 9.148 1 94.38 285 LYS B CA 1
ATOM 5122 C C . LYS B 1 285 ? 10.18 17.875 7.836 1 94.38 285 LYS B C 1
ATOM 5124 O O . LYS B 1 285 ? 9.242 18.672 7.762 1 94.38 285 LYS B O 1
ATOM 5129 N N . THR B 1 286 ? 11.062 17.641 6.875 1 96.25 286 THR B N 1
ATOM 5130 C CA . THR B 1 286 ? 10.805 18.141 5.531 1 96.25 286 THR B CA 1
ATOM 5131 C C . THR B 1 286 ? 10.656 17 4.539 1 96.25 286 THR B C 1
ATOM 5133 O O . THR B 1 286 ? 11.477 16.078 4.523 1 96.25 286 THR B O 1
ATOM 5136 N N . SER B 1 287 ? 9.539 17 3.805 1 97 287 SER B N 1
ATOM 5137 C CA . SER B 1 287 ? 9.266 16 2.771 1 97 287 SER B CA 1
ATOM 5138 C C . SER B 1 287 ? 9.508 16.578 1.378 1 97 287 SER B C 1
ATOM 5140 O O . SER B 1 287 ? 9.023 17.672 1.057 1 97 287 SER B O 1
ATOM 5142 N N . ILE B 1 288 ? 10.297 15.781 0.529 1 97 288 ILE B N 1
ATOM 5143 C CA . ILE B 1 288 ? 10.594 16.25 -0.821 1 97 288 ILE B CA 1
ATOM 5144 C C . ILE B 1 288 ? 10.406 15.102 -1.814 1 97 288 ILE B C 1
ATOM 5146 O O . ILE B 1 288 ? 10.328 13.938 -1.42 1 97 288 ILE B O 1
ATOM 5150 N N . VAL B 1 289 ? 10.211 15.477 -3.059 1 95.25 289 VAL B N 1
ATOM 5151 C CA . VAL B 1 289 ? 10.211 14.547 -4.18 1 95.25 289 VAL B CA 1
ATOM 5152 C C . VAL B 1 289 ? 11.125 15.07 -5.285 1 95.25 289 VAL B C 1
ATOM 5154 O O . VAL B 1 289 ? 11.164 16.266 -5.551 1 95.25 289 VAL B O 1
ATOM 5157 N N . PHE B 1 290 ? 11.969 14.18 -5.863 1 94.44 290 PHE B N 1
ATOM 5158 C CA . PHE B 1 290 ? 12.852 14.602 -6.941 1 94.44 290 PHE B CA 1
ATOM 5159 C C . PHE B 1 290 ? 13.102 13.461 -7.922 1 94.44 290 PHE B C 1
ATOM 5161 O O . PHE B 1 290 ? 12.766 12.312 -7.637 1 94.44 290 PHE B O 1
ATOM 5168 N N . SER B 1 291 ? 13.508 13.812 -9.07 1 92.06 291 SER B N 1
ATOM 5169 C CA . SER B 1 291 ? 13.945 12.852 -10.078 1 92.06 291 SER B CA 1
ATOM 5170 C C . SER B 1 291 ? 15.445 12.953 -10.32 1 92.06 291 SER B C 1
ATOM 5172 O O . SER B 1 291 ? 16.094 13.898 -9.875 1 92.06 291 SER B O 1
ATOM 5174 N N . LEU B 1 292 ? 15.961 11.875 -10.844 1 90.94 292 LEU B N 1
ATOM 5175 C CA . LEU B 1 292 ? 17.375 11.844 -11.164 1 90.94 292 LEU B CA 1
ATOM 5176 C C . LEU B 1 292 ? 17.594 11.477 -12.625 1 90.94 292 LEU B C 1
ATOM 5178 O O . LEU B 1 292 ? 16.719 10.906 -13.266 1 90.94 292 LEU B O 1
ATOM 5182 N N . LYS B 1 293 ? 18.781 11.898 -13.086 1 86 293 LYS B N 1
ATOM 5183 C CA . LYS B 1 293 ? 19.188 11.43 -14.406 1 86 293 LYS B CA 1
ATOM 5184 C C . LYS B 1 293 ? 19.438 9.922 -14.391 1 86 293 LYS B C 1
ATOM 5186 O O . LYS B 1 293 ? 19.625 9.32 -13.336 1 86 293 LYS B O 1
ATOM 5191 N N . GLN B 1 294 ? 19.406 9.414 -15.586 1 81.5 294 GLN B N 1
ATOM 5192 C CA . GLN B 1 294 ? 19.641 7.98 -15.688 1 81.5 294 GLN B CA 1
ATOM 5193 C C . GLN B 1 294 ? 21.125 7.645 -15.484 1 81.5 294 GLN B C 1
ATOM 5195 O O . GLN B 1 294 ? 22 8.469 -15.773 1 81.5 294 GLN B O 1
ATOM 5200 N N . GLY B 1 295 ? 21.281 6.355 -14.906 1 82.69 295 GLY B N 1
ATOM 5201 C CA . GLY B 1 295 ? 22.656 5.883 -14.781 1 82.69 295 GLY B CA 1
ATOM 5202 C C . GLY B 1 295 ? 23.016 5.465 -13.367 1 82.69 295 GLY B C 1
ATOM 5203 O O . GLY B 1 295 ? 22.391 5.922 -12.406 1 82.69 295 GLY B O 1
ATOM 5204 N N . PRO B 1 296 ? 24.031 4.625 -13.281 1 87.12 296 PRO B N 1
ATOM 5205 C CA . PRO B 1 296 ? 24.469 4.133 -11.977 1 87.12 296 PRO B CA 1
ATOM 5206 C C . PRO B 1 296 ? 25.047 5.242 -11.094 1 87.12 296 PRO B C 1
ATOM 5208 O O . PRO B 1 296 ? 25.688 6.16 -11.594 1 87.12 296 PRO B O 1
ATOM 5211 N N . GLY B 1 297 ? 24.719 5.234 -9.805 1 90.25 297 GLY B N 1
ATOM 5212 C CA . GLY B 1 297 ? 25.344 6.113 -8.836 1 90.25 297 GLY B CA 1
ATOM 5213 C C . GLY B 1 297 ? 24.625 7.441 -8.68 1 90.25 297 GLY B C 1
ATOM 5214 O O . GLY B 1 297 ? 25.016 8.273 -7.855 1 90.25 297 GLY B O 1
ATOM 5215 N N . GLN B 1 298 ? 23.562 7.676 -9.438 1 91 298 GLN B N 1
ATOM 5216 C CA . GLN B 1 298 ? 22.859 8.953 -9.375 1 91 298 GLN B CA 1
ATOM 5217 C C . GLN B 1 298 ? 22.25 9.188 -7.996 1 91 298 GLN B C 1
ATOM 5219 O O . GLN B 1 298 ? 22.328 10.289 -7.457 1 91 298 GLN B O 1
ATOM 5224 N N . LEU B 1 299 ? 21.688 8.156 -7.473 1 92.75 299 LEU B N 1
ATOM 5225 C CA . LEU B 1 299 ? 21.094 8.297 -6.145 1 92.75 299 LEU B CA 1
ATOM 5226 C C . LEU B 1 299 ? 22.172 8.547 -5.094 1 92.75 299 LEU B C 1
ATOM 5228 O O . LEU B 1 299 ? 21.969 9.344 -4.172 1 92.75 299 LEU B O 1
ATOM 5232 N N . PHE B 1 300 ? 23.297 7.883 -5.266 1 93.62 300 PHE B N 1
ATOM 5233 C CA . PHE B 1 300 ? 24.438 8.086 -4.383 1 93.62 300 PHE B CA 1
ATOM 5234 C C . PHE B 1 300 ? 24.859 9.555 -4.379 1 93.62 300 PHE B C 1
ATOM 5236 O O . PHE B 1 300 ? 25.031 10.148 -3.314 1 93.62 300 PHE B O 1
ATOM 5243 N N . LYS B 1 301 ? 24.953 10.086 -5.488 1 93.25 301 LYS B N 1
ATOM 5244 C CA . LYS B 1 301 ? 25.328 11.484 -5.617 1 93.25 301 LYS B CA 1
ATOM 5245 C C . LYS B 1 301 ? 24.281 12.398 -4.984 1 93.25 301 LYS B C 1
ATOM 5247 O O . LYS B 1 301 ? 24.609 13.336 -4.258 1 93.25 301 LYS B O 1
ATOM 5252 N N . ALA B 1 302 ? 23.062 12.109 -5.25 1 94.56 302 ALA B N 1
ATOM 5253 C CA . ALA B 1 302 ? 21.969 12.922 -4.742 1 94.56 302 ALA B CA 1
ATOM 5254 C C . ALA B 1 302 ? 21.938 12.914 -3.219 1 94.56 302 ALA B C 1
ATOM 5256 O O . ALA B 1 302 ? 21.703 13.953 -2.592 1 94.56 302 ALA B O 1
ATOM 5257 N N . LEU B 1 303 ? 22.203 11.766 -2.635 1 95.5 303 LEU B N 1
ATOM 5258 C CA . LEU B 1 303 ? 22.094 11.633 -1.187 1 95.5 303 LEU B CA 1
ATOM 5259 C C . LEU B 1 303 ? 23.297 12.25 -0.492 1 95.5 303 LEU B C 1
ATOM 5261 O O . LEU B 1 303 ? 23.266 12.492 0.717 1 95.5 303 LEU B O 1
ATOM 5265 N N . SER B 1 304 ? 24.359 12.5 -1.21 1 95.19 304 SER B N 1
ATOM 5266 C CA . SER B 1 304 ? 25.547 13.102 -0.632 1 95.19 304 SER B CA 1
ATOM 5267 C C . SER B 1 304 ? 25.266 14.477 -0.041 1 95.19 304 SER B C 1
ATOM 5269 O O . SER B 1 304 ? 25.891 14.883 0.941 1 95.19 304 SER B O 1
ATOM 5271 N N . VAL B 1 305 ? 24.281 15.125 -0.609 1 95.75 305 VAL B N 1
ATOM 5272 C CA . VAL B 1 305 ? 23.984 16.484 -0.181 1 95.75 305 VAL B CA 1
ATOM 5273 C C . VAL B 1 305 ? 23.469 16.484 1.253 1 95.75 305 VAL B C 1
ATOM 5275 O O . VAL B 1 305 ? 23.656 17.453 1.994 1 95.75 305 VAL B O 1
ATOM 5278 N N . PHE B 1 306 ? 22.859 15.484 1.644 1 96.38 306 PHE B N 1
ATOM 5279 C CA . PHE B 1 306 ? 22.344 15.352 3.004 1 96.38 306 PHE B CA 1
ATOM 5280 C C . PHE B 1 306 ? 23.422 14.797 3.932 1 96.38 306 PHE B C 1
ATOM 5282 O O . PHE B 1 306 ? 23.625 15.32 5.031 1 96.38 306 PHE B O 1
ATOM 5289 N N . ALA B 1 307 ? 24.094 13.797 3.42 1 94.94 307 ALA B N 1
ATOM 5290 C CA . ALA B 1 307 ? 25.094 13.102 4.227 1 94.94 307 ALA B CA 1
ATOM 5291 C C . ALA B 1 307 ? 26.219 14.047 4.645 1 94.94 307 ALA B C 1
ATOM 5293 O O . ALA B 1 307 ? 26.641 14.047 5.805 1 94.94 307 ALA B O 1
ATOM 5294 N N . LEU B 1 308 ? 26.672 14.82 3.793 1 94.25 308 LEU B N 1
ATOM 5295 C CA . LEU B 1 308 ? 27.812 15.703 4.027 1 94.25 308 LEU B CA 1
ATOM 5296 C C . LEU B 1 308 ? 27.438 16.844 4.965 1 94.25 308 LEU B C 1
ATOM 5298 O O . LEU B 1 308 ? 28.297 17.531 5.5 1 94.25 308 LEU B O 1
ATOM 5302 N N . ARG B 1 309 ? 26.172 17.016 5.203 1 96.19 309 ARG B N 1
ATOM 5303 C CA . ARG B 1 309 ? 25.688 18.078 6.082 1 96.19 309 ARG B CA 1
ATOM 5304 C C . ARG B 1 309 ? 25.078 17.5 7.355 1 96.19 309 ARG B C 1
ATOM 5306 O O . ARG B 1 309 ? 24.375 18.203 8.086 1 96.19 309 ARG B O 1
ATOM 5313 N N . ASP B 1 310 ? 25.188 16.266 7.535 1 95.38 310 ASP B N 1
ATOM 5314 C CA . ASP B 1 310 ? 24.734 15.547 8.719 1 95.38 310 ASP B CA 1
ATOM 5315 C C . ASP B 1 310 ? 23.219 15.672 8.883 1 95.38 310 ASP B C 1
ATOM 5317 O O . ASP B 1 310 ? 22.734 15.922 9.984 1 95.38 310 ASP B O 1
ATOM 5321 N N . ILE B 1 311 ? 22.578 15.617 7.793 1 95.5 311 ILE B N 1
ATOM 5322 C CA . ILE B 1 311 ? 21.125 15.625 7.801 1 95.5 311 ILE B CA 1
ATOM 5323 C C . ILE B 1 311 ? 20.594 14.195 7.762 1 95.5 311 ILE B C 1
ATOM 5325 O O . ILE B 1 311 ? 20.875 13.445 6.828 1 95.5 311 ILE B O 1
ATOM 5329 N N . ASP B 1 312 ? 19.781 13.867 8.758 1 92.75 312 ASP B N 1
ATOM 5330 C CA . ASP B 1 312 ? 19.234 12.523 8.859 1 92.75 312 ASP B CA 1
ATOM 5331 C C . ASP B 1 312 ? 17.953 12.391 8.023 1 92.75 312 ASP B C 1
ATOM 5333 O O . ASP B 1 312 ? 17.125 13.305 7.996 1 92.75 312 ASP B O 1
ATOM 5337 N N . MET B 1 313 ? 17.891 11.242 7.391 1 92.69 313 MET B N 1
ATOM 5338 C CA . MET B 1 313 ? 16.672 10.945 6.641 1 92.69 313 MET B CA 1
ATOM 5339 C C . MET B 1 313 ? 15.773 9.992 7.418 1 92.69 313 MET B C 1
ATOM 5341 O O . MET B 1 313 ? 16.266 9.094 8.102 1 92.69 313 MET B O 1
ATOM 5345 N N . THR B 1 314 ? 14.461 10.156 7.281 1 89.69 314 THR B N 1
ATOM 5346 C CA . THR B 1 314 ? 13.516 9.297 7.996 1 89.69 314 THR B CA 1
ATOM 5347 C C . THR B 1 314 ? 12.719 8.438 7.023 1 89.69 314 THR B C 1
ATOM 5349 O O . THR B 1 314 ? 11.984 7.539 7.438 1 89.69 314 THR B O 1
ATOM 5352 N N . LYS B 1 315 ? 12.844 8.703 5.762 1 92.94 315 LYS B N 1
ATOM 5353 C CA . LYS B 1 315 ? 12.172 7.91 4.734 1 92.94 315 LYS B CA 1
ATOM 5354 C C . LYS B 1 315 ? 12.836 8.109 3.371 1 92.94 315 LYS B C 1
ATOM 5356 O O . LYS B 1 315 ? 13.211 9.227 3.016 1 92.94 315 LYS B O 1
ATOM 5361 N N . ILE B 1 316 ? 12.945 7.086 2.584 1 94.25 316 ILE B N 1
ATOM 5362 C CA . ILE B 1 316 ? 13.297 7.164 1.171 1 94.25 316 ILE B CA 1
ATOM 5363 C C . ILE B 1 316 ? 12.57 6.07 0.397 1 94.25 316 ILE B C 1
ATOM 5365 O O . ILE B 1 316 ? 12.438 4.941 0.879 1 94.25 316 ILE B O 1
ATOM 5369 N N . GLU B 1 317 ? 12.094 6.422 -0.737 1 93.75 317 GLU B N 1
ATOM 5370 C CA . GLU B 1 317 ? 11.398 5.461 -1.586 1 93.75 317 GLU B CA 1
ATOM 5371 C C . GLU B 1 317 ? 11.484 5.859 -3.057 1 93.75 317 GLU B C 1
ATOM 5373 O O . GLU B 1 317 ? 11.305 7.027 -3.398 1 93.75 317 GLU B O 1
ATOM 5378 N N . SER B 1 318 ? 11.844 4.875 -3.822 1 92 318 SER B N 1
ATOM 5379 C CA . SER B 1 318 ? 11.812 5.09 -5.266 1 92 318 SER B CA 1
ATOM 5380 C C . SER B 1 318 ? 10.492 4.625 -5.863 1 92 318 SER B C 1
ATOM 5382 O O . SER B 1 318 ? 9.922 3.621 -5.426 1 92 318 SER B O 1
ATOM 5384 N N . ARG B 1 319 ? 10.008 5.359 -6.766 1 86.44 319 ARG B N 1
ATOM 5385 C CA . ARG B 1 319 ? 8.781 4.996 -7.477 1 86.44 319 ARG B CA 1
ATOM 5386 C C . ARG B 1 319 ? 8.977 5.105 -8.984 1 86.44 319 ARG B C 1
ATOM 5388 O O . ARG B 1 319 ? 9.359 6.16 -9.492 1 86.44 319 ARG B O 1
ATOM 5395 N N . PRO B 1 320 ? 8.688 3.945 -9.688 1 73.62 320 PRO B N 1
ATOM 5396 C CA . PRO B 1 320 ? 8.781 4.027 -11.148 1 73.62 320 PRO B CA 1
ATOM 5397 C C . PRO B 1 320 ? 7.641 4.84 -11.766 1 73.62 320 PRO B C 1
ATOM 5399 O O . PRO B 1 320 ? 6.508 4.785 -11.281 1 73.62 320 PRO B O 1
ATOM 5402 N N . MET B 1 321 ? 7.969 5.82 -12.594 1 64.12 321 MET B N 1
ATOM 5403 C CA . MET B 1 321 ? 6.93 6.598 -13.266 1 64.12 321 MET B CA 1
ATOM 5404 C C . MET B 1 321 ? 6.68 6.074 -14.672 1 64.12 321 MET B C 1
ATOM 5406 O O . MET B 1 321 ? 7.621 5.914 -15.453 1 64.12 321 MET B O 1
ATOM 5410 N N . ARG B 1 322 ? 5.801 5.25 -14.961 1 53.53 322 ARG B N 1
ATOM 5411 C CA . ARG B 1 322 ? 5.531 4.844 -16.344 1 53.53 322 ARG B CA 1
ATOM 5412 C C . ARG B 1 322 ? 5.297 6.059 -17.234 1 53.53 322 ARG B C 1
ATOM 5414 O O . ARG B 1 322 ? 5.836 6.137 -18.344 1 53.53 322 ARG B O 1
ATOM 5421 N N . SER B 1 323 ? 4.281 6.883 -17.078 1 47.47 323 SER B N 1
ATOM 5422 C CA . SER B 1 323 ? 4.031 8.062 -17.891 1 47.47 323 SER B CA 1
ATOM 5423 C C . SER B 1 323 ? 4.508 9.328 -17.203 1 47.47 323 SER B C 1
ATOM 5425 O O . SER B 1 323 ? 4.25 9.523 -16.016 1 47.47 323 SER B O 1
ATOM 5427 N N . ASN B 1 324 ? 5.789 9.711 -17.609 1 41.44 324 ASN B N 1
ATOM 5428 C CA . ASN B 1 324 ? 6.352 10.914 -17 1 41.44 324 ASN B CA 1
ATOM 5429 C C . ASN B 1 324 ? 5.348 12.062 -17 1 41.44 324 ASN B C 1
ATOM 5431 O O . ASN B 1 324 ? 5.051 12.633 -18.047 1 41.44 324 ASN B O 1
ATOM 5435 N N . PRO B 1 325 ? 4.523 12.148 -16.25 1 38.56 325 PRO B N 1
ATOM 5436 C CA . PRO B 1 325 ? 3.662 13.328 -16.328 1 38.56 325 PRO B CA 1
ATOM 5437 C C . PRO B 1 325 ? 4.453 14.633 -16.375 1 38.56 325 PRO B C 1
ATOM 5439 O O . PRO B 1 325 ? 3.961 15.641 -16.875 1 38.56 325 PRO B O 1
ATOM 5442 N N . ILE B 1 326 ? 5.719 14.609 -15.812 1 38.78 326 ILE B N 1
ATOM 5443 C CA . ILE B 1 326 ? 6.449 15.867 -15.734 1 38.78 326 ILE B CA 1
ATOM 5444 C C . ILE B 1 326 ? 7.031 16.203 -17.109 1 38.78 326 ILE B C 1
ATOM 5446 O O . ILE B 1 326 ? 7.105 17.391 -17.484 1 38.78 326 ILE B O 1
ATOM 5450 N N . LEU B 1 327 ? 7.645 15.18 -17.875 1 36.81 327 LEU B N 1
ATOM 5451 C CA . LEU B 1 327 ? 8.383 15.562 -19.062 1 36.81 327 LEU B CA 1
ATOM 5452 C C . LEU B 1 327 ? 7.445 16.141 -20.125 1 36.81 327 LEU B C 1
ATOM 5454 O O . LEU B 1 327 ? 7.895 16.578 -21.188 1 36.81 327 LEU B O 1
ATOM 5458 N N . THR B 1 328 ? 6.219 15.922 -20.078 1 32.91 328 THR B N 1
ATOM 5459 C CA . THR B 1 328 ? 5.438 16.594 -21.109 1 32.91 328 THR B CA 1
ATOM 5460 C C . THR B 1 328 ? 5.586 18.109 -21.016 1 32.91 328 THR B C 1
ATOM 5462 O O . THR B 1 328 ? 5.043 18.844 -21.844 1 32.91 328 THR B O 1
ATOM 5465 N N . VAL B 1 329 ? 6.305 18.656 -20.125 1 30.56 329 VAL B N 1
ATOM 5466 C CA . VAL B 1 329 ? 6.32 20.109 -20.141 1 30.56 329 VAL B CA 1
ATOM 5467 C C . VAL B 1 329 ? 7.191 20.609 -21.281 1 30.56 329 VAL B C 1
ATOM 5469 O O . VAL B 1 329 ? 6.844 21.578 -21.953 1 30.56 329 VAL B O 1
ATOM 5472 N N . GLU B 1 330 ? 8.492 20.188 -21.578 1 29.69 330 GLU B N 1
ATOM 5473 C CA . GLU B 1 330 ? 9.367 21.016 -22.406 1 29.69 330 GLU B CA 1
ATOM 5474 C C . GLU B 1 330 ? 9.109 20.75 -23.891 1 29.69 330 GLU B C 1
ATOM 5476 O O . GLU B 1 330 ? 9.672 21.438 -24.75 1 29.69 330 GLU B O 1
ATOM 5481 N N . SER B 1 331 ? 8.664 19.75 -24.469 1 30.12 331 SER B N 1
ATOM 5482 C CA . SER B 1 331 ? 8.82 19.734 -25.922 1 30.12 331 SER B CA 1
ATOM 5483 C C . SER B 1 331 ? 7.879 20.719 -26.594 1 30.12 331 SER B C 1
ATOM 5485 O O . SER B 1 331 ? 6.867 20.328 -27.172 1 30.12 331 SER B O 1
ATOM 5487 N N . GLY B 1 332 ? 7.508 21.828 -25.969 1 28.12 332 GLY B N 1
ATOM 5488 C CA . GLY B 1 332 ? 6.781 22.719 -26.859 1 28.12 332 GLY B CA 1
ATOM 5489 C C . GLY B 1 332 ? 7.535 23.016 -28.141 1 28.12 332 GLY B C 1
ATOM 5490 O O . GLY B 1 332 ? 7.133 22.578 -29.219 1 28.12 332 GLY B O 1
ATOM 5491 N N . ALA B 1 333 ? 8.055 24.328 -28.375 1 27.08 333 ALA B N 1
ATOM 5492 C CA . ALA B 1 333 ? 8.102 25.125 -29.594 1 27.08 333 ALA B CA 1
ATOM 5493 C C . ALA B 1 333 ? 9.32 24.766 -30.438 1 27.08 333 ALA B C 1
ATOM 5495 O O . ALA B 1 333 ? 9.633 25.453 -31.406 1 27.08 333 ALA B O 1
ATOM 5496 N N . ALA B 1 334 ? 10.484 24.312 -30 1 27.06 334 ALA B N 1
ATOM 5497 C CA . ALA B 1 334 ? 11.367 24.484 -31.156 1 27.06 334 ALA B CA 1
ATOM 5498 C C . ALA B 1 334 ? 10.82 23.766 -32.375 1 27.06 334 ALA B C 1
ATOM 5500 O O . ALA B 1 334 ? 10.062 22.797 -32.25 1 27.06 334 ALA B O 1
ATOM 5501 N N . GLY B 1 335 ? 10.922 24.422 -33.562 1 26.55 335 GLY B N 1
ATOM 5502 C CA . GLY B 1 335 ? 10.852 24.078 -34.969 1 26.55 335 GLY B CA 1
ATOM 5503 C C . GLY B 1 335 ? 11.25 22.641 -35.25 1 26.55 335 GLY B C 1
ATOM 5504 O O . GLY B 1 335 ? 12.172 22.109 -34.625 1 26.55 335 GLY B O 1
ATOM 5505 N N . ALA B 1 336 ? 10.328 21.812 -35.688 1 25.89 336 ALA B N 1
ATOM 5506 C CA . ALA B 1 336 ? 10.422 20.531 -36.406 1 25.89 336 ALA B CA 1
ATOM 5507 C C . ALA B 1 336 ? 11.602 20.547 -37.375 1 25.89 336 ALA B C 1
ATOM 5509 O O . ALA B 1 336 ? 11.461 20.953 -38.531 1 25.89 336 ALA B O 1
ATOM 5510 N N . GLY B 1 337 ? 12.711 21.156 -37.188 1 26.72 337 GLY B N 1
ATOM 5511 C CA . GLY B 1 337 ? 13.406 20.5 -38.281 1 26.72 337 GLY B CA 1
ATOM 5512 C C . GLY B 1 337 ? 13.219 19 -38.312 1 26.72 337 GLY B C 1
ATOM 5513 O O . GLY B 1 337 ? 12.812 18.406 -37.312 1 26.72 337 GLY B O 1
ATOM 5514 N N . GLU B 1 338 ? 13.266 18.234 -39.406 1 27.11 338 GLU B N 1
ATOM 5515 C CA . GLU B 1 338 ? 12.961 16.906 -39.938 1 27.11 338 GLU B CA 1
ATOM 5516 C C . GLU B 1 338 ? 13.391 15.82 -38.938 1 27.11 338 GLU B C 1
ATOM 5518 O O . GLU B 1 338 ? 13.031 14.648 -39.094 1 27.11 338 GLU B O 1
ATOM 5523 N N . GLY B 1 339 ? 14.508 16.062 -38.25 1 26.88 339 GLY B N 1
ATOM 5524 C CA . GLY B 1 339 ? 15.234 14.82 -38 1 26.88 339 GLY B CA 1
ATOM 5525 C C . GLY B 1 339 ? 14.5 13.883 -37.062 1 26.88 339 GLY B C 1
ATOM 5526 O O . GLY B 1 339 ? 13.406 14.211 -36.562 1 26.88 339 GLY B O 1
ATOM 5527 N N . THR B 1 340 ? 15.242 13.188 -36 1 26.89 340 THR B N 1
ATOM 5528 C CA . THR B 1 340 ? 15.289 11.781 -35.594 1 26.89 340 THR B CA 1
ATOM 5529 C C . THR B 1 340 ? 14.195 11.477 -34.562 1 26.89 340 THR B C 1
ATOM 5531 O O . THR B 1 340 ? 14.062 12.18 -33.562 1 26.89 340 THR B O 1
ATOM 5534 N N . ALA B 1 341 ? 13.008 10.906 -34.938 1 27.47 341 ALA B N 1
ATOM 5535 C CA . ALA B 1 341 ? 12.031 10.094 -34.188 1 27.47 341 ALA B CA 1
ATOM 5536 C C . ALA B 1 341 ? 12.672 9.438 -32.969 1 27.47 341 ALA B C 1
ATOM 5538 O O . ALA B 1 341 ? 13.617 8.664 -33.094 1 27.47 341 ALA B O 1
ATOM 5539 N N . MET B 1 342 ? 12.766 10.148 -31.984 1 32.09 342 MET B N 1
ATOM 5540 C CA . MET B 1 342 ? 13.258 9.273 -30.922 1 32.09 342 MET B CA 1
ATOM 5541 C C . MET B 1 342 ? 12.469 7.969 -30.875 1 32.09 342 MET B C 1
ATOM 5543 O O . MET B 1 342 ? 11.242 7.977 -31 1 32.09 342 MET B O 1
ATOM 5547 N N . PRO B 1 343 ? 13.047 6.781 -31.203 1 28.97 343 PRO B N 1
ATOM 5548 C CA . PRO B 1 343 ? 12.297 5.523 -31.266 1 28.97 343 PRO B CA 1
ATOM 5549 C C . PRO B 1 343 ? 11.344 5.348 -30.094 1 28.97 343 PRO B C 1
ATOM 5551 O O . PRO B 1 343 ? 11.617 5.844 -28.984 1 28.97 343 PRO B O 1
ATOM 5554 N N . ALA B 1 344 ? 10.031 5.16 -30.234 1 32.78 344 ALA B N 1
ATOM 5555 C CA . ALA B 1 344 ? 8.875 4.801 -29.406 1 32.78 344 ALA B CA 1
ATOM 5556 C C . ALA B 1 344 ? 9.281 3.908 -28.25 1 32.78 344 ALA B C 1
ATOM 5558 O O . ALA B 1 344 ? 8.516 3.713 -27.312 1 32.78 344 ALA B O 1
ATOM 5559 N N . GLY B 1 345 ? 10.258 2.949 -28.281 1 34.47 345 GLY B N 1
ATOM 5560 C CA . GLY B 1 345 ? 10.617 1.851 -27.406 1 34.47 345 GLY B CA 1
ATOM 5561 C C . GLY B 1 345 ? 11.18 2.311 -26.078 1 34.47 345 GLY B C 1
ATOM 5562 O O . GLY B 1 345 ? 11.398 1.499 -25.172 1 34.47 345 GLY B O 1
ATOM 5563 N N . SER B 1 346 ? 12.102 3.262 -26.109 1 34.84 346 SER B N 1
ATOM 5564 C CA . SER B 1 346 ? 12.797 3.459 -24.828 1 34.84 346 SER B CA 1
ATOM 5565 C C . SER B 1 346 ? 11.906 4.176 -23.828 1 34.84 346 SER B C 1
ATOM 5567 O O . SER B 1 346 ? 11.945 5.402 -23.719 1 34.84 346 SER B O 1
ATOM 5569 N N . GLN B 1 347 ? 10.672 3.873 -23.734 1 35.88 347 GLN B N 1
ATOM 5570 C CA . GLN B 1 347 ? 9.93 4.445 -22.625 1 35.88 347 GLN B CA 1
ATOM 5571 C C . GLN B 1 347 ? 10.773 4.449 -21.344 1 35.88 347 GLN B C 1
ATOM 5573 O O . GLN B 1 347 ? 10.992 3.402 -20.734 1 35.88 347 GLN B O 1
ATOM 5578 N N . ARG B 1 348 ? 11.805 5.266 -21.219 1 40.59 348 ARG B N 1
ATOM 5579 C CA . ARG B 1 348 ? 12.727 5.555 -20.125 1 40.59 348 ARG B CA 1
ATOM 5580 C C . ARG B 1 348 ? 11.969 5.73 -18.812 1 40.59 348 ARG B C 1
ATOM 5582 O O . ARG B 1 348 ? 11.078 6.582 -18.703 1 40.59 348 ARG B O 1
ATOM 5589 N N . PHE B 1 349 ? 11.703 4.695 -18.125 1 49.56 349 PHE B N 1
ATOM 5590 C CA . PHE B 1 349 ? 11.133 4.77 -16.781 1 49.56 349 PHE B CA 1
ATOM 5591 C C . PHE B 1 349 ? 11.844 5.828 -15.961 1 49.56 349 PHE B C 1
ATOM 5593 O O . PHE B 1 349 ? 13.062 5.773 -15.789 1 49.56 349 PHE B O 1
ATOM 5600 N N . ASN B 1 350 ? 11.383 7.086 -15.875 1 63.5 350 ASN B N 1
ATOM 5601 C CA . ASN B 1 350 ? 11.836 8.086 -14.922 1 63.5 350 ASN B CA 1
ATOM 5602 C C . ASN B 1 350 ? 11.352 7.77 -13.508 1 63.5 350 ASN B C 1
ATOM 5604 O O . ASN B 1 350 ? 10.242 7.273 -13.32 1 63.5 350 ASN B O 1
ATOM 5608 N N . TYR B 1 351 ? 12.375 7.551 -12.633 1 79.62 351 TYR B N 1
ATOM 5609 C CA . TYR B 1 351 ? 12.086 7.27 -11.234 1 79.62 351 TYR B CA 1
ATOM 5610 C C . TYR B 1 351 ? 11.938 8.562 -10.438 1 79.62 351 TYR B C 1
ATOM 5612 O O . TYR B 1 351 ? 12.688 9.523 -10.656 1 79.62 351 TYR B O 1
ATOM 5620 N N . LEU B 1 352 ? 10.922 8.617 -9.695 1 90.19 352 LEU B N 1
ATOM 5621 C CA . LEU B 1 352 ? 10.805 9.625 -8.648 1 90.19 352 LEU B CA 1
ATOM 5622 C C . LEU B 1 352 ? 11.297 9.07 -7.312 1 90.19 352 LEU B C 1
ATOM 5624 O O . LEU B 1 352 ? 11.156 7.879 -7.039 1 90.19 352 LEU B O 1
ATOM 5628 N N . PHE B 1 353 ? 11.906 9.953 -6.555 1 94.44 353 PHE B N 1
ATOM 5629 C CA . PHE B 1 353 ? 12.352 9.617 -5.207 1 94.44 353 PHE B CA 1
ATOM 5630 C C . PHE B 1 353 ? 11.633 10.477 -4.172 1 94.44 353 PHE B C 1
ATOM 5632 O O . PHE B 1 353 ? 11.664 11.711 -4.25 1 94.44 353 PHE B O 1
ATOM 5639 N N . TYR B 1 354 ? 10.938 9.82 -3.271 1 95 354 TYR B N 1
ATOM 5640 C CA . TYR B 1 354 ? 10.336 10.492 -2.125 1 95 354 TYR B CA 1
ATOM 5641 C C . TYR B 1 354 ? 11.227 10.375 -0.894 1 95 354 TYR B C 1
ATOM 5643 O O . TYR B 1 354 ? 11.633 9.273 -0.515 1 95 354 TYR B O 1
ATOM 5651 N N . VAL B 1 355 ? 11.484 11.539 -0.291 1 96.56 355 VAL B N 1
ATOM 5652 C CA . VAL B 1 355 ? 12.398 11.547 0.846 1 96.56 355 VAL B CA 1
ATOM 5653 C C . VAL B 1 355 ? 11.836 12.43 1.958 1 96.56 355 VAL B C 1
ATOM 5655 O O . VAL B 1 355 ? 11.336 13.523 1.696 1 96.56 355 VAL B O 1
ATOM 5658 N N . ASP B 1 356 ? 11.812 11.898 3.178 1 95.62 356 ASP B N 1
ATOM 5659 C CA . ASP B 1 356 ? 11.648 12.688 4.395 1 95.62 356 ASP B CA 1
ATOM 5660 C C . ASP B 1 356 ? 12.969 12.82 5.145 1 95.62 356 ASP B C 1
ATOM 5662 O O . ASP B 1 356 ? 13.672 11.836 5.359 1 95.62 356 ASP B O 1
ATOM 5666 N N . PHE B 1 357 ? 13.32 14.07 5.52 1 95.38 357 PHE B N 1
ATOM 5667 C CA . PHE B 1 357 ? 14.523 14.25 6.32 1 95.38 357 PHE B CA 1
ATOM 5668 C C . PHE B 1 357 ? 14.258 15.164 7.508 1 95.38 357 PHE B C 1
ATOM 5670 O O . PHE B 1 357 ? 13.312 15.961 7.488 1 95.38 357 PHE B O 1
ATOM 5677 N N . VAL B 1 358 ? 15.07 14.992 8.539 1 93.25 358 VAL B N 1
ATOM 5678 C CA . VAL B 1 358 ? 14.938 15.789 9.75 1 93.25 358 VAL B CA 1
ATOM 5679 C C . VAL B 1 358 ? 15.523 17.188 9.523 1 93.25 358 VAL B C 1
ATOM 5681 O O . VAL B 1 358 ? 16.688 17.328 9.141 1 93.25 358 VAL B O 1
ATOM 5684 N N . GLY B 1 359 ? 14.719 18.172 9.75 1 92.62 359 GLY B N 1
ATOM 5685 C CA . GLY B 1 359 ? 15.133 19.562 9.562 1 92.62 359 GLY B CA 1
ATOM 5686 C C . GLY B 1 359 ? 14.055 20.422 8.938 1 92.62 359 GLY B C 1
ATOM 5687 O O . GLY B 1 359 ? 13.094 19.906 8.352 1 92.62 359 GLY B O 1
ATOM 5688 N N . THR B 1 360 ? 14.242 21.672 9.117 1 91.69 360 THR B N 1
ATOM 5689 C CA . THR B 1 360 ? 13.305 22.656 8.57 1 91.69 360 THR B CA 1
ATOM 5690 C C . THR B 1 360 ? 13.953 23.469 7.457 1 91.69 360 THR B C 1
ATOM 5692 O O . THR B 1 360 ? 15.18 23.562 7.391 1 91.69 360 THR B O 1
ATOM 5695 N N . LEU B 1 361 ? 13.117 23.984 6.66 1 90.06 361 LEU B N 1
ATOM 5696 C CA . LEU B 1 361 ? 13.609 24.828 5.578 1 90.06 361 LEU B CA 1
ATOM 5697 C C . LEU B 1 361 ? 14.18 26.125 6.129 1 90.06 361 LEU B C 1
ATOM 5699 O O . LEU B 1 361 ? 14.875 26.859 5.414 1 90.06 361 LEU B O 1
ATOM 5703 N N . ALA B 1 362 ? 13.891 26.406 7.297 1 87.06 362 ALA B N 1
ATOM 5704 C CA . ALA B 1 362 ? 14.438 27.609 7.918 1 87.06 362 ALA B CA 1
ATOM 5705 C C . ALA B 1 362 ? 15.922 27.438 8.234 1 87.06 362 ALA B C 1
ATOM 5707 O O . ALA B 1 362 ? 16.641 28.422 8.43 1 87.06 362 ALA B O 1
ATOM 5708 N N . GLU B 1 363 ? 16.438 26.234 8.305 1 89.88 363 GLU B N 1
ATOM 5709 C CA . GLU B 1 363 ? 17.828 25.953 8.602 1 89.88 363 GLU B CA 1
ATOM 5710 C C . GLU B 1 363 ? 18.703 26.094 7.355 1 89.88 363 GLU B C 1
ATOM 5712 O O . GLU B 1 363 ? 18.422 25.484 6.324 1 89.88 363 GLU B O 1
ATOM 5717 N N . PRO B 1 364 ? 19.766 26.859 7.516 1 93.81 364 PRO B N 1
ATOM 5718 C CA . PRO B 1 364 ? 20.641 27.031 6.363 1 93.81 364 PRO B CA 1
ATOM 5719 C C . PRO B 1 364 ? 21.188 25.719 5.809 1 93.81 364 PRO B C 1
ATOM 5721 O O . PRO B 1 364 ? 21.344 25.578 4.594 1 93.81 364 PRO B O 1
ATOM 5724 N N . ARG B 1 365 ? 21.5 24.828 6.652 1 94.88 365 ARG B N 1
ATOM 5725 C CA . ARG B 1 365 ? 22.031 23.547 6.18 1 94.88 365 ARG B CA 1
ATOM 5726 C C . ARG B 1 365 ? 21.031 22.844 5.27 1 94.88 365 ARG B C 1
ATOM 5728 O O . ARG B 1 365 ? 21.406 22.234 4.27 1 94.88 365 ARG B O 1
ATOM 5735 N N . CYS B 1 366 ? 19.797 22.891 5.648 1 94.88 366 CYS B N 1
ATOM 5736 C CA . CYS B 1 366 ? 18.766 22.266 4.84 1 94.88 366 CYS B CA 1
ATOM 5737 C C . CYS B 1 366 ? 18.562 23.016 3.529 1 94.88 366 CYS B C 1
ATOM 5739 O O . CYS B 1 366 ? 18.406 22.406 2.473 1 94.88 366 CYS B O 1
ATOM 5741 N N . GLN B 1 367 ? 18.625 24.281 3.58 1 95.06 367 GLN B N 1
ATOM 5742 C CA . GLN B 1 367 ? 18.516 25.094 2.373 1 95.06 367 GLN B CA 1
ATOM 5743 C C . GLN B 1 367 ? 19.641 24.781 1.396 1 95.06 367 GLN B C 1
ATOM 5745 O O . GLN B 1 367 ? 19.406 24.594 0.201 1 95.06 367 GLN B O 1
ATOM 5750 N N . ASN B 1 368 ? 20.781 24.781 1.893 1 96.56 368 ASN B N 1
ATOM 5751 C CA . ASN B 1 368 ? 21.953 24.516 1.065 1 96.56 368 ASN B CA 1
ATOM 5752 C C . ASN B 1 368 ? 21.891 23.125 0.443 1 96.56 368 ASN B C 1
ATOM 5754 O O . ASN B 1 368 ? 22.281 22.938 -0.714 1 96.56 368 ASN B O 1
ATOM 5758 N N . ALA B 1 369 ? 21.453 22.203 1.201 1 97.19 369 ALA B N 1
ATOM 5759 C CA . ALA B 1 369 ? 21.312 20.844 0.685 1 97.19 369 ALA B CA 1
ATOM 5760 C C . ALA B 1 369 ? 20.359 20.797 -0.509 1 97.19 369 ALA B C 1
ATOM 5762 O O . ALA B 1 369 ? 20.672 20.203 -1.542 1 97.19 369 ALA B O 1
ATOM 5763 N N . LEU B 1 370 ? 19.266 21.453 -0.372 1 97.12 370 LEU B N 1
ATOM 5764 C CA . LEU B 1 370 ? 18.234 21.422 -1.409 1 97.12 370 LEU B CA 1
ATOM 5765 C C . LEU B 1 370 ? 18.688 22.203 -2.641 1 97.12 370 LEU B C 1
ATOM 5767 O O . LEU B 1 370 ? 18.391 21.812 -3.771 1 97.12 370 LEU B O 1
ATOM 5771 N N . ARG B 1 371 ? 19.375 23.297 -2.434 1 96.31 371 ARG B N 1
ATOM 5772 C CA . ARG B 1 371 ? 19.938 24.031 -3.557 1 96.31 371 ARG B CA 1
ATOM 5773 C C . ARG B 1 371 ? 20.922 23.172 -4.348 1 96.31 371 ARG B C 1
ATOM 5775 O O . ARG B 1 371 ? 20.891 23.172 -5.578 1 96.31 371 ARG B O 1
ATOM 5782 N N . HIS B 1 372 ? 21.719 22.531 -3.605 1 96.69 372 HIS B N 1
ATOM 5783 C CA . HIS B 1 372 ? 22.688 21.641 -4.242 1 96.69 372 HIS B CA 1
ATOM 5784 C C . HIS B 1 372 ? 21.984 20.516 -5 1 96.69 372 HIS B C 1
ATOM 5786 O O . HIS B 1 372 ? 22.375 20.188 -6.121 1 96.69 372 HIS B O 1
ATOM 5792 N N . LEU B 1 373 ? 21 19.922 -4.418 1 96.69 373 LEU B N 1
ATOM 5793 C CA . LEU B 1 373 ? 20.219 18.875 -5.066 1 96.69 373 LEU B CA 1
ATOM 5794 C C . LEU B 1 373 ? 19.578 19.375 -6.348 1 96.69 373 LEU B C 1
ATOM 5796 O O . LEU B 1 373 ? 19.531 18.656 -7.352 1 96.69 373 LEU B O 1
ATOM 5800 N N . GLN B 1 374 ? 19.141 20.531 -6.301 1 94.69 374 GLN B N 1
ATOM 5801 C CA . GLN B 1 374 ? 18.469 21.141 -7.438 1 94.69 374 GLN B CA 1
ATOM 5802 C C . GLN B 1 374 ? 19.406 21.266 -8.633 1 94.69 374 GLN B C 1
ATOM 5804 O O . GLN B 1 374 ? 18.953 21.266 -9.781 1 94.69 374 GLN B O 1
ATOM 5809 N N . GLU B 1 375 ? 20.656 21.328 -8.453 1 93.38 375 GLU B N 1
ATOM 5810 C CA . GLU B 1 375 ? 21.641 21.453 -9.523 1 93.38 375 GLU B CA 1
ATOM 5811 C C . GLU B 1 375 ? 21.703 20.172 -10.352 1 93.38 375 GLU B C 1
ATOM 5813 O O . GLU B 1 375 ? 22.016 20.219 -11.547 1 93.38 375 GLU B O 1
ATOM 5818 N N . SER B 1 376 ? 21.391 19.125 -9.719 1 89 376 SER B N 1
ATOM 5819 C CA . SER B 1 376 ? 21.594 17.859 -10.414 1 89 376 SER B CA 1
ATOM 5820 C C . SER B 1 376 ? 20.266 17.172 -10.703 1 89 376 SER B C 1
ATOM 5822 O O . SER B 1 376 ? 20.203 16.297 -11.562 1 89 376 SER B O 1
ATOM 5824 N N . ALA B 1 377 ? 19.266 17.5 -9.992 1 92.25 377 ALA B N 1
ATOM 5825 C CA . ALA B 1 377 ? 17.969 16.859 -10.156 1 92.25 377 ALA B CA 1
ATOM 5826 C C . ALA B 1 377 ? 17.141 17.562 -11.219 1 92.25 377 ALA B C 1
ATOM 5828 O O . ALA B 1 377 ? 16.859 18.75 -11.109 1 92.25 377 ALA B O 1
ATOM 5829 N N . PRO B 1 378 ? 16.703 16.797 -12.203 1 89.31 378 PRO B N 1
ATOM 5830 C CA . PRO B 1 378 ? 15.844 17.406 -13.227 1 89.31 378 PRO B CA 1
ATOM 5831 C C . PRO B 1 378 ? 14.547 17.953 -12.648 1 89.31 378 PRO B C 1
ATOM 5833 O O . PRO B 1 378 ? 13.992 18.922 -13.18 1 89.31 378 PRO B O 1
ATOM 5836 N N . PHE B 1 379 ? 14.133 17.391 -11.711 1 90.12 379 PHE B N 1
ATOM 5837 C CA . PHE B 1 379 ? 12.906 17.797 -11.039 1 90.12 379 PHE B CA 1
ATOM 5838 C C . PHE B 1 379 ? 13.078 17.719 -9.523 1 90.12 379 PHE B C 1
ATOM 5840 O O . PHE B 1 379 ? 13.688 16.781 -9.008 1 90.12 379 PHE B O 1
ATOM 5847 N N . LEU B 1 380 ? 12.594 18.797 -8.805 1 94.62 380 LEU B N 1
ATOM 5848 C CA . LEU B 1 380 ? 12.602 18.828 -7.344 1 94.62 380 LEU B CA 1
ATOM 5849 C C . LEU B 1 380 ? 11.414 19.625 -6.816 1 94.62 380 LEU B C 1
ATOM 5851 O O . LEU B 1 380 ? 11.164 20.75 -7.273 1 94.62 380 LEU B O 1
ATOM 5855 N N . ARG B 1 381 ? 10.68 19.016 -5.895 1 94.69 381 ARG B N 1
ATOM 5856 C CA . ARG B 1 381 ? 9.578 19.703 -5.234 1 94.69 381 ARG B CA 1
ATOM 5857 C C . ARG B 1 381 ? 9.602 19.453 -3.73 1 94.69 381 ARG B C 1
ATOM 5859 O O . ARG B 1 381 ? 9.758 18.312 -3.281 1 94.69 381 ARG B O 1
ATOM 5866 N N . VAL B 1 382 ? 9.547 20.562 -3.041 1 95.62 382 VAL B N 1
ATOM 5867 C CA . VAL B 1 382 ? 9.344 20.469 -1.598 1 95.62 382 VAL B CA 1
ATOM 5868 C C . VAL B 1 382 ? 7.859 20.328 -1.287 1 95.62 382 VAL B C 1
ATOM 5870 O O . VAL B 1 382 ? 7.062 21.203 -1.628 1 95.62 382 VAL B O 1
ATOM 5873 N N . LEU B 1 383 ? 7.48 19.266 -0.618 1 96.5 383 LEU B N 1
ATOM 5874 C CA . LEU B 1 383 ? 6.078 19 -0.323 1 96.5 383 LEU B CA 1
ATOM 5875 C C . LEU B 1 383 ? 5.645 19.719 0.953 1 96.5 383 LEU B C 1
ATOM 5877 O O . LEU B 1 383 ? 4.461 20.016 1.132 1 96.5 383 LEU B O 1
ATOM 5881 N N . GLY B 1 384 ? 6.578 19.844 1.87 1 95.62 384 GLY B N 1
ATOM 5882 C CA . GLY B 1 384 ? 6.285 20.594 3.086 1 95.62 384 GLY B CA 1
ATOM 5883 C C . GLY B 1 384 ? 7.355 20.438 4.148 1 95.62 384 GLY B C 1
ATOM 5884 O O . GLY B 1 384 ? 8.125 19.469 4.125 1 95.62 384 GLY B O 1
ATOM 5885 N N . SER B 1 385 ? 7.488 21.422 4.973 1 94.88 385 SER B N 1
ATOM 5886 C CA . SER B 1 385 ? 8.273 21.422 6.203 1 94.88 385 SER B CA 1
ATOM 5887 C C . SER B 1 385 ? 7.383 21.641 7.426 1 94.88 385 SER B C 1
ATOM 5889 O O . SER B 1 385 ? 6.703 22.656 7.531 1 94.88 385 SER B O 1
ATOM 5891 N N . TYR B 1 386 ? 7.387 20.656 8.367 1 93.81 386 TYR B N 1
ATOM 5892 C CA . TYR B 1 386 ? 6.367 20.625 9.414 1 93.81 386 TYR B CA 1
ATOM 5893 C C . TYR B 1 386 ? 6.891 19.938 10.664 1 93.81 386 TYR B C 1
ATOM 5895 O O . TYR B 1 386 ? 7.883 19.203 10.609 1 93.81 386 TYR B O 1
ATOM 5903 N N . PRO B 1 387 ? 6.23 20.219 11.828 1 92.06 387 PRO B N 1
ATOM 5904 C CA . PRO B 1 387 ? 6.66 19.547 13.055 1 92.06 387 PRO B CA 1
ATOM 5905 C C . PRO B 1 387 ? 6.422 18.031 13.016 1 92.06 387 PRO B C 1
ATOM 5907 O O . PRO B 1 387 ? 5.383 17.578 12.531 1 92.06 387 PRO B O 1
ATOM 5910 N N . MET B 1 388 ? 7.359 17.328 13.477 1 89.94 388 MET B N 1
ATOM 5911 C CA . MET B 1 388 ? 7.266 15.875 13.516 1 89.94 388 MET B CA 1
ATOM 5912 C C . MET B 1 388 ? 6.258 15.422 14.562 1 89.94 388 MET B C 1
ATOM 5914 O O . MET B 1 388 ? 6.113 16.062 15.609 1 89.94 388 MET B O 1
ATOM 5918 N N . ASP B 1 389 ? 5.586 14.352 14.188 1 83.94 389 ASP B N 1
ATOM 5919 C CA . ASP B 1 389 ? 4.723 13.703 15.164 1 83.94 389 ASP B CA 1
ATOM 5920 C C . ASP B 1 389 ? 5.531 12.797 16.094 1 83.94 389 ASP B C 1
ATOM 5922 O O . ASP B 1 389 ? 6.164 11.844 15.641 1 83.94 389 ASP B O 1
ATOM 5926 N N . LEU B 1 390 ? 5.645 13.148 17.312 1 65.75 390 LEU B N 1
ATOM 5927 C CA . LEU B 1 390 ? 6.438 12.391 18.281 1 65.75 390 LEU B CA 1
ATOM 5928 C C . LEU B 1 390 ? 5.582 11.344 18.969 1 65.75 390 LEU B C 1
ATOM 5930 O O . LEU B 1 390 ? 6.102 10.516 19.734 1 65.75 390 LEU B O 1
ATOM 5934 N N . GLU B 1 391 ? 4.258 11.391 18.875 1 62 391 GLU B N 1
ATOM 5935 C CA . GLU B 1 391 ? 3.359 10.445 19.531 1 62 391 GLU B CA 1
ATOM 5936 C C . GLU B 1 391 ? 3.1 9.227 18.641 1 62 391 GLU B C 1
ATOM 5938 O O . GLU B 1 391 ? 2.709 9.375 17.484 1 62 391 GLU B O 1
ATOM 5943 N N . LEU B 1 392 ? 4.016 8.305 18.734 1 51.28 392 LEU B N 1
ATOM 5944 C CA . LEU B 1 392 ? 3.74 7.102 17.953 1 51.28 392 LEU B CA 1
ATOM 5945 C C . LEU B 1 392 ? 2.365 6.535 18.281 1 51.28 392 LEU B C 1
ATOM 5947 O O . LEU B 1 392 ? 2.041 6.34 19.453 1 51.28 392 LEU B O 1
ATOM 5951 N N . GLY B 1 393 ? 1.32 6.719 17.516 1 50.56 393 GLY B N 1
ATOM 5952 C CA . GLY B 1 393 ? -0.045 6.285 17.25 1 50.56 393 GLY B CA 1
ATOM 5953 C C . GLY B 1 393 ? -0.8 5.93 18.516 1 50.56 393 GLY B C 1
ATOM 5954 O O . GLY B 1 393 ? -1.91 5.395 18.469 1 50.56 393 GLY B O 1
ATOM 5955 N N . VAL B 1 394 ? -0.13 5.605 19.688 1 39.62 394 VAL B N 1
ATOM 5956 C CA . VAL B 1 394 ? -0.994 5.109 20.766 1 39.62 394 VAL B CA 1
ATOM 5957 C C . VAL B 1 394 ? -1.781 6.266 21.375 1 39.62 394 VAL B C 1
ATOM 5959 O O . VAL B 1 394 ? -1.2 7.277 21.766 1 39.62 394 VAL B O 1
ATOM 5962 N N . VAL B 1 395 ? -2.877 6.543 20.953 1 38.19 395 VAL B N 1
ATOM 5963 C CA . VAL B 1 395 ? -3.729 7.48 21.688 1 38.19 395 VAL B CA 1
ATOM 5964 C C . VAL B 1 395 ? -3.826 7.059 23.141 1 38.19 395 VAL B C 1
ATOM 5966 O O . VAL B 1 395 ? -3.895 5.867 23.453 1 38.19 395 VAL B O 1
ATOM 5969 N N . ASP B 1 396 ? -3.467 7.91 24.141 1 35.91 396 ASP B N 1
ATOM 5970 C CA . ASP B 1 396 ? -3.68 7.758 25.578 1 35.91 396 ASP B CA 1
ATOM 5971 C C . ASP B 1 396 ? -5.047 7.145 25.859 1 35.91 396 ASP B C 1
ATOM 5973 O O . ASP B 1 396 ? -5.215 6.422 26.844 1 35.91 396 ASP B O 1
ATOM 5977 N N . SER B 1 397 ? -6.051 7.594 25.266 1 35.44 397 SER B N 1
ATOM 5978 C CA . SER B 1 397 ? -7.355 7.09 25.672 1 35.44 397 SER B CA 1
ATOM 5979 C C . SER B 1 397 ? -7.441 5.574 25.5 1 35.44 397 SER B C 1
ATOM 5981 O O . SER B 1 397 ? -8.438 4.957 25.891 1 35.44 397 SER B O 1
ATOM 5983 N N . ASP B 1 398 ? -6.562 5.074 24.797 1 33.88 398 ASP B N 1
ATOM 5984 C CA . ASP B 1 398 ? -6.617 3.621 24.688 1 33.88 398 ASP B CA 1
ATOM 5985 C C . ASP B 1 398 ? -5.82 2.961 25.812 1 33.88 398 ASP B C 1
ATOM 5987 O O . ASP B 1 398 ? -5.43 1.797 25.703 1 33.88 398 ASP B O 1
ATOM 5991 N N . LYS B 1 399 ? -5.25 3.674 26.797 1 33.5 399 LYS B N 1
ATOM 5992 C CA . LYS B 1 399 ? -4.754 3.107 28.047 1 33.5 399 LYS B CA 1
ATOM 5993 C C . LYS B 1 399 ? -5.879 2.43 28.828 1 33.5 399 LYS B C 1
ATOM 5995 O O . LYS B 1 399 ? -6.98 2.971 28.938 1 33.5 399 LYS B O 1
ATOM 6000 N N . PRO B 1 400 ? -5.707 1.139 29.141 1 29.77 400 PRO B N 1
ATOM 6001 C CA . PRO B 1 400 ? -6.719 0.724 30.109 1 29.77 400 PRO B CA 1
ATOM 6002 C C . PRO B 1 400 ? -6.809 1.671 31.312 1 29.77 400 PRO B C 1
ATOM 6004 O O . PRO B 1 400 ? -5.832 2.35 31.641 1 29.77 400 PRO B O 1
ATOM 6007 N N . PRO B 1 401 ? -7.941 2.139 31.891 1 31.47 401 PRO B N 1
ATOM 6008 C CA . PRO B 1 401 ? -8.094 3.098 32.969 1 31.47 401 PRO B CA 1
ATOM 6009 C C . PRO B 1 401 ? -7.051 2.908 34.094 1 31.47 401 PRO B C 1
ATOM 6011 O O . PRO B 1 401 ? -6.711 3.859 34.781 1 31.47 401 PRO B O 1
ATOM 6014 N N . GLY B 1 402 ? -6.496 1.72 34.438 1 31.95 402 GLY B N 1
ATOM 6015 C CA . GLY B 1 402 ? -5.777 1.379 35.656 1 31.95 402 GLY B CA 1
ATOM 6016 C C . GLY B 1 402 ? -4.281 1.609 35.562 1 31.95 402 GLY B C 1
ATOM 6017 O O . GLY B 1 402 ? -3.541 1.351 36.5 1 31.95 402 GLY B O 1
ATOM 6018 N N . PHE B 1 403 ? -3.736 1.638 34.469 1 28.45 403 PHE B N 1
ATOM 6019 C CA . PHE B 1 403 ? -2.281 1.693 34.531 1 28.45 403 PHE B CA 1
ATOM 6020 C C . PHE B 1 403 ? -1.813 3.102 34.906 1 28.45 403 PHE B C 1
ATOM 6022 O O . PHE B 1 403 ? -1.764 3.977 34.031 1 28.45 403 PHE B O 1
ATOM 6029 N N . ASP B 1 404 ? -2.203 3.498 36.094 1 28.97 404 ASP B N 1
ATOM 6030 C CA . ASP B 1 404 ? -1.593 4.656 36.719 1 28.97 404 ASP B CA 1
ATOM 6031 C C . ASP B 1 404 ? -0.076 4.5 36.812 1 28.97 404 ASP B C 1
ATOM 6033 O O . ASP B 1 404 ? 0.424 3.51 37.344 1 28.97 404 ASP B O 1
ATOM 6037 N N . GLY B 1 405 ? 0.659 4.75 35.906 1 27.52 405 GLY B N 1
ATOM 6038 C CA . GLY B 1 405 ? 2.111 4.773 36 1 27.52 405 GLY B CA 1
ATOM 6039 C C . GLY B 1 405 ? 2.619 5.387 37.281 1 27.52 405 GLY B C 1
ATOM 6040 O O . GLY B 1 405 ? 3.805 5.703 37.406 1 27.52 405 GLY B O 1
ATOM 6041 N N . SER B 1 406 ? 1.71 5.855 38.156 1 26.59 406 SER B N 1
ATOM 6042 C CA . SER B 1 406 ? 2.324 6.438 39.344 1 26.59 406 SER B CA 1
ATOM 6043 C C . SER B 1 406 ? 2.902 5.359 40.25 1 26.59 406 SER B C 1
ATOM 6045 O O . SER B 1 406 ? 2.17 4.719 41.031 1 26.59 406 SER B O 1
ATOM 6047 N N . GLY B 1 407 ? 3.611 4.363 39.812 1 24 407 GLY B N 1
ATOM 6048 C CA . GLY B 1 407 ? 4.301 3.656 40.906 1 24 407 GLY B CA 1
ATOM 6049 C C . GLY B 1 407 ? 5.023 4.582 41.844 1 24 407 GLY B C 1
ATOM 6050 O O . GLY B 1 407 ? 5.801 5.438 41.438 1 24 407 GLY B O 1
ATOM 6051 N N . SER B 1 408 ? 4.336 4.93 43 1 22.89 408 SER B N 1
ATOM 6052 C CA . SER B 1 408 ? 4.824 5.504 44.25 1 22.89 408 SER B CA 1
ATOM 6053 C C . SER B 1 408 ? 6.098 4.809 44.719 1 22.89 408 SER B C 1
ATOM 6055 O O . SER B 1 408 ? 6.117 3.586 44.875 1 22.89 408 SER B O 1
ATOM 6057 N N . GLY B 1 409 ? 7.273 5.172 44.312 1 20.06 409 GLY B N 1
ATOM 6058 C CA . GLY B 1 409 ? 8.461 4.93 45.125 1 20.06 409 GLY B CA 1
ATOM 6059 C C . GLY B 1 409 ? 8.266 5.246 46.594 1 20.06 409 GLY B C 1
ATOM 6060 O O . GLY B 1 409 ? 7.754 6.312 46.938 1 20.06 409 GLY B O 1
ATOM 6061 N N . GLN B 1 410 ? 7.801 4.312 47.438 1 19.73 410 GLN B N 1
ATOM 6062 C CA . GLN B 1 410 ? 8.055 4.355 48.875 1 19.73 410 GLN B CA 1
ATOM 6063 C C . GLN B 1 410 ? 9.508 4.719 49.156 1 19.73 410 GLN B C 1
ATOM 6065 O O . GLN B 1 410 ? 10.43 4.074 48.656 1 19.73 410 GLN B O 1
ATOM 6070 N N . ALA B 1 411 ? 9.68 5.973 49.656 1 19.73 411 ALA B N 1
ATOM 6071 C CA . ALA B 1 411 ? 10.773 6.281 50.562 1 19.73 411 ALA B CA 1
ATOM 6072 C C . ALA B 1 411 ? 10.672 5.457 51.844 1 19.73 411 ALA B C 1
ATOM 6074 O O . ALA B 1 411 ? 9.57 5.207 52.344 1 19.73 411 ALA B O 1
#

InterPro domains:
  IPR001086 Prephenate dehydratase [PF00800] (96-271)
  IPR001086 Prephenate dehydratase [PS51171] (95-270)
  IPR002912 ACT domain [PS51671] (287-387)
  IPR018528 Prephenate dehydratase, conserved site [PS00857] (246-268)
  IPR018528 Prephenate dehydratase, conserved site [PS00858] (313-320)
  IPR045865 ACT-like domain [SSF55021] (268-325)
  IPR045865 ACT-like domain [SSF55021] (342-387)

Solvent-accessible surface area (backbone atoms only — not comparable to full-atom values): 47492 Å² total; per-residue (Å²): 144,86,94,90,83,95,85,90,94,80,98,83,95,82,93,86,90,89,91,88,93,88,88,92,85,90,85,86,92,84,89,85,91,83,89,89,80,85,77,81,84,79,80,76,77,80,71,80,71,76,76,67,72,70,69,78,56,75,72,58,73,74,64,72,64,80,67,63,64,66,53,46,50,52,48,21,61,64,63,74,43,60,63,66,68,61,65,66,59,80,65,63,45,64,22,30,19,17,46,45,50,82,29,24,69,40,44,54,45,35,41,69,73,36,70,87,35,45,78,37,60,18,93,36,66,65,50,22,55,46,30,39,76,68,52,62,16,53,27,26,29,44,66,44,34,28,64,47,48,28,42,33,39,59,48,55,52,47,44,68,71,68,65,48,16,34,47,32,46,43,46,40,48,63,51,37,20,39,29,27,52,70,89,66,54,75,89,55,42,48,33,36,28,12,16,46,69,57,48,62,41,24,39,70,53,41,59,74,65,68,44,44,82,39,44,35,69,30,30,24,55,24,38,45,49,36,47,75,64,60,39,80,46,36,28,13,41,23,37,66,58,21,26,67,73,47,64,34,31,75,75,42,69,67,49,42,72,59,82,77,34,37,36,38,28,36,30,36,26,80,60,68,56,76,68,80,74,62,59,88,83,59,61,31,29,28,34,36,39,33,30,58,62,87,64,51,32,43,65,40,58,55,42,41,44,35,29,80,65,60,36,37,69,80,39,41,34,54,40,82,28,81,73,58,75,69,65,69,62,70,76,60,70,79,76,75,64,90,70,83,74,73,72,86,77,70,72,67,65,46,43,38,36,40,36,31,29,56,39,39,73,85,37,64,70,49,42,52,27,52,56,56,40,50,76,65,23,84,38,75,45,79,40,28,41,22,56,54,61,82,62,74,28,69,57,70,84,71,50,69,96,74,79,66,80,71,73,76,78,81,127,139,87,86,87,84,84,80,86,81,83,84,88,77,89,76,86,78,93,75,86,84,84,84,86,80,86,80,85,86,88,85,81,85,88,83,81,88,82,86,77,82,71,80,68,75,78,67,81,70,76,74,66,69,69,65,75,51,82,73,52,72,70,63,74,62,79,64,64,60,65,53,46,48,51,48,20,61,65,62,75,44,60,61,67,68,62,64,66,60,82,66,64,46,65,21,31,18,17,45,43,52,82,29,24,70,40,45,54,46,35,42,70,73,35,71,88,36,44,79,37,63,18,92,37,66,64,51,22,54,45,30,39,76,68,52,62,15,53,27,27,29,43,66,45,35,29,64,47,48,28,41,32,39,59,50,54,53,47,44,69,70,67,64,48,16,35,47,34,47,42,47,40,48,63,51,37,20,40,30,26,52,70,87,66,52,75,88,55,44,48,34,36,28,12,15,45,67,57,48,60,41,23,38,70,52,41,59,75,63,67,45,46,82,40,43,35,70,30,29,24,56,24,38,44,48,36,48,75,66,60,40,80,46,34,29,12,42,24,37,64,57,21,25,67,75,48,65,35,32,75,76,42,69,66,49,40,73,59,81,77,34,37,36,37,28,35,29,35,25,79,61,69,57,77,68,80,74,62,58,88,85,58,61,30,30,28,35,36,40,32,31,59,62,88,66,51,33,42,66,41,59,55,42,41,43,34,30,79,65,62,35,36,68,79,37,42,33,55,41,83,27,81,73,60,76,68,66,71,63,74,81,62,75,81,76,78,64,86,72,83,74,72,72,87,78,69,74,68,66,47,44,38,36,41,37,31,29,56,38,38,73,86,37,66,69,49,41,52,25,52,56,56,40,50,76,66,24,84,38,76,45,79,40,27,41,21,55,54,61,82,63,72,27,67,57,70,85,71,51,68,94,75,74,62,79,71,72,74,77,81,127

Nearest PDB structures (foldseek):
  2qmx-assembly1_A  TM=9.408E-01  e=1.279E-32  Chlorobaculum tepidum TLS
  6vh5-assembly1_C  TM=9.392E-01  e=6.108E-32  Brucella abortus 2308
  7am0-assembly2_C  TM=9.100E-01  e=1.014E-29  Komagataeibacter europaeus
  7am0-assembly1_A  TM=8.867E-01  e=3.527E-28  Komagataeibacter europaeus
  3luy-assembly1_A-2  TM=8.674E-01  e=1.372E-22  Bifidobacterium adolescentis ATCC 15703

Foldseek 3Di:
DDDDDDDDDDDDDDDDDYDDDDDDDDDDDDDDDDDDDDDDDDPPPPPPPPPPPPPLCPVPPPPPDPPPPPLLVQLCVQVVHDSCVQPPPPPLALEEEFEDDQQAQRVVQRCVVRVPGHYRYDPDLLSNLVCQLVSSHFKYKYFQAKPVPGGDVVNVVSLVVSVWAFADKDKAFDKKFKWAAPPAALLLAAEEEAAPVLCVQLVVVCVVSNHHYDHDDHQLVRLQCCLVVVDGNYIGIGDPSSCVVSVIDGNDIRRTPDRRIMTMMTMIGRDADPPPPPVVPFWKKWKKKFWADDDPCGVVVLCVLCVVLVKAWDDKDKDWDQPPPPVVSPPPDDDPPPDDPPDPPPSPGTIMMMTMIIDFCVDPSVVRSVVVSVVGTPDMDTRHMYTDDPPHNDDPVVPPPPPPVPPPPDD/DDDDDDDPDPDDDDPDDDDDDDDDDDDDDDDDDDDDDDDDDDPCPPPPPPPPPPPLCVVPPPPPDPPVPPLLVQLCVQVVHDSCVQPPPPPLALEEEFEDDQQAQRVVQRCVVRVPGHYRYDPDLVSNLVCQLVSVHFKYKYFQAKPVPGGDVVNVVSLVVSVWAFADKDKAFDKKFKWAAPPAALLLAAEEEAAPVLCVQLVVVCVVSNHHYDHDDHQLVRLQCCLVVVDGNYIGIGDPSSCVVSVIDGNDMRRTPDRRIMTMMTMIGRDADPPPPPVVPFWKKWKKKFWADDDPCGVVVLCVLCVVLVKAWDDKDKDWDQDPPPVVPPPPDDDPPPDDDPPPPPSPGTIMMMTMIIDFCVDPSVVRSVVVSVVGTPDMDTRHMYTDDPPHNPDVVVPDPPPPVPPPPDD

pLDDT: mean 70.17, std 32.1, range [13.37, 98.81]

Sequence (822 aa):
MMPSGRGVASRSMAVQTDASAAAEAPTGPSAAGGAAAASGSSSSSGGARAGGVPPLRGLEGARLASPRSLTTALIARATNKTLDELNMSSKSPNRVAYQGVPGAYSEMAARKACPDCEPLPCDQFEVAFQALSQWMAEWAVLPIENSLGGSIHAVYDLLLRYRLHIVGETSVSVNHCLLALPGTKLGEVTRVLSHPQALAQVDGYLRKLKVVKEAVDDTAGAAQMVAEQKLVGVAAVASRRAAELYGLEILDEGIQDYKDNVTRFIKLSRDPLVTTDTAPDRPYKTSIVFSLKQGPGQLFKALSVFALRDIDMTKIESRPMRSNPILTVESGAAGAGEGTAMPAGSQRFNYLFYVDFVGTLAEPRCQNALRHLQESAPFLRVLGSYPMDLELGVVDSDKPPGFDGSGSGQAMMPSGRGVASRSMAVQTDASAAAEAPTGPSAAGGAAAASGSSSSSGGARAGGVPPLRGLEGARLASPRSLTTALIARATNKTLDELNMSSKSPNRVAYQGVPGAYSEMAARKACPDCEPLPCDQFEVAFQALSQWMAEWAVLPIENSLGGSIHAVYDLLLRYRLHIVGETSVSVNHCLLALPGTKLGEVTRVLSHPQALAQVDGYLRKLKVVKEAVDDTAGAAQMVAEQKLVGVAAVASRRAAELYGLEILDEGIQDYKDNVTRFIKLSRDPLVTTDTAPDRPYKTSIVFSLKQGPGQLFKALSVFALRDIDMTKIESRPMRSNPILTVESGAAGAGEGTAMPAGSQRFNYLFYVDFVGTLAEPRCQNALRHLQESAPFLRVLGSYPMDLELGVVDSDKPPGFDGSGSGQA

Organism: NCBI:txid307507

Secondary structure (DSSP, 8-state):
--------------------------------------------------------GGGSS-----THHHHHHHHHHHHT--HHHHHS--S--SEEEEES-TTSHHHHHHHHH-TTSEEEEESSHHHHHHHHHTTS-SEEEEEEEETTTEE-HHHHHHHHHH--EEEEEEEEE---EEEE-TT--GGG--EEEE-HHHHHHTHHHHHHHT-EEEE-S-HHHHHHHHHHTT-TTEEEEE-HHHHHHHT-EEEEE---S-S--EEEEEEEESS----SS--TTS-EEEEEEEE--SSTTHHHHHHHHHHTTTPPEEEEEEEEESS-TTTTTTTSSS---S-----TT----EEEEEEEEES-TTSHHHHHHHHHHHHH-S-EEEEEEEE---S-S--GGGS-TT---------/--------------------------------------------------------GGGTSS----THHHHHHHHHHHHT--HHHHHS--S--SEEEEES-TTSHHHHHHHHH-TTSEEEEESSHHHHHHHHHTTS-SEEEEEEEETTTEE-HHHHHHHHHH--EEEEEEEEE---EEEE-TT--GGG--EEEE-HHHHHHTHHHHHHHT-EEEE-S-HHHHHHHHHHTT-TTEEEEE-HHHHHHHT-EEEEE---S-S--EEEEEEEESS----SS--TTS-EEEEEEEE--SSTTHHHHHHHHHHTTTPPEEEEEEEEESS-TTTTTT-SSS---S-----TT----EEEEEEEEES-TTSHHHHHHHHHHHHH-S-EEEEEEEE---S-S--GGGS-TT---------

Radius of gyration: 36.03 Å; Cα contacts (8 Å, |Δi|>4): 1441; chains: 2; bounding box: 95×144×127 Å